Protein AF-A0A2G1YWI3-F1 (afdb_monomer)

pLDDT: mean 84.29, std 16.39, range [19.42, 98.5]

Solvent-accessible surface area (backbone atoms only — not comparable to full-atom values): 54281 Å² total; per-residue (Å²): 131,88,85,77,70,61,73,66,57,63,70,64,66,78,73,75,90,72,88,90,86,86,88,82,91,85,87,87,81,93,85,86,88,86,91,89,84,83,88,79,97,68,88,78,82,77,83,65,93,80,59,80,71,85,78,39,76,51,72,64,58,93,66,94,55,53,47,93,72,48,56,55,60,66,49,79,47,53,40,62,64,35,44,58,66,66,43,76,49,55,38,65,55,53,52,68,35,47,58,36,26,32,72,40,52,37,46,65,49,63,57,97,83,38,76,19,22,65,59,33,25,43,52,16,38,68,45,65,45,37,60,24,40,30,50,24,50,70,83,37,82,57,65,44,36,34,23,79,36,28,38,62,32,47,40,37,78,60,52,59,50,81,50,38,45,32,37,35,35,27,65,48,45,38,15,17,80,76,32,66,26,13,52,47,12,35,41,30,41,31,61,64,86,79,60,58,38,40,36,42,37,40,36,42,36,40,34,78,47,59,56,46,36,34,42,39,42,27,40,38,38,21,49,72,53,103,47,37,33,42,41,39,37,40,33,43,37,40,35,44,45,22,32,25,57,40,32,89,73,36,50,48,40,34,37,53,34,26,34,32,85,86,68,52,77,40,38,48,32,56,63,91,53,68,32,54,77,69,43,45,54,45,82,42,64,72,25,24,30,32,38,38,76,98,69,45,69,32,36,48,61,66,75,62,54,42,81,36,76,46,78,18,26,23,57,36,56,60,97,88,40,47,35,41,88,86,67,83,68,41,28,78,46,53,70,69,78,23,24,48,49,52,68,60,33,76,14,42,44,33,39,29,36,40,37,42,31,39,38,41,36,36,37,42,48,41,91,57,92,32,44,44,23,45,34,40,38,38,40,38,21,36,37,43,34,46,32,43,39,49,58,86,46,75,46,66,57,71,38,35,22,77,24,63,64,31,55,30,6,56,87,18,83,82,20,35,36,45,25,45,30,50,38,50,47,61,61,32,70,65,56,26,39,53,53,9,59,76,72,75,45,49,44,65,51,60,75,61,47,89,89,56,88,79,65,66,44,79,65,51,54,41,53,34,30,39,25,28,15,48,77,62,42,66,13,35,40,43,34,38,40,39,36,42,38,40,34,46,35,37,36,32,42,37,62,91,63,51,52,92,50,25,34,80,31,32,36,40,40,37,41,36,43,34,42,23,42,12,38,36,40,29,38,27,43,28,35,64,37,45,38,37,17,34,10,54,84,31,88,35,47,62,38,80,30,92,88,63,88,72,57,66,89,50,62,60,79,58,43,66,54,58,87,73,37,64,48,31,32,73,38,40,62,15,41,69,80,41,70,63,42,43,63,58,29,47,48,65,36,39,32,42,14,36,33,40,36,39,36,42,41,38,38,38,35,26,34,58,39,78,50,97,34,38,64,24,35,42,35,40,34,40,39,40,38,40,44,34,37,46,17,49,46,36,75,41,26,37,68,18,38,37,60,99,47,41,30,30,55,21,15,63,44,72,50,47,38,40,36,41,33,35,38,35,40,38,41,72,38,46,78,42,93,70,31,37,36,31,37,40,36,42,31,32,22,44,39,39,42,72,90,51,75,74,46,77,27,32,32,42,32,35,33,41,18,49,43,97,44,36,35,37,31,30,38,42,28,25,19,47,31,70,77,49,62,33,50,45,22,21,36,59,29,46,47,74,44,76,37,71,50,86,46,35,45,56,69,84,13,37,39,93,88,78,68,43,60,48,97,56,62,89,70,55,70,51,29,50,52,25,25,44,70,76,73,40,57,39,70,72,36,53,85,86,56,61,61,47,79,23,37,33,35,34,33,32,35,85,82,62,64,56,30,37,31,45,27,40,37,46,31,40,42,36,40,61,87,88,49,92,63,41,48,41,39,43,32,41,34,39,40,40,40,40,30,38,32,38,75,43,67,54,54,69,58,55,42,48,40,42,18,35,61,77,28,63,81,52,67,29,81,49,42,80,36,54,39,61,46,99,87,66,49,68,48,39,33,61,32,32,53,42,61,42,46,33,38,38,37,28,32,38,39,38,40,38,39,37,37,34,64,44,74,58,94,94,36,66,30,43,41,37,37,39,37,41,31,25,35,51,71,43,34,37,39,38,42,70,47,95,97,57,81,59,49,73,49,76,44,64,25,17,82,30,27,39,36,35,26,34,40,38,40,40,36,45,33,47,81,51,34,35,40,39,41,38,39,39,40,39,42,45,27,31,44,52,67,76,55,55,74,71,51,44,75,25,8,48,83,80,67,49,23,53,53,25,62,11,60,92,70,74,47,52,30,16,18,68,35,46,56,42,73,64,44,75,45,38,30,41,23,42,34,39,47,56,95,51,37,36,43,29,40,35,30,34,28,70,80,49,58,68,60,64,66,38,18,52,91,61,42,75,46,54,34,26,29,66,60,49,52,77,64,57,88,61,46,28,27,42,30,40,38,40,35,42,52,46,120

Structure (mmCIF, N/CA/C/O backbone):
data_AF-A0A2G1YWI3-F1
#
_entry.id   AF-A0A2G1YWI3-F1
#
loop_
_atom_site.group_PDB
_at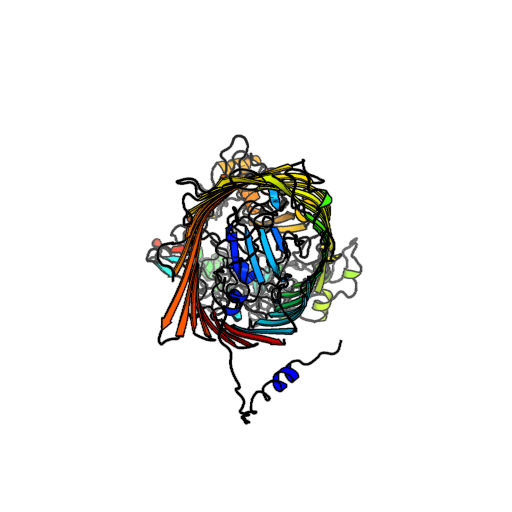om_site.id
_atom_site.type_symbol
_atom_site.label_atom_id
_atom_site.label_alt_id
_atom_site.label_comp_id
_atom_site.label_asym_id
_atom_site.label_entity_id
_atom_site.label_seq_id
_atom_site.pdbx_PDB_ins_code
_atom_site.Cartn_x
_atom_site.Cartn_y
_atom_site.Cartn_z
_atom_site.occupancy
_atom_site.B_iso_or_equiv
_atom_site.auth_seq_id
_atom_site.auth_comp_id
_atom_site.auth_asym_id
_atom_site.auth_atom_id
_atom_site.pdbx_PDB_model_num
ATOM 1 N N . MET A 1 1 ? -0.220 -34.708 -3.687 1.00 34.91 1 MET A N 1
ATOM 2 C CA . MET A 1 1 ? -1.524 -35.230 -3.208 1.00 34.91 1 MET A CA 1
ATOM 3 C C . MET A 1 1 ? -2.462 -35.218 -4.416 1.00 34.91 1 MET A C 1
ATOM 5 O O . MET A 1 1 ? -2.369 -34.275 -5.185 1.00 34.91 1 MET A O 1
ATOM 9 N N . LYS A 1 2 ? -3.211 -36.296 -4.706 1.00 28.95 2 LYS A N 1
ATOM 10 C CA . LYS A 1 2 ? -3.970 -36.445 -5.973 1.00 28.95 2 LYS A CA 1
ATOM 11 C C . LYS A 1 2 ? -4.996 -35.312 -6.155 1.00 28.95 2 LYS A C 1
ATOM 13 O O . LYS A 1 2 ? -5.763 -35.061 -5.233 1.00 28.95 2 LYS A O 1
ATOM 18 N N . SER A 1 3 ? -5.006 -34.692 -7.337 1.00 28.52 3 SER A N 1
ATOM 19 C CA . SER A 1 3 ? -5.917 -33.619 -7.755 1.00 28.52 3 SER A CA 1
ATOM 20 C C . SER A 1 3 ? -7.382 -34.045 -7.627 1.00 28.52 3 SER A C 1
ATOM 22 O O . SER A 1 3 ? -7.802 -35.023 -8.252 1.00 28.52 3 SER A O 1
ATOM 24 N N . ILE A 1 4 ? -8.154 -33.317 -6.826 1.00 34.25 4 ILE A N 1
ATOM 25 C CA . ILE A 1 4 ? -9.612 -33.435 -6.788 1.00 34.25 4 ILE A CA 1
ATOM 26 C C . ILE A 1 4 ? -10.156 -32.504 -7.874 1.00 34.25 4 ILE A C 1
ATOM 28 O O . ILE A 1 4 ? -9.951 -31.296 -7.821 1.00 34.25 4 ILE A O 1
ATOM 32 N N . ASP A 1 5 ? -10.811 -33.076 -8.883 1.00 34.53 5 ASP A N 1
ATOM 33 C CA . ASP A 1 5 ? -11.429 -32.334 -9.983 1.00 34.53 5 ASP A CA 1
ATOM 34 C C . ASP A 1 5 ? -12.758 -31.704 -9.522 1.00 34.53 5 ASP A C 1
ATOM 36 O O . ASP A 1 5 ? -13.829 -32.320 -9.592 1.00 34.53 5 ASP A O 1
ATOM 40 N N . LEU A 1 6 ? -12.668 -30.468 -9.013 1.00 38.62 6 LEU A N 1
ATOM 41 C CA . LEU A 1 6 ? -13.785 -29.657 -8.506 1.00 38.62 6 LEU A CA 1
ATOM 42 C C . LEU A 1 6 ? -14.907 -29.442 -9.540 1.00 38.62 6 LEU A C 1
ATOM 44 O O . LEU A 1 6 ? -16.060 -29.235 -9.153 1.00 38.62 6 LEU A O 1
ATOM 48 N N . LYS A 1 7 ? -14.621 -29.552 -10.849 1.00 36.78 7 LYS A N 1
ATOM 49 C CA . LYS A 1 7 ? -15.632 -29.356 -11.905 1.00 36.78 7 LYS A CA 1
ATOM 50 C C . LYS A 1 7 ? -16.737 -30.410 -11.848 1.00 36.78 7 LYS A C 1
ATOM 52 O O . LYS A 1 7 ? -17.883 -30.121 -12.184 1.00 36.78 7 LYS A O 1
ATOM 57 N N . THR A 1 8 ? -16.423 -31.608 -11.354 1.00 36.12 8 THR A N 1
ATOM 58 C CA . THR A 1 8 ? -17.403 -32.698 -11.236 1.00 36.12 8 THR A CA 1
ATOM 59 C C . THR A 1 8 ? -18.306 -32.535 -10.004 1.00 36.12 8 THR A C 1
ATOM 61 O O . THR A 1 8 ? -19.432 -33.029 -9.997 1.00 36.12 8 THR A O 1
ATOM 64 N N . LEU A 1 9 ? -17.860 -31.796 -8.979 1.00 37.19 9 LEU A N 1
ATOM 65 C CA . LEU A 1 9 ? -18.631 -31.551 -7.753 1.00 37.19 9 LEU A CA 1
ATOM 66 C C . LEU A 1 9 ? -19.646 -30.405 -7.930 1.00 37.19 9 LEU A C 1
ATOM 68 O O . LEU A 1 9 ? -20.765 -30.489 -7.426 1.00 37.19 9 LEU A O 1
ATOM 72 N N . LEU A 1 10 ? -19.305 -29.392 -8.734 1.00 37.12 10 LEU A N 1
ATOM 73 C CA . LEU A 1 10 ? -20.179 -28.249 -9.041 1.00 37.12 10 LEU A CA 1
ATOM 74 C C . LEU A 1 10 ? -21.386 -28.619 -9.926 1.00 37.12 10 LEU A C 1
ATOM 76 O O . LEU A 1 10 ? -22.468 -28.054 -9.767 1.00 37.12 10 LEU A O 1
ATOM 80 N N . LEU A 1 11 ? -21.246 -29.622 -10.798 1.00 36.81 11 LEU A N 1
ATOM 81 C CA . LEU A 1 11 ? -22.349 -30.133 -11.629 1.00 36.81 11 LEU A CA 1
ATOM 82 C C . LEU A 1 11 ? -23.297 -31.088 -10.876 1.00 36.81 11 LEU A C 1
ATOM 84 O O . LEU A 1 11 ? -24.408 -31.339 -11.339 1.00 36.81 11 LEU A O 1
ATOM 88 N N . GLY A 1 12 ? -22.893 -31.604 -9.710 1.00 32.94 12 GLY A N 1
ATOM 89 C CA . GLY A 1 12 ? -23.730 -32.469 -8.868 1.00 32.94 12 GLY A CA 1
ATOM 90 C C . GLY A 1 12 ? -24.669 -31.716 -7.914 1.00 32.94 12 GLY A C 1
ATOM 91 O O . GLY A 1 12 ? -25.682 -32.274 -7.496 1.00 32.94 12 GLY A O 1
ATOM 92 N N . GLY A 1 13 ? -24.365 -30.454 -7.585 1.00 32.09 13 GLY A N 1
ATOM 93 C CA . GLY A 1 13 ? -25.125 -29.649 -6.616 1.00 32.09 13 GLY A CA 1
ATOM 94 C C . GLY A 1 13 ? -26.370 -28.946 -7.175 1.00 32.09 13 GLY A C 1
ATOM 95 O O . GLY A 1 13 ? -27.243 -28.540 -6.415 1.00 32.09 13 GLY A O 1
ATOM 96 N N . SER A 1 14 ? -26.502 -28.832 -8.497 1.00 31.33 14 SER A N 1
ATOM 97 C CA . SER A 1 14 ? -27.527 -28.002 -9.155 1.00 31.33 14 SER A CA 1
ATOM 98 C C . SER A 1 14 ? -28.869 -28.717 -9.417 1.00 31.33 14 SER A C 1
ATOM 100 O O . SER A 1 14 ? -29.794 -28.106 -9.945 1.00 31.33 14 SER A O 1
ATOM 102 N N . LEU A 1 15 ? -29.017 -29.993 -9.033 1.00 28.84 15 LEU A N 1
ATOM 103 C CA . LEU A 1 15 ? -30.184 -30.833 -9.369 1.00 28.84 15 LEU A CA 1
ATOM 104 C C . LEU A 1 15 ? -31.073 -31.251 -8.178 1.00 28.84 15 LEU A C 1
ATOM 106 O O . LEU A 1 15 ? -32.055 -31.958 -8.387 1.00 28.84 15 LEU A O 1
ATOM 110 N N . LEU A 1 16 ? -30.789 -30.798 -6.948 1.00 29.70 16 LEU A N 1
ATOM 111 C CA . LEU A 1 16 ? -31.526 -31.206 -5.732 1.00 29.70 16 LEU A CA 1
ATOM 112 C C . LEU A 1 16 ? -32.431 -30.126 -5.104 1.00 29.70 16 LEU A C 1
ATOM 114 O O . LEU A 1 16 ? -33.098 -30.404 -4.113 1.00 29.70 16 LEU A O 1
ATOM 118 N N . ALA A 1 17 ? -32.540 -28.932 -5.697 1.00 30.09 17 ALA A N 1
ATOM 119 C CA . ALA A 1 17 ? -33.424 -27.861 -5.205 1.00 30.09 17 ALA A CA 1
ATOM 120 C C . ALA A 1 17 ? -34.886 -27.951 -5.705 1.00 30.09 17 ALA A C 1
ATOM 122 O O . ALA A 1 17 ? -35.707 -27.085 -5.409 1.00 30.09 17 ALA A O 1
ATOM 123 N N . GLY A 1 18 ? -35.243 -28.985 -6.471 1.00 30.83 18 GLY A N 1
ATOM 124 C CA . GLY A 1 18 ? -36.593 -29.169 -7.000 1.00 30.83 18 GLY A CA 1
ATOM 125 C C . GLY A 1 18 ? -37.267 -30.402 -6.414 1.00 30.83 18 GLY A C 1
ATOM 126 O O . GLY A 1 18 ? -36.849 -31.511 -6.720 1.00 30.83 18 GLY A O 1
ATOM 127 N N . THR A 1 19 ? -38.367 -30.189 -5.687 1.00 31.20 19 THR A N 1
ATOM 128 C CA . THR A 1 19 ? -39.360 -31.160 -5.173 1.00 31.20 19 THR A CA 1
ATOM 129 C C . THR A 1 19 ? -39.191 -31.617 -3.722 1.00 31.20 19 THR A C 1
ATOM 131 O O . THR A 1 19 ? -38.579 -32.634 -3.461 1.00 31.20 19 THR A O 1
ATOM 134 N N . PHE A 1 20 ? -39.855 -30.921 -2.791 1.00 27.55 20 PHE A N 1
ATOM 135 C CA . PHE A 1 20 ? -40.724 -31.537 -1.774 1.00 27.55 20 PHE A CA 1
ATOM 136 C C . PHE A 1 20 ? -41.693 -30.479 -1.222 1.00 27.55 20 PHE A C 1
ATOM 138 O O . PHE A 1 20 ? -41.385 -29.731 -0.304 1.00 27.55 20 PHE A O 1
ATOM 145 N N . ALA A 1 21 ? -42.894 -30.433 -1.798 1.00 28.97 21 ALA A N 1
ATOM 146 C CA . ALA A 1 21 ? -44.070 -29.842 -1.177 1.00 28.97 21 ALA A CA 1
ATOM 147 C C . ALA A 1 21 ? -45.154 -30.922 -1.160 1.00 28.97 21 ALA A C 1
ATOM 149 O O . ALA A 1 21 ? -45.668 -31.264 -2.218 1.00 28.97 21 ALA A O 1
ATOM 150 N N . TYR A 1 22 ? -45.469 -31.473 0.014 1.00 26.70 22 TYR A N 1
ATOM 151 C CA . TYR A 1 22 ? -46.804 -31.977 0.346 1.00 26.70 22 TYR A CA 1
ATOM 152 C C . TYR A 1 22 ? -46.996 -31.972 1.869 1.00 26.70 22 TYR A C 1
ATOM 154 O O . TYR A 1 22 ? -46.207 -32.515 2.634 1.00 26.70 22 TYR A O 1
ATOM 162 N N . SER A 1 23 ? -48.073 -31.300 2.253 1.00 26.05 23 SER A N 1
ATOM 163 C CA . SER A 1 23 ? -48.618 -31.011 3.577 1.00 26.05 23 SER A CA 1
ATOM 164 C C . SER A 1 23 ? -49.060 -32.227 4.396 1.00 26.05 23 SER A C 1
ATOM 166 O O . SER A 1 23 ? -49.655 -33.141 3.825 1.00 26.05 23 SER A O 1
ATOM 168 N N . THR A 1 24 ? -49.033 -32.101 5.730 1.00 25.25 24 THR A N 1
ATOM 169 C CA . THR A 1 24 ? -50.142 -32.551 6.598 1.00 25.25 24 THR A CA 1
ATOM 170 C C . THR A 1 24 ? -50.354 -31.580 7.765 1.00 25.25 24 THR A C 1
ATOM 172 O O . THR A 1 24 ? -49.437 -31.340 8.544 1.00 25.25 24 THR A O 1
ATOM 175 N N . MET A 1 25 ? -51.576 -31.048 7.880 1.00 26.33 25 MET A N 1
ATOM 176 C CA . MET A 1 25 ? -52.091 -30.324 9.049 1.00 26.33 25 MET A CA 1
ATOM 177 C C . MET A 1 25 ? -52.267 -31.273 10.244 1.00 26.33 25 MET A C 1
ATOM 179 O O . MET A 1 25 ? -52.726 -32.402 10.069 1.00 26.33 25 MET A O 1
ATOM 183 N N . GLY A 1 26 ? -52.017 -30.770 11.454 1.00 24.88 26 GLY A N 1
ATOM 184 C CA . GLY A 1 26 ? -52.463 -31.360 12.716 1.00 24.88 26 GLY A CA 1
ATOM 185 C C . GLY A 1 26 ? -53.017 -30.262 13.626 1.00 24.88 26 GLY A C 1
ATOM 186 O O . GLY A 1 26 ? -52.300 -29.330 13.965 1.00 24.88 26 GLY A O 1
ATOM 187 N N . TYR A 1 27 ? -54.306 -30.348 13.958 1.00 24.83 27 TYR A N 1
ATOM 188 C CA . TYR A 1 27 ? -55.031 -29.438 14.853 1.00 24.83 27 TYR A CA 1
ATOM 189 C C . TYR A 1 27 ? -55.016 -29.925 16.314 1.00 24.83 27 TYR A C 1
ATOM 191 O O . TYR A 1 27 ? -54.960 -31.131 16.555 1.00 24.83 27 TYR A O 1
ATOM 199 N N . ALA A 1 28 ? -55.297 -28.961 17.207 1.00 23.62 28 ALA A N 1
ATOM 200 C CA . ALA A 1 28 ? -55.799 -29.052 18.592 1.00 23.62 28 ALA A CA 1
ATOM 201 C C . ALA A 1 28 ? -54.713 -29.101 19.693 1.00 23.62 28 ALA A C 1
ATOM 203 O O . ALA A 1 28 ? -53.712 -29.783 19.540 1.00 23.62 28 ALA A O 1
ATOM 204 N N . GLN A 1 29 ? -54.843 -28.408 20.834 1.00 23.39 29 GLN A N 1
ATOM 205 C CA . GLN A 1 29 ? -56.062 -28.150 21.611 1.00 23.39 29 GLN A CA 1
ATOM 206 C C . GLN A 1 29 ? -55.848 -27.021 22.653 1.00 23.39 29 GLN A C 1
ATOM 208 O O . GLN A 1 29 ? -54.856 -27.036 23.374 1.00 23.39 29 GLN A O 1
ATOM 213 N N . GLU A 1 30 ? -56.801 -26.089 22.776 1.00 29.66 30 GLU A N 1
ATOM 214 C CA . GLU A 1 30 ? -56.925 -25.144 23.904 1.00 29.66 30 GLU A CA 1
ATOM 215 C C . GLU A 1 30 ? -57.529 -25.823 25.148 1.00 29.66 30 GLU A C 1
ATOM 217 O O . GLU A 1 30 ? -58.429 -26.652 25.017 1.00 29.66 30 GLU A O 1
ATOM 222 N N . THR A 1 31 ? -57.113 -25.419 26.356 1.00 24.73 31 THR A N 1
ATOM 223 C CA . THR A 1 31 ? -57.937 -25.428 27.593 1.00 24.73 31 THR A CA 1
ATOM 224 C C . THR A 1 31 ? -57.361 -24.457 28.655 1.00 24.73 31 TH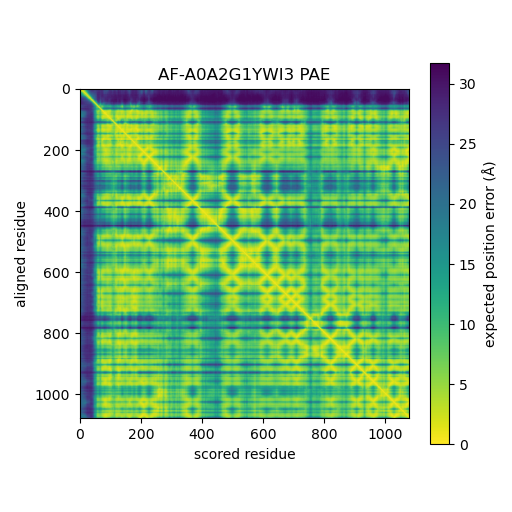R A C 1
ATOM 226 O O . THR A 1 31 ? -56.192 -24.098 28.546 1.00 24.73 31 THR A O 1
ATOM 229 N N . PRO A 1 32 ? -58.160 -23.974 29.638 1.00 28.66 32 PRO A N 1
ATOM 230 C CA . PRO A 1 32 ? -58.163 -22.549 30.003 1.00 28.66 32 PRO A CA 1
ATOM 231 C C . PRO A 1 32 ? -58.013 -22.215 31.518 1.00 28.66 32 PRO A C 1
ATOM 233 O O . PRO A 1 32 ? -58.068 -23.102 32.365 1.00 28.66 32 PRO A O 1
ATOM 236 N N . VAL A 1 33 ? -57.983 -20.897 31.810 1.00 24.44 33 VAL A N 1
ATOM 237 C CA . VAL A 1 33 ? -58.345 -20.165 33.063 1.00 24.44 33 VAL A CA 1
ATOM 238 C C . VAL A 1 33 ? -57.313 -20.122 34.213 1.00 24.44 33 VAL A C 1
ATOM 240 O O . VAL A 1 33 ? -57.048 -21.147 34.830 1.00 24.44 33 VAL A O 1
ATOM 243 N N . ASN A 1 34 ? -56.857 -18.920 34.624 1.00 23.53 34 ASN A N 1
ATOM 244 C CA . ASN A 1 34 ? -57.479 -18.154 35.731 1.00 23.53 34 ASN A CA 1
ATOM 245 C C . ASN A 1 34 ? -56.905 -16.732 35.927 1.00 23.53 34 ASN A C 1
ATOM 247 O O . ASN A 1 34 ? -55.699 -16.553 36.051 1.00 23.53 34 ASN A O 1
ATOM 251 N N . GLU A 1 35 ? -57.805 -15.750 36.024 1.00 26.03 35 GLU A N 1
ATOM 252 C CA . GLU A 1 35 ? -57.555 -14.375 36.474 1.00 26.03 35 GLU A CA 1
ATOM 253 C C . GLU A 1 35 ? -57.655 -14.296 38.008 1.00 26.03 35 GLU A C 1
ATOM 255 O O . GLU A 1 35 ? -58.654 -14.742 38.579 1.00 26.03 35 GLU A O 1
ATOM 260 N N . ASN A 1 36 ? -56.640 -13.709 38.659 1.00 24.52 36 ASN A N 1
ATOM 261 C CA . ASN A 1 36 ? -56.720 -12.729 39.761 1.00 24.52 36 ASN A CA 1
ATOM 262 C C . ASN A 1 36 ? -55.439 -12.751 40.613 1.00 24.52 36 ASN A C 1
ATOM 264 O O . ASN A 1 36 ? -55.307 -13.611 41.477 1.00 24.52 36 ASN A O 1
ATOM 268 N N . GLU A 1 37 ? -54.577 -11.744 40.458 1.00 25.38 37 GLU A N 1
ATOM 269 C CA . GLU A 1 37 ? -53.952 -11.032 41.583 1.00 25.38 37 GLU A CA 1
ATOM 270 C C . GLU A 1 37 ? -53.410 -9.671 41.110 1.00 25.38 37 GLU A C 1
ATOM 272 O O . GLU A 1 37 ? -53.093 -9.476 39.940 1.00 25.38 37 GLU A O 1
ATOM 277 N N . ALA A 1 38 ? -53.455 -8.684 42.004 1.00 21.92 38 ALA A N 1
ATOM 278 C CA . ALA A 1 38 ? -53.361 -7.262 41.705 1.00 21.92 38 ALA A CA 1
ATOM 279 C C . ALA A 1 38 ? -51.917 -6.725 41.655 1.00 21.92 38 ALA A C 1
ATOM 281 O O . ALA A 1 38 ? -51.121 -7.025 42.533 1.00 21.92 38 ALA A O 1
ATOM 282 N N . VAL A 1 39 ? -51.672 -5.860 40.662 1.00 24.56 39 VAL A N 1
ATOM 283 C CA . VAL A 1 39 ? -50.761 -4.694 40.588 1.00 24.56 39 VAL A CA 1
ATOM 284 C C . VAL A 1 39 ? -49.541 -4.668 41.529 1.00 24.56 39 VAL A C 1
ATOM 286 O O . VAL A 1 39 ? -49.649 -4.243 42.679 1.00 24.56 39 VAL A O 1
ATOM 289 N N . GLU A 1 40 ? -48.359 -4.896 40.952 1.00 21.39 40 GLU A N 1
ATOM 290 C CA . GLU A 1 40 ? -47.109 -4.226 41.332 1.00 21.39 40 GLU A CA 1
ATOM 291 C C . GLU A 1 40 ? -46.549 -3.508 40.093 1.00 21.39 40 GLU A C 1
ATOM 293 O O . GLU A 1 40 ? -46.509 -4.065 38.998 1.00 21.39 40 GLU A O 1
ATOM 298 N N . VAL A 1 41 ? -46.201 -2.229 40.250 1.00 25.05 41 VAL A N 1
ATOM 299 C CA . VAL A 1 41 ? -45.603 -1.403 39.194 1.00 25.05 41 VAL A CA 1
ATOM 300 C C . VAL A 1 41 ? -44.111 -1.714 39.154 1.00 25.05 41 VAL A C 1
ATOM 302 O O . VAL A 1 41 ? -43.346 -1.187 39.958 1.00 25.05 41 VAL A O 1
ATOM 305 N N . THR A 1 42 ? -43.708 -2.554 38.211 1.00 20.89 42 THR A N 1
ATOM 306 C CA . THR A 1 42 ? -42.321 -2.703 37.764 1.00 20.89 42 THR A CA 1
ATOM 307 C C . THR A 1 42 ? -42.280 -2.289 36.302 1.00 20.89 42 THR A C 1
ATOM 309 O O . THR A 1 42 ? -43.039 -2.824 35.495 1.00 20.89 42 THR A O 1
ATOM 312 N N . ALA A 1 43 ? -41.459 -1.285 35.986 1.00 22.48 43 ALA A N 1
ATOM 313 C CA . ALA A 1 43 ? -41.134 -0.916 34.616 1.00 22.48 43 ALA A CA 1
ATOM 314 C C . ALA A 1 43 ? -40.686 -2.182 33.873 1.00 22.48 43 ALA A C 1
ATOM 316 O O . ALA A 1 43 ? -39.743 -2.844 34.302 1.00 22.48 43 ALA A O 1
ATOM 317 N N . ALA A 1 44 ? -41.441 -2.560 32.846 1.00 19.42 44 ALA A N 1
ATOM 318 C CA . ALA A 1 44 ? -41.025 -3.575 31.901 1.00 19.42 44 ALA A CA 1
ATOM 319 C C . ALA A 1 44 ? -40.017 -2.906 30.966 1.00 19.42 44 ALA A C 1
ATOM 321 O O . ALA A 1 44 ? -40.404 -2.082 30.139 1.00 19.42 44 ALA A O 1
ATOM 322 N N . ASP A 1 45 ? -38.741 -3.229 31.152 1.00 22.70 45 ASP A N 1
ATOM 323 C CA . ASP A 1 45 ? -37.790 -3.229 30.050 1.00 22.70 45 ASP A CA 1
ATOM 324 C C . ASP A 1 45 ? -38.203 -4.414 29.164 1.00 22.70 45 ASP A C 1
ATOM 326 O O . ASP A 1 45 ? -38.015 -5.575 29.530 1.00 22.70 45 ASP A O 1
ATOM 330 N N . GLU A 1 46 ? -38.894 -4.133 28.059 1.00 22.25 46 GLU A N 1
ATOM 331 C CA . GLU A 1 46 ? -39.037 -5.110 26.982 1.00 22.25 46 GLU A CA 1
ATOM 332 C C . GLU A 1 46 ? -37.682 -5.180 26.267 1.00 22.25 46 GLU A C 1
ATOM 334 O O . GLU A 1 46 ? -37.242 -4.218 25.640 1.00 22.25 46 GLU A O 1
ATOM 339 N N . GLU A 1 47 ? -36.998 -6.314 26.439 1.00 25.00 47 GLU A N 1
ATOM 340 C CA . GLU A 1 47 ? -35.792 -6.689 25.705 1.00 25.00 47 GLU A CA 1
ATOM 341 C C . GLU A 1 47 ? -36.106 -6.749 24.206 1.00 25.00 47 GLU A C 1
ATOM 343 O O . GLU A 1 47 ? -36.728 -7.690 23.710 1.00 25.00 47 GLU A O 1
ATOM 348 N N . ASP A 1 48 ? -35.663 -5.730 23.477 1.00 23.52 48 ASP A N 1
ATOM 349 C CA . ASP A 1 48 ? -35.669 -5.718 22.021 1.00 23.52 48 ASP A CA 1
ATOM 350 C C . ASP A 1 48 ? -34.377 -6.407 21.528 1.00 23.52 48 ASP A C 1
ATOM 352 O O . ASP A 1 48 ? -33.341 -5.775 21.306 1.00 23.52 48 ASP A O 1
ATOM 356 N N . GLU A 1 49 ? -34.420 -7.738 21.382 1.00 23.12 49 GLU A N 1
ATOM 357 C CA . GLU A 1 49 ? -33.301 -8.620 20.973 1.00 23.12 49 GLU A CA 1
ATOM 358 C C . GLU A 1 49 ? -32.697 -8.314 19.576 1.00 23.12 49 GLU A C 1
ATOM 360 O O . GLU A 1 49 ? -31.788 -9.007 19.125 1.00 23.12 49 GLU A O 1
ATOM 365 N N . ASN A 1 50 ? -33.137 -7.261 18.876 1.00 24.83 50 ASN A N 1
ATOM 366 C CA . ASN A 1 50 ? -32.607 -6.859 17.564 1.00 24.83 50 ASN A CA 1
ATOM 367 C C . ASN A 1 50 ? -31.845 -5.521 17.557 1.00 24.83 50 ASN A C 1
ATOM 369 O O . ASN A 1 50 ? -31.456 -5.036 16.485 1.00 24.83 50 ASN A O 1
ATOM 373 N N . ASN A 1 51 ? -31.588 -4.914 18.721 1.00 29.33 51 ASN A N 1
ATOM 374 C CA . ASN A 1 51 ? -30.827 -3.667 18.811 1.00 29.33 51 ASN A CA 1
ATOM 375 C C . ASN A 1 51 ? -29.329 -3.939 19.051 1.00 29.33 51 ASN A C 1
ATOM 377 O O . ASN A 1 51 ? -28.800 -3.763 20.143 1.00 29.33 51 ASN A O 1
ATOM 381 N N . VAL A 1 52 ? -28.610 -4.322 17.988 1.00 31.42 52 VAL A N 1
ATOM 382 C CA . VAL A 1 52 ? -27.143 -4.551 18.005 1.00 31.42 52 VAL A CA 1
ATOM 383 C C . VAL A 1 52 ? -26.348 -3.311 18.461 1.00 31.42 52 VAL A C 1
ATOM 385 O O . VAL A 1 52 ? -25.166 -3.421 18.760 1.00 31.42 52 VAL A O 1
ATOM 388 N N . TYR A 1 53 ? -26.966 -2.129 18.549 1.00 37.62 53 TYR A N 1
ATOM 389 C CA . TYR A 1 53 ? -26.272 -0.879 18.855 1.00 37.62 53 TYR A CA 1
ATOM 390 C C . TYR A 1 53 ? -26.193 -0.520 20.345 1.00 37.62 53 TYR A C 1
ATOM 392 O O . TYR A 1 53 ? -25.234 0.157 20.702 1.00 37.62 53 TYR A O 1
ATOM 400 N N . ASP A 1 54 ? -27.085 -0.994 21.221 1.00 28.20 54 ASP A N 1
ATOM 401 C CA . ASP A 1 54 ? -27.157 -0.452 22.593 1.00 28.20 54 ASP A CA 1
ATOM 402 C C . ASP A 1 54 ? -26.079 -0.981 23.559 1.00 28.20 54 ASP A C 1
ATOM 404 O O . ASP A 1 54 ? -25.803 -0.325 24.556 1.00 28.20 54 ASP A O 1
ATOM 408 N N . ASN A 1 55 ? -25.374 -2.075 23.232 1.00 29.34 55 ASN A N 1
ATOM 409 C CA . ASN A 1 55 ? -24.309 -2.660 24.073 1.00 29.34 55 ASN A CA 1
ATOM 410 C C . ASN A 1 55 ? -23.020 -2.989 23.289 1.00 29.34 55 ASN A C 1
ATOM 412 O O . ASN A 1 55 ? -22.417 -4.052 23.447 1.00 29.34 55 ASN A O 1
ATOM 416 N N . ILE A 1 56 ? -22.575 -2.096 22.399 1.00 45.06 56 ILE A N 1
ATOM 417 C CA . ILE A 1 56 ? -21.310 -2.297 21.680 1.00 45.06 56 ILE A CA 1
ATOM 418 C C . ILE A 1 56 ? -20.133 -1.840 22.561 1.00 45.06 56 ILE A C 1
ATOM 420 O O . ILE A 1 56 ? -19.966 -0.651 22.817 1.00 45.06 56 ILE A O 1
ATOM 424 N N . VAL A 1 57 ? -19.248 -2.757 22.961 1.00 56.31 57 VAL A N 1
ATOM 425 C CA . VAL A 1 57 ? -17.916 -2.394 23.488 1.00 56.31 57 VAL A CA 1
ATOM 426 C C . VAL A 1 57 ? -17.036 -1.970 22.311 1.00 56.31 57 VAL A C 1
ATOM 428 O O . VAL A 1 57 ? -16.868 -2.743 21.364 1.00 56.31 57 VAL A O 1
ATOM 431 N N . VAL A 1 58 ? -16.496 -0.749 22.327 1.00 56.34 58 VAL A N 1
ATOM 432 C CA . VAL A 1 58 ? -15.634 -0.220 21.249 1.00 56.34 58 VAL A CA 1
ATOM 433 C C . VAL A 1 58 ? -14.207 -0.011 21.710 1.00 56.34 58 VAL A C 1
ATOM 435 O O . VAL A 1 58 ? -13.909 0.214 22.880 1.00 56.34 58 VAL A O 1
ATOM 438 N N . THR A 1 59 ? -13.326 -0.004 20.726 1.00 66.25 59 THR A N 1
ATOM 439 C CA . THR A 1 59 ? -11.922 0.355 20.881 1.00 66.25 59 THR A CA 1
ATOM 440 C C . THR A 1 59 ? -11.819 1.873 21.045 1.00 66.25 59 THR A C 1
ATOM 442 O O . THR A 1 59 ? -12.140 2.618 20.126 1.00 66.25 59 THR A O 1
ATOM 445 N N . GLY A 1 60 ? -11.426 2.356 22.224 1.00 56.31 60 GLY A N 1
ATOM 446 C CA . GLY A 1 60 ? -11.315 3.800 22.503 1.00 56.31 60 GLY A CA 1
ATOM 447 C C . GLY A 1 60 ? -10.596 4.121 23.815 1.00 56.31 60 GLY A C 1
ATOM 448 O O . GLY A 1 60 ? -9.853 5.098 23.894 1.00 56.31 60 GLY A O 1
ATOM 449 N N . SER A 1 61 ? -10.736 3.229 24.793 1.00 65.81 61 SER A N 1
ATOM 450 C CA . SER A 1 61 ? -9.997 3.190 26.056 1.00 65.81 61 SER A CA 1
ATOM 451 C C . SER A 1 61 ? -9.679 1.729 26.389 1.00 65.81 61 SER A C 1
ATOM 453 O O . SER A 1 61 ? -10.370 0.827 25.908 1.00 65.81 61 SER A O 1
ATOM 455 N N . ARG A 1 62 ? -8.637 1.475 27.194 1.00 71.56 62 ARG A N 1
ATOM 456 C CA . ARG A 1 62 ? -8.455 0.142 27.799 1.00 71.56 62 ARG A CA 1
ATOM 457 C C . ARG A 1 62 ? -9.344 -0.052 29.027 1.00 71.56 62 ARG A C 1
ATOM 459 O O . ARG A 1 62 ? -9.499 -1.186 29.471 1.00 71.56 62 ARG A O 1
ATOM 466 N N . LEU A 1 63 ? -9.930 1.026 29.551 1.00 69.00 63 LEU A N 1
ATOM 467 C CA . LEU A 1 63 ? -10.955 0.968 30.583 1.00 69.00 63 LEU A CA 1
ATOM 468 C C . LEU A 1 63 ? -12.261 0.460 29.966 1.00 69.00 63 LEU A C 1
ATOM 470 O O . LEU A 1 63 ? -12.751 1.015 28.984 1.00 69.00 63 LEU A O 1
ATOM 474 N N . SER A 1 64 ? -12.829 -0.593 30.550 1.00 57.38 64 SER A N 1
ATOM 475 C CA . SER A 1 64 ? -14.093 -1.177 30.079 1.00 57.38 64 SER A CA 1
ATOM 476 C C . SER A 1 64 ? -15.233 -0.156 30.158 1.00 57.38 64 SER A C 1
ATOM 478 O O . SER A 1 64 ? -15.615 0.246 31.258 1.00 57.38 64 SER A O 1
ATOM 480 N N . ARG A 1 65 ? -15.767 0.274 29.007 1.00 59.97 65 ARG A N 1
ATOM 481 C CA . ARG A 1 65 ? -16.872 1.241 28.891 1.00 59.97 65 ARG A CA 1
ATOM 482 C C . ARG A 1 65 ? -17.680 1.028 27.608 1.00 59.97 65 ARG A C 1
ATOM 484 O O . ARG A 1 65 ? -17.147 0.533 26.616 1.00 59.97 65 ARG A O 1
ATOM 491 N N . ASP A 1 66 ? -18.926 1.492 27.608 1.00 47.81 66 ASP A N 1
ATOM 492 C CA . ASP A 1 66 ? -19.815 1.434 26.440 1.00 47.81 66 ASP A CA 1
ATOM 493 C C . ASP A 1 66 ? -19.431 2.431 25.338 1.00 47.81 66 ASP A C 1
ATOM 495 O O . ASP A 1 66 ? -18.986 3.554 25.622 1.00 47.81 66 ASP A O 1
ATOM 499 N N . ALA A 1 67 ? -19.688 2.056 24.076 1.00 41.91 67 ALA A N 1
ATOM 500 C CA . ALA A 1 67 ? -19.387 2.838 22.870 1.00 41.91 67 ALA A CA 1
ATOM 501 C C . ALA A 1 67 ? -19.808 4.300 22.919 1.00 41.91 67 ALA A C 1
ATOM 503 O O . ALA A 1 67 ? -19.047 5.190 22.529 1.00 41.91 67 ALA A O 1
ATOM 504 N N . PHE A 1 68 ? -21.022 4.550 23.403 1.00 36.16 68 PHE A N 1
ATOM 505 C CA . PHE A 1 68 ? -21.610 5.884 23.430 1.00 36.16 68 PHE A CA 1
ATOM 506 C C . PHE A 1 68 ? -20.948 6.812 24.458 1.00 36.16 68 PHE A C 1
ATOM 508 O O . PHE A 1 68 ? -21.119 8.028 24.385 1.00 36.16 68 PHE A O 1
ATOM 515 N N . THR A 1 69 ? -20.118 6.267 25.355 1.00 49.59 69 THR A N 1
ATOM 516 C CA . THR A 1 69 ? -19.342 7.027 26.350 1.00 49.59 69 THR A CA 1
ATOM 517 C C . THR A 1 69 ? -17.857 7.164 26.007 1.00 49.59 69 THR A C 1
ATOM 519 O O . THR A 1 69 ? -17.118 7.782 26.771 1.00 49.59 69 THR A O 1
ATOM 522 N N . SER A 1 70 ? -17.397 6.618 24.871 1.00 61.03 70 SER A N 1
ATOM 523 C CA . SER A 1 70 ? -16.006 6.792 24.434 1.00 61.03 70 SER A CA 1
ATOM 524 C C . SER A 1 70 ? -15.713 8.268 24.153 1.00 61.03 70 SER A C 1
ATOM 526 O O . SER A 1 70 ? -16.420 8.922 23.376 1.00 61.03 70 SER A O 1
ATOM 528 N N . VAL A 1 71 ? -14.662 8.804 24.778 1.00 70.00 71 VAL A N 1
ATOM 529 C CA . VAL A 1 71 ? -14.231 10.200 24.595 1.00 70.00 71 VAL A CA 1
ATOM 530 C C . VAL A 1 71 ? -13.458 10.380 23.277 1.00 70.00 71 VAL A C 1
ATOM 532 O O . VAL A 1 71 ? -13.476 11.471 22.706 1.00 70.00 71 VAL A O 1
ATOM 535 N N . SER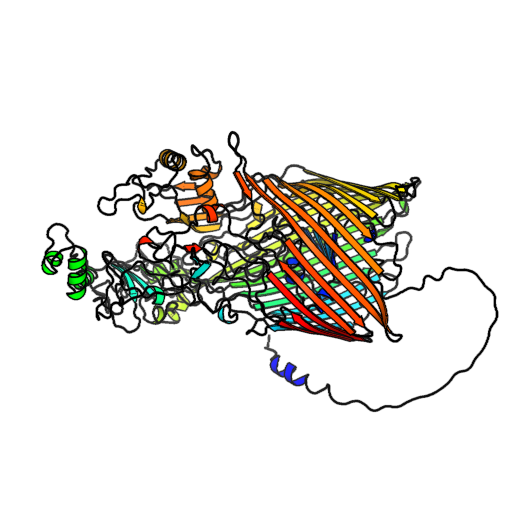 A 1 72 ? -12.837 9.317 22.751 1.00 77.25 72 SER A N 1
ATOM 536 C CA . SER A 1 72 ? -12.099 9.356 21.479 1.00 77.25 72 SER A CA 1
ATOM 537 C C . SER A 1 72 ? -13.025 9.347 20.256 1.00 77.25 72 SER A C 1
ATOM 539 O O . SER A 1 72 ? -14.051 8.656 20.259 1.00 77.25 72 SER A O 1
ATOM 541 N N . PRO A 1 73 ? -12.665 10.066 19.177 1.00 78.00 73 PRO A N 1
ATOM 542 C CA . PRO A 1 73 ? -13.346 9.936 17.896 1.00 78.00 73 PRO A CA 1
ATOM 543 C C . PRO A 1 73 ? -13.094 8.542 17.306 1.00 78.00 73 PRO A C 1
ATOM 545 O O . PRO A 1 73 ? -11.952 8.089 17.215 1.00 78.00 73 PRO A O 1
ATOM 548 N N . LEU A 1 74 ? -14.170 7.867 16.901 1.00 82.38 74 LEU A N 1
ATOM 549 C CA . LEU A 1 74 ? -14.116 6.511 16.364 1.00 82.38 74 LEU A CA 1
ATOM 550 C C . LEU A 1 74 ? -15.095 6.323 15.203 1.00 82.38 74 LEU A C 1
ATOM 552 O O . LEU A 1 74 ? -16.191 6.890 15.201 1.00 82.38 74 LEU A O 1
ATOM 556 N N . GLN A 1 75 ? -14.713 5.484 14.247 1.00 85.19 75 GLN A N 1
ATOM 557 C CA . GLN A 1 75 ? -15.558 5.025 13.151 1.00 85.19 75 GLN A CA 1
ATOM 558 C C . GLN A 1 75 ? -15.738 3.510 13.261 1.00 85.19 75 GLN A C 1
ATOM 560 O O . GLN A 1 75 ? -14.763 2.768 13.253 1.00 85.19 75 GLN A O 1
ATOM 565 N N . VAL A 1 76 ? -16.987 3.050 13.352 1.00 86.06 76 VAL A N 1
ATOM 566 C CA . VAL A 1 76 ? -17.319 1.616 13.359 1.00 86.06 76 VAL A CA 1
ATOM 567 C C . VAL A 1 76 ? -17.783 1.214 11.967 1.00 86.06 76 VAL A C 1
ATOM 569 O O . VAL A 1 76 ? -18.708 1.824 11.425 1.00 86.06 76 VAL A O 1
ATOM 572 N N . ILE A 1 77 ? -17.157 0.184 11.406 1.00 88.38 77 ILE A N 1
ATOM 573 C CA . ILE A 1 77 ? -17.541 -0.425 10.135 1.00 88.38 77 ILE A CA 1
ATOM 574 C C . ILE A 1 77 ? -18.058 -1.834 10.409 1.00 88.38 77 ILE A C 1
ATOM 576 O O . ILE A 1 77 ? -17.328 -2.711 10.866 1.00 88.38 77 ILE A O 1
ATOM 580 N N . ASP A 1 78 ? -19.336 -2.043 10.120 1.00 88.94 78 ASP A N 1
ATOM 581 C CA . ASP A 1 78 ? -20.021 -3.318 10.301 1.00 88.94 78 ASP A CA 1
ATOM 582 C C . ASP A 1 78 ? -19.668 -4.292 9.158 1.00 88.94 78 ASP A C 1
ATOM 584 O O . ASP A 1 78 ? -19.809 -3.972 7.967 1.00 88.94 78 ASP A O 1
ATOM 588 N N . ALA A 1 79 ? -19.178 -5.485 9.513 1.00 88.06 79 ALA A N 1
ATOM 589 C CA . ALA A 1 79 ? -18.755 -6.480 8.532 1.00 88.06 79 ALA A CA 1
ATOM 590 C C . ALA A 1 79 ? -19.943 -7.192 7.863 1.00 88.06 79 ALA A C 1
ATOM 592 O O . ALA A 1 79 ? -19.816 -7.656 6.730 1.00 88.06 79 ALA A O 1
ATOM 593 N N . GLU A 1 80 ? -21.100 -7.289 8.521 1.00 85.69 80 GLU A N 1
ATOM 594 C CA . GLU A 1 80 ? -22.323 -7.821 7.914 1.00 85.69 80 GLU A CA 1
ATOM 595 C C . GLU A 1 80 ? -22.895 -6.849 6.881 1.00 85.69 80 GLU A C 1
ATOM 597 O O . GLU A 1 80 ? -23.189 -7.256 5.757 1.00 85.69 80 GLU A O 1
ATOM 602 N N . LEU A 1 81 ? -22.962 -5.555 7.203 1.00 87.38 81 LEU A N 1
ATOM 603 C CA . LEU A 1 81 ? -23.354 -4.520 6.241 1.00 87.38 81 LEU A CA 1
ATOM 604 C C . LEU A 1 81 ? -22.433 -4.514 5.015 1.00 87.38 81 LEU A C 1
ATOM 606 O O . LEU A 1 81 ? -22.894 -4.376 3.883 1.00 87.38 81 LEU A O 1
ATOM 610 N N . SER A 1 82 ? -21.129 -4.667 5.236 1.00 89.50 82 SER A N 1
ATOM 611 C CA . SER A 1 82 ? -20.149 -4.738 4.153 1.00 89.50 82 SER A CA 1
ATOM 612 C C . SER A 1 82 ? -20.425 -5.934 3.230 1.00 89.50 82 SER A C 1
ATOM 614 O O . SER A 1 82 ? -20.458 -5.774 2.007 1.00 89.50 82 SER A O 1
ATOM 616 N N . ARG A 1 83 ? -20.747 -7.105 3.800 1.00 87.50 83 ARG A N 1
ATOM 617 C CA . ARG A 1 83 ? -21.145 -8.310 3.051 1.00 87.50 83 ARG A CA 1
ATOM 618 C C . ARG A 1 83 ? -22.462 -8.133 2.289 1.00 87.50 83 ARG A C 1
ATOM 620 O O . ARG A 1 83 ? -22.547 -8.575 1.141 1.00 87.50 83 ARG A O 1
ATOM 627 N N . ASP A 1 84 ? -23.448 -7.439 2.863 1.00 89.31 84 ASP A N 1
ATOM 628 C CA . ASP A 1 84 ? -24.704 -7.069 2.181 1.00 89.31 84 ASP A CA 1
ATOM 629 C C . ASP A 1 84 ? -24.453 -6.212 0.926 1.00 89.31 84 ASP A C 1
ATOM 631 O O . ASP A 1 84 ? -25.248 -6.239 -0.013 1.00 89.31 84 ASP A O 1
ATOM 635 N N . LEU A 1 85 ? -23.348 -5.462 0.893 1.00 89.94 85 LEU A N 1
ATOM 636 C CA . LEU A 1 85 ? -22.913 -4.629 -0.234 1.00 89.94 85 LEU A CA 1
ATOM 637 C C . LEU A 1 85 ? -21.897 -5.336 -1.152 1.00 89.94 85 LEU A C 1
ATOM 639 O O . LEU A 1 85 ? -21.374 -4.727 -2.088 1.00 89.94 85 LEU A O 1
ATOM 643 N N . GLY A 1 86 ? -21.625 -6.621 -0.908 1.00 89.62 86 GLY A N 1
ATOM 644 C CA . GLY A 1 86 ? -20.707 -7.432 -1.705 1.00 89.62 86 GLY A CA 1
ATOM 645 C C . GLY A 1 86 ? -19.231 -7.134 -1.440 1.00 89.62 86 GLY A C 1
ATOM 646 O O . GLY A 1 86 ? -18.395 -7.436 -2.287 1.00 89.62 86 GLY A O 1
ATOM 647 N N . LEU A 1 87 ? -18.893 -6.507 -0.309 1.00 88.06 87 LEU A N 1
ATOM 648 C CA . LEU A 1 87 ? -17.519 -6.322 0.165 1.00 88.06 87 LEU A CA 1
ATOM 649 C C . LEU A 1 87 ? -17.184 -7.474 1.117 1.00 88.06 87 LEU A C 1
ATOM 651 O O . LEU A 1 87 ? -17.798 -7.606 2.175 1.00 88.06 87 LEU A O 1
ATOM 655 N N . ILE A 1 88 ? -16.238 -8.326 0.725 1.00 82.06 88 ILE A N 1
ATOM 656 C CA . ILE A 1 88 ? -15.927 -9.563 1.460 1.00 82.06 88 ILE A CA 1
ATOM 657 C C . ILE A 1 88 ? -14.484 -9.627 1.973 1.00 82.06 88 ILE A C 1
ATOM 659 O O . ILE A 1 88 ? -14.201 -10.476 2.815 1.00 82.06 88 ILE A O 1
ATOM 663 N N . GLU A 1 89 ? -13.601 -8.733 1.518 1.00 86.88 89 GLU A N 1
ATOM 664 C CA . GLU A 1 89 ? -12.188 -8.668 1.916 1.00 86.88 89 GLU A CA 1
ATOM 665 C C . GLU A 1 89 ? -11.930 -7.520 2.900 1.00 86.88 89 GLU A C 1
ATOM 667 O O . GLU A 1 89 ? -12.450 -6.415 2.725 1.00 86.88 89 GLU A O 1
ATOM 672 N N . ALA A 1 90 ? -11.084 -7.762 3.909 1.00 88.94 90 ALA A N 1
ATOM 673 C CA . ALA A 1 90 ? -10.725 -6.759 4.917 1.00 88.94 90 ALA A CA 1
ATOM 674 C C . ALA A 1 90 ? -10.106 -5.495 4.297 1.00 88.94 90 ALA A C 1
ATOM 676 O O . ALA A 1 90 ? -10.474 -4.381 4.664 1.00 88.94 90 ALA A O 1
ATOM 677 N N . SER A 1 91 ? -9.203 -5.671 3.331 1.00 88.12 91 SER A N 1
ATOM 678 C CA . SER A 1 91 ? -8.563 -4.586 2.582 1.00 88.12 91 SER A CA 1
ATOM 679 C C . SER A 1 91 ? -9.580 -3.726 1.846 1.00 88.12 91 SER A C 1
ATOM 681 O O . SER A 1 91 ? -9.588 -2.512 2.016 1.00 88.12 91 SER A O 1
ATOM 683 N N . GLN A 1 92 ? -10.513 -4.344 1.120 1.00 87.50 92 GLN A N 1
ATOM 684 C CA . GLN A 1 92 ? -11.554 -3.617 0.398 1.00 87.50 92 GLN A CA 1
ATOM 685 C C . GLN A 1 92 ? -12.461 -2.813 1.345 1.00 87.50 92 GLN A C 1
ATOM 687 O O . GLN A 1 92 ? -12.844 -1.685 1.031 1.00 87.50 92 GLN A O 1
ATOM 692 N N . ILE A 1 93 ? -12.805 -3.373 2.508 1.00 90.19 93 ILE A N 1
ATOM 693 C CA . ILE A 1 93 ? -13.627 -2.694 3.519 1.00 90.19 93 ILE A CA 1
ATOM 694 C C . ILE A 1 93 ? -12.881 -1.486 4.103 1.00 90.19 93 ILE A C 1
ATOM 696 O O . ILE A 1 93 ? -13.442 -0.394 4.176 1.00 90.19 93 ILE A O 1
ATOM 700 N N . LEU A 1 94 ? -11.617 -1.664 4.493 1.00 91.56 94 LEU A N 1
ATOM 701 C CA . LEU A 1 94 ? -10.837 -0.633 5.179 1.00 91.56 94 LEU A CA 1
ATOM 702 C C . LEU A 1 94 ? -10.332 0.465 4.231 1.00 91.56 94 LEU A C 1
ATOM 704 O O . LEU A 1 94 ? -10.449 1.641 4.559 1.00 91.56 94 LEU A O 1
ATOM 708 N N . GLN A 1 95 ? -9.845 0.115 3.038 1.00 89.94 95 GLN A N 1
ATOM 709 C CA . GLN A 1 95 ? -9.325 1.076 2.051 1.00 89.94 95 GLN A CA 1
ATOM 710 C C . GLN A 1 95 ? -10.424 1.919 1.385 1.00 89.94 95 GLN A C 1
ATOM 712 O O . GLN A 1 95 ? -10.132 2.939 0.767 1.00 89.94 95 GLN A O 1
ATOM 717 N N . THR A 1 96 ? -11.697 1.517 1.494 1.00 87.44 96 THR A N 1
ATOM 718 C CA . THR A 1 96 ? -12.838 2.324 1.018 1.00 87.44 96 THR A CA 1
ATOM 719 C C . THR A 1 96 ? -13.472 3.188 2.110 1.00 87.44 96 THR A C 1
ATOM 721 O O . THR A 1 96 ? -14.421 3.929 1.826 1.00 87.44 96 THR A O 1
ATOM 724 N N . ALA A 1 97 ? -12.965 3.120 3.345 1.00 90.38 97 ALA A N 1
ATOM 725 C CA . ALA A 1 97 ? -13.347 4.040 4.405 1.00 90.38 97 ALA A CA 1
ATOM 726 C C . ALA A 1 97 ? -12.894 5.464 4.051 1.00 90.38 97 ALA A C 1
ATOM 728 O O . ALA A 1 97 ? -11.815 5.666 3.510 1.00 90.38 97 ALA A O 1
ATOM 729 N N . THR A 1 98 ? -13.689 6.479 4.394 1.00 91.38 98 THR A N 1
ATOM 730 C CA . THR A 1 98 ? -13.397 7.879 4.022 1.00 91.38 98 THR A CA 1
ATOM 731 C C . THR A 1 98 ? -12.133 8.445 4.666 1.00 91.38 98 THR A C 1
ATOM 733 O O . THR A 1 98 ? -11.599 9.443 4.195 1.00 91.38 98 THR A O 1
ATOM 736 N N . VAL A 1 99 ? -11.674 7.813 5.746 1.00 90.12 99 VAL A N 1
ATOM 737 C CA . VAL A 1 99 ? -10.450 8.158 6.478 1.00 90.12 99 VAL A CA 1
ATOM 738 C C . VAL A 1 99 ? -9.195 7.505 5.888 1.00 90.12 99 VAL A C 1
ATOM 740 O O . VAL A 1 99 ? -8.090 7.908 6.254 1.00 90.12 99 VAL A O 1
ATOM 743 N N . ALA A 1 100 ? -9.352 6.525 4.988 1.00 88.56 100 ALA A N 1
ATOM 744 C CA . ALA A 1 100 ? -8.252 5.987 4.200 1.00 88.56 100 ALA A CA 1
ATOM 745 C C . ALA A 1 100 ? -7.894 7.004 3.105 1.00 88.56 100 ALA A C 1
ATOM 747 O O . ALA A 1 100 ? -8.739 7.423 2.309 1.00 88.56 100 ALA A O 1
ATOM 748 N N . ALA A 1 101 ? -6.651 7.466 3.114 1.00 81.50 101 ALA A N 1
ATOM 749 C CA . ALA A 1 101 ? -6.149 8.493 2.208 1.00 81.50 101 ALA A CA 1
ATOM 750 C C . ALA A 1 101 ? -4.679 8.219 1.892 1.00 81.50 101 ALA A C 1
ATOM 752 O O . ALA A 1 101 ? -4.040 7.422 2.574 1.00 81.50 101 ALA A O 1
ATOM 753 N N . GLY A 1 102 ? -4.145 8.870 0.862 1.00 80.50 102 GLY A N 1
ATOM 754 C CA . GLY A 1 102 ? -2.848 8.506 0.309 1.00 80.50 102 GLY A CA 1
ATOM 755 C C . GLY A 1 102 ? -2.925 7.217 -0.509 1.00 80.50 102 GLY A C 1
ATOM 756 O O . GLY A 1 102 ? -3.975 6.571 -0.618 1.00 80.50 102 GLY A O 1
ATOM 757 N N . THR A 1 103 ? -1.804 6.873 -1.134 1.00 76.50 103 THR A N 1
ATOM 758 C CA . THR A 1 103 ? -1.709 5.702 -2.005 1.00 76.50 103 THR A CA 1
ATOM 759 C C . THR A 1 103 ? -1.853 4.434 -1.173 1.00 76.50 103 THR A C 1
ATOM 761 O O . THR A 1 103 ? -0.982 4.107 -0.370 1.00 76.50 103 THR A O 1
ATOM 764 N N . GLN A 1 104 ? -2.957 3.713 -1.362 1.00 80.25 104 GLN A N 1
ATOM 765 C CA . GLN A 1 104 ? -3.182 2.448 -0.666 1.00 80.25 104 GLN A CA 1
ATOM 766 C C . GLN A 1 104 ? -2.392 1.342 -1.362 1.00 80.25 104 GLN A C 1
ATOM 768 O O . GLN A 1 104 ? -2.511 1.174 -2.575 1.00 80.25 104 GLN A O 1
ATOM 773 N N . ILE A 1 105 ? -1.617 0.565 -0.602 1.00 68.94 105 ILE A N 1
ATOM 774 C CA . ILE A 1 105 ? -0.977 -0.638 -1.139 1.00 68.94 105 ILE A CA 1
ATOM 775 C C . ILE A 1 105 ? -2.035 -1.739 -1.198 1.00 68.94 105 ILE A C 1
ATOM 777 O O . ILE A 1 105 ? -2.509 -2.237 -0.172 1.00 68.94 105 ILE A O 1
ATOM 781 N N . ASP A 1 106 ? -2.419 -2.089 -2.419 1.00 68.69 106 ASP A N 1
ATOM 782 C CA . ASP A 1 106 ? -3.310 -3.193 -2.745 1.00 68.69 106 ASP A CA 1
ATOM 783 C C . ASP A 1 106 ? -2.649 -4.147 -3.755 1.00 68.69 106 ASP A C 1
ATOM 785 O O . ASP A 1 106 ? -1.488 -4.003 -4.145 1.00 68.69 106 ASP A O 1
ATOM 789 N N . THR A 1 107 ? -3.407 -5.139 -4.208 1.00 61.28 107 THR A N 1
ATOM 790 C CA . THR A 1 107 ? -2.909 -6.165 -5.125 1.00 61.28 107 THR A CA 1
ATOM 791 C C . THR A 1 107 ? -2.620 -5.662 -6.546 1.00 61.28 107 THR A C 1
ATOM 793 O O . THR A 1 107 ? -2.009 -6.400 -7.314 1.00 61.28 107 THR A O 1
ATOM 796 N N . THR A 1 108 ? -2.979 -4.419 -6.898 1.00 55.88 108 THR A N 1
ATOM 797 C CA . THR A 1 108 ? -2.600 -3.798 -8.184 1.00 55.88 108 THR A CA 1
ATOM 798 C C . THR A 1 108 ? -1.143 -3.358 -8.232 1.00 55.88 108 THR A C 1
ATOM 800 O O . THR A 1 108 ? -0.578 -3.131 -9.309 1.00 55.88 108 THR A O 1
ATOM 803 N N . PHE A 1 109 ? -0.498 -3.286 -7.070 1.00 53.00 109 PHE A N 1
ATOM 804 C CA . PHE A 1 109 ? 0.923 -3.034 -6.966 1.00 53.00 109 PHE A CA 1
ATOM 805 C C . PHE A 1 109 ? 1.689 -4.347 -7.136 1.00 53.00 109 PHE A C 1
ATOM 807 O O . PHE A 1 109 ? 1.681 -5.236 -6.286 1.00 53.00 109 PHE A O 1
ATOM 814 N N . GLY A 1 110 ? 2.388 -4.453 -8.265 1.00 47.19 110 GLY A N 1
ATOM 815 C CA . GLY A 1 110 ? 3.243 -5.590 -8.608 1.00 47.19 110 GLY A CA 1
ATOM 816 C C . GLY A 1 110 ? 4.721 -5.228 -8.808 1.00 47.19 110 GLY A C 1
ATOM 817 O O . GLY A 1 110 ? 5.461 -5.979 -9.431 1.00 47.19 110 GLY A O 1
ATOM 818 N N . GLY A 1 111 ? 5.152 -4.050 -8.350 1.00 48.72 111 GLY A N 1
ATOM 819 C CA . GLY A 1 111 ? 6.537 -3.592 -8.479 1.00 48.72 111 GLY A CA 1
ATOM 820 C C . GLY A 1 111 ? 7.564 -4.478 -7.759 1.00 48.72 111 GLY A C 1
ATOM 821 O O . GLY A 1 111 ? 7.231 -5.273 -6.885 1.00 48.72 111 GLY A O 1
ATOM 822 N N . PHE A 1 112 ? 8.832 -4.308 -8.138 1.00 39.69 112 PHE A N 1
ATOM 823 C CA . PHE A 1 112 ? 9.969 -5.069 -7.609 1.00 39.69 112 PHE A CA 1
ATOM 824 C C . PHE A 1 112 ? 10.311 -4.776 -6.149 1.00 39.69 112 PHE A C 1
ATOM 826 O O . PHE A 1 112 ? 10.858 -5.644 -5.482 1.00 39.69 112 PHE A O 1
ATOM 833 N N . VAL A 1 113 ? 10.011 -3.565 -5.677 1.00 48.56 113 VAL A N 1
ATOM 834 C CA . VAL A 1 113 ? 10.254 -3.113 -4.305 1.00 48.56 113 VAL A CA 1
ATOM 835 C C . VAL A 1 113 ? 8.936 -2.541 -3.806 1.00 48.56 113 VAL A C 1
ATOM 837 O O . VAL A 1 113 ? 8.574 -1.410 -4.120 1.00 48.56 113 VAL A O 1
ATOM 840 N N . LEU A 1 114 ? 8.173 -3.381 -3.118 1.00 55.94 114 LEU A N 1
ATOM 841 C CA . LEU A 1 114 ? 6.935 -3.002 -2.449 1.00 55.94 114 LEU A CA 1
ATOM 842 C C . LEU A 1 114 ? 7.112 -3.271 -0.966 1.00 55.94 114 LEU A C 1
ATOM 844 O O . LEU A 1 114 ? 7.635 -4.325 -0.599 1.00 55.94 114 LEU A O 1
ATOM 848 N N . ASP A 1 115 ? 6.638 -2.358 -0.124 1.00 56.94 115 ASP A N 1
ATOM 849 C CA . ASP A 1 115 ? 6.502 -2.646 1.300 1.00 56.94 115 ASP A CA 1
ATOM 850 C C . ASP A 1 115 ? 5.660 -3.914 1.483 1.00 56.94 115 ASP A C 1
ATOM 852 O O . ASP A 1 115 ? 4.643 -4.104 0.815 1.00 56.94 115 ASP A O 1
ATOM 856 N N . ASN A 1 116 ? 6.128 -4.812 2.350 1.00 69.06 116 ASN A N 1
ATOM 857 C CA . ASN A 1 116 ? 5.615 -6.170 2.567 1.00 69.06 116 ASN A CA 1
ATOM 858 C C . ASN A 1 116 ? 5.700 -7.137 1.358 1.00 69.06 116 ASN A C 1
ATOM 860 O O . ASN A 1 116 ? 5.461 -8.335 1.532 1.00 69.06 116 ASN A O 1
ATOM 864 N N . GLY A 1 117 ? 6.106 -6.670 0.175 1.00 71.31 117 GLY A N 1
ATOM 865 C CA . GLY A 1 117 ? 6.275 -7.452 -1.050 1.00 71.31 117 GLY A CA 1
ATOM 866 C C . GLY A 1 117 ? 5.002 -7.643 -1.897 1.00 71.31 117 GLY A C 1
ATOM 867 O O . GLY A 1 117 ? 3.905 -7.258 -1.486 1.00 71.31 117 GLY A O 1
ATOM 868 N N . PRO A 1 118 ? 5.121 -8.232 -3.104 1.00 70.50 118 PRO A N 1
ATOM 869 C CA . PRO A 1 118 ? 4.004 -8.387 -4.040 1.00 70.50 118 PRO A CA 1
ATOM 870 C C . PRO A 1 118 ? 2.741 -9.041 -3.459 1.00 70.50 118 PRO A C 1
ATOM 872 O O . PRO A 1 118 ? 2.785 -10.084 -2.803 1.00 70.50 118 PRO A O 1
ATOM 875 N N . GLY A 1 119 ? 1.591 -8.426 -3.749 1.00 73.69 119 GLY A N 1
ATOM 876 C CA . GLY A 1 119 ? 0.269 -8.883 -3.316 1.00 73.69 119 GLY A CA 1
ATOM 877 C C . GLY A 1 119 ? -0.093 -8.572 -1.863 1.00 73.69 119 GLY A C 1
ATOM 878 O O . GLY A 1 119 ? -1.167 -8.999 -1.432 1.00 73.69 119 GLY A O 1
ATOM 879 N N . ALA A 1 120 ? 0.769 -7.880 -1.108 1.00 82.44 120 ALA A N 1
ATOM 880 C CA . ALA A 1 120 ? 0.449 -7.370 0.222 1.00 82.44 120 ALA A CA 1
ATOM 881 C C . ALA A 1 120 ? -0.705 -6.359 0.188 1.00 82.44 120 ALA A C 1
ATOM 883 O O . ALA A 1 120 ? -0.851 -5.598 -0.765 1.00 82.44 120 ALA A O 1
ATOM 884 N N . GLU A 1 121 ? -1.521 -6.352 1.241 1.00 87.00 121 GLU A N 1
ATOM 885 C CA . GLU A 1 121 ? -2.623 -5.403 1.394 1.00 87.00 121 GLU A CA 1
ATOM 886 C C . GLU A 1 121 ? -2.479 -4.681 2.736 1.00 87.00 121 GLU A C 1
ATOM 888 O O . GLU A 1 121 ? -2.469 -5.320 3.790 1.00 87.00 121 GLU A O 1
ATOM 893 N N . THR A 1 122 ? -2.370 -3.354 2.716 1.00 89.81 122 THR A N 1
ATOM 894 C CA . THR A 1 122 ? -2.242 -2.527 3.930 1.00 89.81 122 THR A CA 1
ATOM 895 C C . THR A 1 122 ? -3.307 -1.429 3.957 1.00 89.81 122 THR A C 1
ATOM 897 O O . THR A 1 122 ? -4.133 -1.330 3.052 1.00 89.81 122 THR A O 1
ATOM 900 N N . VAL A 1 123 ? -3.349 -0.618 5.014 1.00 90.31 123 VAL A N 1
ATOM 901 C CA . VAL A 1 123 ? -4.216 0.567 5.081 1.00 90.31 123 VAL A CA 1
ATOM 902 C C . VAL A 1 123 ? -3.392 1.770 5.510 1.00 90.31 123 VAL A C 1
ATOM 904 O O . VAL A 1 123 ? -2.643 1.687 6.484 1.00 90.31 123 VAL A O 1
ATOM 907 N N . ASP A 1 124 ? -3.545 2.876 4.786 1.00 90.25 124 ASP A N 1
ATOM 908 C CA . ASP A 1 124 ? -3.007 4.187 5.137 1.00 90.25 124 ASP A CA 1
ATOM 909 C C . ASP A 1 124 ? -4.148 5.119 5.578 1.00 90.25 124 ASP A C 1
ATOM 911 O O . ASP A 1 124 ? -4.956 5.581 4.766 1.00 90.25 124 ASP A O 1
ATOM 915 N N . LEU A 1 125 ? -4.244 5.357 6.888 1.00 91.69 125 LEU A N 1
ATOM 916 C CA . LEU A 1 125 ? -5.156 6.334 7.470 1.00 91.69 125 LEU A CA 1
ATOM 917 C C . LEU A 1 125 ? -4.545 7.732 7.379 1.00 91.69 125 LEU A C 1
ATOM 919 O O . LEU A 1 125 ? -3.402 7.954 7.772 1.00 91.69 125 LEU A O 1
ATOM 923 N N . ARG A 1 126 ? -5.340 8.703 6.917 1.00 90.75 126 ARG A N 1
ATOM 924 C CA . ARG A 1 126 ? -4.936 10.116 6.763 1.00 90.75 126 ARG A CA 1
ATOM 925 C C . ARG A 1 126 ? -3.773 10.361 5.792 1.00 90.75 126 ARG A C 1
ATOM 927 O O . ARG A 1 126 ? -3.354 11.509 5.658 1.00 90.75 126 ARG A O 1
ATOM 934 N N . GLY A 1 127 ? -3.284 9.334 5.095 1.00 89.06 127 GLY A N 1
ATOM 935 C CA . GLY A 1 127 ? -2.187 9.468 4.144 1.00 89.06 127 GLY A CA 1
ATOM 936 C C . GLY A 1 127 ? -0.844 9.746 4.818 1.00 89.06 127 GLY A C 1
ATOM 937 O O . GLY A 1 127 ? -0.068 10.567 4.326 1.00 89.06 127 GLY A O 1
ATOM 938 N N . LEU A 1 128 ? -0.625 9.132 5.981 1.00 90.62 128 LEU A N 1
ATOM 939 C CA . LEU A 1 128 ? 0.565 9.246 6.824 1.00 90.62 128 LEU A CA 1
ATOM 940 C C . LEU A 1 128 ? 1.402 7.954 6.798 1.00 90.62 128 LEU A C 1
ATOM 942 O O . LEU A 1 128 ? 2.300 7.799 7.618 1.00 90.62 128 LEU A O 1
ATOM 946 N N . GLY A 1 129 ? 1.138 7.020 5.887 1.00 87.88 129 GLY A N 1
ATOM 947 C CA . GLY A 1 129 ? 1.858 5.757 5.744 1.00 87.88 129 GLY A CA 1
ATOM 948 C C . GLY A 1 129 ? 1.289 4.607 6.584 1.00 87.88 129 GLY A C 1
ATOM 949 O O . GLY A 1 129 ? 0.919 4.746 7.752 1.00 87.88 129 GLY A O 1
ATOM 950 N N . ALA A 1 130 ? 1.272 3.406 6.000 1.00 87.69 130 ALA A N 1
ATOM 951 C CA . ALA A 1 130 ? 0.729 2.201 6.634 1.00 87.69 130 ALA A CA 1
ATOM 952 C C . ALA A 1 130 ? 1.544 1.678 7.835 1.00 87.69 130 ALA A C 1
ATOM 954 O O . ALA A 1 130 ? 1.017 0.943 8.671 1.00 87.69 130 ALA A O 1
ATOM 955 N N . ASN A 1 131 ? 2.823 2.048 7.946 1.00 88.06 131 ASN A N 1
ATOM 956 C CA . ASN A 1 131 ? 3.689 1.757 9.097 1.00 88.06 131 ASN A CA 1
ATOM 957 C C . ASN A 1 131 ? 3.365 2.628 10.330 1.00 88.06 131 ASN A C 1
ATOM 959 O O . ASN A 1 131 ? 3.898 2.378 11.412 1.00 88.06 131 ASN A O 1
ATOM 963 N N . ARG A 1 132 ? 2.487 3.631 10.181 1.00 91.75 132 ARG A N 1
ATOM 964 C CA . ARG A 1 132 ? 2.012 4.527 11.250 1.00 91.75 132 ARG A CA 1
ATOM 965 C C . ARG A 1 132 ? 0.576 4.223 11.700 1.00 91.75 132 ARG A C 1
ATOM 967 O O . ARG A 1 132 ? -0.006 5.015 12.447 1.00 91.75 132 ARG A O 1
ATOM 974 N N . ASN A 1 133 ? 0.036 3.080 11.264 1.00 91.19 133 ASN A N 1
ATOM 975 C CA . ASN A 1 133 ? -1.261 2.541 11.666 1.00 91.19 133 ASN A CA 1
ATOM 976 C C . ASN A 1 133 ? -1.076 1.277 12.504 1.00 91.19 133 ASN A C 1
ATOM 978 O O . ASN A 1 133 ? -0.408 0.327 12.091 1.00 91.19 133 ASN A O 1
ATOM 982 N N . LEU A 1 134 ? -1.723 1.227 13.667 1.00 93.19 134 LEU A N 1
ATOM 983 C CA . LEU A 1 134 ? -1.704 0.039 14.512 1.00 93.19 134 LEU A CA 1
ATOM 984 C C . LEU A 1 134 ? -2.902 -0.864 14.210 1.00 93.19 134 LEU A C 1
ATOM 986 O O . LEU A 1 134 ? -4.047 -0.452 14.384 1.00 93.19 134 LEU A O 1
ATOM 990 N N . ILE A 1 135 ? -2.640 -2.119 13.843 1.00 94.31 135 ILE A N 1
ATOM 991 C CA . ILE A 1 135 ? -3.682 -3.134 13.642 1.00 94.31 135 ILE A CA 1
ATOM 992 C C . ILE A 1 135 ? -3.791 -4.047 14.870 1.00 94.31 135 ILE A C 1
ATOM 994 O O . ILE A 1 135 ? -2.798 -4.611 15.348 1.00 94.31 135 ILE A O 1
ATOM 998 N N . LEU A 1 136 ? -5.016 -4.205 15.369 1.00 94.44 136 LEU A N 1
ATOM 999 C CA . LEU A 1 136 ? -5.385 -5.067 16.486 1.00 94.44 136 LEU A CA 1
ATOM 1000 C C . LEU A 1 136 ? -6.382 -6.143 16.030 1.00 94.44 136 LEU A C 1
ATOM 1002 O O . LEU A 1 136 ? -7.225 -5.906 15.167 1.00 94.44 136 LEU A O 1
ATOM 1006 N N . LEU A 1 137 ? -6.300 -7.314 16.657 1.00 93.88 137 LEU A N 1
ATOM 1007 C CA . LEU A 1 137 ? -7.305 -8.371 16.611 1.00 93.88 137 LEU A CA 1
ATOM 1008 C C . LEU A 1 137 ? -7.788 -8.609 18.044 1.00 93.88 137 LEU A C 1
ATOM 1010 O O . LEU A 1 137 ? -6.972 -8.907 18.924 1.00 93.88 137 LEU A O 1
ATOM 1014 N N . ASN A 1 138 ? -9.083 -8.399 18.297 1.00 91.19 138 ASN A N 1
ATOM 1015 C CA . ASN A 1 138 ? -9.676 -8.420 19.640 1.00 91.19 138 ASN A CA 1
ATOM 1016 C C . ASN A 1 138 ? -8.889 -7.569 20.659 1.00 91.19 138 ASN A C 1
ATOM 1018 O O . ASN A 1 138 ? -8.594 -8.009 21.772 1.00 91.19 138 ASN A O 1
ATOM 1022 N N . GLY A 1 139 ? -8.483 -6.361 20.257 1.00 90.50 139 GLY A N 1
ATOM 1023 C CA . GLY A 1 139 ? -7.745 -5.421 21.107 1.00 90.50 139 GLY A CA 1
ATOM 1024 C C . GLY A 1 139 ? -6.261 -5.754 21.312 1.00 90.50 139 GLY A C 1
ATOM 1025 O O . GLY A 1 139 ? -5.586 -5.081 22.092 1.00 90.50 139 GLY A O 1
ATOM 1026 N N . ARG A 1 140 ? -5.721 -6.770 20.623 1.00 92.69 140 ARG A N 1
ATOM 1027 C CA . ARG A 1 140 ? -4.326 -7.223 20.765 1.00 92.69 140 ARG A CA 1
ATOM 1028 C C . ARG A 1 140 ? -3.562 -7.095 19.454 1.00 92.69 140 ARG A C 1
ATOM 1030 O O . ARG A 1 140 ? -4.075 -7.455 18.401 1.00 92.69 140 ARG A O 1
ATOM 1037 N N . ARG A 1 141 ? -2.311 -6.632 19.523 1.00 92.62 141 ARG A N 1
ATOM 1038 C CA . ARG A 1 141 ? -1.465 -6.332 18.354 1.00 92.62 141 ARG A CA 1
ATOM 1039 C C . ARG A 1 141 ? -1.340 -7.517 17.388 1.00 92.62 141 ARG A C 1
ATOM 1041 O O . ARG A 1 141 ? -1.206 -8.673 17.810 1.00 92.62 141 ARG A O 1
ATOM 1048 N N . VAL A 1 142 ? -1.367 -7.197 16.096 1.00 93.56 142 VAL A N 1
ATOM 1049 C CA . VAL A 1 142 ? -1.022 -8.102 14.994 1.00 93.56 142 VAL A CA 1
ATOM 1050 C C . VAL A 1 142 ? 0.406 -7.798 14.537 1.00 93.56 142 VAL A C 1
ATOM 1052 O O . VAL A 1 142 ? 0.807 -6.637 14.461 1.00 93.56 142 VAL A O 1
ATOM 1055 N N . ALA A 1 143 ? 1.193 -8.842 14.279 1.00 93.00 143 ALA A N 1
ATOM 1056 C CA . ALA A 1 143 ? 2.576 -8.697 13.835 1.00 93.00 143 ALA A CA 1
ATOM 1057 C C . ALA A 1 143 ? 2.646 -8.392 12.325 1.00 93.00 143 ALA A C 1
ATOM 1059 O O . ALA A 1 143 ? 1.787 -8.875 11.579 1.00 93.00 143 ALA A O 1
ATOM 1060 N N . PRO A 1 144 ? 3.672 -7.656 11.857 1.00 92.06 144 PRO A N 1
ATOM 1061 C CA . PRO A 1 144 ? 3.938 -7.494 10.431 1.00 92.06 144 PRO A CA 1
ATOM 1062 C C . PRO A 1 144 ? 4.126 -8.832 9.703 1.00 92.06 144 PRO A C 1
ATOM 1064 O O . PRO A 1 144 ? 4.571 -9.822 10.293 1.00 92.06 144 PRO A O 1
ATOM 1067 N N . ALA A 1 145 ? 3.817 -8.847 8.408 1.00 90.56 145 ALA A N 1
ATOM 1068 C CA . ALA A 1 145 ? 4.011 -9.991 7.520 1.00 90.56 145 ALA A CA 1
ATOM 1069 C C . ALA A 1 145 ? 4.452 -9.506 6.131 1.00 90.56 145 ALA A C 1
ATOM 1071 O O . ALA A 1 145 ? 4.048 -8.432 5.698 1.00 90.56 145 ALA A O 1
ATOM 1072 N N . GLY A 1 146 ? 5.296 -10.278 5.445 1.00 87.38 146 GLY A N 1
ATOM 1073 C CA . GLY A 1 146 ? 5.815 -9.922 4.123 1.00 87.38 146 GLY A CA 1
ATOM 1074 C C . GLY A 1 146 ? 6.991 -10.796 3.678 1.00 87.38 146 GLY A C 1
ATOM 1075 O O . GLY A 1 146 ? 7.303 -11.799 4.327 1.00 87.38 146 GLY A O 1
ATOM 1076 N N . ILE A 1 147 ? 7.648 -10.391 2.589 1.00 85.69 147 ILE A N 1
ATOM 1077 C CA . ILE A 1 147 ? 8.776 -11.084 1.931 1.00 85.69 147 ILE A CA 1
ATOM 1078 C C . ILE A 1 147 ? 9.942 -10.126 1.613 1.00 85.69 147 ILE A C 1
ATOM 1080 O O . ILE A 1 147 ? 9.800 -8.917 1.766 1.00 85.69 147 ILE A O 1
ATOM 1084 N N . GLU A 1 148 ? 11.096 -10.665 1.198 1.00 81.81 148 GLU A N 1
ATOM 1085 C CA . GLU A 1 148 ? 12.267 -9.930 0.659 1.00 81.81 148 GLU A CA 1
ATOM 1086 C C . GLU A 1 148 ? 12.819 -8.817 1.586 1.00 81.81 148 GLU A C 1
ATOM 1088 O O . GLU A 1 148 ? 13.289 -7.779 1.135 1.00 81.81 148 GLU A O 1
ATOM 1093 N N . GLY A 1 149 ? 12.738 -8.990 2.914 1.00 72.25 149 GLY A N 1
ATOM 1094 C CA . GLY A 1 149 ? 13.184 -7.966 3.878 1.00 72.25 149 GLY A CA 1
ATOM 1095 C C . GLY A 1 149 ? 12.276 -6.728 3.954 1.00 72.25 149 GLY A C 1
ATOM 1096 O O . GLY A 1 149 ? 12.567 -5.797 4.700 1.00 72.25 149 GLY A O 1
ATOM 1097 N N . ALA A 1 150 ? 11.146 -6.733 3.244 1.00 77.31 150 ALA A N 1
ATOM 1098 C CA . ALA A 1 150 ? 10.188 -5.638 3.172 1.00 77.31 150 ALA A CA 1
ATOM 1099 C C . ALA A 1 150 ? 9.067 -5.553 4.245 1.00 77.31 150 ALA A C 1
ATOM 1101 O O . ALA A 1 150 ? 8.317 -4.579 4.177 1.00 77.31 150 ALA A O 1
ATOM 1102 N N . PRO A 1 151 ? 8.875 -6.470 5.227 1.00 79.94 151 PRO A N 1
ATOM 1103 C CA . PRO A 1 151 ? 7.784 -6.331 6.202 1.00 79.94 151 PRO A CA 1
ATOM 1104 C C . PRO A 1 151 ? 7.883 -5.051 7.051 1.00 79.94 151 PRO A C 1
ATOM 1106 O O . PRO A 1 151 ? 8.778 -4.919 7.887 1.00 79.94 151 PRO A O 1
ATOM 1109 N N . SER A 1 152 ? 6.929 -4.138 6.886 1.00 81.19 152 SER A N 1
ATOM 1110 C CA . SER A 1 152 ? 6.828 -2.868 7.614 1.00 81.19 152 SER A CA 1
ATOM 1111 C C . SER A 1 152 ? 5.498 -2.698 8.365 1.00 81.19 152 SER A C 1
ATOM 1113 O O . SER A 1 152 ? 5.453 -1.962 9.352 1.00 81.19 152 SER A O 1
ATOM 1115 N N . SER A 1 153 ? 4.435 -3.407 7.960 1.00 87.56 153 SER A N 1
ATOM 1116 C CA . SER A 1 153 ? 3.084 -3.319 8.548 1.00 87.56 153 SER A CA 1
ATOM 1117 C C . SER A 1 153 ? 2.358 -4.683 8.533 1.00 87.56 153 SER A C 1
ATOM 1119 O O . SER A 1 153 ? 2.773 -5.580 7.793 1.00 87.56 153 SER A O 1
ATOM 1121 N N . PRO A 1 154 ? 1.311 -4.920 9.347 1.00 91.62 154 PRO A N 1
ATOM 1122 C CA . PRO A 1 154 ? 0.452 -6.101 9.216 1.00 91.62 154 PRO A CA 1
ATOM 1123 C C . PRO A 1 154 ? -0.248 -6.188 7.852 1.00 91.62 154 PRO A C 1
ATOM 1125 O O . PRO A 1 154 ? -0.696 -5.182 7.308 1.00 91.62 154 PRO A O 1
ATOM 1128 N N . ASP A 1 155 ? -0.375 -7.404 7.322 1.00 91.19 155 ASP A N 1
ATOM 1129 C CA . ASP A 1 155 ? -1.066 -7.673 6.059 1.00 91.19 155 ASP A CA 1
ATOM 1130 C C . ASP A 1 155 ? -2.555 -7.963 6.311 1.00 91.19 155 ASP A C 1
ATOM 1132 O O . ASP A 1 155 ? -2.907 -8.935 6.987 1.00 91.19 155 ASP A O 1
ATOM 1136 N N . LEU A 1 156 ? -3.438 -7.117 5.777 1.00 91.38 156 LEU A N 1
ATOM 1137 C CA . LEU A 1 156 ? -4.887 -7.197 5.989 1.00 91.38 156 LEU A CA 1
ATOM 1138 C C . LEU A 1 156 ? -5.502 -8.470 5.405 1.00 91.38 156 LEU A C 1
ATOM 1140 O O . LEU A 1 156 ? -6.523 -8.938 5.911 1.00 91.38 156 LEU A O 1
ATOM 1144 N N . SER A 1 157 ? -4.880 -9.050 4.376 1.00 88.50 157 SER A N 1
ATOM 1145 C CA . SER A 1 157 ? -5.353 -10.283 3.738 1.00 88.50 157 SER A CA 1
ATOM 1146 C C . SER A 1 157 ? -5.257 -11.517 4.644 1.00 88.50 157 SER A C 1
ATOM 1148 O O . SER A 1 157 ? -5.915 -12.525 4.385 1.00 88.50 157 SER A O 1
ATOM 1150 N N . LEU A 1 158 ? -4.458 -11.439 5.715 1.00 90.81 158 LEU A N 1
ATOM 1151 C CA . LEU A 1 158 ? -4.270 -12.515 6.691 1.00 90.81 158 LEU A CA 1
ATOM 1152 C C . LEU A 1 158 ? -5.281 -12.451 7.845 1.00 90.81 158 LEU A C 1
ATOM 1154 O O . LEU A 1 158 ? -5.295 -13.339 8.700 1.00 90.81 158 LEU A O 1
ATOM 1158 N N . LEU A 1 159 ? -6.126 -11.416 7.901 1.00 92.12 159 LEU A N 1
ATOM 1159 C CA . LEU A 1 159 ? -7.183 -11.325 8.903 1.00 92.12 159 LEU A CA 1
ATOM 1160 C C . LEU A 1 159 ? -8.313 -12.326 8.591 1.00 92.12 159 LEU A C 1
ATOM 1162 O O . LEU A 1 159 ? -8.697 -12.493 7.431 1.00 92.12 159 LEU A O 1
ATOM 1166 N N . PRO A 1 160 ? -8.915 -12.971 9.607 1.00 90.38 160 PRO A N 1
ATOM 1167 C CA . PRO A 1 160 ? -9.978 -13.952 9.398 1.00 90.38 160 PRO A CA 1
ATOM 1168 C C . PRO A 1 160 ? -11.334 -13.274 9.112 1.00 90.38 160 PRO A C 1
ATOM 1170 O O . PRO A 1 160 ? -12.246 -13.333 9.935 1.00 90.38 160 PRO A O 1
ATOM 1173 N N . SER A 1 161 ? -11.491 -12.637 7.943 1.00 83.88 161 SER A N 1
ATOM 1174 C CA . SER A 1 161 ? -12.664 -11.819 7.566 1.00 83.88 161 SER A CA 1
ATOM 1175 C C . SER A 1 161 ? -14.030 -12.469 7.813 1.00 83.88 161 SER A C 1
ATOM 1177 O O . SER A 1 161 ? -14.952 -11.776 8.236 1.00 83.88 161 SER A O 1
ATOM 1179 N N . GLY A 1 162 ? -14.175 -13.785 7.620 1.00 82.62 162 GLY A N 1
ATOM 1180 C CA . GLY A 1 162 ? -15.436 -14.504 7.874 1.00 82.62 162 GLY A CA 1
ATOM 1181 C C . GLY A 1 162 ? -15.873 -14.545 9.345 1.00 82.62 162 GLY A C 1
ATOM 1182 O O . GLY A 1 162 ? -17.060 -14.701 9.646 1.00 82.62 162 GLY A O 1
ATOM 1183 N N . LEU A 1 163 ? -14.920 -14.373 10.264 1.00 89.56 163 LEU A N 1
ATOM 1184 C CA . LEU A 1 163 ? -15.134 -14.373 11.712 1.00 89.56 163 LEU A CA 1
ATOM 1185 C C . LEU A 1 163 ? -15.173 -12.967 12.301 1.00 89.56 163 LEU A C 1
ATOM 1187 O O . LEU A 1 163 ? -15.454 -12.825 13.487 1.00 89.56 163 LEU A O 1
ATOM 1191 N N . ILE A 1 164 ? -14.904 -11.939 11.498 1.00 92.06 164 ILE A N 1
ATOM 1192 C CA . ILE A 1 164 ? -14.948 -10.552 11.947 1.00 92.06 164 ILE A CA 1
ATOM 1193 C C . ILE A 1 164 ? -16.407 -10.091 12.007 1.00 92.06 164 ILE A C 1
ATOM 1195 O O . ILE A 1 164 ? -17.182 -10.250 11.062 1.00 92.06 164 ILE A O 1
ATOM 1199 N N . GLN A 1 165 ? -16.776 -9.512 13.145 1.00 91.56 165 GLN A N 1
ATOM 1200 C CA . GLN A 1 165 ? -18.065 -8.870 13.375 1.00 91.56 165 GLN A CA 1
ATOM 1201 C C . GLN A 1 165 ? -18.033 -7.414 12.899 1.00 91.56 165 GLN A C 1
ATOM 1203 O O . GLN A 1 165 ? -18.945 -6.953 12.214 1.00 91.56 165 GLN A O 1
ATOM 1208 N N . LYS A 1 166 ? -16.961 -6.693 13.237 1.00 91.19 166 LYS A N 1
ATOM 1209 C CA . LYS A 1 166 ? -16.794 -5.269 12.928 1.00 91.19 166 LYS A CA 1
ATOM 1210 C C . LYS A 1 166 ? -15.323 -4.855 12.918 1.00 91.19 166 LYS A C 1
ATOM 1212 O O . LYS A 1 166 ? -14.471 -5.537 13.494 1.00 91.19 166 LYS A O 1
ATOM 1217 N N . TYR A 1 167 ? -15.065 -3.694 12.329 1.00 93.38 167 TYR A N 1
ATOM 1218 C CA . TYR A 1 167 ? -13.812 -2.959 12.455 1.00 93.38 167 TYR A CA 1
ATOM 1219 C C . TYR A 1 167 ? -14.062 -1.647 13.200 1.00 93.38 167 TYR A C 1
ATOM 1221 O O . TYR A 1 167 ? -14.886 -0.842 12.767 1.00 93.38 167 TYR A O 1
ATOM 1229 N N . ASP A 1 168 ? -13.330 -1.418 14.287 1.00 90.62 168 ASP A N 1
ATOM 1230 C CA . ASP A 1 168 ? -13.295 -0.124 14.969 1.00 90.62 168 ASP A CA 1
ATOM 1231 C C . ASP A 1 168 ? -12.049 0.643 14.513 1.00 90.62 168 ASP A C 1
ATOM 1233 O O . ASP A 1 168 ? -10.933 0.143 14.657 1.00 90.62 168 ASP A O 1
ATOM 1237 N N . ILE A 1 169 ? -12.223 1.857 13.994 1.00 91.31 169 ILE A N 1
ATOM 1238 C CA . ILE A 1 169 ? -11.127 2.757 13.628 1.00 91.31 169 ILE A CA 1
ATOM 1239 C C . ILE A 1 169 ? -11.082 3.899 14.642 1.00 91.31 169 ILE A C 1
ATOM 1241 O O . ILE A 1 169 ? -11.985 4.734 14.678 1.00 91.31 169 ILE A O 1
ATOM 1245 N N . VAL A 1 170 ? -10.035 3.937 15.462 1.00 89.75 170 VAL A N 1
ATOM 1246 C CA . VAL A 1 170 ? -9.730 5.048 16.369 1.00 89.75 170 VAL A CA 1
ATOM 1247 C C . VAL A 1 170 ? -8.959 6.103 15.592 1.00 89.75 170 VAL A C 1
ATOM 1249 O O . VAL A 1 170 ? -7.937 5.800 14.976 1.00 89.75 170 VAL A O 1
ATOM 1252 N N . LEU A 1 171 ? -9.475 7.330 15.613 1.00 84.56 171 LEU A N 1
ATOM 1253 C CA . LEU A 1 171 ? -9.061 8.407 14.712 1.00 84.56 171 LEU A CA 1
ATOM 1254 C C . LEU A 1 171 ? -8.179 9.476 15.374 1.00 84.56 171 LEU A C 1
ATOM 1256 O O . LEU A 1 171 ? -7.905 10.498 14.744 1.00 84.56 171 LEU A O 1
ATOM 1260 N N . ASP A 1 172 ? -7.767 9.265 16.626 1.00 82.69 172 ASP A N 1
ATOM 1261 C CA . ASP A 1 172 ? -6.783 10.091 17.328 1.00 82.69 172 ASP A CA 1
ATOM 1262 C C . ASP A 1 172 ? -5.422 9.379 17.459 1.00 82.69 172 ASP A C 1
ATOM 1264 O O . ASP A 1 172 ? -5.300 8.168 17.259 1.00 82.69 172 ASP A O 1
ATOM 1268 N N . GLY A 1 173 ? -4.376 10.148 17.781 1.00 80.38 173 GLY A N 1
ATOM 1269 C CA . GLY A 1 173 ? -3.066 9.594 18.111 1.00 80.38 173 GLY A CA 1
ATOM 1270 C C . GLY A 1 173 ? -3.152 8.809 19.419 1.00 80.38 173 GLY A C 1
ATOM 1271 O O . GLY A 1 173 ? -3.314 9.386 20.497 1.00 80.38 173 GLY A O 1
ATOM 1272 N N . ALA A 1 174 ? -3.049 7.484 19.335 1.00 83.12 174 ALA A N 1
ATOM 1273 C CA . ALA A 1 174 ? -3.415 6.590 20.430 1.00 83.12 174 ALA A CA 1
ATOM 1274 C C . ALA A 1 174 ? -2.211 5.866 21.059 1.00 83.12 174 ALA A C 1
ATOM 1276 O O . ALA A 1 174 ? -2.375 4.913 21.831 1.00 83.12 174 ALA A O 1
ATOM 1277 N N . SER A 1 175 ? -0.987 6.330 20.786 1.00 87.62 175 SER A N 1
ATOM 1278 C CA . SER A 1 175 ? 0.239 5.727 21.324 1.00 87.62 175 SER A CA 1
ATOM 1279 C C . SER A 1 175 ? 0.344 5.766 22.844 1.00 87.62 175 SER A C 1
ATOM 1281 O O . SER A 1 175 ? 0.957 4.870 23.423 1.00 87.62 175 SER A O 1
ATOM 1283 N N . ALA A 1 176 ? -0.296 6.725 23.519 1.00 86.94 176 ALA A N 1
ATOM 1284 C CA . ALA A 1 176 ? -0.360 6.749 24.982 1.00 86.94 176 ALA A CA 1
ATOM 1285 C C . ALA A 1 176 ? -1.115 5.536 25.569 1.00 86.94 176 ALA A C 1
ATOM 1287 O O . ALA A 1 176 ? -0.821 5.124 26.688 1.00 86.94 176 ALA A O 1
ATOM 1288 N N . ILE A 1 177 ? -2.015 4.902 24.801 1.00 85.12 177 ILE A N 1
ATOM 1289 C CA . ILE A 1 177 ? -2.835 3.754 25.235 1.00 85.12 177 ILE A CA 1
ATOM 1290 C C . ILE A 1 177 ? -2.376 2.448 24.570 1.00 85.12 177 ILE A C 1
ATOM 1292 O O . ILE A 1 177 ? -2.096 1.470 25.268 1.00 85.12 177 ILE A O 1
ATOM 1296 N N . TYR A 1 178 ? -2.177 2.436 23.252 1.00 86.75 178 TYR A N 1
ATOM 1297 C CA . TYR A 1 178 ? -1.899 1.212 22.488 1.00 86.75 178 TYR A CA 1
ATOM 1298 C C . TYR A 1 178 ? -0.424 0.993 22.095 1.00 86.75 178 TYR A C 1
ATOM 1300 O O . TYR A 1 178 ? -0.076 -0.095 21.633 1.00 86.75 178 TYR A O 1
ATOM 1308 N N . GLY A 1 179 ? 0.453 1.970 22.343 1.00 86.00 179 GLY A N 1
ATOM 1309 C CA . GLY A 1 179 ? 1.906 1.845 22.172 1.00 86.00 179 GLY A CA 1
ATOM 1310 C C . GLY A 1 179 ? 2.427 2.373 20.838 1.00 86.00 179 GLY A C 1
ATOM 1311 O O . GLY A 1 179 ? 1.781 3.192 20.181 1.00 86.00 179 GLY A O 1
ATOM 1312 N N . SER A 1 180 ? 3.629 1.935 20.456 1.00 82.81 180 SER A N 1
ATOM 1313 C CA . SER A 1 180 ? 4.275 2.361 19.204 1.00 82.81 180 SER A CA 1
ATOM 1314 C C . SER A 1 180 ? 3.367 2.184 17.978 1.00 82.81 180 SER A C 1
ATOM 1316 O O . SER A 1 180 ? 2.494 1.317 17.978 1.00 82.81 180 SER A O 1
ATOM 1318 N N . ASP A 1 181 ? 3.599 2.958 16.917 1.00 84.56 181 ASP A N 1
ATOM 1319 C CA . ASP A 1 181 ? 2.933 2.827 15.603 1.00 84.56 181 ASP A CA 1
ATOM 1320 C C . ASP A 1 181 ? 1.467 3.305 15.545 1.00 84.56 181 ASP A C 1
ATOM 1322 O O . ASP A 1 181 ? 0.881 3.310 14.475 1.00 84.56 181 ASP A O 1
ATOM 1326 N N . ALA A 1 182 ? 0.867 3.750 16.655 1.00 90.81 182 ALA A N 1
ATOM 1327 C CA . ALA A 1 182 ? -0.490 4.318 16.692 1.00 90.81 182 ALA A CA 1
ATOM 1328 C C . ALA A 1 182 ? -0.494 5.851 16.482 1.00 90.81 182 ALA A C 1
ATOM 1330 O O . ALA A 1 182 ? -1.108 6.587 17.262 1.00 90.81 182 ALA A O 1
ATOM 1331 N N . ILE A 1 183 ? 0.243 6.336 15.473 1.00 92.94 183 ILE A N 1
ATOM 1332 C CA . ILE A 1 183 ? 0.363 7.775 15.174 1.00 92.94 183 ILE A CA 1
ATOM 1333 C C . ILE A 1 183 ? -0.840 8.256 14.357 1.00 92.94 183 ILE A C 1
ATOM 1335 O O . ILE A 1 183 ? -1.492 9.217 14.755 1.00 92.94 183 ILE A O 1
ATOM 1339 N N . ALA A 1 184 ? -1.137 7.584 13.242 1.00 90.31 184 ALA A N 1
ATOM 1340 C CA . ALA A 1 184 ? -2.207 7.971 12.324 1.00 90.31 184 ALA A CA 1
ATOM 1341 C C . ALA A 1 184 ? -3.578 7.379 12.709 1.00 90.31 184 ALA A C 1
ATOM 1343 O O . ALA A 1 184 ? -4.618 7.924 12.333 1.00 90.31 184 ALA A O 1
ATOM 1344 N N . GLY A 1 185 ? -3.582 6.306 13.506 1.00 91.44 185 GLY A N 1
ATOM 1345 C CA . GLY A 1 185 ? -4.780 5.729 14.108 1.00 91.44 185 GLY A CA 1
ATOM 1346 C C . GLY A 1 185 ? -4.605 4.265 14.513 1.00 91.44 185 GLY A C 1
ATOM 1347 O O . GLY A 1 185 ? -3.519 3.683 14.405 1.00 91.44 185 GLY A O 1
ATOM 1348 N N . VAL A 1 186 ? -5.696 3.662 14.987 1.00 93.44 186 VAL A N 1
ATOM 1349 C CA . VAL A 1 186 ? -5.762 2.237 15.355 1.00 93.44 186 VAL A CA 1
ATOM 1350 C C . VAL A 1 186 ? -6.942 1.586 14.652 1.00 93.44 186 VAL A C 1
ATOM 1352 O O . VAL A 1 186 ? -8.054 2.092 14.746 1.00 93.44 186 VAL A O 1
ATOM 1355 N N . VAL A 1 187 ? -6.727 0.441 14.009 1.00 94.19 187 VAL A N 1
ATOM 1356 C CA . VAL A 1 187 ? -7.796 -0.404 13.462 1.00 94.19 187 VAL A CA 1
ATOM 1357 C C . VAL A 1 187 ? -7.889 -1.671 14.301 1.00 94.19 187 VAL A C 1
ATOM 1359 O O . VAL A 1 187 ? -6.942 -2.452 14.343 1.00 94.19 187 VAL A O 1
ATOM 1362 N N . ASN A 1 188 ? -9.023 -1.908 14.956 1.00 93.56 188 ASN A N 1
ATOM 1363 C CA . ASN A 1 188 ? -9.286 -3.146 15.683 1.00 93.56 188 ASN A CA 1
ATOM 1364 C C . ASN A 1 188 ? -10.333 -3.991 14.962 1.00 93.56 188 ASN A C 1
ATOM 1366 O O . ASN A 1 188 ? -11.503 -3.617 14.885 1.00 93.56 188 ASN A O 1
ATOM 1370 N N . ALA A 1 189 ? -9.909 -5.148 14.462 1.00 94.75 189 ALA A N 1
ATOM 1371 C CA . ALA A 1 189 ? -10.801 -6.190 13.986 1.00 94.75 189 ALA A CA 1
ATOM 1372 C C . ALA A 1 189 ? -11.353 -6.965 15.190 1.00 94.75 189 ALA A C 1
ATOM 1374 O O . ALA A 1 189 ? -10.599 -7.595 15.935 1.00 94.75 189 ALA A O 1
ATOM 1375 N N . VAL A 1 190 ? -12.670 -6.927 15.382 1.00 93.00 190 VAL A N 1
ATOM 1376 C CA . VAL A 1 190 ? -13.342 -7.619 16.490 1.00 93.00 190 VAL A CA 1
ATOM 1377 C C . VAL A 1 190 ? -14.024 -8.871 15.955 1.00 93.00 190 VAL A C 1
ATOM 1379 O O . VAL A 1 190 ? -14.787 -8.800 14.989 1.00 93.00 190 VAL A O 1
ATOM 1382 N N . LEU A 1 191 ? -13.722 -10.021 16.559 1.00 92.50 191 LEU A N 1
ATOM 1383 C CA . LEU A 1 191 ? -14.286 -11.313 16.172 1.00 92.50 191 LEU A CA 1
ATOM 1384 C C . LEU A 1 191 ? -15.693 -11.509 16.750 1.00 92.50 191 LEU A C 1
ATOM 1386 O O . LEU A 1 191 ? -15.999 -11.008 17.827 1.00 92.50 191 LEU A O 1
ATOM 1390 N N . LYS A 1 192 ? -16.527 -12.277 16.045 1.00 90.06 192 LYS A N 1
ATOM 1391 C CA . LYS A 1 192 ? -17.843 -12.727 16.520 1.00 90.06 192 LYS A CA 1
ATOM 1392 C C . LYS A 1 192 ? -17.694 -13.584 17.781 1.00 90.06 192 LYS A C 1
ATOM 1394 O O . LYS A 1 192 ? -16.823 -14.452 17.829 1.00 90.06 192 LYS A O 1
ATOM 1399 N N . THR A 1 193 ? -18.574 -13.400 18.760 1.00 88.88 193 THR A N 1
ATOM 1400 C CA . THR A 1 193 ? -18.572 -14.162 20.027 1.00 88.88 193 THR A CA 1
ATOM 1401 C C . THR A 1 193 ? -19.913 -14.826 20.338 1.00 88.88 193 THR A C 1
ATOM 1403 O O . THR A 1 193 ? -20.056 -15.443 21.382 1.00 88.88 193 THR A O 1
ATOM 1406 N N . ASP A 1 194 ? -20.885 -14.710 19.442 1.00 86.62 194 ASP A N 1
ATOM 1407 C CA . ASP A 1 194 ? -22.308 -14.990 19.661 1.00 86.62 194 ASP A CA 1
ATOM 1408 C C . ASP A 1 194 ? -22.888 -16.037 18.690 1.00 86.62 194 ASP A C 1
ATOM 1410 O O . ASP A 1 194 ? -24.087 -16.306 18.685 1.00 86.62 194 ASP A O 1
ATOM 1414 N N . VAL A 1 195 ? -22.046 -16.664 17.866 1.00 87.62 195 VAL A N 1
ATOM 1415 C CA . VAL A 1 195 ? -22.462 -17.768 16.988 1.00 87.62 195 VAL A CA 1
ATOM 1416 C C . VAL A 1 195 ? -22.775 -19.008 17.829 1.00 87.62 195 VAL A C 1
ATOM 1418 O O . VAL A 1 195 ? -21.900 -19.527 18.513 1.00 87.62 195 VAL A O 1
ATOM 1421 N N . GLU A 1 196 ? -24.002 -19.522 17.761 1.00 90.44 196 GLU A N 1
ATOM 1422 C CA . GLU A 1 196 ? -24.407 -20.778 18.409 1.00 90.44 196 GLU A CA 1
ATOM 1423 C C . GLU A 1 196 ? -24.620 -21.875 17.361 1.00 90.44 196 GLU A C 1
ATOM 1425 O O . GLU A 1 196 ? -25.322 -21.673 16.365 1.00 90.44 196 GLU A O 1
ATOM 1430 N N . GLY A 1 197 ? -24.028 -23.048 17.590 1.00 94.00 197 GLY A N 1
ATOM 1431 C CA . GLY A 1 197 ? -24.115 -24.171 16.664 1.00 94.00 197 GLY A CA 1
ATOM 1432 C C . GLY A 1 197 ? -23.220 -23.978 15.442 1.00 94.00 197 GLY A C 1
ATOM 1433 O O . GLY A 1 197 ? -22.121 -23.437 15.542 1.00 94.00 197 GLY A O 1
ATOM 1434 N N . PHE A 1 198 ? -23.651 -24.479 14.284 1.00 95.00 198 PHE A N 1
ATOM 1435 C CA . PHE A 1 198 ? -22.870 -24.431 13.044 1.00 95.00 198 PHE A CA 1
ATOM 1436 C C . PHE A 1 198 ? -23.424 -23.370 12.088 1.00 95.00 198 PHE A C 1
ATOM 1438 O O . PHE A 1 198 ? -24.621 -23.324 11.846 1.00 95.00 198 PHE A O 1
ATOM 1445 N N . GLU A 1 199 ? -22.568 -22.554 11.486 1.00 94.88 199 GLU A N 1
ATOM 1446 C CA . GLU A 1 199 ? -22.915 -21.581 10.450 1.00 94.88 199 GLU A CA 1
ATOM 1447 C C . GLU A 1 199 ? -22.036 -21.810 9.223 1.00 94.88 199 GLU A C 1
ATOM 1449 O O . GLU A 1 199 ? -20.819 -21.962 9.334 1.00 94.88 199 GLU A O 1
ATOM 1454 N N . ILE A 1 200 ? -22.645 -21.804 8.039 1.00 95.31 200 ILE A N 1
ATOM 1455 C CA . ILE A 1 200 ? -21.923 -21.791 6.768 1.00 95.31 200 ILE A CA 1
ATOM 1456 C C . ILE A 1 200 ? -22.353 -20.578 5.953 1.00 95.31 200 ILE A C 1
ATOM 1458 O O . ILE A 1 200 ? -23.546 -20.334 5.778 1.00 95.31 200 ILE A O 1
ATOM 1462 N N . SER A 1 201 ? -21.382 -19.827 5.449 1.00 93.94 201 SER A N 1
ATOM 1463 C CA . SER A 1 201 ? -21.588 -18.670 4.583 1.00 93.94 201 SER A CA 1
ATOM 1464 C C . SER A 1 201 ? -20.819 -18.856 3.285 1.00 93.94 201 SER A C 1
ATOM 1466 O O . SER A 1 201 ? -19.659 -19.250 3.297 1.00 93.94 201 SER A O 1
ATOM 1468 N N . GLY A 1 202 ? -21.458 -18.578 2.156 1.00 94.81 202 GLY A N 1
ATOM 1469 C CA . GLY A 1 202 ? -20.835 -18.573 0.841 1.00 94.81 202 GLY A CA 1
ATOM 1470 C C . GLY A 1 202 ? -21.120 -17.264 0.124 1.00 94.81 202 GLY A C 1
ATOM 1471 O O . GLY A 1 202 ? -22.239 -16.754 0.176 1.00 94.81 202 GLY A O 1
ATOM 1472 N N . SER A 1 203 ? -20.129 -16.733 -0.580 1.00 94.88 203 SER A N 1
ATOM 1473 C CA . SER A 1 203 ? -20.309 -15.583 -1.460 1.00 94.88 203 SER A CA 1
ATOM 1474 C C . SER A 1 203 ? -19.609 -15.785 -2.789 1.00 94.88 203 SER A C 1
ATOM 1476 O O . SER A 1 203 ? -18.527 -16.371 -2.853 1.00 94.88 203 SER A O 1
ATOM 1478 N N . TYR A 1 204 ? -20.226 -15.268 -3.843 1.00 96.25 204 TYR A N 1
ATOM 1479 C CA . TYR A 1 204 ? -19.685 -15.288 -5.188 1.00 96.25 204 TYR A CA 1
ATOM 1480 C C . TYR A 1 204 ? -19.920 -13.940 -5.861 1.00 96.25 204 TYR A C 1
ATOM 1482 O O . TYR A 1 204 ? -21.055 -13.458 -5.893 1.00 96.25 204 TYR A O 1
ATOM 1490 N N . SER A 1 205 ? -18.859 -13.357 -6.410 1.00 96.12 205 SER A N 1
ATOM 1491 C CA . SER A 1 205 ? -18.895 -12.090 -7.140 1.00 96.12 205 SER A CA 1
ATOM 1492 C C . SER A 1 205 ? -18.333 -12.283 -8.542 1.00 96.12 205 SER A C 1
ATOM 1494 O O . SER A 1 205 ? -17.318 -12.954 -8.722 1.00 96.12 205 SER A O 1
ATOM 1496 N N . VAL A 1 206 ? -18.982 -11.681 -9.534 1.00 96.50 206 VAL A N 1
ATOM 1497 C CA . VAL A 1 206 ? -18.620 -11.772 -10.948 1.00 96.50 206 VAL A CA 1
ATOM 1498 C C . VAL A 1 206 ? -18.657 -10.378 -11.585 1.00 96.50 206 VAL A C 1
ATOM 1500 O O . VAL A 1 206 ? -19.719 -9.745 -11.624 1.00 96.50 206 VAL A O 1
ATOM 1503 N N . PRO A 1 207 ? -17.508 -9.862 -12.050 1.00 95.94 207 PRO A N 1
ATOM 1504 C CA . PRO A 1 207 ? -17.469 -8.673 -12.894 1.00 95.94 207 PRO A CA 1
ATOM 1505 C C . PRO A 1 207 ? -18.217 -8.894 -14.216 1.00 95.94 207 PRO A C 1
ATOM 1507 O O . PRO A 1 207 ? -18.311 -10.017 -14.708 1.00 95.94 207 PRO A O 1
ATOM 1510 N N . GLU A 1 208 ? -18.778 -7.828 -14.788 1.00 96.19 208 GLU A N 1
ATOM 1511 C CA . GLU A 1 208 ? -19.361 -7.858 -16.138 1.00 96.19 208 GLU A CA 1
ATOM 1512 C C . GLU A 1 208 ? -18.279 -8.045 -17.210 1.00 96.19 208 GLU A C 1
ATOM 1514 O O . GLU A 1 208 ? -18.497 -8.743 -18.200 1.00 96.19 208 GLU A O 1
ATOM 1519 N N . GLN A 1 209 ? -17.104 -7.455 -16.980 1.00 94.62 209 GLN A N 1
ATOM 1520 C CA . GLN A 1 209 ? -15.909 -7.644 -17.803 1.00 94.62 209 GLN A CA 1
ATOM 1521 C C . GLN A 1 209 ? -15.228 -8.984 -17.463 1.00 94.62 209 GLN A C 1
ATOM 1523 O O . GLN A 1 209 ? -15.536 -9.607 -16.446 1.00 94.62 209 GLN A O 1
ATOM 1528 N N . SER A 1 210 ? -14.334 -9.480 -18.324 1.00 92.81 210 SER A N 1
ATOM 1529 C CA . SER A 1 210 ? -13.759 -10.824 -18.166 1.00 92.81 210 SER A CA 1
ATOM 1530 C C . SER A 1 210 ? -12.939 -10.986 -16.877 1.00 92.81 210 SER A C 1
ATOM 1532 O O . SER A 1 210 ? -12.337 -10.043 -16.366 1.00 92.81 210 SER A O 1
ATOM 1534 N N . ASN A 1 211 ? -12.898 -12.222 -16.369 1.00 94.00 211 ASN A N 1
ATOM 1535 C CA . ASN A 1 211 ? -12.132 -12.638 -15.186 1.00 94.00 211 ASN A CA 1
ATOM 1536 C C . ASN A 1 211 ? -12.420 -11.836 -13.894 1.00 94.00 211 ASN A C 1
ATOM 1538 O O . ASN A 1 211 ? -13.408 -11.109 -13.797 1.00 94.00 211 ASN A O 1
ATOM 1542 N N . GLY A 1 212 ? -11.605 -12.022 -12.850 1.00 91.88 212 GLY A N 1
ATOM 1543 C CA . GLY A 1 212 ? -11.774 -11.345 -11.557 1.00 91.88 212 GLY A CA 1
ATOM 1544 C C . GLY A 1 212 ? -12.938 -11.856 -10.714 1.00 91.88 212 GLY A C 1
ATOM 1545 O O . GLY A 1 212 ? -13.428 -11.139 -9.839 1.00 91.88 212 GLY A O 1
ATOM 1546 N N . GLN A 1 213 ? -13.418 -13.072 -10.983 1.00 94.88 213 GLN A N 1
ATOM 1547 C CA . GLN A 1 213 ? -14.418 -13.704 -10.136 1.00 94.88 213 GLN A CA 1
ATOM 1548 C C . GLN A 1 213 ? -13.840 -13.944 -8.741 1.00 94.88 213 GLN A C 1
ATOM 1550 O O . GLN A 1 213 ? -12.683 -14.335 -8.587 1.00 94.88 213 GLN A O 1
ATOM 1555 N N . GLN A 1 214 ? -14.667 -13.727 -7.724 1.00 94.62 214 GLN A N 1
ATOM 1556 C CA . GLN A 1 214 ? -14.298 -13.935 -6.328 1.00 94.62 214 GLN A CA 1
ATOM 1557 C C . GLN A 1 214 ? -15.230 -14.968 -5.717 1.00 94.62 214 GLN A C 1
ATOM 1559 O O . GLN A 1 214 ? -16.452 -14.860 -5.836 1.00 94.62 214 GLN A O 1
ATOM 1564 N N . PHE A 1 215 ? -14.655 -15.957 -5.047 1.00 94.69 215 PHE A N 1
ATOM 1565 C CA . PHE A 1 215 ? -15.375 -16.965 -4.286 1.00 94.69 215 PHE A CA 1
ATOM 1566 C C . PHE A 1 215 ? -14.888 -16.944 -2.842 1.00 94.69 215 PHE A C 1
ATOM 1568 O O . PHE A 1 215 ? -13.682 -16.963 -2.601 1.00 94.69 215 PHE A O 1
ATOM 1575 N N . ALA A 1 216 ? -15.816 -16.959 -1.888 1.00 94.31 216 ALA A N 1
ATOM 1576 C CA . ALA A 1 216 ? -15.491 -17.162 -0.483 1.00 94.31 216 ALA A CA 1
ATOM 1577 C C . ALA A 1 216 ? -16.462 -18.144 0.171 1.00 94.31 216 ALA A C 1
ATOM 1579 O O . ALA A 1 216 ? -17.663 -18.139 -0.113 1.00 94.31 216 ALA A O 1
ATOM 1580 N N . LEU A 1 217 ? -15.914 -18.982 1.046 1.00 95.25 217 LEU A N 1
ATOM 1581 C CA . LEU A 1 217 ? -16.636 -19.948 1.856 1.00 95.25 217 LEU A CA 1
ATOM 1582 C C . LEU A 1 217 ? -16.124 -19.856 3.290 1.00 95.25 217 LEU A C 1
ATOM 1584 O O . LEU A 1 217 ? -14.949 -20.114 3.545 1.00 95.25 217 LEU A O 1
ATOM 1588 N N . ASP A 1 218 ? -17.016 -19.536 4.215 1.00 94.50 218 ASP A N 1
ATOM 1589 C CA . ASP A 1 218 ? -16.739 -19.447 5.641 1.00 94.50 218 ASP A CA 1
ATOM 1590 C C . ASP A 1 218 ? -17.584 -20.498 6.377 1.00 94.50 218 ASP A C 1
ATOM 1592 O O . ASP A 1 218 ? -18.776 -20.660 6.113 1.00 94.50 218 ASP A O 1
ATOM 1596 N N . ALA A 1 219 ? -16.968 -21.231 7.297 1.00 95.56 219 ALA A N 1
ATOM 1597 C CA . ALA A 1 219 ? -17.630 -22.194 8.164 1.00 95.56 219 ALA A CA 1
ATOM 1598 C C . ALA A 1 219 ? -17.241 -21.900 9.610 1.00 95.56 219 ALA A C 1
ATOM 1600 O O . ALA A 1 219 ? -16.056 -21.898 9.940 1.00 95.56 219 ALA A O 1
ATOM 1601 N N . THR A 1 220 ? -18.233 -21.684 10.463 1.00 95.62 220 THR A N 1
ATOM 1602 C CA . THR A 1 220 ? -18.045 -21.319 11.867 1.00 95.62 220 THR A CA 1
ATOM 1603 C C . THR A 1 220 ? -18.830 -22.280 12.740 1.00 95.62 220 THR A C 1
ATOM 1605 O O . THR A 1 220 ? -19.942 -22.675 12.403 1.00 95.62 220 THR A O 1
ATOM 1608 N N . TYR A 1 221 ? -18.252 -22.678 13.862 1.00 95.88 221 TYR A N 1
ATOM 1609 C CA . TYR A 1 221 ? -18.928 -23.447 14.887 1.00 95.88 221 TYR A CA 1
ATOM 1610 C C . TYR A 1 221 ? -18.681 -22.798 16.238 1.00 95.88 221 TYR A C 1
ATOM 1612 O O . TYR A 1 221 ? -17.526 -22.572 16.606 1.00 95.88 221 TYR A O 1
ATOM 1620 N N . GLY A 1 222 ? -19.755 -22.522 16.964 1.00 95.38 222 GLY A N 1
ATOM 1621 C CA . GLY A 1 222 ? -19.692 -21.931 18.286 1.00 95.38 222 GLY A CA 1
ATOM 1622 C C . GLY A 1 222 ? -20.434 -22.768 19.313 1.00 95.38 222 GLY A C 1
ATOM 1623 O O . GLY A 1 222 ? -21.484 -23.348 19.036 1.00 95.38 222 GLY A O 1
ATOM 1624 N N . ILE A 1 223 ? -19.845 -22.857 20.499 1.00 94.62 223 ILE A N 1
ATOM 1625 C CA . ILE A 1 223 ? -20.497 -23.374 21.698 1.00 94.62 223 ILE A CA 1
ATOM 1626 C C . ILE A 1 223 ? -20.525 -22.223 22.685 1.00 94.62 223 ILE A C 1
ATOM 1628 O O . ILE A 1 223 ? -19.457 -21.817 23.151 1.00 94.62 223 ILE A O 1
ATOM 1632 N N . ASN A 1 224 ? -21.715 -21.747 23.033 1.00 92.75 224 ASN A N 1
ATOM 1633 C CA . ASN A 1 224 ? -21.884 -20.766 24.092 1.00 92.75 224 ASN A CA 1
ATOM 1634 C C . ASN A 1 224 ? -22.460 -21.423 25.350 1.00 92.75 224 ASN A C 1
ATOM 1636 O O . ASN A 1 224 ? -23.124 -22.460 25.329 1.00 92.75 224 ASN A O 1
ATOM 1640 N N . SER A 1 225 ? -22.148 -20.826 26.489 1.00 90.56 225 SER A N 1
ATOM 1641 C CA . SER A 1 225 ? -22.691 -21.170 27.796 1.00 90.56 225 SER A CA 1
ATOM 1642 C C . SER A 1 225 ? -22.796 -19.897 28.623 1.00 90.56 225 SER A C 1
ATOM 1644 O O . SER A 1 225 ? -22.122 -18.913 28.324 1.00 90.56 225 SER A O 1
ATOM 1646 N N . ASP A 1 226 ? -23.525 -19.948 29.735 1.00 88.88 226 ASP A N 1
ATOM 1647 C CA . ASP A 1 226 ? -23.637 -18.821 30.674 1.00 88.88 226 ASP A CA 1
ATOM 1648 C C . ASP A 1 226 ? -22.282 -18.340 31.237 1.00 88.88 226 ASP A C 1
ATOM 1650 O O . ASP A 1 226 ? -22.212 -17.315 31.909 1.00 88.88 226 ASP A O 1
ATOM 1654 N N . ARG A 1 227 ? -21.202 -19.109 31.036 1.00 90.38 227 ARG A N 1
ATOM 1655 C CA . ARG A 1 227 ? -19.879 -18.881 31.638 1.00 90.38 227 ARG A CA 1
ATOM 1656 C C . ARG A 1 227 ? -18.763 -18.724 30.623 1.00 90.38 227 ARG A C 1
ATOM 1658 O O . ARG A 1 227 ? -17.601 -18.701 31.012 1.00 90.38 227 ARG A O 1
ATOM 1665 N N . GLY A 1 228 ? -19.076 -18.678 29.338 1.00 92.00 228 GLY A N 1
ATOM 1666 C CA . GLY A 1 228 ? -18.060 -18.539 28.310 1.00 92.00 228 GLY A CA 1
ATOM 1667 C C . GLY A 1 228 ? -18.425 -19.243 27.023 1.00 92.00 228 GLY A C 1
ATOM 1668 O O . GLY A 1 228 ? -19.471 -19.888 26.912 1.00 92.00 228 GLY A O 1
ATOM 1669 N N . PHE A 1 229 ? -17.520 -19.129 26.065 1.00 94.94 229 PHE A N 1
ATOM 1670 C CA . PHE A 1 229 ? -17.736 -19.585 24.707 1.00 94.94 229 PHE A CA 1
ATOM 1671 C C . PHE A 1 229 ? -16.463 -20.168 24.104 1.00 94.94 229 PHE A C 1
ATOM 1673 O O . PHE A 1 229 ? -15.343 -19.838 24.503 1.00 94.94 229 PHE A O 1
ATOM 1680 N N . VAL A 1 230 ? -16.638 -21.024 23.103 1.00 96.44 230 VAL A N 1
ATOM 1681 C CA . VAL A 1 230 ? -15.564 -21.464 22.212 1.00 96.44 230 VAL A CA 1
ATOM 1682 C C . VAL A 1 230 ? -16.057 -21.367 20.780 1.00 96.44 230 VAL A C 1
ATOM 1684 O O . VAL A 1 230 ? -17.059 -21.983 20.426 1.00 96.44 230 VAL A O 1
ATOM 1687 N N . MET A 1 231 ? -15.311 -20.635 19.961 1.00 95.75 231 MET A N 1
ATOM 1688 C CA . MET A 1 231 ? -15.515 -20.485 18.528 1.00 95.75 231 MET A CA 1
ATOM 1689 C C . MET A 1 231 ? -14.400 -21.191 17.773 1.00 95.75 231 MET A C 1
ATOM 1691 O O . MET A 1 231 ? -13.221 -21.087 18.120 1.00 95.75 231 MET A O 1
ATOM 1695 N N . VAL A 1 232 ? -14.770 -21.874 16.698 1.00 96.50 232 VAL A N 1
ATOM 1696 C CA . VAL A 1 232 ? -13.846 -22.400 15.697 1.00 96.50 232 VAL A CA 1
ATOM 1697 C C . VAL A 1 232 ? -14.354 -21.979 14.332 1.00 96.50 232 VAL A C 1
ATOM 1699 O O . VAL A 1 232 ? -15.529 -22.152 14.026 1.00 96.50 232 VAL A O 1
ATOM 1702 N N . GLY A 1 233 ? -13.472 -21.450 13.498 1.00 95.62 233 GLY A N 1
ATOM 1703 C CA . GLY A 1 233 ? -13.819 -21.020 12.158 1.00 95.62 233 GLY A CA 1
ATOM 1704 C C . GLY A 1 233 ? -12.768 -21.390 11.132 1.00 95.62 233 GLY A C 1
ATOM 1705 O O . GLY A 1 233 ? -11.573 -21.432 11.425 1.00 95.62 233 GLY A O 1
ATOM 1706 N N . ALA A 1 234 ? -13.231 -21.642 9.917 1.00 95.81 234 ALA A N 1
ATOM 1707 C CA . ALA A 1 234 ? -12.409 -21.853 8.743 1.00 95.81 234 ALA A CA 1
ATOM 1708 C C . ALA A 1 234 ? -12.943 -20.997 7.594 1.00 95.81 234 ALA A C 1
ATOM 1710 O O . ALA A 1 234 ? -14.148 -20.975 7.355 1.00 95.81 234 ALA A O 1
ATOM 1711 N N . SER A 1 235 ? -12.057 -20.328 6.864 1.00 93.75 235 SER A N 1
ATOM 1712 C CA . SER A 1 235 ? -12.412 -19.588 5.653 1.00 93.75 235 SER A CA 1
ATOM 1713 C C . SER A 1 235 ? -11.510 -19.978 4.495 1.00 93.75 235 SER A C 1
ATOM 1715 O O . SER A 1 235 ? -10.293 -20.064 4.670 1.00 93.75 235 SER A O 1
ATOM 1717 N N . TYR A 1 236 ? -12.093 -20.136 3.313 1.00 94.62 236 TYR A N 1
ATOM 1718 C CA . TYR A 1 236 ? -11.384 -20.274 2.047 1.00 94.62 236 TYR A CA 1
ATOM 1719 C C . TYR A 1 236 ? -11.835 -19.184 1.085 1.00 94.62 236 TYR A C 1
ATOM 1721 O O . TYR A 1 236 ? -13.036 -18.935 0.958 1.00 94.62 236 TYR A O 1
ATOM 1729 N N . ARG A 1 237 ? -10.881 -18.544 0.409 1.00 92.56 237 ARG A N 1
ATOM 1730 C CA . ARG A 1 237 ? -11.146 -17.479 -0.561 1.00 92.56 237 ARG A CA 1
ATOM 1731 C C . ARG A 1 237 ? -10.270 -17.668 -1.785 1.00 92.56 237 ARG A C 1
ATOM 1733 O O . ARG A 1 237 ? -9.097 -18.005 -1.649 1.00 92.56 237 ARG A O 1
ATOM 1740 N N . LYS A 1 238 ? -10.842 -17.432 -2.960 1.00 93.56 238 LYS A N 1
ATOM 1741 C CA . LYS A 1 238 ? -10.130 -17.424 -4.235 1.00 93.56 238 LYS A CA 1
ATOM 1742 C C . LYS A 1 238 ? -10.580 -16.226 -5.054 1.00 93.56 238 LYS A C 1
ATOM 1744 O O . LYS A 1 238 ? -11.780 -16.040 -5.265 1.00 93.56 238 LYS A O 1
ATOM 1749 N N . THR A 1 239 ? -9.610 -15.465 -5.534 1.00 91.94 239 THR A N 1
ATOM 1750 C CA . THR A 1 239 ? -9.798 -14.400 -6.515 1.00 91.94 239 THR A CA 1
ATOM 1751 C C . THR A 1 239 ? -9.060 -14.798 -7.782 1.00 91.94 239 THR A C 1
ATOM 1753 O O . THR A 1 239 ? -7.856 -15.047 -7.740 1.00 91.94 239 THR A O 1
ATOM 1756 N N . GLU A 1 240 ? -9.793 -14.889 -8.889 1.00 93.44 240 GLU A N 1
ATOM 1757 C CA . GLU A 1 240 ? -9.222 -15.159 -10.210 1.00 93.44 240 GLU A CA 1
ATOM 1758 C C . GLU A 1 240 ? -8.390 -13.962 -10.690 1.00 93.44 240 GLU A C 1
ATOM 1760 O O . GLU A 1 240 ? -8.753 -12.806 -10.447 1.00 93.44 240 GLU A O 1
ATOM 1765 N N . GLU A 1 241 ? -7.297 -14.244 -11.400 1.00 91.44 241 GLU A N 1
ATOM 1766 C CA . GLU A 1 241 ? -6.435 -13.220 -11.995 1.00 91.44 241 GLU A CA 1
ATOM 1767 C C . GLU A 1 241 ? -7.230 -12.309 -12.939 1.00 91.44 241 GLU A C 1
ATOM 1769 O O . GLU A 1 241 ? -8.054 -12.769 -13.726 1.00 91.44 241 GLU A O 1
ATOM 1774 N N . VAL A 1 242 ? -6.949 -11.010 -12.909 1.00 91.75 242 VAL A N 1
ATOM 1775 C CA . VAL A 1 242 ? -7.426 -10.040 -13.900 1.00 91.75 242 VAL A CA 1
ATOM 1776 C C . VAL A 1 242 ? -6.225 -9.493 -14.630 1.00 91.75 242 VAL A C 1
ATOM 1778 O O . VAL A 1 242 ? -5.307 -8.997 -13.982 1.00 91.75 242 VAL A O 1
ATOM 1781 N N . LYS A 1 243 ? -6.250 -9.509 -15.959 1.00 90.50 243 LYS A N 1
ATOM 1782 C CA . LYS A 1 243 ? -5.201 -8.924 -16.795 1.00 90.50 243 LYS A CA 1
ATOM 1783 C C . LYS A 1 243 ? -5.604 -7.567 -17.352 1.00 90.50 243 LYS A C 1
ATOM 1785 O O . LYS A 1 243 ? -6.777 -7.207 -17.347 1.00 90.50 243 LYS A O 1
ATOM 1790 N N . TYR A 1 244 ? -4.650 -6.818 -17.895 1.00 89.06 244 TYR A N 1
ATOM 1791 C CA . TYR A 1 244 ? -4.939 -5.521 -18.520 1.00 89.06 244 TYR A CA 1
ATOM 1792 C C . TYR A 1 244 ? -5.923 -5.662 -19.688 1.00 89.06 244 TYR A C 1
ATOM 1794 O O . TYR A 1 244 ? -6.873 -4.888 -19.782 1.00 89.06 244 TYR A O 1
ATOM 1802 N N . ARG A 1 245 ? -5.784 -6.711 -20.512 1.00 89.38 245 ARG A N 1
ATOM 1803 C CA . ARG A 1 245 ? -6.746 -7.019 -21.589 1.00 89.38 245 ARG A CA 1
ATOM 1804 C C . ARG A 1 245 ? -8.174 -7.283 -21.114 1.00 89.38 245 ARG A C 1
ATOM 1806 O O . ARG A 1 245 ? -9.092 -7.200 -21.921 1.00 89.38 245 ARG A O 1
ATOM 1813 N N . ASP A 1 246 ? -8.352 -7.644 -19.844 1.00 93.50 246 ASP A N 1
ATOM 1814 C CA . ASP A 1 246 ? -9.661 -7.960 -19.273 1.00 93.50 246 ASP A CA 1
ATOM 1815 C C . ASP A 1 246 ? -10.429 -6.711 -18.830 1.00 93.50 246 ASP A C 1
ATOM 1817 O O . ASP A 1 246 ? -11.554 -6.822 -18.337 1.00 93.50 246 ASP A O 1
ATOM 1821 N N . ARG A 1 247 ? -9.820 -5.524 -18.952 1.00 93.00 247 ARG A N 1
ATOM 1822 C CA . ARG A 1 247 ? -10.452 -4.246 -18.637 1.00 93.00 247 ARG A CA 1
ATOM 1823 C C . ARG A 1 247 ? -10.418 -3.319 -19.840 1.00 93.00 247 ARG A C 1
ATOM 1825 O O . ARG A 1 247 ? -9.344 -2.959 -20.307 1.00 93.00 247 ARG A O 1
ATOM 1832 N N . ASP A 1 248 ? -11.579 -2.858 -20.296 1.00 92.62 248 ASP A N 1
ATOM 1833 C CA . ASP A 1 248 ? -11.683 -2.024 -21.507 1.00 92.62 248 ASP A CA 1
ATOM 1834 C C . ASP A 1 248 ? -10.891 -0.708 -21.419 1.00 92.62 248 ASP A C 1
ATOM 1836 O O . ASP A 1 248 ? -10.426 -0.172 -22.418 1.00 92.62 248 ASP A O 1
ATOM 1840 N N . PHE A 1 249 ? -10.708 -0.182 -20.209 1.00 90.75 249 PHE A N 1
ATOM 1841 C CA . PHE A 1 249 ? -9.933 1.034 -19.954 1.00 90.75 249 PHE A CA 1
ATOM 1842 C C . PHE A 1 249 ? -8.418 0.784 -19.798 1.00 90.75 249 PHE A C 1
ATOM 1844 O O . PHE A 1 249 ? -7.659 1.744 -19.734 1.00 90.75 249 PHE A O 1
ATOM 1851 N N . LEU A 1 250 ? -7.966 -0.477 -19.762 1.00 90.31 250 LEU A N 1
ATOM 1852 C CA . LEU A 1 250 ? -6.547 -0.870 -19.711 1.00 90.31 250 LEU A CA 1
ATOM 1853 C C . LEU A 1 250 ? -6.096 -1.684 -20.931 1.00 90.31 250 LEU A C 1
ATOM 1855 O O . LEU A 1 250 ? -4.896 -1.891 -21.097 1.00 90.31 250 LEU A O 1
ATOM 1859 N N . ASN A 1 251 ? -7.015 -2.132 -21.789 1.00 89.19 251 ASN A N 1
ATOM 1860 C CA . ASN A 1 251 ? -6.720 -2.989 -22.941 1.00 89.19 251 ASN A CA 1
ATOM 1861 C C . ASN A 1 251 ? -6.092 -2.256 -24.146 1.00 89.19 251 ASN A C 1
ATOM 1863 O O . ASN A 1 251 ? -5.947 -2.854 -25.210 1.00 89.19 251 ASN A O 1
ATOM 1867 N N . ASN A 1 252 ? -5.712 -0.988 -23.974 1.00 86.19 252 ASN A N 1
ATOM 1868 C CA . ASN A 1 252 ? -5.031 -0.159 -24.968 1.00 86.19 252 ASN A CA 1
ATOM 1869 C C . ASN A 1 252 ? -3.637 0.235 -24.468 1.00 86.19 252 ASN A C 1
ATOM 1871 O O . ASN A 1 252 ? -3.264 -0.051 -23.336 1.00 86.19 252 ASN A O 1
ATOM 1875 N N . CYS A 1 253 ? -2.855 0.899 -25.309 1.00 87.00 253 CYS A N 1
ATOM 1876 C CA . CYS A 1 253 ? -1.581 1.483 -24.908 1.00 87.00 253 CYS A CA 1
ATOM 1877 C C . CYS A 1 253 ? -1.763 2.745 -24.056 1.00 87.00 253 CYS A C 1
ATOM 1879 O O . CYS A 1 253 ? -2.831 3.354 -23.999 1.00 87.00 253 CYS A O 1
ATOM 1881 N N . ASN A 1 254 ? -0.676 3.168 -23.429 1.00 88.00 254 ASN A N 1
ATOM 1882 C CA . ASN A 1 254 ? -0.570 4.482 -22.829 1.00 88.00 254 ASN A CA 1
ATOM 1883 C C . ASN A 1 254 ? -0.421 5.568 -23.906 1.00 88.00 254 ASN A C 1
ATOM 1885 O O . ASN A 1 254 ? 0.482 5.469 -24.736 1.00 88.00 254 ASN A O 1
ATOM 1889 N N . THR A 1 255 ? -1.252 6.607 -23.880 1.00 90.62 255 THR A N 1
ATOM 1890 C CA . THR A 1 255 ? -1.226 7.702 -24.867 1.00 90.62 255 THR A CA 1
ATOM 1891 C C . THR A 1 255 ? -0.724 9.002 -24.243 1.00 90.62 255 THR A C 1
ATOM 1893 O O . THR A 1 255 ? -0.758 9.155 -23.013 1.00 90.62 255 THR A O 1
ATOM 1896 N N . ASN A 1 256 ? -0.270 9.950 -25.071 1.00 88.88 256 ASN A N 1
ATOM 1897 C CA . ASN A 1 256 ? -0.300 11.359 -24.672 1.00 88.88 256 ASN A CA 1
ATOM 1898 C C . ASN A 1 256 ? -1.773 11.758 -24.542 1.00 88.88 256 ASN A C 1
ATOM 1900 O O . ASN A 1 256 ? -2.618 11.303 -25.316 1.00 88.88 256 ASN A O 1
ATOM 1904 N N . LEU A 1 257 ? -2.117 12.488 -23.492 1.00 91.50 257 LEU A N 1
ATOM 1905 C CA . LEU A 1 257 ? -3.469 12.969 -23.256 1.00 91.50 257 LEU A CA 1
ATOM 1906 C C . LEU A 1 257 ? -3.369 14.463 -22.997 1.00 91.50 257 LEU A C 1
ATOM 1908 O O . LEU A 1 257 ? -3.135 14.879 -21.867 1.00 91.50 257 LEU A O 1
ATOM 1912 N N . GLU A 1 258 ? -3.536 15.256 -24.050 1.00 92.25 258 GLU A N 1
ATOM 1913 C CA . GLU A 1 258 ? -3.315 16.699 -24.009 1.00 92.25 258 GLU A CA 1
ATOM 1914 C C . GLU A 1 258 ? -4.611 17.450 -24.304 1.00 92.25 258 GLU A C 1
ATOM 1916 O O . GLU A 1 258 ? -5.426 17.032 -25.128 1.00 92.25 258 GLU A O 1
ATOM 1921 N N . VAL A 1 259 ? -4.823 18.568 -23.618 1.00 92.81 259 VAL A N 1
ATOM 1922 C CA . VAL A 1 259 ? -5.943 19.473 -23.857 1.00 92.81 259 VAL A CA 1
ATOM 1923 C C . VAL A 1 259 ? -5.452 20.701 -24.607 1.00 92.81 259 VAL A C 1
ATOM 1925 O O . VAL A 1 259 ? -4.470 21.338 -24.236 1.00 92.81 259 VAL A O 1
ATOM 1928 N N . THR A 1 260 ? -6.136 21.029 -25.695 1.00 94.38 260 THR A N 1
ATOM 1929 C CA . THR A 1 260 ? -5.862 22.215 -26.512 1.00 94.38 260 THR A CA 1
ATOM 1930 C C . THR A 1 260 ? -6.327 23.496 -25.830 1.00 94.38 260 THR A C 1
ATOM 1932 O O . THR A 1 260 ? -7.201 23.481 -24.963 1.00 94.38 260 THR A O 1
ATOM 1935 N N . THR A 1 261 ? -5.811 24.639 -26.282 1.00 92.56 261 THR A N 1
ATOM 1936 C CA . THR A 1 261 ? -6.293 25.976 -25.870 1.00 92.56 261 THR A CA 1
ATOM 1937 C C . THR A 1 261 ? -7.799 26.193 -26.094 1.00 92.56 261 THR A C 1
ATOM 1939 O O . THR A 1 261 ? -8.393 27.098 -25.507 1.00 92.56 261 THR A O 1
ATOM 1942 N N . GLU A 1 262 ? -8.437 25.352 -26.912 1.00 89.69 262 GLU A N 1
ATOM 1943 C CA . GLU A 1 262 ? -9.871 25.368 -27.218 1.00 89.69 262 GLU A CA 1
ATOM 1944 C C . GLU A 1 262 ? -10.680 24.342 -26.395 1.00 89.69 262 GLU A C 1
ATOM 1946 O O . GLU A 1 262 ? -11.911 24.324 -26.467 1.00 89.69 262 GLU A O 1
ATOM 1951 N N . GLY A 1 263 ? -10.012 23.515 -25.582 1.00 90.19 263 GLY A N 1
ATOM 1952 C CA . GLY A 1 263 ? -10.620 22.504 -24.712 1.00 90.19 263 GLY A CA 1
ATOM 1953 C C . GLY A 1 263 ? -10.854 21.134 -25.363 1.00 90.19 263 GLY A C 1
ATOM 1954 O O . GLY A 1 263 ? -11.443 20.257 -24.733 1.00 90.19 263 GLY A O 1
ATOM 1955 N N . GLU A 1 264 ? -10.419 20.929 -26.609 1.00 93.81 264 GLU A N 1
ATOM 1956 C CA . GLU A 1 264 ? -10.401 19.611 -27.259 1.00 93.81 264 GLU A CA 1
ATOM 1957 C C . GLU A 1 264 ? -9.286 18.744 -26.659 1.00 93.81 264 GLU A C 1
ATOM 1959 O O . GLU A 1 264 ? -8.159 19.218 -26.528 1.00 93.81 264 GLU A O 1
ATOM 1964 N N . ILE A 1 265 ? -9.592 17.484 -26.332 1.00 92.31 265 ILE A N 1
ATOM 1965 C CA . ILE A 1 265 ? -8.592 16.486 -25.936 1.00 92.31 265 ILE A CA 1
ATOM 1966 C C . ILE A 1 265 ? -8.020 15.816 -27.183 1.00 92.31 265 ILE A C 1
ATOM 1968 O O . ILE A 1 265 ? -8.781 15.273 -27.988 1.00 92.31 265 ILE A O 1
ATOM 1972 N N . ARG A 1 266 ? -6.694 15.804 -27.309 1.00 91.88 266 ARG A N 1
ATOM 1973 C CA . ARG A 1 266 ? -5.956 15.135 -28.380 1.00 91.88 266 ARG A CA 1
ATOM 1974 C C . ARG A 1 266 ? -5.043 14.056 -27.806 1.00 91.88 266 ARG A C 1
ATOM 1976 O O . ARG A 1 266 ? -4.487 14.196 -26.720 1.00 91.88 266 ARG A O 1
ATOM 1983 N N . THR A 1 267 ? -4.948 12.951 -28.540 1.00 91.56 267 THR A N 1
ATOM 1984 C CA . THR A 1 267 ? -4.151 11.773 -28.160 1.00 91.56 267 THR A CA 1
ATOM 1985 C C . THR A 1 267 ? -3.222 11.285 -29.258 1.00 91.56 267 THR A C 1
ATOM 1987 O O . THR A 1 267 ? -2.400 10.419 -28.998 1.00 91.56 267 THR A O 1
ATOM 1990 N N . VAL A 1 268 ? -3.386 11.787 -30.484 1.00 90.00 268 VAL A N 1
ATOM 1991 C CA . VAL A 1 268 ? -2.577 11.389 -31.637 1.00 90.00 268 VAL A CA 1
ATOM 1992 C C . VAL A 1 268 ? -1.333 12.261 -31.664 1.00 90.00 268 VAL A C 1
ATOM 1994 O O . VAL A 1 268 ? -1.442 13.477 -31.836 1.00 90.00 268 VAL A O 1
ATOM 1997 N N . ASP A 1 269 ? -0.171 11.636 -31.538 1.00 84.56 269 ASP A N 1
ATOM 1998 C CA . ASP A 1 269 ? 1.104 12.332 -31.601 1.00 84.56 269 ASP A CA 1
ATOM 1999 C C . ASP A 1 269 ? 1.368 12.822 -33.023 1.00 84.56 269 ASP A C 1
ATOM 2001 O O . ASP A 1 269 ? 1.239 12.087 -34.010 1.00 84.56 269 ASP A O 1
ATOM 2005 N N . ILE A 1 270 ? 1.791 14.075 -33.130 1.00 76.88 270 ILE A N 1
ATOM 2006 C CA . ILE A 1 270 ? 2.252 14.648 -34.384 1.00 76.88 270 ILE A CA 1
ATOM 2007 C C . ILE A 1 270 ? 3.770 14.487 -34.397 1.00 76.88 270 ILE A C 1
ATOM 2009 O O . ILE A 1 270 ? 4.499 15.240 -33.757 1.00 76.88 270 ILE A O 1
ATOM 2013 N N . SER A 1 271 ? 4.256 13.459 -35.099 1.00 64.12 271 SER A N 1
ATOM 2014 C CA . SER A 1 271 ? 5.693 13.182 -35.146 1.00 64.12 271 SER A CA 1
ATOM 2015 C C . SER A 1 271 ? 6.472 14.373 -35.709 1.00 64.12 271 SER A C 1
ATOM 2017 O O . SER A 1 271 ? 6.170 14.886 -36.789 1.00 64.12 271 SER A O 1
ATOM 2019 N N . SER A 1 272 ? 7.525 14.776 -34.997 1.00 53.09 272 SER A N 1
ATOM 2020 C CA . SER A 1 272 ? 8.496 15.772 -35.458 1.00 53.09 272 SER A CA 1
ATOM 2021 C C . SER A 1 272 ? 9.464 15.215 -36.512 1.00 53.09 272 SER A C 1
ATOM 2023 O O . SER A 1 272 ? 10.186 15.980 -37.155 1.00 53.09 272 SER A O 1
ATOM 2025 N N . THR A 1 273 ? 9.481 13.891 -36.721 1.00 54.22 273 THR A N 1
ATOM 2026 C CA . THR A 1 273 ? 10.362 13.218 -37.684 1.00 54.22 273 THR A CA 1
ATOM 2027 C C . THR A 1 273 ? 9.636 13.002 -39.010 1.00 54.22 273 THR A C 1
ATOM 2029 O O . THR A 1 273 ? 8.598 12.343 -39.071 1.00 54.22 273 THR A O 1
ATOM 2032 N N . ILE A 1 274 ? 10.201 13.542 -40.095 1.00 52.12 274 ILE A N 1
ATOM 2033 C CA . ILE A 1 274 ? 9.639 13.442 -41.449 1.00 52.12 274 ILE A CA 1
ATOM 2034 C C . ILE A 1 274 ? 9.444 11.966 -41.826 1.00 52.12 274 ILE A C 1
ATOM 2036 O O . ILE A 1 274 ? 10.408 11.204 -41.866 1.00 52.12 274 ILE A O 1
ATOM 2040 N N . GLY A 1 275 ? 8.201 11.590 -42.138 1.00 57.78 275 GLY A N 1
ATOM 2041 C CA . GLY A 1 275 ? 7.841 10.260 -42.634 1.00 57.78 275 GLY A CA 1
ATOM 2042 C C . GLY A 1 275 ? 7.408 9.251 -41.566 1.00 57.78 275 GLY A C 1
ATOM 2043 O O . GLY A 1 275 ? 7.008 8.153 -41.929 1.00 57.78 275 GLY A O 1
ATOM 2044 N N . GLN A 1 276 ? 7.416 9.571 -40.268 1.00 68.56 276 GLN A N 1
ATOM 2045 C CA . GLN A 1 276 ? 6.799 8.664 -39.289 1.00 68.56 276 GLN A CA 1
ATOM 2046 C C . GLN A 1 276 ? 5.273 8.791 -39.280 1.00 68.56 276 GLN A C 1
ATOM 2048 O O . GLN A 1 276 ? 4.714 9.874 -39.473 1.00 68.56 276 GLN A O 1
ATOM 2053 N N . ARG A 1 277 ? 4.586 7.666 -39.056 1.00 74.81 277 ARG A N 1
ATOM 2054 C CA . ARG A 1 277 ? 3.122 7.642 -38.957 1.00 74.81 277 ARG A CA 1
ATOM 2055 C C . ARG A 1 277 ? 2.683 8.248 -37.619 1.00 74.81 277 ARG A C 1
ATOM 2057 O O . ARG A 1 277 ? 3.267 7.882 -36.601 1.00 74.81 277 ARG A O 1
ATOM 2064 N N . PRO A 1 278 ? 1.661 9.123 -37.605 1.00 75.88 278 PRO A N 1
ATOM 2065 C CA . PRO A 1 278 ? 0.992 9.496 -36.367 1.00 75.88 278 PRO A CA 1
ATOM 2066 C C . PRO A 1 278 ? 0.458 8.242 -35.675 1.00 75.88 278 PRO A C 1
ATOM 2068 O O . PRO A 1 278 ? -0.133 7.383 -36.337 1.00 75.88 278 PRO A O 1
ATOM 2071 N N . ASP A 1 279 ? 0.654 8.154 -34.367 1.00 80.19 279 ASP A N 1
ATOM 2072 C CA . ASP A 1 279 ? 0.134 7.076 -33.531 1.00 80.19 279 ASP A CA 1
ATOM 2073 C C . ASP A 1 279 ? -0.406 7.669 -32.227 1.00 80.19 279 ASP A C 1
ATOM 2075 O O . ASP A 1 279 ? -0.010 8.758 -31.814 1.00 80.19 279 ASP A O 1
ATOM 2079 N N . GLU A 1 280 ? -1.358 6.984 -31.605 1.00 85.62 280 GLU A N 1
ATOM 2080 C CA . GLU A 1 280 ? -1.909 7.410 -30.316 1.00 85.62 280 GLU A CA 1
ATOM 2081 C C . GLU A 1 280 ? -1.040 6.928 -29.150 1.00 85.62 280 GLU A C 1
ATOM 2083 O O . GLU A 1 280 ? -1.038 7.504 -28.065 1.00 85.62 280 GLU A O 1
ATOM 2088 N N . CYS A 1 281 ? -0.297 5.847 -29.346 1.00 85.94 281 CYS A N 1
ATOM 2089 C CA . CYS A 1 281 ? 0.507 5.228 -28.318 1.00 85.94 281 CYS A CA 1
ATOM 2090 C C . CYS A 1 281 ? 1.856 5.927 -28.164 1.00 85.94 281 CYS A C 1
ATOM 2092 O O . CYS A 1 281 ? 2.641 6.018 -29.105 1.00 85.94 281 CYS A O 1
ATOM 2094 N N . LYS A 1 282 ? 2.202 6.274 -26.923 1.00 84.31 282 LYS A N 1
ATOM 2095 C CA . LYS A 1 282 ? 3.553 6.724 -26.573 1.00 84.31 282 LYS A CA 1
ATOM 2096 C C . LYS A 1 282 ? 4.585 5.662 -26.958 1.00 84.31 282 LYS A C 1
ATOM 2098 O O . LYS A 1 282 ? 4.439 4.489 -26.601 1.00 84.31 282 LYS A O 1
ATOM 2103 N N . VAL A 1 283 ? 5.690 6.070 -27.570 1.00 79.62 283 VAL A N 1
ATOM 2104 C CA . VAL A 1 283 ? 6.840 5.180 -27.766 1.00 79.62 283 VAL A CA 1
ATOM 2105 C C . VAL A 1 283 ? 7.558 5.007 -26.421 1.00 79.62 283 VAL A C 1
ATOM 2107 O O . VAL A 1 283 ? 8.334 5.863 -26.004 1.00 79.62 283 VAL A O 1
ATOM 2110 N N . GLN A 1 284 ? 7.290 3.904 -25.712 1.00 74.19 284 GLN A N 1
ATOM 2111 C CA . GLN A 1 284 ? 7.942 3.574 -24.434 1.00 74.19 284 GLN A CA 1
ATOM 2112 C C . GLN A 1 284 ? 8.596 2.198 -24.504 1.00 74.19 284 GLN A C 1
ATOM 2114 O O . GLN A 1 284 ? 7.899 1.199 -24.682 1.00 74.19 284 GLN A O 1
ATOM 2119 N N . GLY A 1 285 ? 9.922 2.159 -24.326 1.00 77.00 285 GLY A N 1
ATOM 2120 C CA . GLY A 1 285 ? 10.724 0.935 -24.416 1.00 77.00 285 GLY A CA 1
ATOM 2121 C C . GLY A 1 285 ? 10.737 0.347 -25.834 1.00 77.00 285 GLY A C 1
ATOM 2122 O O . GLY A 1 285 ? 9.695 0.133 -26.439 1.00 77.00 285 GLY A O 1
ATOM 2123 N N . LEU A 1 286 ? 11.921 0.074 -26.383 1.00 83.81 286 LEU A N 1
ATOM 2124 C CA . LEU A 1 286 ? 12.078 -0.455 -27.746 1.00 83.81 286 LEU A CA 1
ATOM 2125 C C . LEU A 1 286 ? 12.830 -1.785 -27.731 1.00 83.81 286 LEU A C 1
ATOM 2127 O O . LEU A 1 286 ? 14.004 -1.812 -27.353 1.00 83.81 286 LEU A O 1
ATOM 2131 N N . ALA A 1 287 ? 12.193 -2.870 -28.155 1.00 87.94 287 ALA A N 1
ATOM 2132 C CA . ALA A 1 287 ? 12.835 -4.178 -28.311 1.00 87.94 287 ALA A CA 1
ATOM 2133 C C . ALA A 1 287 ? 12.919 -4.577 -29.795 1.00 87.94 287 ALA A C 1
ATOM 2135 O O . ALA A 1 287 ? 12.629 -3.772 -30.676 1.00 87.94 287 ALA A O 1
ATOM 2136 N N . GLY A 1 288 ? 13.394 -5.788 -30.092 1.00 89.31 288 GLY A N 1
ATOM 2137 C CA . GLY A 1 288 ? 13.518 -6.279 -31.467 1.00 89.31 288 GLY A CA 1
ATOM 2138 C C . GLY A 1 288 ? 14.547 -5.518 -32.317 1.00 89.31 288 GLY A C 1
ATOM 2139 O O . GLY A 1 288 ? 14.422 -5.458 -33.541 1.00 89.31 288 GLY A O 1
ATOM 2140 N N . ARG A 1 289 ? 15.569 -4.925 -31.689 1.00 91.00 289 ARG A N 1
ATOM 2141 C CA . ARG A 1 289 ? 16.597 -4.113 -32.364 1.00 91.00 289 ARG A CA 1
ATOM 2142 C C . ARG A 1 289 ? 18.003 -4.501 -31.936 1.00 91.00 289 ARG A C 1
ATOM 2144 O O . ARG A 1 289 ? 18.181 -5.195 -30.939 1.00 91.00 289 ARG A O 1
ATOM 2151 N N . ILE A 1 290 ? 19.012 -4.021 -32.652 1.00 92.19 290 ILE A N 1
ATOM 2152 C CA . ILE A 1 290 ? 20.413 -4.132 -32.242 1.00 92.19 290 ILE A CA 1
ATOM 2153 C C . ILE A 1 290 ? 21.079 -2.757 -32.290 1.00 92.19 290 ILE A C 1
ATOM 2155 O O . ILE A 1 290 ? 20.822 -1.960 -33.192 1.00 92.19 290 ILE A O 1
ATOM 2159 N N . LEU A 1 291 ? 21.934 -2.484 -31.308 1.00 90.75 291 LEU A N 1
ATOM 2160 C CA . LEU A 1 291 ? 22.835 -1.344 -31.321 1.00 90.75 291 LEU A CA 1
ATOM 2161 C C . LEU A 1 291 ? 24.141 -1.763 -31.997 1.00 90.75 291 LEU A C 1
ATOM 2163 O O . LEU A 1 291 ? 24.860 -2.632 -31.488 1.00 90.75 291 LEU A O 1
ATOM 2167 N N . ALA A 1 292 ? 24.428 -1.172 -33.153 1.00 88.88 292 ALA A N 1
ATOM 2168 C CA . ALA A 1 292 ? 25.595 -1.486 -33.970 1.00 88.88 292 ALA A CA 1
ATOM 2169 C C . ALA A 1 292 ? 26.473 -0.239 -34.178 1.00 88.88 292 ALA A C 1
ATOM 2171 O O . ALA A 1 292 ? 25.946 0.871 -34.313 1.00 88.88 292 ALA A O 1
ATOM 2172 N N . PRO A 1 293 ? 27.812 -0.387 -34.235 1.00 83.00 293 PRO A N 1
ATOM 2173 C CA . PRO A 1 293 ? 28.702 0.734 -34.532 1.00 83.00 293 PRO A CA 1
ATOM 2174 C C . PRO A 1 293 ? 28.338 1.421 -35.853 1.00 83.00 293 PRO A C 1
ATOM 2176 O O . PRO A 1 293 ? 27.951 0.748 -36.804 1.00 83.00 293 PRO A O 1
ATOM 2179 N N . LEU A 1 294 ? 28.505 2.748 -35.911 1.00 82.75 294 LEU A N 1
ATOM 2180 C CA . LEU A 1 294 ? 28.175 3.643 -37.039 1.00 82.75 294 LEU A CA 1
ATOM 2181 C C . LEU A 1 294 ? 26.676 3.887 -37.297 1.00 82.75 294 LEU A C 1
ATOM 2183 O O . LEU A 1 294 ? 26.330 4.977 -37.743 1.00 82.75 294 LEU A O 1
ATOM 2187 N N . PHE A 1 295 ? 25.797 2.932 -36.985 1.00 81.75 295 PHE A N 1
ATOM 2188 C CA . PHE A 1 295 ? 24.347 3.072 -37.190 1.00 81.75 295 PHE A CA 1
ATOM 2189 C C . PHE A 1 295 ? 23.602 3.613 -35.963 1.00 81.75 295 PHE A C 1
ATOM 2191 O O . PHE A 1 295 ? 22.686 4.412 -36.095 1.00 81.75 295 PHE A O 1
ATOM 2198 N N . GLY A 1 296 ? 23.991 3.204 -34.751 1.00 83.19 296 GLY A N 1
ATOM 2199 C CA . GLY A 1 296 ? 23.128 3.388 -33.583 1.00 83.19 296 GLY A CA 1
ATOM 2200 C C . GLY A 1 296 ? 22.121 2.242 -33.508 1.00 83.19 296 GLY A C 1
ATOM 2201 O O . GLY A 1 296 ? 22.555 1.105 -33.352 1.00 83.19 296 GLY A O 1
ATOM 2202 N N . SER A 1 297 ? 20.813 2.513 -33.596 1.00 87.06 297 SER A N 1
ATOM 2203 C CA . SER A 1 297 ? 19.748 1.492 -33.506 1.00 87.06 297 SER A CA 1
ATOM 2204 C C . SER A 1 297 ? 19.262 1.026 -34.877 1.00 87.06 297 SER A C 1
ATOM 2206 O O . SER A 1 297 ? 18.662 1.811 -35.597 1.00 87.06 297 SER A O 1
ATOM 2208 N N . ILE A 1 298 ? 19.394 -0.270 -35.172 1.00 89.94 298 ILE A N 1
ATOM 2209 C CA . ILE A 1 298 ? 18.781 -0.897 -36.356 1.00 89.94 298 ILE A CA 1
ATOM 2210 C C . ILE A 1 298 ? 17.777 -1.973 -35.937 1.00 89.94 298 ILE A C 1
ATOM 2212 O O . ILE A 1 298 ? 17.990 -2.702 -34.967 1.00 89.94 298 ILE A O 1
ATOM 2216 N N . TYR A 1 299 ? 16.670 -2.072 -36.664 1.00 90.56 299 TYR A N 1
ATOM 2217 C CA . TYR A 1 299 ? 15.453 -2.761 -36.234 1.00 90.56 299 TYR A CA 1
ATOM 2218 C C . TYR A 1 299 ? 15.166 -3.981 -37.106 1.00 90.56 299 TYR A C 1
ATOM 2220 O O . TYR A 1 299 ? 15.334 -3.917 -38.324 1.00 90.56 299 TYR A O 1
ATOM 2228 N N . ASN A 1 300 ? 14.754 -5.098 -36.502 1.00 89.62 300 ASN A N 1
ATOM 2229 C CA . ASN A 1 300 ? 14.502 -6.336 -37.238 1.00 89.62 300 ASN A CA 1
ATOM 2230 C C . ASN A 1 300 ? 13.082 -6.353 -37.822 1.00 89.62 300 ASN A C 1
ATOM 2232 O O . ASN A 1 300 ? 12.115 -6.377 -37.072 1.00 89.62 300 ASN A O 1
ATOM 2236 N N . ARG A 1 301 ? 12.925 -6.398 -39.148 1.00 82.31 301 ARG A N 1
ATOM 2237 C CA . ARG A 1 301 ? 11.590 -6.409 -39.780 1.00 82.31 301 ARG A CA 1
ATOM 2238 C C . ARG A 1 301 ? 10.874 -7.764 -39.698 1.00 82.31 301 ARG A C 1
ATOM 2240 O O . ARG A 1 301 ? 9.702 -7.846 -40.047 1.00 82.31 301 ARG A O 1
ATOM 2247 N N . GLY A 1 302 ? 11.551 -8.833 -39.274 1.00 72.75 302 GLY A N 1
ATOM 2248 C CA . GLY A 1 302 ? 10.978 -10.171 -39.066 1.00 72.75 302 GLY A CA 1
ATOM 2249 C C . GLY A 1 302 ? 10.549 -10.916 -40.340 1.00 72.75 302 GLY A C 1
ATOM 2250 O O . GLY A 1 302 ? 10.380 -12.132 -40.318 1.00 72.75 302 GLY A O 1
ATOM 2251 N N . ASP A 1 303 ? 10.419 -10.224 -41.471 1.00 71.75 303 ASP A N 1
ATOM 2252 C CA . ASP A 1 303 ? 10.061 -10.775 -42.782 1.00 71.75 303 ASP A CA 1
ATOM 2253 C C . ASP A 1 303 ? 11.286 -11.112 -43.656 1.00 71.75 303 ASP A C 1
ATOM 2255 O O . ASP A 1 303 ? 11.151 -11.563 -44.797 1.00 71.75 303 ASP A O 1
ATOM 2259 N N . GLY A 1 304 ? 12.491 -10.905 -43.116 1.00 69.81 304 GLY A N 1
ATOM 2260 C CA . GLY A 1 304 ? 13.760 -11.109 -43.813 1.00 69.81 304 GLY A CA 1
ATOM 2261 C C . GLY A 1 304 ? 14.065 -10.050 -44.875 1.00 69.81 304 GLY A C 1
ATOM 2262 O O . GLY A 1 304 ? 15.078 -10.165 -45.568 1.00 69.81 304 GLY A O 1
ATOM 2263 N N . THR A 1 305 ? 13.224 -9.023 -45.008 1.00 70.69 305 THR A N 1
ATOM 2264 C CA . THR A 1 305 ? 13.484 -7.848 -45.834 1.00 70.69 305 THR A CA 1
ATOM 2265 C C . THR A 1 305 ? 14.127 -6.769 -44.967 1.00 70.69 305 THR A C 1
ATOM 2267 O O . THR A 1 305 ? 13.780 -6.580 -43.806 1.00 70.69 305 THR A O 1
ATOM 2270 N N . GLY A 1 306 ? 15.145 -6.097 -45.489 1.00 74.81 306 GLY A N 1
ATOM 2271 C CA . GLY A 1 306 ? 15.821 -5.026 -44.772 1.00 74.81 306 GLY A CA 1
ATOM 2272 C C . GLY A 1 306 ? 16.369 -4.005 -45.751 1.00 74.81 306 GLY A C 1
ATOM 2273 O O . GLY A 1 306 ? 16.738 -4.371 -46.869 1.00 74.81 306 GLY A O 1
ATOM 2274 N N . ASN A 1 307 ? 16.413 -2.738 -45.344 1.00 80.62 307 ASN A N 1
ATOM 2275 C CA . ASN A 1 307 ? 17.032 -1.677 -46.146 1.00 80.62 307 ASN A CA 1
ATOM 2276 C C . ASN A 1 307 ? 18.567 -1.624 -45.972 1.00 80.62 307 ASN A C 1
ATOM 2278 O O . ASN A 1 307 ? 19.242 -0.826 -46.621 1.00 80.62 307 ASN A O 1
ATOM 2282 N N . LEU A 1 308 ? 19.134 -2.515 -45.146 1.00 83.19 308 LEU A N 1
ATOM 2283 C CA . LEU A 1 308 ? 20.571 -2.694 -44.955 1.00 83.19 308 LEU A CA 1
ATOM 2284 C C . LEU A 1 308 ? 21.064 -4.016 -45.553 1.00 83.19 308 LEU A C 1
ATOM 2286 O O . LEU A 1 308 ? 20.322 -4.976 -45.745 1.00 83.19 308 LEU A O 1
ATOM 2290 N N . ILE A 1 309 ? 22.378 -4.097 -45.781 1.00 83.81 309 ILE A N 1
ATOM 2291 C CA . ILE A 1 309 ? 23.049 -5.359 -46.145 1.00 83.81 309 ILE A CA 1
ATOM 2292 C C . ILE A 1 309 ? 23.035 -6.361 -44.975 1.00 83.81 309 ILE A C 1
ATOM 2294 O O . ILE A 1 309 ? 23.197 -7.561 -45.192 1.00 83.81 309 ILE A O 1
ATOM 2298 N N . ILE A 1 310 ? 22.828 -5.882 -43.745 1.00 87.75 310 ILE A N 1
ATOM 2299 C CA . ILE A 1 310 ? 22.648 -6.720 -42.559 1.00 87.75 310 ILE A CA 1
ATOM 2300 C C . ILE A 1 310 ? 21.283 -7.429 -42.684 1.00 87.75 310 ILE A C 1
ATOM 2302 O O . ILE A 1 310 ? 20.256 -6.753 -42.622 1.00 87.75 310 ILE A O 1
ATOM 2306 N N . PRO A 1 311 ? 21.234 -8.764 -42.874 1.00 83.44 311 PRO A N 1
ATOM 2307 C CA . PRO A 1 311 ? 19.989 -9.454 -43.211 1.00 83.44 311 PRO A CA 1
ATOM 2308 C C . PRO A 1 311 ? 18.892 -9.261 -42.158 1.00 83.44 311 PRO A C 1
ATOM 2310 O O . PRO A 1 311 ? 19.132 -9.477 -40.973 1.00 83.44 311 PRO A O 1
ATOM 2313 N N . GLY A 1 312 ? 17.690 -8.879 -42.599 1.00 84.19 312 GLY A N 1
ATOM 2314 C CA . GLY A 1 312 ? 16.515 -8.682 -41.739 1.00 84.19 312 GLY A CA 1
ATOM 2315 C C . GLY A 1 312 ? 16.507 -7.387 -40.919 1.00 84.19 312 GLY A C 1
ATOM 2316 O O . GLY A 1 312 ? 15.480 -7.072 -40.326 1.00 84.19 312 GLY A O 1
ATOM 2317 N N . PHE A 1 313 ? 17.598 -6.613 -40.907 1.00 88.94 313 PHE A N 1
ATOM 2318 C CA . PHE A 1 313 ? 17.687 -5.358 -40.162 1.00 88.94 313 PHE A CA 1
ATOM 2319 C C . PHE A 1 313 ? 17.532 -4.136 -41.064 1.00 88.94 313 PHE A C 1
ATOM 2321 O O . PHE A 1 313 ? 17.963 -4.127 -42.218 1.00 88.94 313 PHE A O 1
ATOM 2328 N N . SER A 1 314 ? 16.913 -3.096 -40.516 1.00 88.94 314 SER A N 1
ATOM 2329 C CA . SER A 1 314 ? 16.679 -1.831 -41.202 1.00 88.94 314 SER A CA 1
ATOM 2330 C C . SER A 1 314 ? 17.038 -0.633 -40.336 1.00 88.94 314 SER A C 1
ATOM 2332 O O . SER A 1 314 ? 16.801 -0.636 -39.127 1.00 88.94 314 SER A O 1
ATOM 2334 N N . GLU A 1 315 ? 17.590 0.394 -40.972 1.00 86.75 315 GLU A N 1
ATOM 2335 C CA . GLU A 1 315 ? 17.747 1.717 -40.380 1.00 86.75 315 GLU A CA 1
ATOM 2336 C C . GLU A 1 315 ? 16.434 2.495 -40.512 1.00 86.75 315 GLU A C 1
ATOM 2338 O O . GLU A 1 315 ? 15.740 2.419 -41.527 1.00 86.75 315 GLU A O 1
ATOM 2343 N N . SER A 1 316 ? 16.103 3.231 -39.460 1.00 82.50 316 SER A N 1
ATOM 2344 C CA . SER A 1 316 ? 14.952 4.122 -39.377 1.00 82.50 316 SER A CA 1
ATOM 2345 C C . SER A 1 316 ? 15.260 5.511 -39.935 1.00 82.50 316 SER A C 1
ATOM 2347 O O . SER A 1 316 ? 14.476 6.054 -40.712 1.00 82.50 316 SER A O 1
ATOM 2349 N N . SER A 1 317 ? 16.406 6.091 -39.565 1.00 80.88 317 SER A N 1
ATOM 2350 C CA . SER A 1 317 ? 16.818 7.421 -40.001 1.00 80.88 317 SER A CA 1
ATOM 2351 C C . SER A 1 317 ? 18.308 7.652 -39.769 1.00 80.88 317 SER A C 1
ATOM 2353 O O . SER A 1 317 ? 18.895 7.105 -38.842 1.00 80.88 317 SER A O 1
ATOM 2355 N N . GLN A 1 318 ? 18.921 8.513 -40.579 1.00 77.44 318 GLN A N 1
ATOM 2356 C CA . GLN A 1 318 ? 20.272 9.005 -40.319 1.00 77.44 318 GLN A CA 1
ATOM 2357 C C . GLN A 1 318 ? 20.382 10.474 -40.743 1.00 77.44 318 GLN A C 1
ATOM 2359 O O . GLN A 1 318 ? 19.743 10.900 -41.704 1.00 77.44 318 GLN A O 1
ATOM 2364 N N . PHE A 1 319 ? 21.157 11.274 -40.004 1.00 73.06 319 PHE A N 1
ATOM 2365 C CA . PHE A 1 319 ? 21.244 12.737 -40.189 1.00 73.06 319 PHE A CA 1
ATOM 2366 C C . PHE A 1 319 ? 19.884 13.469 -40.116 1.00 73.06 319 PHE A C 1
ATOM 2368 O O . PHE A 1 319 ? 19.691 14.489 -40.779 1.00 73.06 319 PHE A O 1
ATOM 2375 N N . GLY A 1 320 ? 18.933 12.937 -39.336 1.00 69.81 320 GLY A N 1
ATOM 2376 C CA . GLY A 1 320 ? 17.573 13.480 -39.217 1.00 69.81 320 GLY A CA 1
ATOM 2377 C C . GLY A 1 320 ? 16.668 13.197 -40.421 1.00 69.81 320 GLY A C 1
ATOM 2378 O O . GLY A 1 320 ? 15.631 13.840 -40.567 1.00 69.81 320 GLY A O 1
ATOM 2379 N N . ILE A 1 321 ? 17.056 12.265 -41.299 1.00 75.56 321 ILE A N 1
ATOM 2380 C CA . ILE A 1 321 ? 16.308 11.900 -42.505 1.00 75.56 321 ILE A CA 1
ATOM 2381 C C . ILE A 1 321 ? 15.896 10.441 -42.418 1.00 75.56 321 ILE A C 1
ATOM 2383 O O . ILE A 1 321 ? 16.745 9.561 -42.278 1.00 75.56 321 ILE A O 1
ATOM 2387 N N . GLY A 1 322 ? 14.591 10.205 -42.512 1.00 78.38 322 GLY A N 1
ATOM 2388 C CA . GLY A 1 322 ? 14.005 8.876 -42.523 1.00 78.38 322 GLY A CA 1
ATOM 2389 C C . GLY A 1 322 ? 14.363 8.071 -43.775 1.00 78.38 322 GLY A C 1
ATOM 2390 O O . GLY A 1 322 ? 14.451 8.625 -44.873 1.00 78.38 322 GLY A O 1
ATOM 2391 N N . PHE A 1 323 ? 14.559 6.763 -43.612 1.00 80.69 323 PHE A N 1
ATOM 2392 C CA . PHE A 1 323 ? 14.703 5.841 -44.740 1.00 80.69 323 PHE A CA 1
ATOM 2393 C C . PHE A 1 323 ? 13.327 5.441 -45.272 1.00 80.69 323 PHE A C 1
ATOM 2395 O O . PHE A 1 323 ? 12.563 4.805 -44.557 1.00 80.69 323 PHE A O 1
ATOM 2402 N N . ASP A 1 324 ? 13.042 5.812 -46.519 1.00 77.81 324 ASP A N 1
ATOM 2403 C CA . ASP A 1 324 ? 11.829 5.476 -47.276 1.00 77.81 324 ASP A CA 1
ATOM 2404 C C . ASP A 1 324 ? 12.263 4.963 -48.662 1.00 77.81 324 ASP A C 1
ATOM 2406 O O . ASP A 1 324 ? 12.485 5.735 -49.604 1.00 77.81 324 ASP A O 1
ATOM 2410 N N . GLN A 1 325 ? 12.527 3.658 -48.762 1.00 75.12 325 GLN A N 1
ATOM 2411 C CA . GLN A 1 325 ? 13.075 3.049 -49.972 1.00 75.12 325 GLN A CA 1
ATOM 2412 C C . GLN A 1 325 ? 12.027 2.901 -51.087 1.00 75.12 325 GLN A C 1
ATOM 2414 O O . GLN A 1 325 ? 12.389 2.941 -52.272 1.00 75.12 325 GLN A O 1
ATOM 2419 N N . ASP A 1 326 ? 10.750 2.729 -50.739 1.00 76.94 326 ASP A N 1
ATOM 2420 C CA . ASP A 1 326 ? 9.655 2.565 -51.700 1.00 76.94 326 ASP A CA 1
ATOM 2421 C C . ASP A 1 326 ? 8.986 3.890 -52.118 1.00 76.94 326 ASP A C 1
ATOM 2423 O O . ASP A 1 326 ? 8.252 3.915 -53.113 1.00 76.94 326 ASP A O 1
ATOM 2427 N N . GLN A 1 327 ? 9.377 4.996 -51.478 1.00 75.38 327 GLN A N 1
ATOM 2428 C CA . GLN A 1 327 ? 8.959 6.372 -51.747 1.00 75.38 327 GLN A CA 1
ATOM 2429 C C . GLN A 1 327 ? 7.455 6.582 -51.557 1.00 75.38 327 GLN A C 1
ATOM 2431 O O . GLN A 1 327 ? 6.832 7.352 -52.302 1.00 75.38 327 GLN A O 1
ATOM 2436 N N . ASP A 1 328 ? 6.859 5.893 -50.585 1.00 78.31 328 ASP A N 1
ATOM 2437 C CA . ASP A 1 328 ? 5.450 6.070 -50.236 1.00 78.31 328 ASP A CA 1
ATOM 2438 C C . ASP A 1 328 ? 5.201 7.299 -49.333 1.00 78.31 328 ASP A C 1
ATOM 2440 O O . ASP A 1 328 ? 4.050 7.708 -49.140 1.00 78.31 328 ASP A O 1
ATOM 2444 N N . GLY A 1 329 ? 6.275 7.955 -48.878 1.00 74.56 329 GLY A N 1
ATOM 2445 C CA . GLY A 1 329 ? 6.254 9.118 -47.998 1.00 74.56 329 GLY A CA 1
ATOM 2446 C C . GLY A 1 329 ? 6.299 8.763 -46.512 1.00 74.56 329 GLY A C 1
ATOM 2447 O O . GLY A 1 329 ? 6.176 9.670 -45.683 1.00 74.56 329 GLY A O 1
ATOM 2448 N N . VAL A 1 330 ? 6.458 7.482 -46.173 1.00 75.75 330 VAL A N 1
ATOM 2449 C CA . VAL A 1 330 ? 6.579 6.954 -44.817 1.00 75.75 330 VAL A CA 1
ATOM 2450 C C . VAL A 1 330 ? 7.922 6.244 -44.659 1.00 75.75 330 VAL A C 1
ATOM 2452 O O . VAL A 1 330 ? 8.411 5.590 -45.570 1.00 75.75 330 VAL A O 1
ATOM 2455 N N . THR A 1 331 ? 8.538 6.335 -43.482 1.00 80.25 331 THR A N 1
ATOM 2456 C CA . THR A 1 331 ? 9.740 5.552 -43.207 1.00 80.25 331 THR A CA 1
ATOM 2457 C C . THR A 1 331 ? 9.448 4.054 -43.178 1.00 80.25 331 THR A C 1
ATOM 2459 O O . THR A 1 331 ? 8.494 3.590 -42.554 1.00 80.25 331 THR A O 1
ATOM 2462 N N . ASP A 1 332 ? 10.347 3.285 -43.784 1.00 77.94 332 ASP A N 1
ATOM 2463 C CA . ASP A 1 332 ? 10.336 1.824 -43.853 1.00 77.94 332 ASP A CA 1
ATOM 2464 C C . ASP A 1 332 ? 10.200 1.145 -42.484 1.00 77.94 332 ASP A C 1
ATOM 2466 O O . ASP A 1 332 ? 9.619 0.064 -42.362 1.00 77.94 332 ASP A O 1
ATOM 2470 N N . VAL A 1 333 ? 10.768 1.781 -41.459 1.00 82.25 333 VAL A N 1
ATOM 2471 C CA . VAL A 1 333 ? 10.703 1.378 -40.056 1.00 82.25 333 VAL A CA 1
ATOM 2472 C C . VAL A 1 333 ? 10.037 2.493 -39.270 1.00 82.25 333 VAL A C 1
ATOM 2474 O O . VAL A 1 333 ? 10.476 3.643 -39.317 1.00 82.25 333 VAL A O 1
ATOM 2477 N N . THR A 1 334 ? 9.013 2.144 -38.495 1.00 79.19 334 THR A N 1
ATOM 2478 C CA . THR A 1 334 ? 8.410 3.041 -37.507 1.00 79.19 334 THR A CA 1
ATOM 2479 C C . THR A 1 334 ? 8.700 2.498 -36.112 1.00 79.19 334 THR A C 1
ATOM 2481 O O . THR A 1 334 ? 8.570 1.301 -35.867 1.00 79.19 334 THR A O 1
ATOM 2484 N N . PHE A 1 335 ? 9.094 3.360 -35.168 1.00 80.44 335 PHE A N 1
ATOM 2485 C CA . PHE A 1 335 ? 9.445 2.926 -33.805 1.00 80.44 335 PHE A CA 1
ATOM 2486 C C . PHE A 1 335 ? 8.301 2.216 -33.082 1.00 80.44 335 PHE A C 1
ATOM 2488 O O . PHE A 1 335 ? 8.539 1.366 -32.229 1.00 80.44 335 PHE A O 1
ATOM 2495 N N . GLN A 1 336 ? 7.070 2.522 -33.474 1.00 78.75 336 GLN A N 1
ATOM 2496 C CA . GLN A 1 336 ? 5.863 1.948 -32.912 1.00 78.75 336 GLN A CA 1
ATOM 2497 C C . GLN A 1 336 ? 5.723 0.435 -33.121 1.00 78.75 336 GLN A C 1
ATOM 2499 O O . GLN A 1 336 ? 5.146 -0.258 -32.281 1.00 78.75 336 GLN A O 1
ATOM 2504 N N . ASP A 1 337 ? 6.305 -0.103 -34.193 1.00 80.88 337 ASP A N 1
ATOM 2505 C CA . ASP A 1 337 ? 6.319 -1.548 -34.445 1.00 80.88 337 ASP A CA 1
ATOM 2506 C C . ASP A 1 337 ? 7.196 -2.299 -33.427 1.00 80.88 337 ASP A C 1
ATOM 2508 O O . ASP A 1 337 ? 7.026 -3.497 -33.207 1.00 80.88 337 ASP A O 1
ATOM 2512 N N . PHE A 1 338 ? 8.100 -1.570 -32.770 1.00 84.06 338 PHE A N 1
ATOM 2513 C CA . PHE A 1 338 ? 9.102 -2.071 -31.831 1.00 84.06 338 PHE A CA 1
ATOM 2514 C C . PHE A 1 338 ? 8.858 -1.603 -30.392 1.00 84.06 338 PHE A C 1
ATOM 2516 O O . PHE A 1 338 ? 9.616 -1.967 -29.488 1.00 84.06 338 PHE A O 1
ATOM 2523 N N . ALA A 1 339 ? 7.815 -0.794 -30.179 1.00 83.81 339 ALA A N 1
ATOM 2524 C CA . ALA A 1 339 ? 7.426 -0.277 -28.879 1.00 83.81 339 ALA A CA 1
ATOM 2525 C C . ALA A 1 339 ? 6.761 -1.364 -28.026 1.00 83.81 339 ALA A C 1
ATOM 2527 O O . ALA A 1 339 ? 5.902 -2.113 -28.492 1.00 83.81 339 ALA A O 1
ATOM 2528 N N . ILE A 1 340 ? 7.145 -1.418 -26.752 1.00 79.44 340 ILE A N 1
ATOM 2529 C CA . ILE A 1 340 ? 6.576 -2.342 -25.759 1.00 79.44 340 ILE A CA 1
ATOM 2530 C C . ILE A 1 340 ? 5.198 -1.857 -25.274 1.00 79.44 340 ILE A C 1
ATOM 2532 O O . ILE A 1 340 ? 4.328 -2.648 -24.905 1.00 79.44 340 ILE A O 1
ATOM 2536 N N . ASN A 1 341 ? 4.969 -0.543 -25.299 1.00 83.06 341 ASN A N 1
ATOM 2537 C CA . ASN A 1 341 ? 3.720 0.066 -24.854 1.00 83.06 341 ASN A CA 1
ATOM 2538 C C . ASN A 1 341 ? 2.481 -0.523 -25.560 1.00 83.06 341 ASN A C 1
ATOM 2540 O O . ASN A 1 341 ? 2.404 -0.569 -26.786 1.00 83.06 341 ASN A O 1
ATOM 2544 N N . GLY A 1 342 ? 1.493 -0.960 -24.773 1.00 75.75 342 GLY A N 1
ATOM 2545 C CA . GLY A 1 342 ? 0.249 -1.563 -25.265 1.00 75.75 342 GLY A CA 1
ATOM 2546 C C . GLY A 1 342 ? 0.390 -2.959 -25.874 1.00 75.75 342 GLY A C 1
ATOM 2547 O O . GLY A 1 342 ? -0.595 -3.497 -26.376 1.00 75.75 342 GLY A O 1
ATOM 2548 N N . ARG A 1 343 ? 1.585 -3.561 -25.844 1.00 76.19 343 ARG A N 1
ATOM 2549 C CA . ARG A 1 343 ? 1.804 -4.958 -26.253 1.00 76.19 343 ARG A CA 1
ATOM 2550 C C . ARG A 1 343 ? 1.668 -5.925 -25.084 1.00 76.19 343 ARG A C 1
ATOM 2552 O O . ARG A 1 343 ? 1.240 -7.060 -25.273 1.00 76.19 343 ARG A O 1
ATOM 2559 N N . ASP A 1 344 ? 1.911 -5.427 -23.881 1.00 73.06 344 ASP A N 1
ATOM 2560 C CA . ASP A 1 344 ? 1.886 -6.199 -22.650 1.00 73.06 344 ASP A CA 1
ATOM 2561 C C . ASP A 1 344 ? 0.509 -6.198 -21.957 1.00 73.06 344 ASP A C 1
ATOM 2563 O O . ASP A 1 344 ? 0.325 -5.752 -20.822 1.00 73.06 344 ASP A O 1
ATOM 2567 N N . LEU A 1 345 ? -0.517 -6.656 -22.680 1.00 79.94 345 LEU A N 1
ATOM 2568 C CA . LEU A 1 345 ? -1.880 -6.727 -22.139 1.00 79.94 345 LEU A CA 1
ATOM 2569 C C . LEU A 1 345 ? -2.128 -7.992 -21.299 1.00 79.94 345 LEU A C 1
ATOM 2571 O O . LEU A 1 345 ? -3.207 -8.154 -20.721 1.00 79.94 345 LEU A O 1
ATOM 2575 N N . ASP A 1 346 ? -1.145 -8.894 -21.251 1.00 79.62 346 ASP A N 1
ATOM 2576 C CA . ASP A 1 346 ? -1.179 -10.131 -20.471 1.00 79.62 346 ASP A CA 1
ATOM 2577 C C . ASP A 1 346 ? -0.734 -9.947 -19.011 1.00 79.62 346 ASP A C 1
ATOM 2579 O O . ASP A 1 346 ? -0.847 -10.888 -18.220 1.00 79.62 346 ASP A O 1
ATOM 2583 N N . ARG A 1 347 ? -0.320 -8.729 -18.651 1.00 80.69 347 ARG A N 1
ATOM 2584 C CA . ARG A 1 347 ? 0.039 -8.319 -17.295 1.00 80.69 347 ARG A CA 1
ATOM 2585 C C . ARG A 1 347 ? -1.133 -8.421 -16.332 1.00 80.69 347 ARG A C 1
ATOM 2587 O O . ARG A 1 347 ? -2.217 -7.915 -16.633 1.00 80.69 347 ARG A O 1
ATOM 2594 N N . SER A 1 348 ? -0.897 -8.975 -15.142 1.00 85.12 348 SER A N 1
ATOM 2595 C CA . SER A 1 348 ? -1.869 -8.968 -14.048 1.00 85.12 348 SER A CA 1
ATOM 2596 C C . SER A 1 348 ? -2.144 -7.528 -13.581 1.00 85.12 348 SER A C 1
ATOM 2598 O O . SER A 1 348 ? -1.242 -6.807 -13.153 1.00 85.12 348 SER A O 1
ATOM 2600 N N . LEU A 1 349 ? -3.407 -7.108 -13.645 1.00 86.19 349 LEU A N 1
ATOM 2601 C CA . LEU A 1 349 ? -3.954 -5.998 -12.865 1.00 86.19 349 LEU A CA 1
ATOM 2602 C C . LEU A 1 349 ? -4.231 -6.444 -11.432 1.00 86.19 349 LEU A C 1
ATOM 2604 O O . LEU A 1 349 ? -3.816 -5.773 -10.501 1.00 86.19 349 LEU A O 1
ATOM 2608 N N . PHE A 1 350 ? -4.925 -7.570 -11.271 1.00 87.06 350 PHE A N 1
ATOM 2609 C CA . PHE A 1 350 ? -5.104 -8.235 -9.987 1.00 87.06 350 PHE A CA 1
ATOM 2610 C C . PHE A 1 350 ? -4.501 -9.639 -10.116 1.00 87.06 350 PHE A C 1
ATOM 2612 O O . PHE A 1 350 ? -4.946 -10.387 -10.987 1.00 87.06 350 PHE A O 1
ATOM 2619 N N . PRO A 1 351 ? -3.486 -10.009 -9.320 1.00 86.94 351 PRO A N 1
ATOM 2620 C CA . PRO A 1 351 ? -2.930 -11.356 -9.323 1.00 86.94 351 PRO A CA 1
ATOM 2621 C C . PRO A 1 351 ? -3.959 -12.389 -8.859 1.00 86.94 351 PRO A C 1
ATOM 2623 O O . PRO A 1 351 ? -4.877 -12.072 -8.094 1.00 86.94 351 PRO A O 1
ATOM 2626 N N . GLU A 1 352 ? -3.765 -13.643 -9.272 1.00 88.31 352 GLU A N 1
ATOM 2627 C CA . GLU A 1 352 ? -4.494 -14.758 -8.665 1.00 88.31 352 GLU A CA 1
ATOM 2628 C C . GLU A 1 352 ? -4.106 -14.846 -7.186 1.00 88.31 352 GLU A C 1
ATOM 2630 O O . GLU A 1 352 ? -2.926 -14.753 -6.825 1.00 88.31 352 GLU A O 1
ATOM 2635 N N . ASN A 1 353 ? -5.111 -14.999 -6.326 1.00 87.31 353 ASN A N 1
ATOM 2636 C CA . ASN A 1 353 ? -4.914 -15.009 -4.886 1.00 87.31 353 ASN A CA 1
ATOM 2637 C C . ASN A 1 353 ? -5.795 -16.070 -4.226 1.00 87.31 353 ASN A C 1
ATOM 2639 O O . ASN A 1 353 ? -7.025 -16.012 -4.325 1.00 87.31 353 ASN A O 1
ATOM 2643 N N . GLU A 1 354 ? -5.166 -17.014 -3.529 1.00 92.44 354 GLU A N 1
ATOM 2644 C CA . GLU A 1 354 ? -5.843 -18.021 -2.713 1.00 92.44 354 GLU A CA 1
ATOM 2645 C C . GLU A 1 354 ? -5.514 -17.832 -1.232 1.00 92.44 354 GLU A C 1
ATOM 2647 O O . GLU A 1 354 ? -4.349 -17.730 -0.845 1.00 92.44 354 GLU A O 1
ATOM 2652 N N . ARG A 1 355 ? -6.551 -17.806 -0.385 1.00 92.00 355 ARG A N 1
ATOM 2653 C CA . ARG A 1 355 ? -6.427 -17.554 1.058 1.00 92.00 355 ARG A CA 1
ATOM 2654 C C . ARG A 1 355 ? -7.120 -18.633 1.871 1.00 92.00 355 ARG A C 1
ATOM 2656 O O . ARG A 1 355 ? -8.254 -19.023 1.585 1.00 92.00 355 ARG A O 1
ATOM 2663 N N . TYR A 1 356 ? -6.456 -19.048 2.940 1.00 93.19 356 TYR A N 1
ATOM 2664 C CA . TYR A 1 356 ? -6.954 -20.003 3.919 1.00 93.19 356 TYR A CA 1
ATOM 2665 C C . TYR A 1 356 ? -6.784 -19.398 5.304 1.00 93.19 356 TYR A C 1
ATOM 2667 O O . TYR A 1 356 ? -5.666 -19.054 5.674 1.00 93.19 356 TYR A O 1
ATOM 2675 N N . ASN A 1 357 ? -7.857 -19.321 6.088 1.00 94.62 357 ASN A N 1
ATOM 2676 C CA . ASN A 1 357 ? -7.753 -18.971 7.503 1.00 94.62 357 ASN A CA 1
ATOM 2677 C C . ASN A 1 357 ? -8.401 -20.055 8.354 1.00 94.62 357 ASN A C 1
ATOM 2679 O O . ASN A 1 357 ? -9.463 -20.576 8.017 1.00 94.62 357 ASN A O 1
ATOM 2683 N N . LEU A 1 358 ? -7.765 -20.372 9.471 1.00 96.19 358 LEU A N 1
ATOM 2684 C CA . LEU A 1 358 ? -8.290 -21.202 10.541 1.00 96.19 358 LEU A CA 1
ATOM 2685 C C . LEU A 1 358 ? -8.142 -20.411 11.830 1.00 96.19 358 LEU A C 1
ATOM 2687 O O . LEU A 1 358 ? -7.043 -19.962 12.149 1.00 96.19 358 LEU A O 1
ATOM 2691 N N . ALA A 1 359 ? -9.218 -20.264 12.587 1.00 96.44 359 ALA A N 1
ATOM 2692 C CA . ALA A 1 359 ? -9.148 -19.648 13.898 1.00 96.44 359 ALA A CA 1
ATOM 2693 C C . ALA A 1 359 ? -9.896 -20.479 14.932 1.00 96.44 359 ALA A C 1
ATOM 2695 O O . ALA A 1 359 ? -10.929 -21.079 14.644 1.00 96.44 359 ALA A O 1
ATOM 2696 N N . ALA A 1 360 ? -9.372 -20.496 16.148 1.00 96.88 360 ALA A N 1
ATOM 2697 C CA . ALA A 1 360 ? -10.047 -21.029 17.314 1.00 96.88 360 ALA A CA 1
ATOM 2698 C C . ALA A 1 360 ? -9.796 -20.090 18.486 1.00 96.88 360 ALA A C 1
ATOM 2700 O O . ALA A 1 360 ? -8.648 -19.759 18.781 1.00 96.88 360 ALA A O 1
ATOM 2701 N N . PHE A 1 361 ? -10.854 -19.657 19.150 1.00 96.81 361 PHE A N 1
ATOM 2702 C CA . PHE A 1 361 ? -10.748 -18.741 20.273 1.00 96.81 361 PHE A CA 1
ATOM 2703 C C . PHE A 1 361 ? -11.901 -18.953 21.233 1.00 96.81 361 PHE A C 1
ATOM 2705 O O . PHE A 1 361 ? -12.953 -19.473 20.869 1.00 96.81 361 PHE A O 1
ATOM 2712 N N . GLY A 1 362 ? -11.689 -18.584 22.480 1.00 96.00 362 GLY A N 1
ATOM 2713 C CA . GLY A 1 362 ? -12.700 -18.767 23.496 1.00 96.00 362 GLY A CA 1
ATOM 2714 C C . GLY A 1 362 ? -12.199 -18.373 24.860 1.00 96.00 362 GLY A C 1
ATOM 2715 O O . GLY A 1 362 ? -10.998 -18.200 25.089 1.00 96.00 362 GLY A O 1
ATOM 2716 N N . GLU A 1 363 ? -13.145 -18.267 25.771 1.00 96.19 363 GLU A N 1
ATOM 2717 C CA . GLU A 1 363 ? -12.900 -17.968 27.167 1.00 96.19 363 GLU A CA 1
ATOM 2718 C C . GLU A 1 363 ? -13.891 -18.721 28.046 1.00 96.19 363 GLU A C 1
ATOM 2720 O O . GLU A 1 363 ? -14.969 -19.114 27.600 1.00 96.19 363 GLU A O 1
ATOM 2725 N N . TYR A 1 364 ? -13.499 -18.976 29.289 1.00 95.12 364 TYR A N 1
ATOM 2726 C CA . TYR A 1 364 ? -14.350 -19.669 30.246 1.00 95.12 364 TYR A CA 1
ATOM 2727 C C . TYR A 1 364 ? -14.119 -19.125 31.648 1.00 95.12 364 TYR A C 1
ATOM 2729 O O . TYR A 1 364 ? -13.017 -19.237 32.175 1.00 95.12 364 TYR A O 1
ATOM 2737 N N . THR A 1 365 ? -15.155 -18.576 32.265 1.00 95.81 365 THR A N 1
ATOM 2738 C CA . THR A 1 365 ? -15.137 -18.033 33.620 1.00 95.81 365 THR A CA 1
ATOM 2739 C C . THR A 1 365 ? -15.380 -19.142 34.643 1.00 95.81 365 THR A C 1
ATOM 2741 O O . THR A 1 365 ? -16.430 -19.788 34.679 1.00 95.81 365 THR A O 1
ATOM 2744 N N . PHE A 1 366 ? -14.398 -19.373 35.513 1.00 92.94 366 PHE A N 1
ATOM 2745 C CA . PHE A 1 366 ? -14.546 -20.262 36.660 1.00 92.94 366 PHE A CA 1
ATOM 2746 C C . PHE A 1 366 ? -15.238 -19.550 37.820 1.00 92.94 366 PHE A C 1
ATOM 2748 O O . PHE A 1 366 ? -14.816 -18.469 38.229 1.00 92.94 366 PHE A O 1
ATOM 2755 N N . ASP A 1 367 ? -16.229 -20.219 38.414 1.00 85.06 367 ASP A N 1
ATOM 2756 C CA . ASP A 1 367 ? -16.866 -19.754 39.646 1.00 85.06 367 ASP A CA 1
ATOM 2757 C C . ASP A 1 367 ? -15.848 -19.598 40.776 1.00 85.06 367 ASP A C 1
ATOM 2759 O O . ASP A 1 367 ? -15.099 -20.520 41.117 1.00 85.06 367 ASP A O 1
ATOM 2763 N N . GLY A 1 368 ? -15.903 -18.442 41.418 1.00 86.38 368 GLY A N 1
ATOM 2764 C CA . GLY A 1 368 ? -15.160 -18.117 42.621 1.00 86.38 368 GLY A CA 1
ATOM 2765 C C . GLY A 1 368 ? -15.136 -16.610 42.813 1.00 86.38 368 GLY A C 1
ATOM 2766 O O . GLY A 1 368 ? -15.484 -15.865 41.905 1.00 86.38 368 GLY A O 1
ATOM 2767 N N . ASP A 1 369 ? -14.670 -16.156 43.973 1.00 82.12 369 ASP A N 1
ATOM 2768 C CA . ASP A 1 369 ? -14.655 -14.724 44.304 1.00 82.12 369 ASP A CA 1
ATOM 2769 C C . ASP A 1 369 ? -13.893 -13.872 43.266 1.00 82.12 369 ASP A C 1
ATOM 2771 O O . ASP A 1 369 ? -14.167 -12.688 43.120 1.00 82.12 369 ASP A O 1
ATOM 2775 N N . SER A 1 370 ? -12.944 -14.472 42.539 1.00 86.88 370 SER A N 1
ATOM 2776 C CA . SER A 1 370 ? -12.097 -13.804 41.543 1.00 86.88 370 SER A CA 1
ATOM 2777 C C . SER A 1 370 ? -12.519 -13.995 40.079 1.00 86.88 370 SER A C 1
ATOM 2779 O O . SER A 1 370 ? -11.781 -13.537 39.212 1.00 86.88 370 SER A O 1
ATOM 2781 N N . ASN A 1 371 ? -13.619 -14.701 39.777 1.00 90.06 371 ASN A N 1
ATOM 2782 C CA . ASN A 1 371 ? -14.115 -14.938 38.403 1.00 90.06 371 ASN A CA 1
ATOM 2783 C C . ASN A 1 371 ? -12.999 -15.191 37.363 1.00 90.06 371 ASN A C 1
ATOM 2785 O O . ASN A 1 371 ? -12.909 -14.536 36.321 1.00 90.06 371 ASN A O 1
ATOM 2789 N N . LEU A 1 372 ? -12.082 -16.114 37.675 1.00 94.75 372 LEU A N 1
ATOM 2790 C CA . LEU A 1 372 ? -10.907 -16.357 36.838 1.00 94.75 372 LEU A CA 1
ATOM 2791 C C . LEU A 1 372 ? -11.351 -16.853 35.458 1.00 94.75 372 LEU A C 1
ATOM 2793 O O . LEU A 1 372 ? -11.954 -17.917 35.350 1.00 94.75 372 LEU A O 1
ATOM 2797 N N . THR A 1 373 ? -10.991 -16.115 34.416 1.00 96.56 373 THR A N 1
ATOM 2798 C CA . THR A 1 373 ? -11.411 -16.356 33.036 1.00 96.56 373 THR A CA 1
ATOM 2799 C C . THR A 1 373 ? -10.182 -16.550 32.149 1.00 96.56 373 THR A C 1
ATOM 2801 O O . THR A 1 373 ? -9.672 -15.578 31.583 1.00 96.56 373 THR A O 1
ATOM 2804 N N . PRO A 1 374 ? -9.613 -17.768 32.046 1.00 97.12 374 PRO A N 1
ATOM 2805 C CA . PRO A 1 374 ? -8.663 -18.063 30.983 1.00 97.12 374 PRO A CA 1
ATOM 2806 C C . PRO A 1 374 ? -9.295 -17.839 29.612 1.00 97.12 374 PRO A C 1
ATOM 2808 O O . PRO A 1 374 ? -10.459 -18.171 29.386 1.00 97.12 374 PRO A O 1
ATOM 2811 N N . PHE A 1 375 ? -8.481 -17.356 28.685 1.00 97.00 375 PHE A N 1
ATOM 2812 C CA . PHE A 1 375 ? -8.846 -17.230 27.286 1.00 97.00 375 PHE A CA 1
ATOM 2813 C C . PHE A 1 375 ? -7.690 -17.663 26.392 1.00 97.00 375 PHE A C 1
ATOM 2815 O O . PHE A 1 375 ? -6.514 -17.639 26.781 1.00 97.00 375 PHE A O 1
ATOM 2822 N N . PHE A 1 376 ? -8.035 -18.051 25.173 1.00 97.75 376 PHE A N 1
ATOM 2823 C CA . PHE A 1 376 ? -7.069 -18.336 24.128 1.00 97.75 376 PHE A CA 1
ATOM 2824 C C . PHE A 1 376 ? -7.567 -17.808 22.785 1.00 97.75 376 PHE A C 1
ATOM 2826 O O . PHE A 1 376 ? -8.768 -17.725 22.544 1.00 97.75 376 PHE A O 1
ATOM 2833 N N . GLU A 1 377 ? -6.630 -17.488 21.902 1.00 97.56 377 GLU A N 1
ATOM 2834 C CA . GLU A 1 377 ? -6.897 -17.148 20.508 1.00 97.56 377 GLU A CA 1
ATOM 2835 C C . GLU A 1 377 ? -5.774 -17.729 19.653 1.00 97.56 377 GLU A C 1
ATOM 2837 O O . GLU A 1 377 ? -4.606 -17.409 19.851 1.00 97.56 377 GLU A O 1
ATOM 2842 N N . VAL A 1 378 ? -6.107 -18.612 18.721 1.00 97.75 378 VAL A N 1
ATOM 2843 C CA . VAL A 1 378 ? -5.161 -19.201 17.774 1.00 97.75 378 VAL A CA 1
ATOM 2844 C C . VAL A 1 378 ? -5.669 -18.915 16.377 1.00 97.75 378 VAL A C 1
ATOM 2846 O O . VAL A 1 378 ? -6.784 -19.304 16.046 1.00 97.75 378 VAL A O 1
ATOM 2849 N N . VAL A 1 379 ? -4.851 -18.258 15.564 1.00 97.00 379 VAL A N 1
ATOM 2850 C CA . VAL A 1 379 ? -5.149 -17.932 14.169 1.00 97.00 379 VAL A CA 1
ATOM 2851 C C . VAL A 1 379 ? -4.012 -18.453 13.303 1.00 97.00 379 VAL A C 1
ATOM 2853 O O . VAL A 1 379 ? -2.842 -18.206 13.589 1.00 97.00 379 VAL A O 1
ATOM 2856 N N . TYR A 1 380 ? -4.360 -19.194 12.262 1.00 96.94 380 TYR A N 1
ATOM 2857 C CA . TYR A 1 380 ? -3.474 -19.589 11.181 1.00 96.94 380 TYR A CA 1
ATOM 2858 C C . TYR A 1 380 ? -4.035 -19.035 9.880 1.00 96.94 380 TYR A C 1
ATOM 2860 O O . TYR A 1 380 ? -5.191 -19.297 9.554 1.00 96.94 380 TYR A O 1
ATOM 2868 N N . SER A 1 381 ? -3.201 -18.322 9.141 1.00 95.75 381 SER A N 1
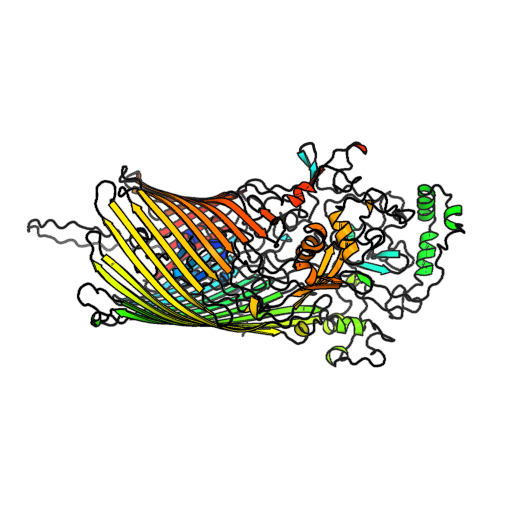ATOM 2869 C CA . SER A 1 381 ? -3.557 -17.683 7.884 1.00 95.75 381 SER A CA 1
ATOM 2870 C C . SER A 1 381 ? -2.506 -18.029 6.843 1.00 95.75 381 SER A C 1
ATOM 2872 O O . SER A 1 381 ? -1.308 -17.990 7.127 1.00 95.75 381 SER A O 1
ATOM 2874 N N . LYS A 1 382 ? -2.940 -18.373 5.637 1.00 94.75 382 LYS A N 1
ATOM 2875 C CA . LYS A 1 382 ? -2.069 -18.626 4.494 1.00 94.75 382 LYS A CA 1
ATOM 2876 C C . LYS A 1 382 ? -2.603 -17.902 3.273 1.00 94.75 382 LYS A C 1
ATOM 2878 O O . LYS A 1 382 ? -3.795 -17.993 2.987 1.00 94.75 382 LYS A O 1
ATOM 2883 N N . ARG A 1 383 ? -1.705 -17.250 2.545 1.00 92.50 383 ARG A N 1
ATOM 2884 C CA . ARG A 1 383 ? -1.962 -16.624 1.256 1.00 92.50 383 ARG A CA 1
ATOM 2885 C C . ARG A 1 383 ? -0.960 -17.126 0.231 1.00 92.50 383 ARG A C 1
ATOM 2887 O O . ARG A 1 383 ? 0.240 -17.051 0.478 1.00 92.50 383 ARG A O 1
ATOM 2894 N N . GLU A 1 384 ? -1.461 -17.573 -0.907 1.00 92.44 384 GLU A N 1
ATOM 2895 C CA . GLU A 1 384 ? -0.670 -17.865 -2.100 1.00 92.44 384 GLU A CA 1
ATOM 2896 C C . GLU A 1 384 ? -1.033 -16.822 -3.158 1.00 92.44 384 GLU A C 1
ATOM 2898 O O . GLU A 1 384 ? -2.208 -16.646 -3.496 1.00 92.44 384 GLU A O 1
ATOM 2903 N N . THR A 1 385 ? -0.030 -16.094 -3.638 1.00 88.44 385 THR A N 1
ATOM 2904 C CA . THR A 1 385 ? -0.188 -15.068 -4.667 1.00 88.44 385 THR A CA 1
ATOM 2905 C C . THR A 1 385 ? 0.675 -15.431 -5.861 1.00 88.44 385 THR A C 1
ATOM 2907 O O . THR A 1 385 ? 1.895 -15.572 -5.741 1.00 88.44 385 THR A O 1
ATOM 2910 N N . PHE A 1 386 ? 0.052 -15.493 -7.034 1.00 85.25 386 PHE A N 1
ATOM 2911 C CA . PHE A 1 386 ? 0.758 -15.593 -8.302 1.00 85.25 386 PHE A CA 1
ATOM 2912 C C . PHE A 1 386 ? 0.502 -14.337 -9.129 1.00 85.25 386 PHE A C 1
ATOM 2914 O O . PHE A 1 386 ? -0.640 -14.023 -9.463 1.00 85.25 386 PHE A O 1
ATOM 2921 N N . SER A 1 387 ? 1.576 -13.625 -9.462 1.00 78.69 387 SER A N 1
ATOM 2922 C CA . SER A 1 387 ? 1.520 -12.428 -10.296 1.00 78.69 387 SER A CA 1
ATOM 2923 C C . SER A 1 387 ? 2.349 -12.616 -11.558 1.00 78.69 387 SER A C 1
ATOM 2925 O O . SER A 1 387 ? 3.572 -12.791 -11.497 1.00 78.69 387 SER A O 1
ATOM 2927 N N . ALA A 1 388 ? 1.695 -12.521 -12.712 1.00 73.75 388 ALA A N 1
ATOM 2928 C CA . ALA A 1 388 ? 2.346 -12.279 -13.986 1.00 73.75 388 ALA A CA 1
ATOM 2929 C C . ALA A 1 388 ? 2.520 -10.762 -14.151 1.00 73.75 388 ALA A C 1
ATOM 2931 O O . ALA A 1 388 ? 1.780 -10.084 -14.863 1.00 73.75 388 ALA A O 1
ATOM 2932 N N . ASN A 1 389 ? 3.527 -10.214 -13.476 1.00 65.00 389 ASN A N 1
ATOM 2933 C CA . ASN A 1 389 ? 4.029 -8.877 -13.768 1.00 65.00 389 ASN A CA 1
ATOM 2934 C C . ASN A 1 389 ? 4.835 -8.898 -15.064 1.00 65.00 389 ASN A C 1
ATOM 2936 O O . ASN A 1 389 ? 6.048 -8.699 -15.048 1.00 65.00 389 ASN A O 1
ATOM 2940 N N . SER A 1 390 ? 4.185 -9.141 -16.195 1.00 53.69 390 SER A N 1
ATOM 2941 C CA . SER A 1 390 ? 4.778 -8.774 -17.467 1.00 53.69 390 SER A CA 1
ATOM 2942 C C . SER A 1 390 ? 4.887 -7.249 -17.482 1.00 53.69 390 SER A C 1
ATOM 2944 O O . SER A 1 390 ? 3.921 -6.497 -17.527 1.00 53.69 390 SER A O 1
ATOM 2946 N N . GLY A 1 391 ? 6.076 -6.762 -17.157 1.00 60.47 391 GLY A N 1
ATOM 2947 C CA . GLY A 1 391 ? 6.623 -5.644 -17.890 1.00 60.47 391 GLY A CA 1
ATOM 2948 C C . GLY A 1 391 ? 7.677 -6.266 -18.776 1.00 60.47 391 GLY A C 1
ATOM 2949 O O . GLY A 1 391 ? 8.561 -6.939 -18.256 1.00 60.47 391 GLY A O 1
ATOM 2950 N N . ASP A 1 392 ? 7.578 -6.107 -20.085 1.00 68.06 392 ASP A N 1
ATOM 2951 C CA . ASP A 1 392 ? 8.564 -6.675 -21.000 1.00 68.06 392 ASP A CA 1
ATOM 2952 C C . ASP A 1 392 ? 9.946 -6.051 -20.755 1.00 68.06 392 ASP A C 1
ATOM 2954 O O . ASP A 1 392 ? 10.301 -4.990 -21.274 1.00 68.06 392 ASP A O 1
ATOM 2958 N N . PHE A 1 393 ? 10.745 -6.690 -19.899 1.00 76.44 393 PHE A N 1
ATOM 2959 C CA . PHE A 1 393 ? 12.076 -6.201 -19.589 1.00 76.44 393 PHE A CA 1
ATOM 2960 C C . PHE A 1 393 ? 12.975 -6.404 -20.796 1.00 76.44 393 PHE A C 1
ATOM 2962 O O . PHE A 1 393 ? 12.992 -7.463 -21.429 1.00 76.44 393 PHE A O 1
ATOM 2969 N N . GLN A 1 394 ? 13.747 -5.369 -21.106 1.00 83.00 394 GLN A N 1
ATOM 2970 C CA . GLN A 1 394 ? 14.756 -5.448 -22.143 1.00 83.00 394 GLN A CA 1
ATOM 2971 C C . GLN A 1 394 ? 15.976 -6.201 -21.602 1.00 83.00 394 GLN A C 1
ATOM 2973 O O . GLN A 1 394 ? 16.485 -5.929 -20.510 1.00 83.00 394 GLN A O 1
ATOM 2978 N N . LEU A 1 395 ? 16.465 -7.136 -22.401 1.00 88.00 395 LEU A N 1
ATOM 2979 C CA . LEU A 1 395 ? 17.801 -7.697 -22.332 1.00 88.00 395 LEU A CA 1
ATOM 2980 C C . LEU A 1 395 ? 18.651 -6.951 -23.346 1.00 88.00 395 LEU A C 1
ATOM 2982 O O . LEU A 1 395 ? 18.325 -6.925 -24.532 1.00 88.00 395 LEU A O 1
ATOM 2986 N N . PHE A 1 396 ? 19.745 -6.365 -22.874 1.00 90.12 396 PHE A N 1
ATOM 2987 C CA . PHE A 1 396 ? 20.668 -5.596 -23.705 1.00 90.12 396 PHE A CA 1
ATOM 2988 C C . PHE A 1 396 ? 22.136 -5.991 -23.484 1.00 90.12 396 PHE A C 1
ATOM 2990 O O . PHE A 1 396 ? 22.968 -5.143 -23.157 1.00 90.12 396 PHE A O 1
ATOM 2997 N N . PRO A 1 397 ? 22.495 -7.283 -23.591 1.00 91.69 397 PRO A N 1
ATOM 2998 C CA . PRO A 1 397 ? 23.870 -7.723 -23.384 1.00 91.69 397 PRO A CA 1
ATOM 2999 C C . PRO A 1 397 ? 24.775 -7.273 -24.536 1.00 91.69 397 PRO A C 1
ATOM 3001 O O . PRO A 1 397 ? 24.333 -7.119 -25.671 1.00 91.69 397 PRO A O 1
ATOM 3004 N N . ILE A 1 398 ? 26.073 -7.132 -24.275 1.00 90.12 398 ILE A N 1
ATOM 3005 C CA . ILE A 1 398 ? 27.057 -6.896 -25.337 1.00 90.12 398 ILE A CA 1
ATOM 3006 C C . ILE A 1 398 ? 27.466 -8.244 -25.933 1.00 90.12 398 ILE A C 1
ATOM 3008 O O . ILE A 1 398 ? 28.026 -9.094 -25.240 1.00 90.12 398 ILE A O 1
ATOM 3012 N N . VAL A 1 399 ? 27.242 -8.428 -27.233 1.00 94.88 399 VAL A N 1
ATOM 3013 C CA . VAL A 1 399 ? 27.729 -9.589 -27.979 1.00 94.88 399 VAL A CA 1
ATOM 3014 C C . VAL A 1 399 ? 29.114 -9.286 -28.568 1.00 94.88 399 VAL A C 1
ATOM 3016 O O . VAL A 1 399 ? 29.263 -8.337 -29.345 1.00 94.88 399 VAL A O 1
ATOM 3019 N N . PRO A 1 400 ? 30.151 -10.084 -28.245 1.00 94.88 400 PRO A N 1
ATOM 3020 C CA . PRO A 1 400 ? 31.508 -9.862 -28.738 1.00 94.88 400 PRO A CA 1
ATOM 3021 C C . PRO A 1 400 ? 31.635 -9.910 -30.264 1.00 94.88 400 PRO A C 1
ATOM 3023 O O . PRO A 1 400 ? 30.947 -10.673 -30.944 1.00 94.88 400 PRO A O 1
ATOM 3026 N N . ALA A 1 401 ? 32.613 -9.170 -30.794 1.00 94.25 401 ALA A N 1
ATOM 3027 C CA . ALA A 1 401 ? 32.923 -9.110 -32.224 1.00 94.25 401 ALA A CA 1
ATOM 3028 C C . ALA A 1 401 ? 33.087 -10.489 -32.880 1.00 94.25 401 ALA A C 1
ATOM 3030 O O . ALA A 1 401 ? 32.533 -10.745 -33.939 1.00 94.25 401 ALA A O 1
ATOM 3031 N N . ASN A 1 402 ? 33.801 -11.408 -32.226 1.00 91.88 402 ASN A N 1
ATOM 3032 C CA . ASN A 1 402 ? 34.104 -12.725 -32.792 1.00 91.88 402 ASN A CA 1
ATOM 3033 C C . ASN A 1 402 ? 33.038 -13.793 -32.494 1.00 91.88 402 ASN A C 1
ATOM 3035 O O . ASN A 1 402 ? 33.262 -14.968 -32.791 1.00 91.88 402 ASN A O 1
ATOM 3039 N N . ASN A 1 403 ? 31.902 -13.431 -31.889 1.00 94.50 403 ASN A N 1
ATOM 3040 C CA . ASN A 1 403 ? 30.830 -14.389 -31.630 1.00 94.50 403 ASN A CA 1
ATOM 3041 C C . ASN A 1 403 ? 30.308 -14.965 -32.973 1.00 94.50 403 ASN A C 1
ATOM 3043 O O . ASN A 1 403 ? 30.128 -14.208 -33.933 1.00 94.50 403 ASN A O 1
ATOM 3047 N N . PRO A 1 404 ? 30.094 -16.292 -33.079 1.00 93.38 404 PRO A N 1
ATOM 3048 C CA . PRO A 1 404 ? 29.722 -16.955 -34.334 1.00 93.38 404 PRO A CA 1
ATOM 3049 C C . PRO A 1 404 ? 28.317 -16.611 -34.842 1.00 93.38 404 PRO A C 1
ATOM 3051 O O . PRO A 1 404 ? 28.002 -16.950 -35.981 1.00 93.38 404 PRO A O 1
ATOM 3054 N N . PHE A 1 405 ? 27.490 -15.967 -34.017 1.00 93.81 405 PHE A N 1
ATOM 3055 C CA . PHE A 1 405 ? 26.143 -15.518 -34.363 1.00 93.81 405 PHE A CA 1
ATOM 3056 C C . PHE A 1 405 ? 26.061 -14.010 -34.624 1.00 93.81 405 PHE A C 1
ATOM 3058 O O . PHE A 1 405 ? 25.012 -13.521 -35.026 1.00 93.81 405 PHE A O 1
ATOM 3065 N N . ASN A 1 406 ? 27.141 -13.260 -34.387 1.00 93.75 406 ASN A N 1
ATOM 3066 C CA . ASN A 1 406 ? 27.127 -11.805 -34.491 1.00 93.75 406 ASN A CA 1
ATOM 3067 C C . ASN A 1 406 ? 26.940 -11.348 -35.957 1.00 93.75 406 ASN A C 1
ATOM 3069 O O . ASN A 1 406 ? 27.776 -11.681 -36.802 1.00 93.75 406 ASN A O 1
ATOM 3073 N N . PRO A 1 407 ? 25.900 -10.552 -36.272 1.00 92.94 407 PRO A N 1
ATOM 3074 C CA . PRO A 1 407 ? 25.630 -10.101 -37.636 1.00 92.94 407 PRO A CA 1
ATOM 3075 C C . PRO A 1 407 ? 26.689 -9.130 -38.182 1.00 92.94 407 PRO A C 1
ATOM 3077 O O . PRO A 1 407 ? 26.856 -9.050 -39.394 1.00 92.94 407 PRO A O 1
ATOM 3080 N N . CYS A 1 408 ? 27.455 -8.450 -37.323 1.00 93.81 408 CYS A N 1
ATOM 3081 C CA . CYS A 1 408 ? 28.591 -7.601 -37.707 1.00 93.81 408 CYS A CA 1
ATOM 3082 C C . CYS A 1 408 ? 29.937 -8.343 -37.697 1.00 93.81 408 CYS A C 1
ATOM 3084 O O . CYS A 1 408 ? 30.996 -7.717 -37.609 1.00 93.81 408 CYS A O 1
ATOM 3086 N N . ASN A 1 409 ? 29.920 -9.677 -37.739 1.00 94.62 409 ASN A N 1
ATOM 3087 C CA . ASN A 1 409 ? 31.113 -10.502 -37.873 1.00 94.62 409 ASN A CA 1
ATOM 3088 C C . ASN A 1 409 ? 31.185 -11.093 -39.291 1.00 94.62 409 ASN A C 1
ATOM 3090 O O . ASN A 1 409 ? 30.509 -12.083 -39.562 1.00 94.62 409 ASN A O 1
ATOM 3094 N N . PRO A 1 410 ? 32.058 -10.596 -40.184 1.00 93.50 410 PRO A N 1
ATOM 3095 C CA . PRO A 1 410 ? 32.188 -11.131 -41.545 1.00 93.50 410 PRO A CA 1
ATOM 3096 C C . PRO A 1 410 ? 32.574 -12.619 -41.619 1.00 93.50 410 PRO A C 1
ATOM 3098 O O . PRO A 1 410 ? 32.474 -13.231 -42.680 1.00 93.50 410 PRO A O 1
ATOM 3101 N N . ALA A 1 411 ? 33.076 -13.199 -40.521 1.00 92.94 411 ALA A N 1
ATOM 3102 C CA . ALA A 1 411 ? 33.416 -14.616 -40.423 1.00 92.94 411 ALA A CA 1
ATOM 3103 C C . ALA A 1 411 ? 32.277 -15.489 -39.854 1.00 92.94 411 ALA A C 1
ATOM 3105 O O . ALA A 1 411 ? 32.405 -16.715 -39.853 1.00 92.94 411 ALA A O 1
ATOM 3106 N N . ALA A 1 412 ? 31.192 -14.887 -39.356 1.00 90.69 412 ALA A N 1
ATOM 3107 C CA . ALA A 1 412 ? 30.018 -15.594 -38.853 1.00 90.69 412 ALA A CA 1
ATOM 3108 C C . ALA A 1 412 ? 29.140 -16.133 -39.993 1.00 90.69 412 ALA A C 1
ATOM 3110 O O . ALA A 1 412 ? 29.166 -15.645 -41.126 1.00 90.69 412 ALA A O 1
ATOM 3111 N N . ALA A 1 413 ? 28.320 -17.141 -39.688 1.00 83.12 413 ALA A N 1
ATOM 3112 C CA . ALA A 1 413 ? 27.326 -17.636 -40.632 1.00 83.12 413 ALA A CA 1
ATOM 3113 C C . ALA A 1 413 ? 26.236 -16.564 -40.817 1.00 83.12 413 ALA A C 1
ATOM 3115 O O . ALA A 1 413 ? 25.457 -16.328 -39.902 1.00 83.12 413 ALA A O 1
ATOM 3116 N N . ASN A 1 414 ? 26.200 -15.933 -41.996 1.00 82.38 414 ASN A N 1
ATOM 3117 C CA . ASN A 1 414 ? 25.346 -14.785 -42.360 1.00 82.38 414 ASN A CA 1
ATOM 3118 C C . ASN A 1 414 ? 25.771 -13.420 -41.788 1.00 82.38 414 ASN A C 1
ATOM 3120 O O . ASN A 1 414 ? 25.014 -12.459 -41.910 1.00 82.38 414 ASN A O 1
ATOM 3124 N N . GLY A 1 415 ? 26.968 -13.310 -41.207 1.00 90.62 415 GLY A N 1
ATOM 3125 C CA . GLY A 1 415 ? 27.496 -12.017 -40.777 1.00 90.62 415 GLY A CA 1
ATOM 3126 C C . GLY A 1 415 ? 28.116 -11.217 -41.927 1.00 90.62 415 GLY A C 1
ATOM 3127 O O . GLY A 1 415 ? 28.579 -11.772 -42.928 1.00 90.62 415 GLY A O 1
ATOM 3128 N N . VAL A 1 416 ? 28.115 -9.895 -41.787 1.00 93.31 416 VAL A N 1
ATOM 3129 C CA . VAL A 1 416 ? 28.613 -8.929 -42.775 1.00 93.31 416 VAL A CA 1
ATOM 3130 C C . VAL A 1 416 ? 29.618 -7.974 -42.129 1.00 93.31 416 VAL A C 1
ATOM 3132 O O . VAL A 1 416 ? 29.759 -7.924 -40.908 1.00 93.31 416 VAL A O 1
ATOM 3135 N N . ASP A 1 417 ? 30.348 -7.215 -42.948 1.00 93.50 417 ASP A N 1
ATOM 3136 C CA . ASP A 1 417 ? 31.153 -6.097 -42.448 1.00 93.50 417 ASP A CA 1
ATOM 3137 C C . ASP A 1 417 ? 30.243 -4.877 -42.297 1.00 93.50 417 ASP A C 1
ATOM 3139 O O . ASP A 1 417 ? 29.755 -4.334 -43.290 1.00 93.50 417 ASP A O 1
ATOM 3143 N N . CYS A 1 418 ? 29.977 -4.470 -41.056 1.00 92.81 418 CYS A N 1
ATOM 3144 C CA . CYS A 1 418 ? 29.037 -3.384 -40.780 1.00 92.81 418 CYS A CA 1
ATOM 3145 C C . CYS A 1 418 ? 29.533 -2.010 -41.257 1.00 92.81 418 CYS A C 1
ATOM 3147 O O . CYS A 1 418 ? 28.707 -1.144 -41.520 1.00 92.81 418 CYS A O 1
ATOM 3149 N N . GLY A 1 419 ? 30.839 -1.826 -41.484 1.00 91.88 419 GLY A N 1
ATOM 3150 C CA . GLY A 1 419 ? 31.358 -0.629 -42.150 1.00 91.88 419 GLY A CA 1
ATOM 3151 C C . GLY A 1 419 ? 30.993 -0.608 -43.634 1.00 91.88 419 GLY A C 1
ATOM 3152 O O . GLY A 1 419 ? 30.497 0.395 -44.137 1.00 91.88 419 GLY A O 1
ATOM 3153 N N . LEU A 1 420 ? 31.092 -1.755 -44.318 1.00 91.81 420 LEU A N 1
ATOM 3154 C CA . LEU A 1 420 ? 30.615 -1.879 -45.702 1.00 91.81 420 LEU A CA 1
ATOM 3155 C C . LEU A 1 420 ? 29.089 -1.772 -45.815 1.00 91.81 420 LEU A C 1
ATOM 3157 O O . LEU A 1 420 ? 28.589 -1.239 -46.805 1.00 91.81 420 LEU A O 1
ATOM 3161 N N . ALA A 1 421 ? 28.343 -2.273 -44.828 1.00 90.38 421 ALA A N 1
ATOM 3162 C CA . ALA A 1 421 ? 26.894 -2.093 -44.779 1.00 90.38 421 ALA A CA 1
ATOM 3163 C C . ALA A 1 421 ? 26.522 -0.610 -44.610 1.00 90.38 421 ALA A C 1
ATOM 3165 O O . ALA A 1 421 ? 25.598 -0.139 -45.271 1.00 90.38 421 ALA A O 1
ATOM 3166 N N . TYR A 1 422 ? 27.264 0.125 -43.775 1.00 89.50 422 TYR A N 1
ATOM 3167 C CA . TYR A 1 422 ? 27.066 1.557 -43.554 1.00 89.50 422 TYR A CA 1
ATOM 3168 C C . TYR A 1 422 ? 27.380 2.356 -44.822 1.00 89.50 422 TYR A C 1
ATOM 3170 O O . TYR A 1 422 ? 26.579 3.171 -45.275 1.00 89.50 422 TYR A O 1
ATOM 3178 N N . ASP A 1 423 ? 28.490 2.033 -45.482 1.00 88.69 423 ASP A N 1
ATOM 3179 C CA . ASP A 1 423 ? 28.865 2.630 -46.761 1.00 88.69 423 ASP A CA 1
ATOM 3180 C C . ASP A 1 423 ? 27.831 2.353 -47.860 1.00 88.69 423 ASP A C 1
ATOM 3182 O O . ASP A 1 423 ? 27.570 3.209 -48.707 1.00 88.69 423 ASP A O 1
ATOM 3186 N N . ALA A 1 424 ? 27.241 1.156 -47.877 1.00 87.94 424 ALA A N 1
ATOM 3187 C CA . ALA A 1 424 ? 26.190 0.810 -48.826 1.00 87.94 424 ALA A CA 1
ATOM 3188 C C . ALA A 1 424 ? 24.914 1.622 -48.585 1.00 87.94 424 ALA A C 1
ATOM 3190 O O . ALA A 1 424 ? 24.325 2.108 -49.548 1.00 87.94 424 ALA A O 1
ATOM 3191 N N . MET A 1 425 ? 24.545 1.822 -47.318 1.00 86.94 425 MET A N 1
ATOM 3192 C CA . MET A 1 425 ? 23.434 2.680 -46.916 1.00 86.94 425 MET A CA 1
ATOM 3193 C C . MET A 1 425 ? 23.661 4.134 -47.368 1.00 86.94 425 MET A C 1
ATOM 3195 O O . MET A 1 425 ? 22.800 4.720 -48.019 1.00 86.94 425 MET A O 1
ATOM 3199 N N . LEU A 1 426 ? 24.844 4.708 -47.112 1.00 84.69 426 LEU A N 1
ATOM 3200 C CA . LEU A 1 426 ? 25.183 6.069 -47.559 1.00 84.69 426 LEU A CA 1
ATOM 3201 C C . LEU A 1 426 ? 25.219 6.215 -49.092 1.00 84.69 426 LEU A C 1
ATOM 3203 O O . LEU A 1 426 ? 24.988 7.303 -49.625 1.00 84.69 426 LEU A O 1
ATOM 3207 N N . ASN A 1 427 ? 25.517 5.128 -49.808 1.00 85.00 427 ASN A N 1
ATOM 3208 C CA . ASN A 1 427 ? 25.519 5.090 -51.269 1.00 85.00 427 ASN A CA 1
ATOM 3209 C C . ASN A 1 427 ? 24.138 4.850 -51.889 1.00 85.00 427 ASN A C 1
ATOM 3211 O O . ASN A 1 427 ? 24.026 4.955 -53.118 1.00 85.00 427 ASN A O 1
ATOM 3215 N N . ASP A 1 428 ? 23.105 4.551 -51.094 1.00 84.88 428 ASP A N 1
ATOM 3216 C CA . ASP A 1 428 ? 21.758 4.363 -51.617 1.00 84.88 428 ASP A CA 1
ATOM 3217 C C . ASP A 1 428 ? 21.302 5.633 -52.371 1.00 84.88 428 ASP A C 1
ATOM 3219 O O . ASP A 1 428 ? 21.360 6.742 -51.829 1.00 84.88 428 ASP A O 1
ATOM 3223 N N . PRO A 1 429 ? 20.891 5.529 -53.651 1.00 84.31 429 PRO A N 1
ATOM 3224 C CA . PRO A 1 429 ? 20.556 6.702 -54.449 1.00 84.31 429 PRO A CA 1
ATOM 3225 C C . PRO A 1 429 ? 19.369 7.508 -53.917 1.00 84.31 429 PRO A C 1
ATOM 3227 O O . PRO A 1 429 ? 19.337 8.719 -54.157 1.00 84.31 429 PRO A O 1
ATOM 3230 N N . VAL A 1 430 ? 18.407 6.866 -53.246 1.00 82.44 430 VAL A N 1
ATOM 3231 C CA . VAL A 1 430 ? 17.218 7.517 -52.680 1.00 82.44 430 VAL A CA 1
ATOM 3232 C C . VAL A 1 430 ? 17.635 8.296 -51.439 1.00 82.44 430 VAL A C 1
ATOM 3234 O O . VAL A 1 430 ? 17.456 9.516 -51.400 1.00 82.44 430 VAL A O 1
ATOM 3237 N N . PHE A 1 431 ? 18.322 7.639 -50.503 1.00 81.12 431 PHE A N 1
ATOM 3238 C CA . PHE A 1 431 ? 18.816 8.271 -49.282 1.00 81.12 431 PHE A CA 1
ATOM 3239 C C . PHE A 1 431 ? 19.804 9.409 -49.572 1.00 81.12 431 PHE A C 1
ATOM 3241 O O . PHE A 1 431 ? 19.614 10.540 -49.123 1.00 81.12 431 PHE A O 1
ATOM 3248 N N . ALA A 1 432 ? 20.811 9.171 -50.417 1.00 81.00 432 ALA A N 1
ATOM 3249 C CA . ALA A 1 432 ? 21.783 10.193 -50.803 1.00 81.00 432 ALA A CA 1
ATOM 3250 C C . ALA A 1 432 ? 21.126 11.408 -51.477 1.00 81.00 432 ALA A C 1
ATOM 3252 O O . ALA A 1 432 ? 21.633 12.525 -51.366 1.00 81.00 432 ALA A O 1
ATOM 3253 N N . SER A 1 433 ? 20.011 11.210 -52.189 1.00 82.62 433 SER A N 1
ATOM 3254 C CA . SER A 1 433 ? 19.256 12.314 -52.786 1.00 82.62 433 SER A CA 1
ATOM 3255 C C . SER A 1 433 ? 18.463 13.104 -51.749 1.00 82.62 433 SER A C 1
ATOM 3257 O O . SER A 1 433 ? 18.445 14.332 -51.833 1.00 82.62 433 SER A O 1
ATOM 3259 N N . ALA A 1 434 ? 17.869 12.433 -50.761 1.00 78.94 434 ALA A N 1
ATOM 3260 C CA . ALA A 1 434 ? 17.160 13.075 -49.657 1.00 78.94 434 ALA A CA 1
ATOM 3261 C C . ALA A 1 434 ? 18.112 13.899 -48.771 1.00 78.94 434 ALA A C 1
ATOM 3263 O O . ALA A 1 434 ? 17.859 15.079 -48.525 1.00 78.94 434 ALA A O 1
ATOM 3264 N N . VAL A 1 435 ? 19.264 13.333 -48.389 1.00 78.00 435 VAL A N 1
ATOM 3265 C CA . VAL A 1 435 ? 20.312 14.050 -47.639 1.00 78.00 435 VAL A CA 1
ATOM 3266 C C . VAL A 1 435 ? 20.845 15.235 -48.427 1.00 78.00 435 VAL A C 1
ATOM 3268 O O . VAL A 1 435 ? 20.925 16.349 -47.909 1.00 78.00 435 VAL A O 1
ATOM 3271 N N . ALA A 1 436 ? 21.147 15.035 -49.709 1.00 79.00 436 ALA A N 1
ATOM 3272 C CA . ALA A 1 436 ? 21.604 16.119 -50.561 1.00 79.00 436 ALA A CA 1
ATOM 3273 C C . ALA A 1 436 ? 20.576 17.261 -50.645 1.00 79.00 436 ALA A C 1
ATOM 3275 O O . ALA A 1 436 ? 20.954 18.423 -50.519 1.00 79.00 436 ALA A O 1
ATOM 3276 N N . ALA A 1 437 ? 19.283 16.952 -50.774 1.00 80.12 437 ALA A N 1
ATOM 3277 C CA . ALA A 1 437 ? 18.228 17.961 -50.770 1.00 80.12 437 ALA A CA 1
ATOM 3278 C C . ALA A 1 437 ? 18.150 18.727 -49.437 1.00 80.12 437 ALA A C 1
ATOM 3280 O O . ALA A 1 437 ? 18.062 19.955 -49.460 1.00 80.12 437 ALA A O 1
ATOM 3281 N N . ASN A 1 438 ? 18.243 18.029 -48.298 1.00 78.62 438 ASN A N 1
ATOM 3282 C CA . ASN A 1 438 ? 18.152 18.636 -46.966 1.00 78.62 438 ASN A CA 1
ATOM 3283 C C . ASN A 1 438 ? 19.319 19.596 -46.667 1.00 78.62 438 ASN A C 1
ATOM 3285 O O . ASN A 1 438 ? 19.125 20.668 -46.102 1.00 78.62 438 ASN A O 1
ATOM 3289 N N . PHE A 1 439 ? 20.531 19.248 -47.109 1.00 77.00 439 PHE A N 1
ATOM 3290 C CA . PHE A 1 439 ? 21.739 20.053 -46.884 1.00 77.00 439 PHE A CA 1
ATOM 3291 C C . PHE A 1 439 ? 22.114 20.970 -48.066 1.00 77.00 439 PHE A C 1
ATOM 3293 O O . PHE A 1 439 ? 23.178 21.591 -48.056 1.00 77.00 439 PHE A O 1
ATOM 3300 N N . GLY A 1 440 ? 21.268 21.079 -49.099 1.00 80.56 440 GLY A N 1
ATOM 3301 C CA . GLY A 1 440 ? 21.515 21.944 -50.263 1.00 80.56 440 GLY A CA 1
ATOM 3302 C C . GLY A 1 440 ? 22.684 21.499 -51.156 1.00 80.56 440 GLY A C 1
ATOM 3303 O O . GLY A 1 440 ? 23.322 22.326 -51.813 1.00 80.56 440 GLY A O 1
ATOM 3304 N N . LEU A 1 441 ? 22.979 20.201 -51.179 1.00 80.44 441 LEU A N 1
ATOM 3305 C CA . LEU A 1 441 ? 24.015 19.556 -51.985 1.00 80.44 441 LEU A CA 1
ATOM 3306 C C . LEU A 1 441 ? 23.402 18.842 -53.202 1.00 80.44 441 LEU A C 1
ATOM 3308 O O . LEU A 1 441 ? 22.199 18.613 -53.289 1.00 80.44 441 LEU A O 1
ATOM 3312 N N . THR A 1 442 ? 24.232 18.443 -54.165 1.00 82.19 442 THR A N 1
ATOM 3313 C CA . THR A 1 442 ? 23.854 17.405 -55.141 1.00 82.19 442 THR A CA 1
ATOM 3314 C C . THR A 1 442 ? 24.147 16.010 -54.571 1.00 82.19 442 THR A C 1
ATOM 3316 O O . THR A 1 442 ? 25.076 15.870 -53.774 1.00 82.19 442 THR A O 1
ATOM 3319 N N . PRO A 1 443 ? 23.449 14.947 -55.016 1.00 77.69 443 PRO A N 1
ATOM 3320 C CA . PRO A 1 443 ? 23.722 13.582 -54.548 1.00 77.69 443 PRO A CA 1
ATOM 3321 C C . PRO A 1 443 ? 25.173 13.144 -54.796 1.00 77.69 443 PRO A C 1
ATOM 3323 O O . PRO A 1 443 ? 25.741 12.380 -54.025 1.00 77.69 443 PRO A O 1
ATOM 3326 N N . ALA A 1 444 ? 25.790 13.642 -55.875 1.00 76.12 444 ALA A N 1
ATOM 3327 C CA . ALA A 1 444 ? 27.206 13.420 -56.156 1.00 76.12 444 ALA A CA 1
ATOM 3328 C C . ALA A 1 444 ? 28.108 14.159 -55.156 1.00 76.12 444 ALA A C 1
ATOM 3330 O O . ALA A 1 444 ? 29.056 13.571 -54.662 1.00 76.12 444 ALA A O 1
ATOM 3331 N N . GLN A 1 445 ? 27.783 15.409 -54.805 1.00 75.31 445 GLN A N 1
ATOM 3332 C CA . GLN A 1 445 ? 28.530 16.155 -53.786 1.00 75.31 445 GLN A CA 1
ATOM 3333 C C . GLN A 1 445 ? 28.459 15.483 -52.416 1.00 75.31 445 GLN A C 1
ATOM 3335 O O . GLN A 1 445 ? 29.496 15.374 -51.780 1.00 75.31 445 GLN A O 1
ATOM 3340 N N . PHE A 1 446 ? 27.288 15.002 -51.985 1.00 75.44 446 PHE A N 1
ATOM 3341 C CA . PHE A 1 446 ? 27.151 14.264 -50.724 1.00 75.44 446 PHE A CA 1
ATOM 3342 C C . PHE A 1 446 ? 28.044 13.012 -50.694 1.00 75.44 446 PHE A C 1
ATOM 3344 O O . PHE A 1 446 ? 28.747 12.778 -49.717 1.00 75.44 446 PHE A O 1
ATOM 3351 N N . ARG A 1 447 ? 28.092 12.266 -51.804 1.00 72.62 447 ARG A N 1
ATOM 3352 C CA . ARG A 1 447 ? 28.954 11.081 -51.944 1.00 72.62 447 ARG A CA 1
ATOM 3353 C C . ARG A 1 447 ? 30.451 11.400 -52.106 1.00 72.62 447 ARG A C 1
ATOM 3355 O O . ARG A 1 447 ? 31.270 10.543 -51.807 1.00 72.62 447 ARG A O 1
ATOM 3362 N N . ASP A 1 448 ? 30.816 12.613 -52.524 1.00 71.50 448 ASP A N 1
ATOM 3363 C CA . ASP A 1 448 ? 32.205 13.041 -52.788 1.00 71.50 448 ASP A CA 1
ATOM 3364 C C . ASP A 1 448 ? 32.770 14.008 -51.709 1.00 71.50 448 ASP A C 1
ATOM 3366 O O . ASP A 1 448 ? 33.732 14.740 -51.964 1.00 71.50 448 ASP A O 1
ATOM 3370 N N . PHE A 1 449 ? 32.186 14.072 -50.502 1.00 58.66 449 PHE A N 1
ATOM 3371 C CA . PHE A 1 449 ? 32.484 15.104 -49.490 1.00 58.66 449 PHE A CA 1
ATOM 3372 C C . PHE A 1 449 ? 33.880 14.960 -48.828 1.00 58.66 449 PHE A C 1
ATOM 3374 O O . PHE A 1 449 ? 34.027 14.500 -47.704 1.00 58.66 449 PHE A O 1
ATOM 3381 N N . GLY A 1 450 ? 34.942 15.409 -49.504 1.00 53.56 450 GLY A N 1
ATOM 3382 C CA . GLY A 1 450 ? 36.351 15.301 -49.072 1.00 53.56 450 GLY A CA 1
ATOM 3383 C C . GLY A 1 450 ? 36.819 16.199 -47.908 1.00 53.56 450 GLY A C 1
ATOM 3384 O O . GLY A 1 450 ? 37.974 16.624 -47.912 1.00 53.56 450 GLY A O 1
ATOM 3385 N N . ILE A 1 451 ? 35.951 16.532 -46.945 1.00 47.62 451 ILE A N 1
ATOM 3386 C CA . ILE A 1 451 ? 36.301 17.290 -45.719 1.00 47.62 451 ILE A CA 1
ATOM 3387 C C . ILE A 1 451 ? 35.995 16.479 -44.438 1.00 47.62 451 ILE A C 1
ATOM 3389 O O . ILE A 1 451 ? 36.574 16.768 -43.393 1.00 47.62 451 ILE A O 1
ATOM 3393 N N . VAL A 1 452 ? 35.169 15.425 -44.520 1.00 52.72 452 VAL A N 1
ATOM 3394 C CA . VAL A 1 452 ? 34.851 14.501 -43.415 1.00 52.72 452 VAL A CA 1
ATOM 3395 C C . VAL A 1 452 ? 34.865 13.077 -43.983 1.00 52.72 452 VAL A C 1
ATOM 3397 O O . VAL A 1 452 ? 34.209 12.828 -44.990 1.00 52.72 452 VAL A O 1
ATOM 3400 N N . ASP A 1 453 ? 35.633 12.160 -43.395 1.00 60.09 453 ASP A N 1
ATOM 3401 C CA . ASP A 1 453 ? 35.739 10.763 -43.857 1.00 60.09 453 ASP A CA 1
ATOM 3402 C C . ASP A 1 453 ? 34.448 10.005 -43.468 1.00 60.09 453 ASP A C 1
ATOM 3404 O O . ASP A 1 453 ? 34.374 9.375 -42.417 1.00 60.09 453 ASP A O 1
ATOM 3408 N N . LEU A 1 454 ? 33.370 10.185 -44.249 1.00 69.12 454 LEU A N 1
ATOM 3409 C CA . LEU A 1 454 ? 32.033 9.642 -43.946 1.00 69.12 454 LEU A CA 1
ATOM 3410 C C . LEU A 1 454 ? 31.908 8.144 -44.243 1.00 69.12 454 LEU A C 1
ATOM 3412 O O . LEU A 1 454 ? 31.119 7.462 -43.594 1.00 69.12 454 LEU A O 1
ATOM 3416 N N . PHE A 1 455 ? 32.661 7.646 -45.225 1.00 80.38 455 PHE A N 1
ATOM 3417 C CA . PHE A 1 455 ? 32.711 6.223 -45.544 1.00 80.38 455 PHE A CA 1
ATOM 3418 C C . PHE A 1 455 ? 33.701 5.532 -44.614 1.00 80.38 455 PHE A C 1
ATOM 3420 O O . PHE A 1 455 ? 34.866 5.918 -44.531 1.00 80.38 455 PHE A O 1
ATOM 3427 N N . ALA A 1 456 ? 33.237 4.502 -43.921 1.00 84.69 456 ALA A N 1
ATOM 3428 C CA . ALA A 1 456 ? 34.034 3.777 -42.946 1.00 84.69 456 ALA A CA 1
ATOM 3429 C C . ALA A 1 456 ? 34.963 2.745 -43.603 1.00 84.69 456 ALA A C 1
ATOM 3431 O O . ALA A 1 456 ? 36.015 2.415 -43.049 1.00 84.69 456 ALA A O 1
ATOM 3432 N N . GLY A 1 457 ? 34.595 2.229 -44.780 1.00 87.50 457 GLY A N 1
ATOM 3433 C CA . GLY A 1 457 ? 35.256 1.081 -45.387 1.00 87.50 457 GLY A CA 1
ATOM 3434 C C . GLY A 1 457 ? 35.069 -0.199 -44.560 1.00 87.50 457 GLY A C 1
ATOM 3435 O O . GLY A 1 457 ? 34.225 -0.259 -43.666 1.00 87.50 457 GLY A O 1
ATOM 3436 N N . PRO A 1 458 ? 35.842 -1.263 -44.843 1.00 91.69 458 PRO A N 1
ATOM 3437 C CA . PRO A 1 458 ? 35.786 -2.481 -44.047 1.00 91.69 458 PRO A CA 1
ATOM 3438 C C . PRO A 1 458 ? 36.396 -2.244 -42.662 1.00 91.69 458 PRO A C 1
ATOM 3440 O O . PRO A 1 458 ? 37.590 -1.954 -42.541 1.00 91.69 458 PRO A O 1
ATOM 3443 N N . ILE A 1 459 ? 35.589 -2.417 -41.619 1.00 91.88 459 ILE A N 1
ATOM 3444 C CA . ILE A 1 459 ? 36.009 -2.243 -40.218 1.00 91.88 459 ILE A CA 1
ATOM 3445 C C . ILE A 1 459 ? 36.225 -3.581 -39.501 1.00 91.88 459 ILE A C 1
ATOM 3447 O O . ILE A 1 459 ? 36.631 -3.606 -38.337 1.00 91.88 459 ILE A O 1
ATOM 3451 N N . GLY A 1 460 ? 35.996 -4.704 -40.186 1.00 93.19 460 GLY A N 1
ATOM 3452 C CA . GLY A 1 460 ? 36.132 -6.042 -39.623 1.00 93.19 460 GLY A CA 1
ATOM 3453 C C . GLY A 1 460 ? 35.026 -6.382 -38.623 1.00 93.19 460 GLY A C 1
ATOM 3454 O O . GLY A 1 460 ? 33.977 -5.745 -38.584 1.00 93.19 460 GLY A O 1
ATOM 3455 N N . ALA A 1 461 ? 35.258 -7.424 -37.823 1.00 93.62 461 ALA A N 1
ATOM 3456 C CA . ALA A 1 461 ? 34.290 -7.880 -36.834 1.00 93.62 461 ALA A CA 1
ATOM 3457 C C . ALA A 1 461 ? 34.112 -6.844 -35.715 1.00 93.62 461 ALA A C 1
ATOM 3459 O O . ALA A 1 461 ? 35.093 -6.419 -35.102 1.00 93.62 461 ALA A O 1
ATOM 3460 N N . GLN A 1 462 ? 32.863 -6.486 -35.421 1.00 93.88 462 GLN A N 1
ATOM 3461 C CA . GLN A 1 462 ? 32.518 -5.500 -34.398 1.00 93.88 462 GLN A CA 1
ATOM 3462 C C . GLN A 1 462 ? 31.547 -6.070 -33.371 1.00 93.88 462 GLN A C 1
ATOM 3464 O O . GLN A 1 462 ? 30.674 -6.864 -33.710 1.00 93.88 462 GLN A O 1
ATOM 3469 N N . SER A 1 463 ? 31.686 -5.674 -32.107 1.00 93.12 463 SER A N 1
ATOM 3470 C CA . SER A 1 463 ? 30.702 -5.999 -31.070 1.00 93.12 463 SER A CA 1
ATOM 3471 C C . SER A 1 463 ? 29.400 -5.236 -31.298 1.00 93.12 463 SER A C 1
ATOM 3473 O O . SER A 1 463 ? 29.425 -4.077 -31.705 1.00 93.12 463 SER A O 1
ATOM 3475 N N . VAL A 1 464 ? 28.279 -5.885 -30.998 1.00 93.06 464 VAL A N 1
ATOM 3476 C CA . VAL A 1 464 ? 26.928 -5.317 -31.117 1.00 93.06 464 VAL A CA 1
ATOM 3477 C C . VAL A 1 464 ? 26.147 -5.592 -29.839 1.00 93.06 464 VAL A C 1
ATOM 3479 O O . VAL A 1 464 ? 26.452 -6.544 -29.121 1.00 93.06 464 VAL A O 1
ATOM 3482 N N . GLN A 1 465 ? 25.131 -4.789 -29.554 1.00 94.44 465 GLN A N 1
ATOM 3483 C CA . GLN A 1 465 ? 24.286 -4.956 -28.375 1.00 94.44 465 GLN A CA 1
ATOM 3484 C C . GLN A 1 465 ? 22.831 -5.178 -28.813 1.00 94.44 465 GLN A C 1
ATOM 3486 O O . GLN A 1 465 ? 22.140 -4.210 -29.130 1.00 94.44 465 GLN A O 1
ATOM 3491 N N . PRO A 1 466 ? 22.351 -6.433 -28.902 1.00 93.56 466 PRO A N 1
ATOM 3492 C CA . PRO A 1 466 ? 20.939 -6.706 -29.141 1.00 93.56 466 PRO A CA 1
ATOM 3493 C C . PRO A 1 466 ? 20.084 -6.187 -27.995 1.00 93.56 466 PRO A C 1
ATOM 3495 O O . PRO A 1 466 ? 20.483 -6.317 -26.849 1.00 93.56 466 PRO A O 1
ATOM 3498 N N . VAL A 1 467 ? 18.916 -5.634 -28.305 1.00 92.00 467 VAL A N 1
ATOM 3499 C CA . VAL A 1 467 ? 17.895 -5.204 -27.349 1.00 92.00 467 VAL A CA 1
ATOM 3500 C C . VAL A 1 467 ? 16.634 -6.010 -27.641 1.00 92.00 467 VAL A C 1
ATOM 3502 O O . VAL A 1 467 ? 15.894 -5.710 -28.579 1.00 92.00 467 VAL A O 1
ATOM 3505 N N . VAL A 1 468 ? 16.415 -7.060 -26.857 1.00 90.88 468 VAL A N 1
ATOM 3506 C CA . VAL A 1 468 ? 15.307 -8.018 -27.018 1.00 90.88 468 VAL A CA 1
ATOM 3507 C C . VAL A 1 468 ? 14.518 -8.125 -25.720 1.00 90.88 468 VAL A C 1
ATOM 3509 O O . VAL A 1 468 ? 15.050 -7.808 -24.661 1.00 90.88 468 VAL A O 1
ATOM 3512 N N . SER A 1 469 ? 13.274 -8.588 -25.773 1.00 87.94 469 SER A N 1
ATOM 3513 C CA . SER A 1 469 ? 12.543 -9.005 -24.575 1.00 87.94 469 SER A CA 1
ATOM 3514 C C . SER A 1 469 ? 12.211 -10.489 -24.666 1.00 87.94 469 SER A C 1
ATOM 3516 O O . SER A 1 469 ? 11.908 -10.988 -25.751 1.00 87.94 469 SER A O 1
ATOM 3518 N N . VAL A 1 470 ? 12.328 -11.199 -23.544 1.00 88.19 470 VAL A N 1
ATOM 3519 C CA . VAL A 1 470 ? 12.136 -12.652 -23.475 1.00 88.19 470 VAL A CA 1
ATOM 3520 C C . VAL A 1 470 ? 10.984 -12.975 -22.543 1.00 88.19 470 VAL A C 1
ATOM 3522 O O . VAL A 1 470 ? 10.961 -12.542 -21.390 1.00 88.19 470 VAL A O 1
ATOM 3525 N N . GLU A 1 471 ? 10.055 -13.798 -23.023 1.00 84.62 471 GLU A N 1
ATOM 3526 C CA . GLU A 1 471 ? 8.888 -14.198 -22.245 1.00 84.62 471 GLU A CA 1
ATOM 3527 C C . GLU A 1 471 ? 9.291 -14.823 -20.892 1.00 84.62 471 GLU A C 1
ATOM 3529 O O . GLU A 1 471 ? 10.081 -15.772 -20.815 1.00 84.62 471 GLU A O 1
ATOM 3534 N N . GLY A 1 472 ? 8.717 -14.317 -19.799 1.00 81.69 472 GLY A N 1
ATOM 3535 C CA . GLY A 1 472 ? 8.927 -14.855 -18.453 1.00 81.69 472 GLY A CA 1
ATOM 3536 C C . GLY A 1 472 ? 10.224 -14.422 -17.757 1.00 81.69 472 GLY A C 1
ATOM 3537 O O . GLY A 1 472 ? 10.418 -14.812 -16.607 1.00 81.69 472 GLY A O 1
ATOM 3538 N N . ASP A 1 473 ? 11.102 -13.638 -18.394 1.00 86.69 473 ASP A N 1
ATOM 3539 C CA . ASP A 1 473 ? 12.310 -13.107 -17.746 1.00 86.69 473 ASP A CA 1
ATOM 3540 C C . ASP A 1 473 ? 11.956 -12.014 -16.727 1.00 86.69 473 ASP A C 1
ATOM 3542 O O . ASP A 1 473 ? 11.547 -10.926 -17.117 1.00 86.69 473 ASP A O 1
ATOM 3546 N N . ARG A 1 474 ? 12.107 -12.289 -15.421 1.00 81.62 474 ARG A N 1
ATOM 3547 C CA . ARG A 1 474 ? 11.860 -11.349 -14.300 1.00 81.62 474 ARG A CA 1
ATOM 3548 C C . ARG A 1 474 ? 10.416 -10.846 -14.176 1.00 81.62 474 ARG A C 1
ATOM 3550 O O . ARG A 1 474 ? 10.131 -10.006 -13.325 1.00 81.62 474 ARG A O 1
ATOM 3557 N N . THR A 1 475 ? 9.502 -11.395 -14.970 1.00 78.00 475 THR A N 1
ATOM 3558 C CA . THR A 1 475 ? 8.103 -10.958 -15.084 1.00 78.00 475 THR A CA 1
ATOM 3559 C C . THR A 1 475 ? 7.106 -11.806 -14.302 1.00 78.00 475 THR A C 1
ATOM 3561 O O . THR A 1 475 ? 5.918 -11.505 -14.256 1.00 78.00 475 THR A O 1
ATOM 3564 N N . ARG A 1 476 ? 7.545 -12.892 -13.667 1.00 81.88 476 ARG A N 1
ATOM 3565 C CA . ARG A 1 476 ? 6.668 -13.752 -12.861 1.00 81.88 476 ARG A CA 1
ATOM 3566 C C . ARG A 1 476 ? 7.116 -13.699 -11.415 1.00 81.88 476 ARG A C 1
ATOM 3568 O O . ARG A 1 476 ? 8.307 -13.793 -11.141 1.00 81.88 476 ARG A O 1
ATOM 3575 N N . VAL A 1 477 ? 6.175 -13.542 -10.494 1.00 81.94 477 VAL A N 1
ATOM 3576 C CA . VAL A 1 477 ? 6.455 -13.585 -9.059 1.00 81.94 477 VAL A CA 1
ATOM 3577 C C . VAL A 1 477 ? 5.458 -14.513 -8.391 1.00 81.94 477 VAL A C 1
ATOM 3579 O O . VAL A 1 477 ? 4.248 -14.337 -8.525 1.00 81.94 477 VAL A O 1
ATOM 3582 N N . SER A 1 478 ? 5.989 -15.490 -7.665 1.00 87.44 478 SER A N 1
ATOM 3583 C CA . SER A 1 478 ? 5.236 -16.317 -6.730 1.00 87.44 478 SER A CA 1
ATOM 3584 C C . SER A 1 478 ? 5.563 -15.852 -5.321 1.00 87.44 478 SER A C 1
ATOM 3586 O O . SER A 1 478 ? 6.741 -15.733 -4.978 1.00 87.44 478 SER A O 1
ATOM 3588 N N . ALA A 1 479 ? 4.541 -15.591 -4.514 1.00 88.31 479 ALA A N 1
ATOM 3589 C CA . ALA A 1 479 ? 4.700 -15.190 -3.124 1.00 88.31 479 ALA A CA 1
ATOM 3590 C C . ALA A 1 479 ? 3.724 -15.962 -2.234 1.00 88.31 479 ALA A C 1
ATOM 3592 O O . ALA A 1 479 ? 2.510 -15.819 -2.366 1.00 88.31 479 ALA A O 1
ATOM 3593 N N . ASP A 1 480 ? 4.272 -16.723 -1.290 1.00 91.50 480 ASP A N 1
ATOM 3594 C CA . ASP A 1 480 ? 3.505 -17.486 -0.310 1.00 91.50 480 ASP A CA 1
ATOM 3595 C C . ASP A 1 480 ? 3.769 -16.923 1.080 1.00 91.50 480 ASP A C 1
ATOM 3597 O O . ASP A 1 480 ? 4.916 -16.904 1.527 1.00 91.50 480 ASP A O 1
ATOM 3601 N N . ILE A 1 481 ? 2.725 -16.493 1.785 1.00 92.88 481 ILE A N 1
ATOM 3602 C CA . ILE A 1 481 ? 2.828 -16.005 3.163 1.00 92.88 481 ILE A CA 1
ATOM 3603 C C . ILE A 1 481 ? 1.989 -16.888 4.072 1.00 92.88 481 ILE A C 1
ATOM 3605 O O . ILE A 1 481 ? 0.794 -17.073 3.860 1.00 92.88 481 ILE A O 1
ATOM 3609 N N . GLU A 1 482 ? 2.616 -17.400 5.123 1.00 95.19 482 GLU A N 1
ATOM 3610 C CA . GLU A 1 482 ? 1.969 -18.147 6.194 1.00 95.19 482 GLU A CA 1
ATOM 3611 C C . GLU A 1 482 ? 2.188 -17.418 7.518 1.00 95.19 482 GLU A C 1
ATOM 3613 O O . GLU A 1 482 ? 3.322 -17.100 7.878 1.00 95.19 482 GLU A O 1
ATOM 3618 N N . GLN A 1 483 ? 1.120 -17.180 8.274 1.00 95.88 483 GLN A N 1
ATOM 3619 C CA . GLN A 1 483 ? 1.185 -16.572 9.595 1.00 95.88 483 GLN A CA 1
ATOM 3620 C C . GLN A 1 483 ? 0.445 -17.437 10.609 1.00 95.88 483 GLN A C 1
ATOM 3622 O O . GLN A 1 483 ? -0.693 -17.846 10.395 1.00 95.88 483 GLN A O 1
ATOM 3627 N N . ILE A 1 484 ? 1.093 -17.701 11.741 1.00 97.25 484 ILE A N 1
ATOM 3628 C CA . ILE A 1 484 ? 0.455 -18.280 12.920 1.00 97.25 484 ILE A CA 1
ATOM 3629 C C . ILE A 1 484 ? 0.570 -17.302 14.081 1.00 97.25 484 ILE A C 1
ATOM 3631 O O . ILE A 1 484 ? 1.645 -16.762 14.348 1.00 97.25 484 ILE A O 1
ATOM 3635 N N . ARG A 1 485 ? -0.538 -17.096 14.785 1.00 97.31 485 ARG A N 1
ATOM 3636 C CA . ARG A 1 485 ? -0.614 -16.279 15.990 1.00 97.31 485 ARG A CA 1
ATOM 3637 C C . ARG A 1 485 ? -1.332 -17.050 17.083 1.00 97.31 485 ARG A C 1
ATOM 3639 O O . ARG A 1 485 ? -2.421 -17.564 16.862 1.00 97.31 485 ARG A O 1
ATOM 3646 N N . GLY A 1 486 ? -0.716 -17.126 18.255 1.00 97.88 486 GLY A N 1
ATOM 3647 C CA . GLY A 1 486 ? -1.293 -17.717 19.456 1.00 97.88 486 GLY A CA 1
ATOM 3648 C C . GLY A 1 486 ? -1.274 -16.719 20.605 1.00 97.88 486 GLY A C 1
ATOM 3649 O O . GLY A 1 486 ? -0.217 -16.192 20.943 1.00 97.88 486 GLY A O 1
ATOM 3650 N N . VAL A 1 487 ? -2.426 -16.493 21.221 1.00 98.25 487 VAL A N 1
ATOM 3651 C CA . VAL A 1 487 ? -2.600 -15.693 22.430 1.00 98.25 487 VAL A CA 1
ATOM 3652 C C . VAL A 1 487 ? -3.136 -16.594 23.522 1.00 98.25 487 VAL A C 1
ATOM 3654 O O . VAL A 1 487 ? -4.109 -17.316 23.316 1.00 98.25 487 VAL A O 1
ATOM 3657 N N . PHE A 1 488 ? -2.516 -16.526 24.692 1.00 98.19 488 PHE A N 1
ATOM 3658 C CA . PHE A 1 488 ? -2.966 -17.240 25.877 1.00 98.19 488 PHE A CA 1
ATOM 3659 C C . PHE A 1 488 ? -2.902 -16.298 27.063 1.00 98.19 488 PHE A C 1
ATOM 3661 O O . PHE A 1 488 ? -1.874 -15.658 27.298 1.00 98.19 488 PHE A O 1
ATOM 3668 N N . GLY A 1 489 ? -3.989 -16.224 27.816 1.00 97.50 489 GLY A N 1
ATOM 3669 C CA . GLY A 1 489 ? -4.063 -15.320 28.944 1.00 97.50 489 GLY A CA 1
ATOM 3670 C C . GLY A 1 489 ? -5.160 -15.679 29.921 1.00 97.50 489 GLY A C 1
ATOM 3671 O O . GLY A 1 489 ? -5.838 -16.700 29.799 1.00 97.50 489 GLY A O 1
ATOM 3672 N N . PHE A 1 490 ? -5.298 -14.828 30.923 1.00 96.38 490 PHE A N 1
ATOM 3673 C CA . PHE A 1 490 ? -6.362 -14.897 31.905 1.00 96.38 490 PHE A CA 1
ATOM 3674 C C . PHE A 1 490 ? -6.826 -13.492 32.258 1.00 96.38 490 PHE A C 1
ATOM 3676 O O . PHE A 1 490 ? -6.014 -12.572 32.376 1.00 96.38 490 PHE A O 1
ATOM 3683 N N . LYS A 1 491 ? -8.133 -13.358 32.454 1.00 95.00 491 LYS A N 1
ATOM 3684 C CA . LYS A 1 491 ? -8.767 -12.224 33.119 1.00 95.00 491 LYS A CA 1
ATOM 3685 C C . LYS A 1 491 ? -9.156 -12.653 34.532 1.00 95.00 491 LYS A C 1
ATOM 3687 O O . LYS A 1 491 ? -9.455 -13.827 34.752 1.00 95.00 491 LYS A O 1
ATOM 3692 N N . ALA A 1 492 ? -9.125 -11.748 35.496 1.00 94.31 492 ALA A N 1
ATOM 3693 C CA . ALA A 1 492 ? -9.572 -12.039 36.853 1.00 94.31 492 ALA A CA 1
ATOM 3694 C C . ALA A 1 492 ? -10.083 -10.783 37.549 1.00 94.31 492 ALA A C 1
ATOM 3696 O O . ALA A 1 492 ? -9.474 -9.719 37.432 1.00 94.31 492 ALA A O 1
ATOM 3697 N N . ASP A 1 493 ? -11.126 -10.955 38.351 1.00 93.44 493 ASP A N 1
ATOM 3698 C CA . ASP A 1 493 ? -11.526 -9.993 39.364 1.00 93.44 493 ASP A CA 1
ATOM 3699 C C . ASP A 1 493 ? -10.611 -10.136 40.588 1.00 93.44 493 ASP A C 1
ATOM 3701 O O . ASP A 1 493 ? -10.223 -11.231 41.018 1.00 93.44 493 ASP A O 1
ATOM 3705 N N . LEU A 1 494 ? -10.249 -9.004 41.175 1.00 92.38 494 LEU A N 1
ATOM 3706 C CA . LEU A 1 494 ? -9.304 -8.879 42.278 1.00 92.38 494 LEU A CA 1
ATOM 3707 C C . LEU A 1 494 ? -10.007 -8.290 43.510 1.00 92.38 494 LEU A C 1
ATOM 3709 O O . LEU A 1 494 ? -9.596 -7.240 44.018 1.00 92.38 494 LEU A O 1
ATOM 3713 N N . PRO A 1 495 ? -11.044 -8.959 44.056 1.00 90.06 495 PRO A N 1
ATOM 3714 C CA . PRO A 1 495 ? -11.793 -8.447 45.203 1.00 90.06 495 PRO A CA 1
ATOM 3715 C C . PRO A 1 495 ? -10.924 -8.295 46.458 1.00 90.06 495 PRO A C 1
ATOM 3717 O O . PRO A 1 495 ? -11.301 -7.599 47.396 1.00 90.06 495 PRO A O 1
ATOM 3720 N N . GLN A 1 496 ? -9.739 -8.916 46.502 1.00 88.25 496 GLN A N 1
ATOM 3721 C CA . GLN A 1 496 ? -8.790 -8.780 47.609 1.00 88.25 496 GLN A CA 1
ATOM 3722 C C . GLN A 1 496 ? -8.205 -7.359 47.712 1.00 88.25 496 GLN A C 1
ATOM 3724 O O . GLN A 1 496 ? -7.656 -7.001 48.754 1.00 88.25 496 GLN A O 1
ATOM 3729 N N . ILE A 1 497 ? -8.315 -6.561 46.645 1.00 86.62 497 ILE A N 1
ATOM 3730 C CA . ILE A 1 497 ? -7.868 -5.162 46.570 1.00 86.62 497 ILE A CA 1
ATOM 3731 C C . ILE A 1 497 ? -9.021 -4.199 46.922 1.00 86.62 497 ILE A C 1
ATOM 3733 O O . ILE A 1 497 ? -8.819 -2.991 47.008 1.00 86.62 497 ILE A O 1
ATOM 3737 N N . ASN A 1 498 ? -10.216 -4.712 47.228 1.00 88.81 498 ASN A N 1
ATOM 3738 C CA . ASN A 1 498 ? -11.353 -3.877 47.594 1.00 88.81 498 ASN A CA 1
ATOM 3739 C C . ASN A 1 498 ? -11.207 -3.339 49.032 1.00 88.81 498 ASN A C 1
ATOM 3741 O O . ASN A 1 498 ? -11.546 -4.014 50.008 1.00 88.81 498 ASN A O 1
ATOM 3745 N N . PHE A 1 499 ? -10.705 -2.109 49.184 1.00 88.12 499 PHE A N 1
ATOM 3746 C CA . PHE A 1 499 ? -10.599 -1.417 50.472 1.00 88.12 499 PHE A CA 1
ATOM 3747 C C . PHE A 1 499 ? -10.852 0.091 50.340 1.00 88.12 499 PHE A C 1
ATOM 3749 O O . PHE A 1 499 ? -10.259 0.791 49.522 1.00 88.12 499 PHE A O 1
ATOM 3756 N N . GLY A 1 500 ? -11.710 0.638 51.208 1.00 87.81 500 GLY A N 1
ATOM 3757 C CA . GLY A 1 500 ? -12.056 2.061 51.161 1.00 87.81 500 GLY A CA 1
ATOM 3758 C C . GLY A 1 500 ? -12.666 2.437 49.808 1.00 87.81 500 GLY A C 1
ATOM 3759 O O . GLY A 1 500 ? -13.670 1.853 49.413 1.00 87.81 500 GLY A O 1
ATOM 3760 N N . SER A 1 501 ? -12.054 3.395 49.113 1.00 87.44 501 SER A N 1
ATOM 3761 C CA . SER A 1 501 ? -12.462 3.830 47.772 1.00 87.44 501 SER A CA 1
ATOM 3762 C C . SER A 1 501 ? -11.872 3.005 46.625 1.00 87.44 501 SER A C 1
ATOM 3764 O O . SER A 1 501 ? -12.234 3.245 45.480 1.00 87.44 501 SER A O 1
ATOM 3766 N N . PHE A 1 502 ? -10.978 2.056 46.916 1.00 91.56 502 PHE A N 1
ATOM 3767 C CA . PHE A 1 502 ? -10.459 1.123 45.922 1.00 91.56 502 PHE A CA 1
ATOM 3768 C C . PHE A 1 502 ? -11.448 -0.027 45.785 1.00 91.56 502 PHE A C 1
ATOM 3770 O O . PHE A 1 502 ? -11.625 -0.771 46.747 1.00 91.56 502 PHE A O 1
ATOM 3777 N N . GLN A 1 503 ? -12.136 -0.132 44.652 1.00 91.75 503 GLN A N 1
ATOM 3778 C CA . GLN A 1 503 ? -13.193 -1.124 44.409 1.00 91.75 503 GLN A CA 1
ATOM 3779 C C . GLN A 1 503 ? -13.115 -1.640 42.966 1.00 91.75 503 GLN A C 1
ATOM 3781 O O . GLN A 1 503 ? -12.437 -1.040 42.136 1.00 91.75 503 GLN A O 1
ATOM 3786 N N . ASN A 1 504 ? -13.800 -2.749 42.673 1.00 90.75 504 ASN A N 1
ATOM 3787 C CA . ASN A 1 504 ? -13.979 -3.286 41.315 1.00 90.75 504 ASN A CA 1
ATOM 3788 C C . ASN A 1 504 ? -12.669 -3.514 40.540 1.00 90.75 504 ASN A C 1
ATOM 3790 O O . ASN A 1 504 ? -12.605 -3.331 39.324 1.00 90.75 504 ASN A O 1
ATOM 3794 N N . TRP A 1 505 ? -11.603 -3.901 41.246 1.00 92.88 505 TRP A N 1
ATOM 3795 C CA . TRP A 1 505 ? -10.329 -4.179 40.596 1.00 92.88 505 TRP A CA 1
ATOM 3796 C C . TRP A 1 505 ? -10.415 -5.462 39.777 1.00 92.88 505 TRP A C 1
ATOM 3798 O O . TRP A 1 505 ? -10.849 -6.491 40.283 1.00 92.88 505 TRP A O 1
ATOM 3808 N N . SER A 1 506 ? -9.961 -5.404 38.534 1.00 93.56 506 SER A N 1
ATOM 3809 C CA . SER A 1 506 ? -9.826 -6.534 37.618 1.00 93.56 506 SER A CA 1
ATOM 3810 C C . SER A 1 506 ? -8.500 -6.432 36.869 1.00 93.56 506 SER A C 1
ATOM 3812 O O . SER A 1 506 ? -7.837 -5.391 36.858 1.00 93.56 506 SER A O 1
ATOM 3814 N N . GLY A 1 507 ? -8.063 -7.534 36.276 1.00 92.38 507 GLY A N 1
ATOM 3815 C CA . GLY A 1 507 ? -6.812 -7.578 35.542 1.00 92.38 507 GLY A CA 1
ATOM 3816 C C . GLY A 1 507 ? -6.816 -8.587 34.415 1.00 92.38 507 GLY A C 1
ATOM 3817 O O . GLY A 1 507 ? -7.478 -9.616 34.501 1.00 92.38 507 GLY A O 1
ATOM 3818 N N . GLU A 1 508 ? -6.022 -8.305 33.391 1.00 94.75 508 GLU A N 1
ATOM 3819 C CA . GLU A 1 508 ? -5.692 -9.216 32.307 1.00 94.75 508 GLU A CA 1
ATOM 3820 C C . GLU A 1 508 ? -4.174 -9.403 32.240 1.00 94.75 508 GLU A C 1
ATOM 3822 O O . GLU A 1 508 ? -3.404 -8.447 32.347 1.00 94.75 508 GLU A O 1
ATOM 3827 N N . ALA A 1 509 ? -3.732 -10.638 32.024 1.00 96.88 509 ALA A N 1
ATOM 3828 C CA . ALA A 1 509 ? -2.366 -10.925 31.619 1.00 96.88 509 ALA A CA 1
ATOM 3829 C C . ALA A 1 509 ? -2.366 -11.911 30.456 1.00 96.88 509 ALA A C 1
ATOM 3831 O O . ALA A 1 509 ? -3.094 -12.907 30.486 1.00 96.88 509 ALA A O 1
ATOM 3832 N N . TYR A 1 510 ? -1.531 -11.662 29.450 1.00 97.69 510 TYR A N 1
ATOM 3833 C CA . TYR A 1 510 ? -1.409 -12.550 28.300 1.00 97.69 510 TYR A CA 1
ATOM 3834 C C . TYR A 1 510 ? 0.005 -12.610 27.735 1.00 97.69 510 TYR A C 1
ATOM 3836 O O . TYR A 1 510 ? 0.826 -11.706 27.908 1.00 97.69 510 TYR A O 1
ATOM 3844 N N . VAL A 1 511 ? 0.256 -13.699 27.013 1.00 98.38 511 VAL A N 1
ATOM 3845 C CA . VAL A 1 511 ? 1.368 -13.832 26.079 1.00 98.38 511 VAL A CA 1
ATOM 3846 C C . VAL A 1 511 ? 0.808 -13.986 24.669 1.00 98.38 511 VAL A C 1
ATOM 3848 O O . VAL A 1 511 ? -0.105 -14.781 24.451 1.00 98.38 511 VAL A O 1
ATOM 3851 N N . SER A 1 512 ? 1.335 -13.214 23.722 1.00 98.12 512 SER A N 1
ATOM 3852 C CA . SER A 1 512 ? 1.052 -13.345 22.292 1.00 98.12 512 SER A CA 1
ATOM 3853 C C . SER A 1 512 ? 2.329 -13.757 21.580 1.00 98.12 512 SER A C 1
ATOM 3855 O O . SER A 1 512 ? 3.362 -13.117 21.756 1.00 98.12 512 SER A O 1
ATOM 3857 N N . ILE A 1 513 ? 2.257 -14.810 20.776 1.00 98.00 513 ILE A N 1
ATOM 3858 C CA . ILE A 1 513 ? 3.363 -15.320 19.970 1.00 98.00 513 ILE A CA 1
ATOM 3859 C C . ILE A 1 513 ? 2.886 -15.347 18.526 1.00 98.00 513 ILE A C 1
ATOM 3861 O O . ILE A 1 513 ? 1.911 -16.028 18.212 1.00 98.00 513 ILE A O 1
ATOM 3865 N N . SER A 1 514 ? 3.586 -14.629 17.660 1.00 97.31 514 SER A N 1
ATOM 3866 C CA . SER A 1 514 ? 3.299 -14.553 16.233 1.00 97.31 514 SER A CA 1
ATOM 3867 C C . SER A 1 514 ? 4.539 -14.936 15.441 1.00 97.31 514 SER A C 1
ATOM 3869 O O . SER A 1 514 ? 5.637 -14.475 15.754 1.00 97.31 514 SER A O 1
ATOM 3871 N N . ARG A 1 515 ? 4.352 -15.743 14.398 1.00 96.81 515 ARG A N 1
ATOM 3872 C CA . ARG A 1 515 ? 5.376 -16.068 13.405 1.00 96.81 515 ARG A CA 1
ATOM 3873 C C . ARG A 1 515 ? 4.780 -15.937 12.016 1.00 96.81 515 ARG A C 1
ATOM 3875 O O . ARG A 1 515 ? 3.824 -16.640 11.699 1.00 96.81 515 ARG A O 1
ATOM 3882 N N . SER A 1 516 ? 5.379 -15.084 11.198 1.00 96.06 516 SER A N 1
ATOM 3883 C CA . SER A 1 516 ? 5.133 -15.010 9.760 1.00 96.06 516 SER A CA 1
ATOM 3884 C C . SER A 1 516 ? 6.299 -15.653 9.019 1.00 96.06 516 SER A C 1
ATOM 3886 O O . SER A 1 516 ? 7.452 -15.412 9.365 1.00 96.06 516 SER A O 1
ATOM 3888 N N . THR A 1 517 ? 6.020 -16.471 8.010 1.00 95.75 517 THR A N 1
ATOM 3889 C CA . THR A 1 517 ? 7.001 -16.992 7.053 1.00 95.75 517 THR A CA 1
ATOM 3890 C C . THR A 1 517 ? 6.521 -16.665 5.649 1.00 95.75 517 THR A C 1
ATOM 3892 O O . THR A 1 517 ? 5.472 -17.143 5.233 1.00 95.75 517 THR A O 1
ATOM 3895 N N . GLY A 1 518 ? 7.291 -15.854 4.939 1.00 93.44 518 GLY A N 1
ATOM 3896 C CA . GLY A 1 518 ? 7.083 -15.541 3.538 1.00 93.44 518 GLY A CA 1
ATOM 3897 C C . GLY A 1 518 ? 8.137 -16.232 2.675 1.00 93.44 518 GLY A C 1
ATOM 3898 O O . GLY A 1 518 ? 9.323 -16.178 3.006 1.00 93.44 518 GLY A O 1
ATOM 3899 N N . ASN A 1 519 ? 7.725 -16.870 1.584 1.00 92.81 519 ASN A N 1
ATOM 3900 C CA . ASN A 1 519 ? 8.627 -17.323 0.529 1.00 92.81 519 ASN A CA 1
ATOM 3901 C C . ASN A 1 519 ? 8.318 -16.533 -0.741 1.00 92.81 519 ASN A C 1
ATOM 3903 O O . ASN A 1 519 ? 7.151 -16.383 -1.100 1.00 92.81 519 ASN A O 1
ATOM 3907 N N . ALA A 1 520 ? 9.355 -16.046 -1.410 1.00 89.44 520 ALA A N 1
ATOM 3908 C CA . ALA A 1 520 ? 9.234 -15.379 -2.698 1.00 89.44 520 ALA A CA 1
ATOM 3909 C C . ALA A 1 520 ? 10.112 -16.095 -3.713 1.00 89.44 520 ALA A C 1
ATOM 3911 O O . ALA A 1 520 ? 11.206 -16.538 -3.368 1.00 89.44 520 ALA A O 1
ATOM 3912 N N . SER A 1 521 ? 9.622 -16.208 -4.942 1.00 89.62 521 SER A N 1
ATOM 3913 C CA . SER A 1 521 ? 10.337 -16.837 -6.044 1.00 89.62 521 SER A CA 1
ATOM 3914 C C . SER A 1 521 ? 10.100 -16.051 -7.323 1.00 89.62 521 SER A C 1
ATOM 3916 O O . SER A 1 521 ? 8.957 -15.720 -7.668 1.00 89.62 521 SER A O 1
ATOM 3918 N N . ARG A 1 522 ? 11.189 -15.735 -8.022 1.00 87.25 522 ARG A N 1
ATOM 3919 C CA . ARG A 1 522 ? 11.168 -14.980 -9.275 1.00 87.25 522 ARG A CA 1
ATOM 3920 C C . ARG A 1 522 ? 12.097 -15.646 -10.287 1.00 87.25 522 ARG A C 1
ATOM 3922 O O . ARG A 1 522 ? 13.308 -15.601 -10.091 1.00 87.25 522 ARG A O 1
ATOM 3929 N N . PRO A 1 523 ? 11.580 -16.225 -11.382 1.00 89.81 523 PRO A N 1
ATOM 3930 C CA . PRO A 1 523 ? 12.422 -16.701 -12.466 1.00 89.81 523 PRO A CA 1
ATOM 3931 C C . PRO A 1 523 ? 13.015 -15.539 -13.267 1.00 89.81 523 PRO A C 1
ATOM 3933 O O . PRO A 1 523 ? 12.383 -14.495 -13.451 1.00 89.81 523 PRO A O 1
ATOM 3936 N N . GLY A 1 524 ? 14.217 -15.738 -13.793 1.00 90.62 524 GLY A N 1
ATOM 3937 C CA . GLY A 1 524 ? 14.892 -14.756 -14.632 1.00 90.62 524 GLY A CA 1
ATOM 3938 C C . GLY A 1 524 ? 16.174 -15.291 -15.248 1.00 90.62 524 GLY A C 1
ATOM 3939 O O . GLY A 1 524 ? 16.643 -16.384 -14.925 1.00 90.62 524 GLY A O 1
ATOM 3940 N N . ILE A 1 525 ? 16.727 -14.518 -16.175 1.00 92.94 525 ILE A N 1
ATOM 3941 C CA . ILE A 1 525 ? 17.943 -14.868 -16.900 1.00 92.94 525 ILE A CA 1
ATOM 3942 C C . ILE A 1 525 ? 19.167 -14.508 -16.065 1.00 92.94 525 ILE A C 1
ATOM 3944 O O . ILE A 1 525 ? 19.388 -13.352 -15.700 1.00 92.94 525 ILE A O 1
ATOM 3948 N N . ARG A 1 526 ? 20.016 -15.506 -15.831 1.00 93.81 526 ARG A N 1
ATOM 3949 C CA . ARG A 1 526 ? 21.336 -15.367 -15.214 1.00 93.81 526 ARG A CA 1
ATOM 3950 C C . ARG A 1 526 ? 22.275 -14.586 -16.134 1.00 93.81 526 ARG A C 1
ATOM 3952 O O . ARG A 1 526 ? 22.691 -15.082 -17.182 1.00 93.81 526 ARG A O 1
ATOM 3959 N N . GLY A 1 527 ? 22.619 -13.359 -15.745 1.00 91.44 527 GLY A N 1
ATOM 3960 C CA . GLY A 1 527 ? 23.485 -12.463 -16.512 1.00 91.44 527 GLY A CA 1
ATOM 3961 C C . GLY A 1 527 ? 24.919 -12.981 -16.631 1.00 91.44 527 GLY A C 1
ATOM 3962 O O . GLY A 1 527 ? 25.547 -12.846 -17.680 1.00 91.44 527 GLY A O 1
ATOM 3963 N N . ASP A 1 528 ? 25.427 -13.647 -15.596 1.00 91.75 528 ASP A N 1
ATOM 3964 C CA . ASP A 1 528 ? 26.735 -14.305 -15.601 1.00 91.75 528 ASP A CA 1
ATOM 3965 C C . ASP A 1 528 ? 26.787 -15.502 -16.569 1.00 91.75 528 ASP A C 1
ATOM 3967 O O . ASP A 1 528 ? 27.736 -15.623 -17.351 1.00 91.75 528 ASP A O 1
ATOM 3971 N N . ARG A 1 529 ? 25.737 -16.337 -16.594 1.00 95.50 529 ARG A N 1
ATOM 3972 C CA . ARG A 1 529 ? 25.580 -17.413 -17.590 1.00 95.50 529 ARG A CA 1
ATOM 3973 C C . ARG A 1 529 ? 25.417 -16.862 -19.001 1.00 95.50 529 ARG A C 1
ATOM 3975 O O . ARG A 1 529 ? 26.045 -17.377 -19.922 1.00 95.50 529 A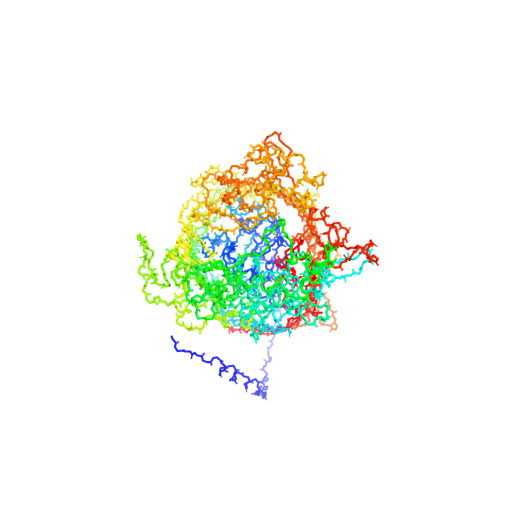RG A O 1
ATOM 3982 N N . LEU A 1 530 ? 24.639 -15.793 -19.174 1.00 95.44 530 LEU A N 1
ATOM 3983 C CA . LEU A 1 530 ? 24.472 -15.130 -20.466 1.00 95.44 530 LEU A CA 1
ATOM 3984 C C . LEU A 1 530 ? 25.811 -14.600 -20.988 1.00 95.44 530 LEU A C 1
ATOM 3986 O O . LEU A 1 530 ? 26.200 -14.913 -22.109 1.00 95.44 530 LEU A O 1
ATOM 3990 N N . ASN A 1 531 ? 26.577 -13.886 -20.163 1.00 93.06 531 ASN A N 1
ATOM 3991 C CA . ASN A 1 531 ? 27.900 -13.388 -20.541 1.00 93.06 531 ASN A CA 1
ATOM 3992 C C . ASN A 1 531 ? 28.849 -14.524 -20.953 1.00 93.06 531 ASN A C 1
ATOM 3994 O O . ASN A 1 531 ? 29.562 -14.410 -21.955 1.00 93.06 531 ASN A O 1
ATOM 3998 N N . PHE A 1 532 ? 28.830 -15.645 -20.228 1.00 95.50 532 PHE A N 1
ATOM 3999 C CA . PHE A 1 532 ? 29.626 -16.822 -20.571 1.00 95.50 532 PHE A CA 1
ATOM 4000 C C . PHE A 1 532 ? 29.164 -17.494 -21.876 1.00 95.50 532 PHE A C 1
ATOM 4002 O O . PHE A 1 532 ? 29.994 -17.794 -22.740 1.00 95.50 532 PHE A O 1
ATOM 4009 N N . ALA A 1 533 ? 27.852 -17.657 -22.075 1.00 96.50 533 ALA A N 1
ATOM 4010 C CA . ALA A 1 533 ? 27.256 -18.181 -23.307 1.00 96.50 533 ALA A CA 1
ATOM 4011 C C . ALA A 1 533 ? 27.527 -17.298 -24.532 1.00 96.50 533 ALA A C 1
ATOM 4013 O O . ALA A 1 533 ? 27.610 -17.810 -25.646 1.00 96.50 533 ALA A O 1
ATOM 4014 N N . LEU A 1 534 ? 27.699 -15.988 -24.351 1.00 95.50 534 LEU A N 1
ATOM 4015 C CA . LEU A 1 534 ? 28.046 -15.060 -25.430 1.00 95.50 534 LEU A CA 1
ATOM 4016 C C . LEU A 1 534 ? 29.555 -14.972 -25.693 1.00 95.50 534 LEU A C 1
ATOM 4018 O O . LEU A 1 534 ? 29.958 -14.498 -26.758 1.00 95.50 534 LEU A O 1
ATOM 4022 N N . GLY A 1 535 ? 30.386 -15.444 -24.759 1.00 93.12 535 GLY A N 1
ATOM 4023 C CA . GLY A 1 535 ? 31.846 -15.362 -24.835 1.00 93.12 535 GLY A CA 1
ATOM 4024 C C . GLY A 1 535 ? 32.404 -13.988 -24.452 1.00 93.12 535 GLY A C 1
ATOM 4025 O O . GLY A 1 535 ? 33.441 -13.575 -24.975 1.00 93.12 535 GLY A O 1
ATOM 4026 N N . VAL A 1 536 ? 31.718 -13.244 -23.578 1.00 89.31 536 VAL A N 1
ATOM 4027 C CA . VAL A 1 536 ? 32.164 -11.919 -23.120 1.00 89.31 536 VAL A CA 1
ATOM 4028 C C . VAL A 1 536 ? 33.526 -12.038 -22.431 1.00 89.31 536 VAL A C 1
ATOM 4030 O O . VAL A 1 536 ? 33.704 -12.802 -21.485 1.00 89.31 536 VAL A O 1
ATOM 4033 N N . GLY A 1 537 ? 34.518 -11.300 -22.939 1.00 83.75 537 GLY A N 1
ATOM 4034 C CA . GLY A 1 537 ? 35.896 -11.327 -22.434 1.00 83.75 537 GLY A CA 1
ATOM 4035 C C . GLY A 1 537 ? 36.704 -12.580 -22.799 1.00 83.75 537 GLY A C 1
ATOM 4036 O O . GLY A 1 537 ? 37.855 -12.696 -22.376 1.00 83.75 537 GLY A O 1
ATOM 4037 N N . SER A 1 538 ? 36.152 -13.511 -23.584 1.00 87.19 538 SER A N 1
ATOM 4038 C CA . SER A 1 538 ? 36.825 -14.749 -23.984 1.00 87.19 538 SER A CA 1
ATOM 4039 C C . SER A 1 538 ? 37.028 -14.846 -25.501 1.00 87.19 538 SER A C 1
ATOM 4041 O O . SER A 1 538 ? 36.784 -13.906 -26.255 1.00 87.19 538 SER A O 1
ATOM 4043 N N . SER A 1 539 ? 37.565 -15.983 -25.957 1.00 84.50 539 SER A N 1
ATOM 4044 C CA . SER A 1 539 ? 37.808 -16.228 -27.386 1.00 84.50 539 SER A CA 1
ATOM 4045 C C . SER A 1 539 ? 36.600 -16.808 -28.128 1.00 84.50 539 SER A C 1
ATOM 4047 O O . SER A 1 539 ? 36.573 -16.747 -29.355 1.00 84.50 539 SER A O 1
ATOM 4049 N N . ALA A 1 540 ? 35.625 -17.375 -27.407 1.00 90.44 540 ALA A N 1
ATOM 4050 C CA . ALA A 1 540 ? 34.433 -18.008 -27.967 1.00 90.44 540 ALA A CA 1
ATOM 4051 C C . ALA A 1 540 ? 33.343 -18.212 -26.888 1.00 90.44 540 ALA A C 1
ATOM 4053 O O . ALA A 1 540 ? 33.672 -18.317 -25.703 1.00 90.44 540 ALA A O 1
ATOM 4054 N N . PRO A 1 541 ? 32.062 -18.338 -27.284 1.00 93.94 541 PRO A N 1
ATOM 4055 C CA . PRO A 1 541 ? 30.982 -18.826 -26.423 1.00 93.94 541 PRO A CA 1
ATOM 4056 C C . PRO A 1 541 ? 31.364 -20.037 -25.572 1.00 93.94 541 PRO A C 1
ATOM 4058 O O . PRO A 1 541 ? 32.004 -20.964 -26.071 1.00 93.94 541 PRO A O 1
ATOM 4061 N N . CYS A 1 542 ? 30.944 -20.052 -24.306 1.00 95.19 542 CYS A N 1
ATOM 4062 C CA . CYS A 1 542 ? 31.191 -21.148 -23.363 1.00 95.19 542 CYS A CA 1
ATOM 4063 C C . CYS A 1 542 ? 32.680 -21.484 -23.134 1.00 95.19 542 CYS A C 1
ATOM 4065 O O . CYS A 1 542 ? 33.023 -22.592 -22.715 1.00 95.19 542 CYS A O 1
ATOM 4067 N N . VAL A 1 543 ? 33.586 -20.539 -23.400 1.00 93.31 543 VAL A N 1
ATOM 4068 C CA . VAL A 1 543 ? 35.018 -20.668 -23.109 1.00 93.31 543 VAL A CA 1
ATOM 4069 C C . VAL A 1 543 ? 35.402 -19.632 -22.067 1.00 93.31 543 VAL A C 1
ATOM 4071 O O . VAL A 1 543 ? 35.106 -18.449 -22.218 1.00 93.31 543 VAL A O 1
ATOM 4074 N N . ALA A 1 544 ? 36.088 -20.063 -21.008 1.00 88.38 544 ALA A N 1
ATOM 4075 C CA . ALA A 1 544 ? 36.545 -19.159 -19.960 1.00 88.38 544 ALA A CA 1
ATOM 4076 C C . ALA A 1 544 ? 37.618 -18.198 -20.489 1.00 88.38 544 ALA A C 1
ATOM 4078 O O . ALA A 1 544 ? 38.528 -18.597 -21.223 1.00 88.38 544 ALA A O 1
ATOM 4079 N N . ALA A 1 545 ? 37.531 -16.931 -20.088 1.00 86.44 545 ALA A N 1
ATOM 4080 C CA . ALA A 1 545 ? 38.592 -15.968 -20.341 1.00 86.44 545 ALA A CA 1
ATOM 4081 C C . ALA A 1 545 ? 39.890 -16.393 -19.618 1.00 86.44 545 ALA A C 1
ATOM 4083 O O . ALA A 1 545 ? 39.829 -17.011 -18.548 1.00 86.44 545 ALA A O 1
ATOM 4084 N N . PRO A 1 546 ? 41.081 -16.075 -20.156 1.00 84.62 546 PRO A N 1
ATOM 4085 C CA . PRO A 1 546 ? 42.342 -16.402 -19.496 1.00 84.62 546 PRO A CA 1
ATOM 4086 C C . PRO A 1 546 ? 42.401 -15.846 -18.066 1.00 84.62 546 PRO A C 1
ATOM 4088 O O . PRO A 1 546 ? 42.312 -14.641 -17.856 1.00 84.62 546 PRO A O 1
ATOM 4091 N N . GLY A 1 547 ? 42.569 -16.730 -17.079 1.00 82.38 547 GLY A N 1
ATOM 4092 C CA . GLY A 1 547 ? 42.641 -16.355 -15.662 1.00 82.38 547 GLY A CA 1
ATOM 4093 C C . GLY A 1 547 ? 41.291 -16.139 -14.968 1.00 82.38 547 GLY A C 1
ATOM 4094 O O . GLY A 1 547 ? 41.288 -15.944 -13.754 1.00 82.38 547 GLY A O 1
ATOM 4095 N N . ALA A 1 548 ? 40.162 -16.231 -15.680 1.00 83.88 548 ALA A N 1
ATOM 4096 C CA . ALA A 1 548 ? 38.840 -16.141 -15.065 1.00 83.88 548 ALA A CA 1
ATOM 4097 C C . ALA A 1 548 ? 38.596 -17.312 -14.103 1.00 83.88 548 ALA A C 1
ATOM 4099 O O . ALA A 1 548 ? 38.867 -18.471 -14.426 1.00 83.88 548 ALA A O 1
ATOM 4100 N N . GLN A 1 549 ? 38.076 -16.999 -12.919 1.00 85.50 549 GLN A N 1
ATOM 4101 C CA . GLN A 1 549 ? 37.564 -17.980 -11.967 1.00 85.50 549 GLN A CA 1
ATOM 4102 C C . GLN A 1 549 ? 36.041 -17.967 -12.081 1.00 85.50 549 GLN A C 1
ATOM 4104 O O . GLN A 1 549 ? 35.403 -17.012 -11.652 1.00 85.50 549 GLN A O 1
ATOM 4109 N N . LEU A 1 550 ? 35.473 -18.996 -12.710 1.00 87.44 550 LEU A N 1
ATOM 4110 C CA . LEU A 1 550 ? 34.029 -19.144 -12.888 1.00 87.44 550 LEU A CA 1
ATOM 4111 C C . LEU A 1 550 ? 33.527 -20.302 -12.029 1.00 87.44 550 LEU A C 1
ATOM 4113 O O . LEU A 1 550 ? 34.220 -21.311 -11.876 1.00 87.44 550 LEU A O 1
ATOM 4117 N N . SER A 1 551 ? 32.323 -20.166 -11.478 1.00 88.69 551 SER A N 1
ATOM 4118 C CA . SER A 1 551 ? 31.700 -21.246 -10.717 1.00 88.69 551 SER A CA 1
ATOM 4119 C C . SER A 1 551 ? 31.286 -22.401 -11.641 1.00 88.69 551 SER A C 1
ATOM 4121 O O . SER A 1 551 ? 31.056 -22.226 -12.844 1.00 88.69 551 SER A O 1
ATOM 4123 N N . ALA A 1 552 ? 31.153 -23.601 -11.073 1.00 88.94 552 ALA A N 1
ATOM 4124 C CA . ALA A 1 552 ? 30.606 -24.750 -11.797 1.00 88.94 552 ALA A CA 1
ATOM 4125 C C . ALA A 1 552 ? 29.197 -24.446 -12.340 1.00 88.94 552 ALA A C 1
ATOM 4127 O O . ALA A 1 552 ? 28.896 -24.784 -13.477 1.00 88.94 552 ALA A O 1
ATOM 4128 N N . SER A 1 553 ? 28.391 -23.681 -11.589 1.00 88.50 553 SER A N 1
ATOM 4129 C CA . SER A 1 553 ? 27.041 -23.266 -12.006 1.00 88.50 553 SER A CA 1
ATOM 4130 C C . SER A 1 553 ? 27.001 -22.417 -13.284 1.00 88.50 553 SER A C 1
ATOM 4132 O O . SER A 1 553 ? 25.944 -22.311 -13.898 1.00 88.50 553 SER A O 1
ATOM 4134 N N . VAL A 1 554 ? 28.125 -21.807 -13.679 1.00 93.19 554 VAL A N 1
ATOM 4135 C CA . VAL A 1 554 ? 28.259 -21.073 -14.945 1.00 93.19 554 VAL A CA 1
ATOM 4136 C C . VAL A 1 554 ? 28.779 -21.986 -16.050 1.00 93.19 554 VAL A C 1
ATOM 4138 O O . VAL A 1 554 ? 28.319 -21.917 -17.183 1.00 93.19 554 VAL A O 1
ATOM 4141 N N . THR A 1 555 ? 29.754 -22.840 -15.753 1.00 93.44 555 THR A N 1
ATOM 4142 C CA . THR A 1 555 ? 30.475 -23.597 -16.791 1.00 93.44 555 THR A CA 1
ATOM 4143 C C . THR A 1 555 ? 29.814 -24.924 -17.168 1.00 93.44 555 THR A C 1
ATOM 4145 O O . THR A 1 555 ? 29.920 -25.348 -18.322 1.00 93.44 555 THR A O 1
ATOM 4148 N N . ASP A 1 556 ? 29.107 -25.563 -16.237 1.00 92.38 556 ASP A N 1
ATOM 4149 C CA . ASP A 1 556 ? 28.453 -26.851 -16.455 1.00 92.38 556 ASP A CA 1
ATOM 4150 C C . ASP A 1 556 ? 27.239 -26.706 -17.379 1.00 92.38 556 ASP A C 1
ATOM 4152 O O . ASP A 1 556 ? 26.362 -25.873 -17.169 1.00 92.38 556 ASP A O 1
ATOM 4156 N N . GLY A 1 557 ? 27.178 -27.541 -18.420 1.00 91.19 557 GLY A N 1
ATOM 4157 C CA . GLY A 1 557 ? 26.031 -27.579 -19.329 1.00 91.19 557 GLY A CA 1
ATOM 4158 C C . GLY A 1 557 ? 25.850 -26.333 -20.204 1.00 91.19 557 GLY A C 1
ATOM 4159 O O . GLY A 1 557 ? 24.777 -26.182 -20.778 1.00 91.19 557 GLY A O 1
ATOM 4160 N N . CYS A 1 558 ? 26.870 -25.471 -20.331 1.00 96.50 558 CYS A N 1
ATOM 4161 C CA . CYS A 1 558 ? 26.780 -24.254 -21.141 1.00 96.50 558 CYS A CA 1
ATOM 4162 C C . CYS A 1 558 ? 26.362 -24.526 -22.587 1.00 96.50 558 CYS A C 1
ATOM 4164 O O . CYS A 1 558 ? 26.935 -25.375 -23.277 1.00 96.50 558 CYS A O 1
ATOM 4166 N N . VAL A 1 559 ? 25.387 -23.741 -23.042 1.00 96.38 559 VAL A N 1
ATOM 4167 C CA . VAL A 1 559 ? 24.887 -23.725 -24.415 1.00 96.38 559 VAL A CA 1
ATOM 4168 C C . VAL A 1 559 ? 25.242 -22.366 -25.025 1.00 96.38 559 VAL A C 1
ATOM 4170 O O . VAL A 1 559 ? 24.878 -21.345 -24.444 1.00 96.38 559 VAL A O 1
ATOM 4173 N N . PRO A 1 560 ? 25.957 -22.304 -26.166 1.00 95.88 560 PRO A N 1
ATOM 4174 C CA . PRO A 1 560 ? 26.131 -21.056 -26.905 1.00 95.88 560 PRO A CA 1
ATOM 4175 C C . PRO A 1 560 ? 24.771 -20.476 -27.294 1.00 95.88 560 PRO A C 1
ATOM 4177 O O . PRO A 1 560 ? 23.985 -21.169 -27.934 1.00 95.88 560 PRO A O 1
ATOM 4180 N N . VAL A 1 561 ? 24.514 -19.221 -26.929 1.00 96.12 561 VAL A N 1
ATOM 4181 C CA . VAL A 1 561 ? 23.209 -18.573 -27.132 1.00 96.12 561 VAL A CA 1
ATOM 4182 C C . VAL A 1 561 ? 23.243 -17.698 -28.377 1.00 96.12 561 VAL A C 1
ATOM 4184 O O . VAL A 1 561 ? 24.118 -16.835 -28.512 1.00 96.12 561 VAL A O 1
ATOM 4187 N N . ASN A 1 562 ? 22.271 -17.887 -29.269 1.00 94.38 562 ASN A N 1
ATOM 4188 C CA . ASN A 1 562 ? 22.074 -17.018 -30.423 1.00 94.38 562 ASN A CA 1
ATOM 4189 C C . ASN A 1 562 ? 21.051 -15.908 -30.123 1.00 94.38 562 ASN A C 1
ATOM 4191 O O . ASN A 1 562 ? 19.850 -16.084 -30.316 1.00 94.38 562 ASN A O 1
ATOM 4195 N N . LEU A 1 563 ? 21.535 -14.725 -29.731 1.00 94.38 563 LEU A N 1
ATOM 4196 C CA . LEU A 1 563 ? 20.689 -13.542 -29.507 1.00 94.38 563 LEU A CA 1
ATOM 4197 C C . LEU A 1 563 ? 20.170 -12.863 -30.784 1.00 94.38 563 LEU A C 1
ATOM 4199 O O . LEU A 1 563 ? 19.514 -11.828 -30.696 1.00 94.38 563 LEU A O 1
ATOM 4203 N N . PHE A 1 564 ? 20.457 -13.420 -31.960 1.00 92.06 564 PHE A N 1
ATOM 4204 C CA . PHE A 1 564 ? 19.988 -12.936 -33.264 1.00 92.06 564 PHE A CA 1
ATOM 4205 C C . PHE A 1 564 ? 19.086 -13.960 -33.959 1.00 92.06 564 PHE A C 1
ATOM 4207 O O . PHE A 1 564 ? 18.861 -13.871 -35.161 1.00 92.06 564 PHE A O 1
ATOM 4214 N N . ALA A 1 565 ? 18.606 -14.970 -33.231 1.00 91.69 565 ALA A N 1
ATOM 4215 C CA . ALA A 1 565 ? 17.662 -15.936 -33.769 1.00 91.69 565 ALA A CA 1
ATOM 4216 C C . ALA A 1 565 ? 16.292 -15.292 -34.016 1.00 91.69 565 ALA A C 1
ATOM 4218 O O . ALA A 1 565 ? 15.791 -14.589 -33.144 1.00 91.69 565 ALA A O 1
ATOM 4219 N N . ASP A 1 566 ? 15.648 -15.613 -35.141 1.00 88.56 566 ASP A N 1
ATOM 4220 C CA . ASP A 1 566 ? 14.340 -15.059 -35.527 1.00 88.56 566 ASP A CA 1
ATOM 4221 C C . ASP A 1 566 ? 13.265 -15.201 -34.432 1.00 88.56 566 ASP A C 1
ATOM 4223 O O . ASP A 1 566 ? 12.397 -14.343 -34.304 1.00 88.56 566 ASP A O 1
ATOM 4227 N N . SER A 1 567 ? 13.332 -16.240 -33.590 1.00 90.38 567 SER A N 1
ATOM 4228 C CA . SER A 1 567 ? 12.392 -16.450 -32.477 1.00 90.38 567 SER A CA 1
ATOM 4229 C C . SER A 1 567 ? 12.401 -15.321 -31.437 1.00 90.38 567 SER A C 1
ATOM 4231 O O . SER A 1 567 ? 11.366 -15.053 -30.830 1.00 90.38 567 SER A O 1
ATOM 4233 N N . LEU A 1 568 ? 13.529 -14.620 -31.273 1.00 90.44 568 LEU A N 1
ATOM 4234 C CA . LEU A 1 568 ? 13.660 -13.458 -30.387 1.00 90.44 568 LEU A CA 1
ATOM 4235 C C . LEU A 1 568 ? 13.117 -12.160 -31.010 1.00 90.44 568 LEU A C 1
ATOM 4237 O O . LEU A 1 568 ? 12.944 -11.182 -30.290 1.00 90.44 568 LEU A O 1
ATOM 4241 N N . TYR A 1 569 ? 12.859 -12.149 -32.325 1.00 88.19 569 TYR A N 1
ATOM 4242 C CA . TYR A 1 569 ? 12.444 -10.964 -33.095 1.00 88.19 569 TYR A CA 1
ATOM 4243 C C . TYR A 1 569 ? 11.120 -11.161 -33.853 1.00 88.19 569 TYR A C 1
ATOM 4245 O O . TYR A 1 569 ? 10.667 -10.252 -34.540 1.00 88.19 569 TYR A O 1
ATOM 4253 N N . SER A 1 570 ? 10.475 -12.329 -33.738 1.00 79.31 570 SER A N 1
ATOM 4254 C CA . SER A 1 570 ? 9.171 -12.623 -34.365 1.00 79.31 570 SER A CA 1
ATOM 4255 C C . SER A 1 570 ? 8.009 -11.756 -33.838 1.00 79.31 570 SER A C 1
ATOM 4257 O O . SER A 1 570 ? 6.912 -11.777 -34.396 1.00 79.31 570 SER A O 1
ATOM 4259 N N . GLY A 1 571 ? 8.279 -10.967 -32.796 1.00 78.19 571 GLY A N 1
ATOM 4260 C CA . GLY A 1 571 ? 7.485 -9.876 -32.245 1.00 78.19 571 GLY A CA 1
ATOM 4261 C C . GLY A 1 571 ? 8.374 -9.008 -31.341 1.00 78.19 571 GLY A C 1
ATOM 4262 O O . GLY A 1 571 ? 9.590 -9.196 -31.297 1.00 78.19 571 GLY A O 1
ATOM 4263 N N . VAL A 1 572 ? 7.776 -8.075 -30.594 1.00 78.62 572 VAL A N 1
ATOM 4264 C CA . VAL A 1 572 ? 8.506 -7.232 -29.619 1.00 78.62 572 VAL A CA 1
ATOM 4265 C C . VAL A 1 572 ? 9.021 -8.063 -28.431 1.00 78.62 572 VAL A C 1
ATOM 4267 O O . VAL A 1 572 ? 10.110 -7.813 -27.912 1.00 78.62 572 VAL A O 1
ATOM 4270 N N . VAL A 1 573 ? 8.258 -9.092 -28.052 1.00 83.56 573 VAL A N 1
ATOM 4271 C CA . VAL A 1 573 ? 8.608 -10.092 -27.037 1.00 83.56 573 VAL A CA 1
ATOM 4272 C C . VAL A 1 573 ? 8.748 -11.435 -27.733 1.00 83.56 573 VAL A C 1
ATOM 4274 O O . VAL A 1 573 ? 7.825 -11.884 -28.414 1.00 83.56 573 VAL A O 1
ATOM 4277 N N . GLY A 1 574 ? 9.908 -12.062 -27.580 1.00 87.69 574 GLY A N 1
ATOM 4278 C CA . GLY A 1 574 ? 10.221 -13.341 -28.199 1.00 87.69 574 GLY A CA 1
ATOM 4279 C C . GLY A 1 574 ? 10.669 -14.388 -27.190 1.00 87.69 574 GLY A C 1
ATOM 4280 O O . GLY A 1 574 ? 10.542 -14.231 -25.974 1.00 87.69 574 GLY A O 1
ATOM 4281 N N . ASP A 1 575 ? 11.229 -15.471 -27.715 1.00 91.31 575 ASP A N 1
ATOM 4282 C CA . ASP A 1 575 ? 11.863 -16.511 -26.912 1.00 91.31 575 ASP A CA 1
ATOM 4283 C C . ASP A 1 575 ? 13.153 -17.015 -27.573 1.00 91.31 575 ASP A C 1
ATOM 4285 O O . ASP A 1 575 ? 13.368 -16.851 -28.779 1.00 91.31 575 ASP A O 1
ATOM 4289 N N . PHE A 1 576 ? 14.028 -17.631 -26.780 1.00 94.12 576 PHE A N 1
ATOM 4290 C CA . PHE A 1 576 ? 15.236 -18.290 -27.256 1.00 94.12 576 PHE A CA 1
ATOM 4291 C C . PHE A 1 576 ? 14.915 -19.357 -28.309 1.00 94.12 576 PHE A C 1
ATOM 4293 O O . PHE A 1 576 ? 13.847 -19.970 -28.312 1.00 94.12 576 PHE A O 1
ATOM 4300 N N . ALA A 1 577 ? 15.864 -19.601 -29.212 1.00 93.69 577 ALA A N 1
ATOM 4301 C CA . ALA A 1 577 ? 15.661 -20.496 -30.348 1.00 93.69 577 ALA A CA 1
ATOM 4302 C C . ALA A 1 577 ? 15.460 -21.952 -29.916 1.00 93.69 577 ALA A C 1
ATOM 4304 O O . ALA A 1 577 ? 14.848 -22.748 -30.634 1.00 93.69 577 ALA A O 1
ATOM 4305 N N . THR A 1 578 ? 16.013 -22.322 -28.759 1.00 95.88 578 THR A N 1
ATOM 4306 C CA . THR A 1 578 ? 15.936 -23.681 -28.232 1.00 95.88 578 THR A CA 1
ATOM 4307 C C . THR A 1 578 ? 15.618 -23.709 -26.742 1.00 95.88 578 THR A C 1
ATOM 4309 O O . THR A 1 578 ? 16.068 -22.868 -25.966 1.00 95.88 578 THR A O 1
ATOM 4312 N N . GLN A 1 579 ? 14.932 -24.773 -26.312 1.00 95.44 579 GLN A N 1
ATOM 4313 C CA . GLN A 1 579 ? 14.707 -25.033 -24.889 1.00 95.44 579 GLN A CA 1
ATOM 4314 C C . GLN A 1 579 ? 16.026 -25.183 -24.111 1.00 95.44 579 GLN A C 1
ATOM 4316 O O . GLN A 1 579 ? 16.083 -24.820 -22.949 1.00 95.44 579 GLN A O 1
ATOM 4321 N N . ALA A 1 580 ? 17.100 -25.667 -24.745 1.00 96.38 580 ALA A N 1
ATOM 4322 C CA . ALA A 1 580 ? 18.398 -25.831 -24.090 1.00 96.38 580 ALA A CA 1
ATOM 4323 C C . ALA A 1 580 ? 19.073 -24.487 -23.753 1.00 96.38 580 ALA A C 1
ATOM 4325 O O . ALA A 1 580 ? 19.686 -24.369 -22.696 1.00 96.38 580 ALA A O 1
ATOM 4326 N N . GLU A 1 581 ? 18.946 -23.475 -24.622 1.00 95.88 581 GLU A N 1
ATOM 4327 C CA . GLU A 1 581 ? 19.373 -22.102 -24.307 1.00 95.88 581 GLU A CA 1
ATOM 4328 C C . GLU A 1 581 ? 18.572 -21.559 -23.120 1.00 95.88 581 GLU A C 1
ATOM 4330 O O . GLU A 1 581 ? 19.159 -21.053 -22.164 1.00 95.88 581 GLU A O 1
ATOM 4335 N N . ARG A 1 582 ? 17.242 -21.730 -23.149 1.00 94.56 582 ARG A N 1
ATOM 4336 C CA . ARG A 1 582 ? 16.349 -21.298 -22.069 1.00 94.56 582 ARG A CA 1
ATOM 4337 C C . ARG A 1 582 ? 16.685 -21.983 -20.742 1.00 94.56 582 ARG A C 1
ATOM 4339 O O . ARG A 1 582 ? 16.882 -21.285 -19.757 1.00 94.56 582 ARG A O 1
ATOM 4346 N N . ASP A 1 583 ? 16.802 -23.308 -20.717 1.00 95.31 583 ASP A N 1
ATOM 4347 C CA . ASP A 1 583 ? 17.091 -24.100 -19.512 1.00 95.31 583 ASP A CA 1
ATOM 4348 C C . ASP A 1 583 ? 18.459 -23.765 -18.902 1.00 95.31 583 ASP A C 1
ATOM 4350 O O . ASP A 1 583 ? 18.626 -23.817 -17.687 1.00 95.31 583 ASP A O 1
ATOM 4354 N N . TYR A 1 584 ? 19.450 -23.429 -19.733 1.00 96.12 584 TYR A N 1
ATOM 4355 C CA . TYR A 1 584 ? 20.760 -23.007 -19.245 1.00 96.12 584 TYR A CA 1
ATOM 4356 C C . TYR A 1 584 ? 20.712 -21.595 -18.642 1.00 96.12 584 TYR A C 1
ATOM 4358 O O . TYR A 1 584 ? 21.306 -21.354 -17.590 1.00 96.12 584 TYR A O 1
ATOM 4366 N N . LEU A 1 585 ? 20.013 -20.660 -19.292 1.00 95.88 585 LEU A N 1
ATOM 4367 C CA . LEU A 1 585 ? 19.990 -19.252 -18.893 1.00 95.88 585 LEU A CA 1
ATOM 4368 C C . LEU A 1 585 ? 19.041 -18.944 -17.736 1.00 95.88 585 LEU A C 1
ATOM 4370 O O . LEU A 1 585 ? 19.376 -18.104 -16.902 1.00 95.88 585 LEU A O 1
ATOM 4374 N N . PHE A 1 586 ? 17.868 -19.573 -17.700 1.00 94.44 586 PHE A N 1
ATOM 4375 C CA . PHE A 1 586 ? 16.881 -19.321 -16.660 1.00 94.44 586 PHE A CA 1
ATOM 4376 C C . PHE A 1 586 ? 17.279 -19.989 -15.346 1.00 94.44 586 PHE A C 1
ATOM 4378 O O . PHE A 1 586 ? 17.711 -21.140 -15.300 1.00 94.44 586 PHE A O 1
ATOM 4385 N N . ASP A 1 587 ? 17.096 -19.248 -14.266 1.00 93.88 587 ASP A N 1
ATOM 4386 C CA . ASP A 1 587 ? 17.215 -19.726 -12.894 1.00 93.88 587 ASP A CA 1
ATOM 4387 C C . ASP A 1 587 ? 16.131 -19.040 -12.050 1.00 93.88 587 ASP A C 1
ATOM 4389 O O . ASP A 1 587 ? 15.340 -18.251 -12.583 1.00 93.88 587 ASP A O 1
ATOM 4393 N N . SER A 1 588 ? 16.073 -19.338 -10.756 1.00 91.81 588 SER A N 1
ATOM 4394 C CA . SER A 1 588 ? 15.182 -18.651 -9.815 1.00 91.81 588 SER A CA 1
ATOM 4395 C C . SER A 1 588 ? 15.973 -17.790 -8.839 1.00 91.81 588 SER A C 1
ATOM 4397 O O . SER A 1 588 ? 17.083 -18.146 -8.460 1.00 91.81 588 SER A O 1
ATOM 4399 N N . ARG A 1 589 ? 15.396 -16.647 -8.462 1.00 89.69 589 ARG A N 1
ATOM 4400 C CA . ARG A 1 589 ? 15.809 -15.828 -7.325 1.00 89.69 589 ARG A CA 1
ATOM 4401 C C . ARG A 1 589 ? 14.807 -16.084 -6.207 1.00 89.69 589 ARG A C 1
ATOM 4403 O O . ARG A 1 589 ? 13.642 -15.699 -6.346 1.00 89.69 589 ARG A O 1
ATOM 4410 N N . ASP A 1 590 ? 15.254 -16.722 -5.132 1.00 91.94 590 ASP A N 1
ATOM 4411 C CA . ASP A 1 590 ? 14.389 -17.170 -4.043 1.00 91.94 590 ASP A CA 1
ATOM 4412 C C . ASP A 1 590 ? 14.727 -16.495 -2.700 1.00 91.94 590 ASP A C 1
ATOM 4414 O O . ASP A 1 590 ? 15.889 -16.315 -2.335 1.00 91.94 590 ASP A O 1
ATOM 4418 N N . PHE A 1 591 ? 13.690 -16.168 -1.922 1.00 90.81 591 PHE A N 1
ATOM 4419 C CA . PHE A 1 591 ? 13.818 -15.647 -0.558 1.00 90.81 591 PHE A CA 1
ATOM 4420 C C . PHE A 1 591 ? 12.998 -16.444 0.431 1.00 90.81 591 PHE A C 1
ATOM 4422 O O . PHE A 1 591 ? 11.880 -16.877 0.143 1.00 90.81 591 PHE A O 1
ATOM 4429 N N . LYS A 1 592 ? 13.514 -16.507 1.658 1.00 94.44 592 LYS A N 1
ATOM 4430 C CA . LYS A 1 592 ? 12.741 -16.910 2.825 1.00 94.44 592 LYS A CA 1
ATOM 4431 C C . LYS A 1 592 ? 12.827 -15.856 3.916 1.00 94.44 592 LYS A C 1
ATOM 4433 O O . LYS A 1 592 ? 13.871 -15.693 4.541 1.00 94.44 592 LYS A O 1
ATOM 4438 N N . THR A 1 593 ? 11.705 -15.205 4.194 1.00 94.12 593 THR A N 1
ATOM 4439 C CA . THR A 1 593 ? 11.576 -14.167 5.219 1.00 94.12 593 THR A CA 1
ATOM 4440 C C . THR A 1 593 ? 10.783 -14.686 6.404 1.00 94.12 593 THR A C 1
ATOM 4442 O O . THR A 1 593 ? 9.679 -15.200 6.248 1.00 94.12 593 THR A O 1
ATOM 4445 N N . LYS A 1 594 ? 11.329 -14.546 7.609 1.00 95.75 594 LYS A N 1
ATOM 4446 C CA . LYS A 1 594 ? 10.637 -14.830 8.865 1.00 95.75 594 LYS A CA 1
ATOM 4447 C C . LYS A 1 594 ? 10.543 -13.566 9.698 1.00 95.75 594 LYS A C 1
ATOM 4449 O O . LYS A 1 594 ? 11.538 -12.867 9.867 1.00 95.75 594 LYS A O 1
ATOM 4454 N N . VAL A 1 595 ? 9.361 -13.323 10.249 1.00 95.69 595 VAL A N 1
ATOM 4455 C CA . VAL A 1 595 ? 9.122 -12.267 11.235 1.00 95.69 595 VAL A CA 1
ATOM 4456 C C . VAL A 1 595 ? 8.526 -12.916 12.470 1.00 95.69 595 VAL A C 1
ATOM 4458 O O . VAL A 1 595 ? 7.453 -13.517 12.397 1.00 95.69 595 VAL A O 1
ATOM 4461 N N . ASP A 1 596 ? 9.227 -12.798 13.593 1.00 96.94 596 ASP A N 1
ATOM 4462 C CA . ASP A 1 596 ? 8.772 -13.305 14.885 1.00 96.94 596 ASP A CA 1
ATOM 4463 C C . ASP A 1 596 ? 8.492 -12.141 15.831 1.00 96.94 596 ASP A C 1
ATOM 4465 O O . ASP A 1 596 ? 9.325 -11.246 15.992 1.00 96.94 596 ASP A O 1
ATOM 4469 N N . GLN A 1 597 ? 7.338 -12.189 16.494 1.00 97.12 597 GLN A N 1
ATOM 4470 C CA . GLN A 1 597 ? 6.955 -11.236 17.529 1.00 97.12 597 GLN A CA 1
ATOM 4471 C C . GLN A 1 597 ? 6.452 -11.984 18.760 1.00 97.12 597 GLN A C 1
ATOM 4473 O O . GLN A 1 597 ? 5.567 -12.836 18.671 1.00 97.12 597 GLN A O 1
ATOM 4478 N N . THR A 1 598 ? 7.001 -11.649 19.925 1.00 98.31 598 THR A N 1
ATOM 4479 C CA . THR A 1 598 ? 6.486 -12.123 21.214 1.00 98.31 598 THR A CA 1
ATOM 4480 C C . THR A 1 598 ? 6.164 -10.944 22.115 1.00 98.31 598 THR A C 1
ATOM 4482 O O . THR A 1 598 ? 7.008 -10.073 22.316 1.00 98.31 598 THR A O 1
ATOM 4485 N N . ILE A 1 599 ? 4.952 -10.928 22.666 1.00 97.75 599 ILE A N 1
ATOM 4486 C CA . ILE A 1 599 ? 4.462 -9.887 23.570 1.00 97.75 599 ILE A CA 1
ATOM 4487 C C . ILE A 1 599 ? 4.054 -10.532 24.886 1.00 97.75 599 ILE A C 1
ATOM 4489 O O . ILE A 1 599 ? 3.275 -11.482 24.891 1.00 97.75 599 ILE A O 1
ATOM 4493 N N . TRP A 1 600 ? 4.527 -9.976 25.994 1.00 98.50 600 TRP A N 1
ATOM 4494 C CA . TRP A 1 600 ? 3.983 -10.209 27.327 1.00 98.50 600 TRP A CA 1
ATOM 4495 C C . TRP A 1 600 ? 3.319 -8.926 27.793 1.00 98.50 600 TRP A C 1
ATOM 4497 O O . TRP A 1 600 ? 3.974 -7.885 27.834 1.00 98.50 600 TRP A O 1
ATOM 4507 N N . ASN A 1 601 ? 2.046 -8.998 28.162 1.00 97.19 601 ASN A N 1
ATOM 4508 C CA . ASN A 1 601 ? 1.294 -7.842 28.629 1.00 97.19 601 ASN A CA 1
ATOM 4509 C C . ASN A 1 601 ? 0.590 -8.175 29.945 1.00 97.19 601 ASN A C 1
ATOM 4511 O O . ASN A 1 601 ? 0.077 -9.282 30.127 1.00 97.19 601 ASN A O 1
ATOM 4515 N N . VAL A 1 602 ? 0.584 -7.208 30.855 1.00 96.75 602 VAL A N 1
ATOM 4516 C CA . VAL A 1 602 ? -0.235 -7.218 32.066 1.00 96.75 602 VAL A CA 1
ATOM 4517 C C . VAL A 1 602 ? -0.926 -5.871 32.161 1.00 96.75 602 VAL A C 1
ATOM 4519 O O . VAL A 1 602 ? -0.271 -4.838 32.035 1.00 96.75 602 VAL A O 1
ATOM 4522 N N . PHE A 1 603 ? -2.222 -5.879 32.431 1.00 94.69 603 PHE A N 1
ATOM 4523 C CA . PHE A 1 603 ? -3.028 -4.691 32.647 1.00 94.69 603 PHE A CA 1
ATOM 4524 C C . PHE A 1 603 ? -3.953 -4.912 33.839 1.00 94.69 603 PHE A C 1
ATOM 4526 O O . PHE A 1 603 ? -4.582 -5.958 33.954 1.00 94.69 603 PHE A O 1
ATOM 4533 N N . LEU A 1 604 ? -4.017 -3.935 34.733 1.00 94.44 604 LEU A N 1
ATOM 4534 C CA . LEU A 1 604 ? -4.904 -3.905 35.888 1.00 94.44 604 LEU A CA 1
ATOM 4535 C C . LEU A 1 604 ? -5.750 -2.644 35.800 1.00 94.44 604 LEU A C 1
ATOM 4537 O O . LEU A 1 604 ? -5.229 -1.592 35.439 1.00 94.44 604 LEU A O 1
ATOM 4541 N N . GLN A 1 605 ? -7.015 -2.730 36.181 1.00 93.81 605 GLN A N 1
ATOM 4542 C CA . GLN A 1 605 ? -7.907 -1.581 36.270 1.00 93.81 605 GLN A CA 1
ATOM 4543 C C . GLN A 1 605 ? -8.819 -1.693 37.484 1.00 93.81 605 GLN A C 1
ATOM 4545 O O . GLN A 1 605 ? -9.095 -2.794 37.949 1.00 93.81 605 GLN A O 1
ATOM 4550 N N . GLY A 1 606 ? -9.313 -0.565 37.975 1.00 92.62 606 GLY A N 1
ATOM 4551 C CA . GLY A 1 606 ? -10.326 -0.524 39.020 1.00 92.62 606 GLY A CA 1
ATOM 4552 C C . GLY A 1 606 ? -10.649 0.898 39.439 1.00 92.62 606 GLY A C 1
ATOM 4553 O O . GLY A 1 606 ? -10.068 1.869 38.945 1.00 92.62 606 GLY A O 1
ATOM 4554 N N . ASP A 1 607 ? -11.559 1.020 40.389 1.00 94.19 607 ASP A N 1
ATOM 4555 C CA . ASP A 1 607 ? -11.958 2.300 40.948 1.00 94.19 607 ASP A CA 1
ATOM 4556 C C . ASP A 1 607 ? -10.990 2.709 42.054 1.00 94.19 607 ASP A C 1
ATOM 4558 O O . ASP A 1 607 ? -10.456 1.863 42.778 1.00 94.19 607 ASP A O 1
ATOM 4562 N N . VAL A 1 608 ? -10.730 4.010 42.170 1.00 95.50 608 VAL A N 1
ATOM 4563 C CA . VAL A 1 608 ? -9.780 4.574 43.147 1.00 95.50 608 VAL A CA 1
ATOM 4564 C C . VAL A 1 608 ? -10.395 5.656 44.026 1.00 95.50 608 VAL A C 1
ATOM 4566 O O . VAL A 1 608 ? -9.920 5.894 45.143 1.00 95.50 608 VAL A O 1
ATOM 4569 N N . ALA A 1 609 ? -11.445 6.321 43.547 1.00 94.44 609 ALA A N 1
ATOM 4570 C CA . ALA A 1 609 ? -12.164 7.352 44.280 1.00 94.44 609 ALA A CA 1
ATOM 4571 C C . ALA A 1 609 ? -13.622 7.442 43.821 1.00 94.44 609 ALA A C 1
ATOM 4573 O O . ALA A 1 609 ? -13.928 7.204 42.660 1.00 94.44 609 ALA A O 1
ATOM 4574 N N . GLU A 1 610 ? -14.498 7.871 44.726 1.00 91.44 610 GLU A N 1
ATOM 4575 C CA . GLU A 1 610 ? -15.879 8.235 44.410 1.00 91.44 610 GLU A CA 1
ATOM 4576 C C . GLU A 1 610 ? -16.032 9.749 44.580 1.00 91.44 610 GLU A C 1
ATOM 4578 O O . GLU A 1 610 ? -15.593 10.317 45.588 1.00 91.44 610 GLU A O 1
ATOM 4583 N N . THR A 1 611 ? -16.634 10.418 43.601 1.00 90.19 611 THR A N 1
ATOM 4584 C CA . THR A 1 611 ? -16.864 11.868 43.633 1.00 90.19 611 THR A CA 1
ATOM 4585 C C . THR A 1 611 ? -18.352 12.177 43.539 1.00 90.19 611 THR A C 1
ATOM 4587 O O . THR A 1 611 ? -19.167 11.320 43.223 1.00 90.19 611 THR A O 1
ATOM 4590 N N . SER A 1 612 ? -18.739 13.437 43.751 1.00 87.94 612 SER A N 1
ATOM 4591 C CA . SER A 1 612 ? -20.131 13.855 43.531 1.00 87.94 612 SER A CA 1
ATOM 4592 C C . SER A 1 612 ? -20.587 13.774 42.068 1.00 87.94 612 SER A C 1
ATOM 4594 O O . SER A 1 612 ? -21.765 13.996 41.810 1.00 87.94 612 SER A O 1
ATOM 4596 N N . ALA A 1 613 ? -19.663 13.562 41.126 1.00 88.81 613 ALA A N 1
ATOM 4597 C CA . ALA A 1 613 ? -19.941 13.444 39.698 1.00 88.81 613 ALA A CA 1
ATOM 4598 C C . ALA A 1 613 ? -19.868 11.992 39.187 1.00 88.81 613 ALA A C 1
ATOM 4600 O O . ALA A 1 613 ? -20.207 11.751 38.034 1.00 88.81 613 ALA A O 1
ATOM 4601 N N . GLY A 1 614 ? -19.442 11.045 40.029 1.00 89.06 614 GLY A N 1
ATOM 4602 C CA . GLY A 1 614 ? -19.278 9.633 39.694 1.00 89.06 614 GLY A CA 1
ATOM 4603 C C . GLY A 1 614 ? -17.912 9.080 40.097 1.00 89.06 614 GLY A C 1
ATOM 4604 O O . GLY A 1 614 ? -17.101 9.752 40.754 1.00 89.06 614 GLY A O 1
ATOM 4605 N N . THR A 1 615 ? -17.657 7.854 39.661 1.00 91.25 615 THR A N 1
ATOM 4606 C CA . THR A 1 615 ? -16.479 7.071 40.027 1.00 91.25 615 THR A CA 1
ATOM 4607 C C . THR A 1 615 ? -15.246 7.441 39.202 1.00 91.25 615 THR A C 1
ATOM 4609 O O . THR A 1 615 ? -15.307 7.596 37.983 1.00 91.25 615 THR A O 1
ATOM 4612 N N . VAL A 1 616 ? -14.109 7.590 39.882 1.00 94.00 616 VAL A N 1
ATOM 4613 C CA . VAL A 1 616 ? -12.786 7.767 39.274 1.00 94.00 616 VAL A CA 1
ATOM 4614 C C . VAL A 1 616 ? -12.141 6.397 39.139 1.00 94.00 616 VAL A C 1
ATOM 4616 O O . VAL A 1 616 ? -11.907 5.726 40.150 1.00 94.00 616 VAL A O 1
ATOM 4619 N N . SER A 1 617 ? -11.788 6.029 37.912 1.00 92.69 617 SER A N 1
ATOM 4620 C CA . SER A 1 617 ? -11.178 4.736 37.595 1.00 92.69 617 SER A CA 1
ATOM 4621 C C . SER A 1 617 ? -9.736 4.922 37.128 1.00 92.69 617 SER A C 1
ATOM 4623 O O . SER A 1 617 ? -9.400 5.906 36.467 1.00 92.69 617 SER A O 1
ATOM 4625 N N . LEU A 1 618 ? -8.872 3.981 37.493 1.00 94.50 618 LEU A N 1
ATOM 4626 C CA . LEU A 1 618 ? -7.458 3.944 37.140 1.00 94.50 618 LEU A CA 1
ATOM 4627 C C . LEU A 1 618 ? -7.135 2.585 36.526 1.00 94.50 618 LEU A C 1
ATOM 4629 O O . LEU A 1 618 ? -7.422 1.549 37.119 1.00 94.50 618 LEU A O 1
ATOM 4633 N N . GLY A 1 619 ? -6.475 2.608 35.377 1.00 93.94 619 GLY A N 1
ATOM 4634 C CA . GLY A 1 619 ? -5.845 1.469 34.736 1.00 93.94 619 GLY A CA 1
ATOM 4635 C C . GLY A 1 619 ? -4.336 1.663 34.667 1.00 93.94 619 GLY A C 1
ATOM 4636 O O . GLY A 1 619 ? -3.852 2.775 34.464 1.00 93.94 619 GLY A O 1
ATOM 4637 N N . PHE A 1 620 ? -3.567 0.596 34.829 1.00 95.81 620 PHE A N 1
ATOM 4638 C CA . PHE A 1 620 ? -2.134 0.605 34.566 1.00 95.81 620 PHE A CA 1
ATOM 4639 C C . PHE A 1 620 ? -1.643 -0.763 34.123 1.00 95.81 620 PHE A C 1
ATOM 4641 O O . PHE A 1 620 ? -2.191 -1.801 34.488 1.00 95.81 620 PHE A O 1
ATOM 4648 N N . GLY A 1 621 ? -0.579 -0.773 33.334 1.00 96.38 621 GLY A N 1
ATOM 4649 C CA . GLY A 1 621 ? -0.036 -1.996 32.785 1.00 96.38 621 GLY A CA 1
ATOM 4650 C C . GLY A 1 621 ? 1.418 -1.885 32.378 1.00 96.38 621 GLY A C 1
ATOM 4651 O O . GLY A 1 621 ? 2.038 -0.820 32.424 1.00 96.38 621 GLY A O 1
ATOM 4652 N N . GLY A 1 622 ? 1.961 -3.030 31.994 1.00 96.81 622 GLY A N 1
ATOM 4653 C CA . GLY A 1 622 ? 3.299 -3.163 31.451 1.00 96.81 622 GLY A CA 1
ATOM 4654 C C . GLY A 1 622 ? 3.292 -4.083 30.242 1.00 96.81 622 GLY A C 1
ATOM 4655 O O . GLY A 1 622 ? 2.525 -5.047 30.189 1.00 96.81 622 GLY A O 1
ATOM 4656 N N . GLU A 1 623 ? 4.158 -3.782 29.284 1.00 96.81 623 GLU A N 1
ATOM 4657 C CA . GLU A 1 623 ? 4.355 -4.585 28.084 1.00 96.81 623 GLU A CA 1
ATOM 4658 C C . GLU A 1 623 ? 5.844 -4.837 27.851 1.00 96.81 623 GLU A C 1
ATOM 4660 O O . GLU A 1 623 ? 6.686 -3.956 28.032 1.00 96.81 623 GLU A O 1
ATOM 4665 N N . VAL A 1 624 ? 6.178 -6.057 27.447 1.00 98.12 624 VAL A N 1
ATOM 4666 C CA . VAL A 1 624 ? 7.486 -6.397 26.890 1.00 98.12 624 VAL A CA 1
ATOM 4667 C C . VAL A 1 624 ? 7.244 -7.006 25.525 1.00 98.12 624 VAL A C 1
ATOM 4669 O O . VAL A 1 624 ? 6.505 -7.982 25.417 1.00 98.12 624 VAL A O 1
ATOM 4672 N N . ARG A 1 625 ? 7.885 -6.452 24.501 1.00 96.81 625 ARG A N 1
ATOM 4673 C CA . ARG A 1 625 ? 7.801 -6.921 23.123 1.00 96.81 625 ARG A CA 1
ATOM 4674 C C . ARG A 1 625 ? 9.188 -7.247 22.595 1.00 96.81 625 ARG A C 1
ATOM 4676 O O . ARG A 1 625 ? 10.119 -6.471 22.791 1.00 96.81 625 ARG A O 1
ATOM 4683 N N . VAL A 1 626 ? 9.319 -8.396 21.946 1.00 97.69 626 VAL A N 1
ATOM 4684 C CA . VAL A 1 626 ? 10.521 -8.803 21.214 1.00 97.69 626 VAL A CA 1
ATOM 4685 C C . VAL A 1 626 ? 10.127 -8.991 19.761 1.00 97.69 626 VAL A C 1
ATOM 4687 O O . VAL A 1 626 ? 9.268 -9.826 19.476 1.00 97.69 626 VAL A O 1
ATOM 4690 N N . ASP A 1 627 ? 10.756 -8.223 18.879 1.00 95.88 627 ASP A N 1
ATOM 4691 C CA . ASP A 1 627 ? 10.556 -8.259 17.432 1.00 95.88 627 ASP A CA 1
ATOM 4692 C C . ASP A 1 627 ? 11.846 -8.753 16.766 1.00 95.88 627 ASP A C 1
ATOM 4694 O O . ASP A 1 627 ? 12.940 -8.321 17.138 1.00 95.88 627 ASP A O 1
ATOM 4698 N N . SER A 1 628 ? 11.749 -9.644 15.780 1.00 96.25 628 SER A N 1
ATOM 4699 C CA . SER A 1 628 ? 12.906 -10.076 14.987 1.00 96.25 628 SER A CA 1
ATOM 4700 C C . SER A 1 628 ? 12.550 -10.354 13.535 1.00 96.25 628 SER A C 1
ATOM 4702 O O . SER A 1 628 ? 11.428 -10.767 13.233 1.00 96.25 628 SER A O 1
ATOM 4704 N N . ILE A 1 629 ? 13.526 -10.133 12.657 1.00 94.94 629 ILE A N 1
ATOM 4705 C CA . ILE A 1 629 ? 13.457 -10.409 11.225 1.00 94.94 629 ILE A CA 1
ATOM 4706 C C . ILE A 1 629 ? 14.648 -11.277 10.815 1.00 94.94 629 ILE A C 1
ATOM 4708 O O . ILE A 1 629 ? 15.783 -11.030 11.222 1.00 94.94 629 ILE A O 1
ATOM 4712 N N . ASP A 1 630 ? 14.370 -12.305 10.021 1.00 95.62 630 ASP A N 1
ATOM 4713 C CA . ASP A 1 630 ? 15.353 -13.198 9.410 1.00 95.62 630 ASP A CA 1
ATOM 4714 C C . ASP A 1 630 ? 14.936 -13.438 7.956 1.00 95.62 630 ASP A C 1
ATOM 4716 O O . ASP A 1 630 ? 14.077 -14.276 7.674 1.00 95.62 630 ASP A O 1
ATOM 4720 N N . SER A 1 631 ? 15.479 -12.639 7.042 1.00 93.62 631 SER A N 1
ATOM 4721 C CA . SER A 1 631 ? 15.248 -12.720 5.603 1.00 93.62 631 SER A CA 1
ATOM 4722 C C . SER A 1 631 ? 16.513 -13.190 4.913 1.00 93.62 631 SER A C 1
ATOM 4724 O O . SER A 1 631 ? 17.487 -12.445 4.842 1.00 93.62 631 SER A O 1
ATOM 4726 N N . ILE A 1 632 ? 16.485 -14.430 4.430 1.00 92.69 632 ILE A N 1
ATOM 4727 C CA . ILE A 1 632 ? 17.641 -15.113 3.854 1.00 92.69 632 ILE A CA 1
ATOM 4728 C C . ILE A 1 632 ? 17.440 -15.223 2.333 1.00 92.69 632 ILE A C 1
ATOM 4730 O O . ILE A 1 632 ? 16.505 -15.924 1.918 1.00 92.69 632 ILE A O 1
ATOM 4734 N N . PRO A 1 633 ? 18.271 -14.543 1.524 1.00 92.94 633 PRO A N 1
ATOM 4735 C CA . PRO A 1 633 ? 18.347 -14.748 0.078 1.00 92.94 633 PRO A CA 1
ATOM 4736 C C . PRO A 1 633 ? 19.044 -16.072 -0.270 1.00 92.94 633 PRO A C 1
ATOM 4738 O O . PRO A 1 633 ? 19.833 -16.600 0.518 1.00 92.94 633 PRO A O 1
ATOM 4741 N N . ASP A 1 634 ? 18.783 -16.600 -1.463 1.00 93.50 634 ASP A N 1
ATOM 4742 C CA . ASP A 1 634 ? 19.675 -17.568 -2.104 1.00 93.50 634 ASP A CA 1
ATOM 4743 C C . ASP A 1 634 ? 20.936 -16.892 -2.682 1.00 93.50 634 ASP A C 1
ATOM 4745 O O . ASP A 1 634 ? 21.055 -15.667 -2.715 1.00 93.50 634 ASP A O 1
ATOM 4749 N N . ASP A 1 635 ? 21.893 -17.691 -3.164 1.00 91.62 635 ASP A N 1
ATOM 4750 C CA . ASP A 1 635 ? 23.135 -17.166 -3.752 1.00 91.62 635 ASP A CA 1
ATOM 4751 C C . ASP A 1 635 ? 22.857 -16.305 -5.007 1.00 91.62 635 ASP A C 1
ATOM 4753 O O . ASP A 1 635 ? 23.633 -15.412 -5.338 1.00 91.62 635 ASP A O 1
ATOM 4757 N N . ILE A 1 636 ? 21.736 -16.539 -5.704 1.00 90.94 636 ILE A N 1
ATOM 4758 C CA . ILE A 1 636 ? 21.351 -15.796 -6.914 1.00 90.94 636 ILE A CA 1
ATOM 4759 C C . ILE A 1 636 ? 20.933 -14.364 -6.569 1.00 90.94 636 ILE A C 1
ATOM 4761 O O . ILE A 1 636 ? 21.381 -13.420 -7.226 1.00 90.94 636 ILE A O 1
ATOM 4765 N N . ALA A 1 637 ? 20.082 -14.207 -5.552 1.00 89.50 637 ALA A N 1
ATOM 4766 C CA . ALA A 1 637 ? 19.681 -12.931 -4.975 1.00 89.50 637 ALA A CA 1
ATOM 4767 C C . ALA A 1 637 ? 20.865 -12.215 -4.328 1.00 89.50 637 ALA A C 1
ATOM 4769 O O . ALA A 1 637 ? 21.102 -11.045 -4.627 1.00 89.50 637 ALA A O 1
ATOM 4770 N N . ASN A 1 638 ? 21.603 -12.922 -3.469 1.00 90.44 638 ASN A N 1
ATOM 4771 C CA . ASN A 1 638 ? 22.692 -12.359 -2.680 1.00 90.44 638 ASN A CA 1
ATOM 4772 C C . ASN A 1 638 ? 23.783 -11.757 -3.572 1.00 90.44 638 ASN A C 1
ATOM 4774 O O . ASN A 1 638 ? 24.221 -10.635 -3.341 1.00 90.44 638 ASN A O 1
ATOM 4778 N N . ASP A 1 639 ? 24.172 -12.472 -4.630 1.00 88.19 639 ASP A N 1
ATOM 4779 C CA . ASP A 1 639 ? 25.258 -12.049 -5.517 1.00 88.19 639 ASP A CA 1
ATOM 4780 C C . ASP A 1 639 ? 24.763 -11.217 -6.719 1.00 88.19 639 ASP A C 1
ATOM 4782 O O . ASP A 1 639 ? 25.567 -10.790 -7.548 1.00 88.19 639 ASP A O 1
ATOM 4786 N N . GLY A 1 640 ? 23.448 -10.989 -6.850 1.00 87.25 640 GLY A N 1
ATOM 4787 C CA . GLY A 1 640 ? 22.874 -10.186 -7.934 1.00 87.25 640 GLY A CA 1
ATOM 4788 C C . GLY A 1 640 ? 23.058 -10.790 -9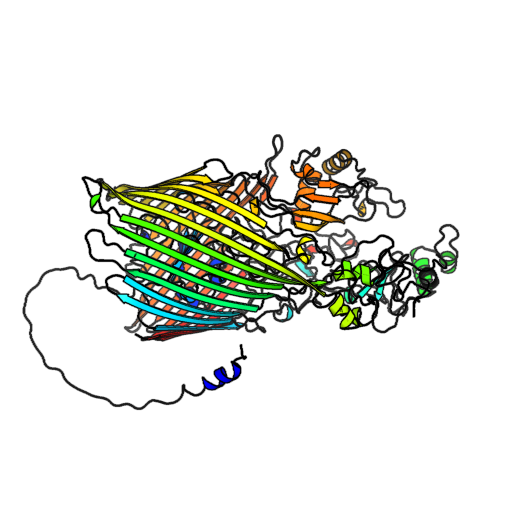.327 1.00 87.25 640 GLY A C 1
ATOM 4789 O O . GLY A 1 640 ? 23.386 -10.086 -10.277 1.00 87.25 640 GLY A O 1
ATOM 4790 N N . LEU A 1 641 ? 22.881 -12.106 -9.471 1.00 89.44 641 LEU A N 1
ATOM 4791 C CA . LEU A 1 641 ? 23.307 -12.822 -10.683 1.00 89.44 641 LEU A CA 1
ATOM 4792 C C . LEU A 1 641 ? 22.329 -12.728 -11.864 1.00 89.44 641 LEU A C 1
ATOM 4794 O O . LEU A 1 641 ? 22.658 -13.157 -12.971 1.00 89.44 641 LEU A O 1
ATOM 4798 N N . PHE A 1 642 ? 21.122 -12.200 -11.666 1.00 88.88 642 PHE A N 1
ATOM 4799 C CA . PHE A 1 642 ? 20.163 -11.957 -12.748 1.00 88.88 642 PHE A CA 1
ATOM 4800 C C . PHE A 1 642 ? 20.556 -10.738 -13.590 1.00 88.88 642 PHE A C 1
ATOM 4802 O O . PHE A 1 642 ? 21.087 -9.753 -13.085 1.00 88.88 642 PHE A O 1
ATOM 4809 N N . PHE A 1 643 ? 20.269 -10.774 -14.892 1.00 84.50 643 PHE A N 1
ATOM 4810 C CA . PHE A 1 643 ? 20.537 -9.640 -15.773 1.00 84.50 643 PHE A CA 1
ATOM 4811 C C . PHE A 1 643 ? 19.742 -8.404 -15.319 1.00 84.50 643 PHE A C 1
ATOM 4813 O O . PHE A 1 643 ? 18.520 -8.455 -15.175 1.00 84.50 643 PHE A O 1
ATOM 4820 N N . GLY A 1 644 ? 20.433 -7.285 -15.086 1.00 74.25 644 GLY A N 1
ATOM 4821 C CA . GLY A 1 644 ? 19.817 -6.040 -14.610 1.00 74.25 644 GLY A CA 1
ATOM 4822 C C . GLY A 1 644 ? 19.239 -6.115 -13.191 1.00 74.25 644 GLY A C 1
ATOM 4823 O O . GLY A 1 644 ? 18.396 -5.294 -12.840 1.00 74.25 644 GLY A O 1
ATOM 4824 N N . PHE A 1 645 ? 19.639 -7.115 -12.407 1.00 73.62 645 PHE A N 1
ATOM 4825 C CA . PHE A 1 645 ? 19.335 -7.271 -10.986 1.00 73.62 645 PHE A CA 1
ATOM 4826 C C . PHE A 1 645 ? 20.636 -7.175 -10.187 1.00 73.62 645 PHE A C 1
ATOM 4828 O O . PHE A 1 645 ? 21.725 -7.273 -10.746 1.00 73.62 645 PHE A O 1
ATOM 4835 N N . PHE A 1 646 ? 20.511 -6.990 -8.879 1.00 76.69 646 PHE A N 1
ATOM 4836 C CA . PHE A 1 646 ? 21.641 -6.701 -8.003 1.00 76.69 646 PHE A CA 1
ATOM 4837 C C . PHE A 1 646 ? 21.566 -7.509 -6.726 1.00 76.69 646 PHE A C 1
ATOM 4839 O O . PHE A 1 646 ? 20.559 -8.182 -6.472 1.00 76.69 646 PHE A O 1
ATOM 4846 N N . SER A 1 647 ? 22.643 -7.393 -5.949 1.00 85.31 647 SER A N 1
ATOM 4847 C CA . SER A 1 647 ? 22.762 -7.971 -4.625 1.00 85.31 647 SER A CA 1
ATOM 4848 C C . SER A 1 647 ? 21.629 -7.490 -3.734 1.00 85.31 647 SER A C 1
ATOM 4850 O O . SER A 1 647 ? 21.390 -6.288 -3.582 1.00 85.31 647 SER A O 1
ATOM 4852 N N . ASP A 1 648 ? 20.956 -8.457 -3.135 1.00 87.44 648 ASP A N 1
ATOM 4853 C CA . ASP A 1 648 ? 20.018 -8.265 -2.048 1.00 87.44 648 ASP A CA 1
ATOM 4854 C C . ASP A 1 648 ? 20.400 -9.234 -0.940 1.00 87.44 648 ASP A C 1
ATOM 4856 O O . ASP A 1 648 ? 20.193 -10.443 -1.047 1.00 87.44 648 ASP A O 1
ATOM 4860 N N . GLU A 1 649 ? 20.987 -8.679 0.113 1.00 89.75 649 GLU A N 1
ATOM 4861 C CA . GLU A 1 649 ? 21.509 -9.422 1.256 1.00 89.75 649 GLU A CA 1
ATOM 4862 C C . GLU A 1 649 ? 20.425 -9.718 2.316 1.00 89.75 649 GLU A C 1
ATOM 4864 O O . GLU A 1 649 ? 20.718 -10.202 3.416 1.00 89.75 649 GLU A O 1
ATOM 4869 N N . GLY A 1 650 ? 19.156 -9.415 2.019 1.00 90.00 650 GLY A N 1
ATOM 4870 C CA . GLY A 1 650 ? 18.026 -9.624 2.913 1.00 90.00 650 GLY A CA 1
ATOM 4871 C C . GLY A 1 650 ? 18.058 -8.731 4.156 1.00 90.00 650 GLY A C 1
ATOM 4872 O O . GLY A 1 650 ? 18.375 -7.548 4.093 1.00 90.00 650 GLY A O 1
ATOM 4873 N N . ALA A 1 651 ? 17.671 -9.280 5.307 1.00 92.19 651 ALA A N 1
ATOM 4874 C CA . ALA A 1 651 ? 17.578 -8.540 6.566 1.00 92.19 651 ALA A CA 1
ATOM 4875 C C . ALA A 1 651 ? 17.772 -9.485 7.751 1.00 92.19 651 ALA A C 1
ATOM 4877 O O . ALA A 1 651 ? 17.179 -10.566 7.777 1.00 92.19 651 ALA A O 1
ATOM 4878 N N . ASN A 1 652 ? 18.555 -9.092 8.754 1.00 94.38 652 ASN A N 1
ATOM 4879 C CA . ASN A 1 652 ? 18.746 -9.914 9.948 1.00 94.38 652 ASN A CA 1
ATOM 4880 C C . ASN A 1 652 ? 18.940 -9.060 11.200 1.00 94.38 652 ASN A C 1
ATOM 4882 O O . ASN A 1 652 ? 19.922 -8.332 11.326 1.00 94.38 652 ASN A O 1
ATOM 4886 N N . GLY A 1 653 ? 18.028 -9.192 12.160 1.00 94.31 653 GLY A N 1
ATOM 4887 C CA . GLY A 1 653 ? 18.174 -8.519 13.441 1.00 94.31 653 GLY A CA 1
ATOM 4888 C C . GLY A 1 653 ? 16.987 -8.696 14.371 1.00 94.31 653 GLY A C 1
ATOM 4889 O O . GLY A 1 653 ? 15.957 -9.279 14.028 1.00 94.31 653 GLY A O 1
ATOM 4890 N N . SER A 1 654 ? 17.144 -8.195 15.591 1.00 95.69 654 SER A N 1
ATOM 4891 C CA . SER A 1 654 ? 16.123 -8.263 16.630 1.00 95.69 654 SER A CA 1
ATOM 4892 C C . SER A 1 654 ? 16.184 -7.045 17.530 1.00 95.69 654 SER A C 1
ATOM 4894 O O . SER A 1 654 ? 17.265 -6.493 17.732 1.00 95.69 654 SER A O 1
ATOM 4896 N N . LYS A 1 655 ? 15.049 -6.682 18.124 1.00 94.75 655 LYS A N 1
ATOM 4897 C CA . LYS A 1 655 ? 14.977 -5.637 19.141 1.00 94.75 655 LYS A CA 1
ATOM 4898 C C . LYS A 1 655 ? 14.017 -5.986 20.271 1.00 94.75 655 LYS A C 1
ATOM 4900 O O . LYS A 1 655 ? 13.034 -6.702 20.065 1.00 94.75 655 LYS A O 1
ATOM 4905 N N . ILE A 1 656 ? 14.280 -5.441 21.457 1.00 97.06 656 ILE A N 1
ATOM 4906 C CA . ILE A 1 656 ? 13.360 -5.486 22.599 1.00 97.06 656 ILE A CA 1
ATOM 4907 C C . ILE A 1 656 ? 12.813 -4.096 22.949 1.00 97.06 656 ILE A C 1
ATOM 4909 O O . ILE A 1 656 ? 13.560 -3.138 23.141 1.00 97.06 656 ILE A O 1
ATOM 4913 N N . THR A 1 657 ? 11.498 -4.005 23.133 1.00 96.31 657 THR A N 1
ATOM 4914 C CA . THR A 1 657 ? 10.811 -2.805 23.624 1.00 96.31 657 THR A CA 1
ATOM 4915 C C . THR A 1 657 ? 10.128 -3.124 24.954 1.00 96.31 657 THR A C 1
ATOM 4917 O O . THR A 1 657 ? 9.482 -4.162 25.108 1.00 96.31 657 THR A O 1
ATOM 4920 N N . LYS A 1 658 ? 10.293 -2.250 25.950 1.00 97.69 658 LYS A N 1
ATOM 4921 C CA . LYS A 1 658 ? 9.681 -2.378 27.281 1.00 97.69 658 LYS A CA 1
ATOM 4922 C C . LYS A 1 658 ? 8.871 -1.135 27.586 1.00 97.69 658 LYS A C 1
ATOM 4924 O O . LYS A 1 658 ? 9.389 -0.027 27.468 1.00 97.69 658 LYS A O 1
ATOM 4929 N N . GLU A 1 659 ? 7.641 -1.315 28.032 1.00 96.00 659 GLU A N 1
ATOM 4930 C CA . GLU A 1 659 ? 6.712 -0.215 28.251 1.00 96.00 659 GLU A CA 1
ATOM 4931 C C . GLU A 1 659 ? 5.990 -0.347 29.588 1.00 96.00 659 GLU A C 1
ATOM 4933 O O . GLU A 1 659 ? 5.695 -1.448 30.055 1.00 96.00 659 GLU A O 1
ATOM 4938 N N . ALA A 1 660 ? 5.681 0.797 30.187 1.00 97.44 660 ALA A N 1
ATOM 4939 C CA . ALA A 1 660 ? 4.745 0.915 31.294 1.00 97.44 660 ALA A CA 1
ATOM 4940 C C . ALA A 1 660 ? 3.765 2.038 30.973 1.00 97.44 660 ALA A C 1
ATOM 4942 O O . ALA A 1 660 ? 4.175 3.096 30.495 1.00 97.44 660 ALA A O 1
ATOM 4943 N N . PHE A 1 661 ? 2.483 1.818 31.226 1.00 95.94 661 PHE A N 1
ATOM 4944 C CA . PHE A 1 661 ? 1.432 2.766 30.877 1.00 95.94 661 PHE A CA 1
ATOM 4945 C C . PHE A 1 661 ? 0.368 2.837 31.965 1.00 95.94 661 PHE A C 1
ATOM 4947 O O . PHE A 1 661 ? 0.188 1.896 32.739 1.00 95.94 661 PHE A O 1
ATOM 4954 N N . ALA A 1 662 ? -0.323 3.967 32.030 1.00 96.19 662 ALA A N 1
ATOM 4955 C CA . ALA A 1 662 ? -1.448 4.194 32.918 1.00 96.19 662 ALA A CA 1
ATOM 4956 C C . ALA A 1 662 ? -2.480 5.104 32.252 1.00 96.19 662 ALA A C 1
ATOM 4958 O O . ALA A 1 662 ? -2.130 5.987 31.473 1.00 96.19 662 ALA A O 1
ATOM 4959 N N . GLU A 1 663 ? -3.740 4.890 32.596 1.00 93.75 663 GLU A N 1
ATOM 4960 C CA . GLU A 1 663 ? -4.895 5.628 32.105 1.00 93.75 663 GLU A CA 1
ATOM 4961 C C . GLU A 1 663 ? -5.840 5.890 33.279 1.00 93.75 663 GLU A C 1
ATOM 4963 O O . GLU A 1 663 ? -6.072 5.013 34.105 1.00 93.75 663 GLU A O 1
ATOM 4968 N N . MET A 1 664 ? -6.368 7.101 33.395 1.00 94.75 664 MET A N 1
ATOM 4969 C CA . MET A 1 664 ? -7.263 7.503 34.471 1.00 94.75 664 MET A CA 1
ATOM 4970 C C . MET A 1 664 ? -8.473 8.210 33.888 1.00 94.75 664 MET A C 1
ATOM 4972 O O . MET A 1 664 ? -8.327 9.163 33.128 1.00 94.75 664 MET A O 1
ATOM 4976 N N . PHE A 1 665 ? -9.657 7.793 34.314 1.00 93.75 665 PHE A N 1
ATOM 4977 C CA . PHE A 1 665 ? -10.911 8.455 34.000 1.00 93.75 665 PHE A CA 1
ATOM 4978 C C . PHE A 1 665 ? -11.439 9.200 35.226 1.00 93.75 665 PHE A C 1
ATOM 4980 O O . PHE A 1 665 ? -11.507 8.642 36.320 1.00 93.75 665 PHE A O 1
ATOM 4987 N N . ILE A 1 666 ? -11.834 10.457 35.039 1.00 94.88 666 ILE A N 1
ATOM 4988 C CA . ILE A 1 666 ? -12.254 11.371 36.098 1.00 94.88 666 ILE A CA 1
ATOM 4989 C C . ILE A 1 666 ? -13.561 12.064 35.679 1.00 94.88 666 ILE A C 1
ATOM 4991 O O . ILE A 1 666 ? -13.532 12.978 34.847 1.00 94.88 666 ILE A O 1
ATOM 4995 N N . PRO A 1 667 ? -14.712 11.711 36.271 1.00 93.06 667 PRO A N 1
ATOM 4996 C CA . PRO A 1 667 ? -15.925 12.502 36.130 1.00 93.06 667 PRO A CA 1
ATOM 4997 C C . PRO A 1 667 ? -15.805 13.762 36.998 1.00 93.06 667 PRO A C 1
ATOM 4999 O O . PRO A 1 667 ? -15.610 13.696 38.211 1.00 93.06 667 PRO A O 1
ATOM 5002 N N . LEU A 1 668 ? -15.884 14.938 36.376 1.00 93.50 668 LEU A N 1
ATOM 5003 C CA . LEU A 1 668 ? -15.695 16.230 37.044 1.00 93.50 668 LEU A CA 1
ATOM 5004 C C . LEU A 1 668 ? -17.025 16.856 37.471 1.00 93.50 668 LEU A C 1
ATOM 5006 O O . LEU A 1 668 ? -17.123 17.434 38.556 1.00 93.50 668 LEU A O 1
ATOM 5010 N N . VAL A 1 669 ? -18.049 16.769 36.617 1.00 91.88 669 VAL A N 1
ATOM 5011 C CA . VAL A 1 669 ? -19.384 17.331 36.873 1.00 91.88 669 VAL A CA 1
ATOM 5012 C C . VAL A 1 669 ? -20.453 16.412 36.293 1.00 91.88 669 VAL A C 1
ATOM 5014 O O . VAL A 1 669 ? -20.344 15.995 35.143 1.00 91.88 669 VAL A O 1
ATOM 5017 N N . ALA A 1 670 ? -21.508 16.170 37.070 1.00 91.19 670 ALA A N 1
ATOM 5018 C CA . ALA A 1 670 ? -22.716 15.483 36.627 1.00 91.19 670 ALA A CA 1
ATOM 5019 C C . ALA A 1 670 ? -23.970 16.264 37.052 1.00 91.19 670 ALA A C 1
ATOM 5021 O O . ALA A 1 670 ? -24.000 16.871 38.133 1.00 91.19 670 ALA A O 1
ATOM 5022 N N . ASP A 1 671 ? -24.988 16.260 36.190 1.00 89.88 671 ASP A N 1
ATOM 5023 C CA . ASP A 1 671 ? -26.351 16.743 36.451 1.00 89.88 671 ASP A CA 1
ATOM 5024 C C . ASP A 1 671 ? -26.449 18.163 37.036 1.00 89.88 671 ASP A C 1
ATOM 5026 O O . ASP A 1 671 ? -27.230 18.452 37.952 1.00 89.88 671 ASP A O 1
ATOM 5030 N N . LYS A 1 672 ? -25.655 19.099 36.501 1.00 90.44 672 LYS A N 1
ATOM 5031 C CA . LYS A 1 672 ? -25.779 20.533 36.799 1.00 90.44 672 LYS A CA 1
ATOM 5032 C C . LYS A 1 672 ? -26.434 21.275 35.641 1.00 90.44 672 LYS A C 1
ATOM 5034 O O . LYS A 1 672 ? -26.373 20.874 34.482 1.00 90.44 672 LYS A O 1
ATOM 5039 N N . THR A 1 673 ? -27.058 22.409 35.950 1.00 89.44 673 THR A N 1
ATOM 5040 C CA . THR A 1 673 ? -27.626 23.297 34.930 1.00 89.44 673 THR A CA 1
ATOM 5041 C C . THR A 1 673 ? -26.539 23.701 33.925 1.00 89.44 673 THR A C 1
ATOM 5043 O O . THR A 1 673 ? -25.519 24.252 34.332 1.00 89.44 673 THR A O 1
ATOM 5046 N N . PHE A 1 674 ? -26.767 23.435 32.632 1.00 89.31 674 PHE A N 1
ATOM 5047 C CA . PHE A 1 674 ? -25.821 23.635 31.514 1.00 89.31 674 PHE A CA 1
ATOM 5048 C C . PHE A 1 674 ? -24.550 22.764 31.526 1.00 89.31 674 PHE A C 1
ATOM 5050 O O . PHE A 1 674 ? -23.649 22.995 30.720 1.00 89.31 674 PHE A O 1
ATOM 5057 N N . VAL A 1 675 ? -24.453 21.772 32.416 1.00 92.19 675 VAL A N 1
ATOM 5058 C CA . VAL A 1 675 ? -23.355 20.794 32.461 1.00 92.19 675 VAL A CA 1
ATOM 5059 C C . VAL A 1 675 ? -23.937 19.452 32.909 1.00 92.19 675 VAL A C 1
ATOM 5061 O O . VAL A 1 675 ? -23.928 19.124 34.097 1.00 92.19 675 VAL A O 1
ATOM 5064 N N . LYS A 1 676 ? -24.491 18.692 31.958 1.00 91.50 676 LYS A N 1
ATOM 5065 C CA . LYS A 1 676 ? -25.005 17.340 32.212 1.00 91.50 676 LYS A CA 1
ATOM 5066 C C . LYS A 1 676 ? -23.880 16.368 32.514 1.00 91.50 676 LYS A C 1
ATOM 5068 O O . LYS A 1 676 ? -23.966 15.650 33.502 1.00 91.50 676 LYS A O 1
ATOM 5073 N N . ARG A 1 677 ? -22.811 16.408 31.717 1.00 92.31 677 ARG A N 1
ATOM 5074 C CA . ARG A 1 677 ? -21.594 15.619 31.936 1.00 92.31 677 ARG A CA 1
ATOM 5075 C C . ARG A 1 677 ? -20.360 16.446 31.605 1.00 92.31 677 ARG A C 1
ATOM 5077 O O . ARG A 1 677 ? -20.343 17.154 30.600 1.00 92.31 677 ARG A O 1
ATOM 5084 N N . LEU A 1 678 ? -19.341 16.357 32.449 1.00 93.75 678 LEU A N 1
ATOM 5085 C CA . LEU A 1 678 ? -17.985 16.803 32.153 1.00 93.75 678 LEU A CA 1
ATOM 5086 C C . LEU A 1 678 ? -17.023 15.718 32.624 1.00 93.75 678 LEU A C 1
ATOM 5088 O O . LEU A 1 678 ? -16.871 15.532 33.832 1.00 93.75 678 LEU A O 1
ATOM 5092 N N . ASN A 1 679 ? -16.378 15.038 31.684 1.00 93.12 679 ASN A N 1
ATOM 5093 C CA . ASN A 1 679 ? -15.441 13.954 31.956 1.00 93.12 679 ASN A CA 1
ATOM 5094 C C . ASN A 1 679 ? -14.046 14.313 31.451 1.00 93.12 679 ASN A C 1
ATOM 5096 O O . ASN A 1 679 ? -13.901 15.019 30.451 1.00 93.12 679 ASN A O 1
ATOM 5100 N N . LEU A 1 680 ? -13.029 13.804 32.140 1.00 94.00 680 LEU A N 1
ATOM 5101 C CA . LEU A 1 680 ? -11.628 13.927 31.767 1.00 94.00 680 LEU A CA 1
ATOM 5102 C C . LEU A 1 680 ? -10.979 12.543 31.783 1.00 94.00 680 LEU A C 1
ATOM 5104 O O . LEU A 1 680 ? -11.081 11.823 32.771 1.00 94.00 680 LEU A O 1
ATOM 5108 N N . GLU A 1 681 ? -10.277 12.195 30.717 1.00 93.44 681 GLU A N 1
ATOM 5109 C CA . GLU A 1 681 ? -9.454 10.994 30.617 1.00 93.44 681 GLU A CA 1
ATOM 5110 C C . GLU A 1 681 ? -7.998 11.412 30.418 1.00 93.44 681 GLU A C 1
ATOM 5112 O O . GLU A 1 681 ? -7.696 12.270 29.589 1.00 93.44 681 GLU A O 1
ATOM 5117 N N . LEU A 1 682 ? -7.096 10.839 31.206 1.00 95.25 682 LEU A N 1
ATOM 5118 C CA . LEU A 1 682 ? -5.668 11.129 31.175 1.00 95.25 682 LEU A CA 1
ATOM 5119 C C . LEU A 1 682 ? -4.907 9.827 30.984 1.00 95.25 682 LEU A C 1
ATOM 5121 O O . LEU A 1 682 ? -5.067 8.903 31.772 1.00 95.25 682 LEU A O 1
ATOM 5125 N N . SER A 1 683 ? -4.038 9.772 29.985 1.00 95.12 683 SER A N 1
ATOM 5126 C CA . SER A 1 683 ? -3.198 8.613 29.694 1.00 95.12 683 SER A CA 1
ATOM 5127 C C . SER A 1 683 ? -1.730 9.004 29.640 1.00 95.12 683 SER A C 1
ATOM 5129 O O . SER A 1 683 ? -1.386 10.108 29.218 1.00 95.12 683 SER A O 1
ATOM 5131 N N . GLY A 1 684 ? -0.853 8.084 30.028 1.00 96.12 684 GLY A N 1
ATOM 5132 C CA . GLY A 1 684 ? 0.591 8.241 29.922 1.00 96.12 684 GLY A CA 1
ATOM 5133 C C . GLY A 1 684 ? 1.297 6.905 29.729 1.00 96.12 684 GLY A C 1
ATOM 5134 O O . GLY A 1 684 ? 0.923 5.909 30.345 1.00 96.12 684 GLY A O 1
ATOM 5135 N N . ARG A 1 685 ? 2.350 6.889 28.910 1.00 96.38 685 ARG A N 1
ATOM 5136 C CA . ARG A 1 685 ? 3.200 5.720 28.654 1.00 96.38 685 ARG A CA 1
ATOM 5137 C C . ARG A 1 685 ? 4.672 6.120 28.675 1.00 96.38 685 ARG A C 1
ATOM 5139 O O . ARG A 1 685 ? 5.066 7.122 28.086 1.00 96.38 685 ARG A O 1
ATOM 5146 N N . VAL A 1 686 ? 5.488 5.306 29.339 1.00 97.31 686 VAL A N 1
ATOM 5147 C CA . VAL A 1 686 ? 6.952 5.343 29.267 1.00 97.31 686 VAL A CA 1
ATOM 5148 C C . VAL A 1 686 ? 7.408 4.160 28.423 1.00 97.31 686 VAL A C 1
ATOM 5150 O O . VAL A 1 686 ? 7.127 3.015 28.779 1.00 97.31 686 VAL A O 1
ATOM 5153 N N . THR A 1 687 ? 8.148 4.431 27.352 1.00 96.62 687 THR A N 1
ATOM 5154 C CA . THR A 1 687 ? 8.664 3.416 26.426 1.00 96.62 687 THR A CA 1
ATOM 5155 C C . THR A 1 687 ? 10.186 3.424 26.451 1.00 96.62 687 THR A C 1
ATOM 5157 O O . THR A 1 687 ? 10.819 4.459 26.248 1.00 96.62 687 THR A O 1
ATOM 5160 N N . LYS A 1 688 ? 10.787 2.260 26.703 1.00 96.50 688 LYS A N 1
ATOM 5161 C CA . LYS A 1 688 ? 12.220 2.015 26.547 1.00 96.50 688 LYS A CA 1
ATOM 5162 C C . LYS A 1 688 ? 12.437 1.016 25.418 1.00 96.50 688 LYS A C 1
ATOM 5164 O O . LYS A 1 688 ? 12.285 -0.190 25.618 1.00 96.50 688 LYS A O 1
ATOM 5169 N N . ASP A 1 689 ? 12.820 1.532 24.260 1.00 95.25 689 ASP A N 1
ATOM 5170 C CA . ASP A 1 689 ? 13.362 0.724 23.172 1.00 95.25 689 ASP A CA 1
ATOM 5171 C C . ASP A 1 689 ? 14.856 0.431 23.414 1.00 95.25 689 ASP A C 1
ATOM 5173 O O . ASP A 1 689 ? 15.546 1.160 24.144 1.00 95.25 689 ASP A O 1
ATOM 5177 N N . GLU A 1 690 ? 15.341 -0.675 22.860 1.00 94.44 690 GLU A N 1
ATOM 5178 C CA . GLU A 1 690 ? 16.731 -1.114 22.955 1.00 94.44 690 GLU A CA 1
ATOM 5179 C C . GLU A 1 690 ? 17.708 -0.083 22.383 1.00 94.44 690 GLU A C 1
ATOM 5181 O O . GLU A 1 690 ? 18.700 0.233 23.047 1.00 94.44 690 GLU A O 1
ATOM 5186 N N . PHE A 1 691 ? 17.394 0.486 21.215 1.00 92.75 691 PHE A N 1
ATOM 5187 C CA . PHE A 1 691 ? 18.305 1.363 20.472 1.00 92.75 691 PHE A CA 1
ATOM 5188 C C . PHE A 1 691 ? 18.055 2.852 20.728 1.00 92.75 691 PHE A C 1
ATOM 5190 O O . PHE A 1 691 ? 18.994 3.644 20.679 1.00 92.75 691 PHE A O 1
ATOM 5197 N N . TYR A 1 692 ? 16.825 3.232 21.084 1.00 93.00 692 TYR A N 1
ATOM 5198 C CA . TYR A 1 692 ? 16.426 4.641 21.196 1.00 93.00 692 TYR A CA 1
ATOM 5199 C C . TYR A 1 692 ? 16.363 5.151 22.646 1.00 93.00 692 TYR A C 1
ATOM 5201 O O . TYR A 1 692 ? 16.303 4.365 23.611 1.00 93.00 692 TYR A O 1
ATOM 5209 N N . PRO A 1 693 ? 16.389 6.483 22.842 1.00 92.25 693 PRO A N 1
ATOM 5210 C CA . PRO A 1 693 ? 16.139 7.099 24.139 1.00 92.25 693 PRO A CA 1
ATOM 5211 C C . PRO A 1 693 ? 14.798 6.671 24.746 1.00 92.25 693 PRO A C 1
ATOM 5213 O O . PRO A 1 693 ? 13.864 6.268 24.055 1.00 92.25 693 PRO A O 1
ATOM 5216 N N . THR A 1 694 ? 14.698 6.755 26.074 1.00 94.94 694 THR A N 1
ATOM 5217 C CA . THR A 1 694 ? 13.413 6.550 26.752 1.00 94.94 694 THR A CA 1
ATOM 5218 C C . THR A 1 694 ? 12.454 7.669 26.361 1.00 94.94 694 THR A C 1
ATOM 5220 O O . THR A 1 694 ? 12.763 8.838 26.594 1.00 94.94 694 THR A O 1
ATOM 5223 N N . ALA A 1 695 ? 11.282 7.309 25.850 1.00 93.69 695 ALA A N 1
ATOM 5224 C CA . ALA A 1 695 ? 10.237 8.250 25.470 1.00 93.69 695 ALA A CA 1
ATOM 5225 C C . ALA A 1 695 ? 9.096 8.267 26.494 1.00 93.69 695 ALA A C 1
ATOM 5227 O O . ALA A 1 695 ? 8.790 7.252 27.127 1.00 93.69 695 ALA A O 1
ATOM 5228 N N . PHE A 1 696 ? 8.454 9.426 26.640 1.00 95.50 696 PHE A N 1
ATOM 5229 C CA . PHE A 1 696 ? 7.222 9.588 27.407 1.00 95.50 696 PHE A CA 1
ATOM 5230 C C . PHE A 1 696 ? 6.134 10.155 26.497 1.00 95.50 696 PHE A C 1
ATOM 5232 O O . PHE A 1 696 ? 6.282 11.255 25.968 1.00 95.50 696 PHE A O 1
ATOM 5239 N N . THR A 1 697 ? 5.046 9.409 26.331 1.00 95.88 697 THR A N 1
ATOM 5240 C CA . THR A 1 697 ? 3.856 9.835 25.584 1.00 95.88 697 THR A CA 1
ATOM 5241 C C . THR A 1 697 ? 2.693 10.047 26.535 1.00 95.88 697 THR A C 1
ATOM 5243 O O . THR A 1 697 ? 2.587 9.367 27.557 1.00 95.88 697 THR A O 1
ATOM 5246 N N . TYR A 1 698 ? 1.823 11.002 26.226 1.00 95.69 698 TYR A N 1
ATOM 5247 C CA . TYR A 1 698 ? 0.660 11.315 27.051 1.00 95.69 698 TYR A CA 1
ATOM 5248 C C . TYR A 1 698 ? -0.534 11.712 26.192 1.00 95.69 698 TYR A C 1
ATOM 5250 O O . TYR A 1 698 ? -0.374 12.165 25.066 1.00 95.69 698 TYR A O 1
ATOM 5258 N N . SER A 1 699 ? -1.737 11.560 26.732 1.00 94.62 699 SER A N 1
ATOM 5259 C CA . SER A 1 699 ? -2.968 12.029 26.101 1.00 94.62 699 SER A CA 1
ATOM 5260 C C . SER A 1 699 ? -3.929 12.546 27.163 1.00 94.62 699 SER A C 1
ATOM 5262 O O . SER A 1 699 ? -4.001 12.000 28.264 1.00 94.62 699 SER A O 1
ATOM 5264 N N . ALA A 1 700 ? -4.642 13.618 26.843 1.00 95.19 700 ALA A N 1
ATOM 5265 C CA . ALA A 1 700 ? -5.723 14.167 27.638 1.00 95.19 700 ALA A CA 1
ATOM 5266 C C . ALA A 1 700 ? -6.965 14.291 26.757 1.00 95.19 700 ALA A C 1
ATOM 5268 O O . ALA A 1 700 ? -6.918 14.905 25.689 1.00 95.19 700 ALA A O 1
ATOM 5269 N N . LYS A 1 701 ? -8.080 13.728 27.215 1.00 93.94 701 LYS A N 1
ATOM 5270 C CA . LYS A 1 701 ? -9.354 13.747 26.501 1.00 93.94 701 LYS A CA 1
ATOM 5271 C C . LYS A 1 701 ? -10.436 14.328 27.391 1.00 93.94 701 LYS A C 1
ATOM 5273 O O . LYS A 1 701 ? -10.524 13.981 28.565 1.00 93.94 701 LYS A O 1
ATOM 5278 N N . ALA A 1 702 ? -11.257 15.209 26.842 1.00 93.88 702 ALA A N 1
ATOM 5279 C CA . ALA A 1 702 ? -12.353 15.835 27.561 1.00 93.88 702 ALA A CA 1
ATOM 5280 C C . ALA A 1 702 ? -13.674 15.615 26.826 1.00 93.88 702 ALA A C 1
ATOM 5282 O O . ALA A 1 702 ? -13.761 15.777 25.608 1.00 93.88 702 ALA A O 1
ATOM 5283 N N . GLU A 1 703 ? -14.709 15.301 27.595 1.00 93.25 703 GLU A N 1
ATOM 5284 C CA . GLU A 1 703 ? -16.089 15.215 27.128 1.00 93.25 703 GLU A CA 1
ATOM 5285 C C . GLU A 1 703 ? -16.919 16.248 27.883 1.00 93.25 703 GLU A C 1
ATOM 5287 O O . GLU A 1 703 ? -16.919 16.257 29.113 1.00 93.25 703 GLU A O 1
ATOM 5292 N N . TYR A 1 704 ? -17.651 17.097 27.167 1.00 94.62 704 TYR A N 1
ATOM 5293 C CA . TYR A 1 704 ? -18.558 18.073 27.756 1.00 94.62 704 TYR A CA 1
ATOM 5294 C C . TYR A 1 704 ? -19.935 17.996 27.104 1.00 94.62 704 TYR A C 1
ATOM 5296 O O . TYR A 1 704 ? -20.106 18.352 25.941 1.00 94.62 704 TYR A O 1
ATOM 5304 N N . SER A 1 705 ? -20.935 17.595 27.881 1.00 94.62 705 SER A N 1
ATOM 5305 C CA . SER A 1 705 ? -22.334 17.576 27.462 1.00 94.62 705 SER A CA 1
ATOM 5306 C C . SER A 1 705 ? -23.107 18.683 28.191 1.00 94.62 705 SER A C 1
ATOM 5308 O O . SER A 1 705 ? -23.420 18.521 29.376 1.00 94.62 705 SER A O 1
ATOM 5310 N N . PRO A 1 706 ? -23.411 19.835 27.559 1.00 93.88 706 PRO A N 1
ATOM 5311 C CA . PRO A 1 706 ? -24.257 20.864 28.172 1.00 93.88 706 PRO A CA 1
ATOM 5312 C C . PRO A 1 706 ? -25.706 20.403 28.390 1.00 93.88 706 PRO A C 1
ATOM 5314 O O . PRO A 1 706 ? -26.360 20.845 29.338 1.00 93.88 706 PRO A O 1
ATOM 5317 N N . PHE A 1 707 ? -26.192 19.527 27.512 1.00 90.75 707 PHE A N 1
ATOM 5318 C CA . PHE A 1 707 ? -27.503 18.879 27.516 1.00 90.75 707 PHE A CA 1
ATOM 5319 C C . PHE A 1 707 ? -27.344 17.465 26.943 1.00 90.75 707 PHE A C 1
ATOM 5321 O O . PHE A 1 707 ? -26.345 17.190 26.287 1.00 90.75 707 PHE A O 1
ATOM 5328 N N . ASP A 1 708 ? -28.308 16.579 27.187 1.00 86.94 708 ASP A N 1
ATOM 5329 C CA . ASP A 1 708 ? -28.188 15.155 26.825 1.00 86.94 708 ASP A CA 1
ATOM 5330 C C . ASP A 1 708 ? -28.075 14.944 25.302 1.00 86.94 708 ASP A C 1
ATOM 5332 O O . ASP A 1 708 ? -27.394 14.038 24.848 1.00 86.94 708 ASP A O 1
ATOM 5336 N N . SER A 1 709 ? -28.661 15.853 24.518 1.00 89.44 709 SER A N 1
ATOM 5337 C CA . SER A 1 709 ? -28.675 15.823 23.054 1.00 89.44 709 SER A CA 1
ATOM 5338 C C . SER A 1 709 ? -27.402 16.358 22.384 1.00 89.44 709 SER A C 1
ATOM 5340 O O . SER A 1 709 ? -27.317 16.357 21.161 1.00 89.44 709 SER A O 1
ATOM 5342 N N . LEU A 1 710 ? -26.449 16.935 23.127 1.00 92.31 710 LEU A N 1
ATOM 5343 C CA . LEU A 1 710 ? -25.238 17.532 22.552 1.00 92.31 710 LEU A CA 1
ATOM 5344 C C . LEU A 1 710 ? -24.024 17.226 23.417 1.00 92.31 710 LEU A C 1
ATOM 5346 O O . LEU A 1 710 ? -23.968 17.623 24.579 1.00 92.31 710 LEU A O 1
ATOM 5350 N N . THR A 1 711 ? -23.005 16.644 22.800 1.00 92.44 711 THR A N 1
ATOM 5351 C CA . THR A 1 711 ? -21.723 16.347 23.429 1.00 92.44 711 THR A CA 1
ATOM 5352 C C . THR A 1 711 ? -20.596 16.954 22.613 1.00 92.44 711 THR A C 1
ATOM 5354 O O . THR A 1 711 ? -20.461 16.675 21.428 1.00 92.44 711 THR A O 1
ATOM 5357 N N . PHE A 1 712 ? -19.751 17.753 23.253 1.00 94.31 712 PHE A N 1
ATOM 5358 C CA . PHE A 1 712 ? -18.459 18.172 22.724 1.00 94.31 712 PHE A CA 1
ATOM 5359 C C . PHE A 1 712 ? -17.379 17.200 23.189 1.00 94.31 712 PHE A C 1
ATOM 5361 O O . PHE A 1 712 ? -17.366 16.794 24.352 1.00 94.31 712 PHE A O 1
ATOM 5368 N N . LYS A 1 713 ? -16.462 16.854 22.290 1.00 91.88 713 LYS A N 1
ATOM 5369 C CA . LYS A 1 713 ? -15.312 15.992 22.569 1.00 91.88 713 LYS A CA 1
ATOM 5370 C C . LYS A 1 713 ? -14.044 16.687 22.100 1.00 91.88 713 LYS A C 1
ATOM 5372 O O . LYS A 1 713 ? -14.056 17.376 21.081 1.00 91.88 713 LYS A O 1
ATOM 5377 N N . GLY A 1 714 ? -12.956 16.510 22.830 1.00 93.19 714 GLY A N 1
ATOM 5378 C CA . GLY A 1 714 ? -11.649 16.969 22.388 1.00 93.19 714 GLY A CA 1
ATOM 5379 C C . GLY A 1 714 ? -10.539 16.111 22.957 1.00 93.19 714 GLY A C 1
ATOM 5380 O O . GLY A 1 714 ? -10.634 15.651 24.095 1.00 93.19 714 GLY A O 1
ATOM 5381 N N . THR A 1 715 ? -9.494 15.902 22.166 1.00 94.00 715 THR A N 1
ATOM 5382 C CA . THR A 1 715 ? -8.318 15.125 22.559 1.00 94.00 715 THR A CA 1
ATOM 5383 C C . THR A 1 715 ? -7.054 15.901 22.219 1.00 94.00 715 THR A C 1
ATOM 5385 O O . THR A 1 715 ? -7.001 16.615 21.221 1.00 94.00 715 THR A O 1
ATOM 5388 N N . ALA A 1 716 ? -6.041 15.805 23.072 1.00 95.19 716 ALA A N 1
ATOM 5389 C CA . ALA A 1 716 ? -4.719 16.362 22.830 1.00 95.19 716 ALA A CA 1
ATOM 5390 C C . ALA A 1 716 ? -3.679 15.391 23.381 1.00 95.19 716 ALA A C 1
ATOM 5392 O O . ALA A 1 716 ? -3.770 14.986 24.542 1.00 95.19 716 ALA A O 1
ATOM 5393 N N . GLY A 1 717 ? -2.688 15.019 22.581 1.00 94.75 717 GLY A N 1
ATOM 5394 C CA . GLY A 1 717 ? -1.695 14.052 23.024 1.00 94.75 717 GLY A CA 1
ATOM 5395 C C . GLY A 1 717 ? -0.477 13.954 22.129 1.00 94.75 717 GLY A C 1
ATOM 5396 O O . GLY A 1 717 ? -0.417 14.555 21.056 1.00 94.75 717 GLY A O 1
ATOM 5397 N N . THR A 1 718 ? 0.493 13.179 22.599 1.00 95.31 718 THR A N 1
ATOM 5398 C CA . THR A 1 718 ? 1.722 12.866 21.885 1.00 95.31 718 THR A CA 1
ATOM 5399 C C . THR A 1 718 ? 1.811 11.386 21.540 1.00 95.31 718 THR A C 1
ATOM 5401 O O . THR A 1 718 ? 1.318 10.525 22.276 1.00 95.31 718 THR A O 1
ATOM 5404 N N . SER A 1 719 ? 2.493 11.093 20.437 1.00 92.94 719 SER A N 1
ATOM 5405 C CA . SER A 1 719 ? 2.744 9.735 19.960 1.00 92.94 719 SER A CA 1
ATOM 5406 C C . SER A 1 719 ? 4.229 9.496 19.695 1.00 92.94 719 SER A C 1
ATOM 5408 O O . SER A 1 719 ? 5.015 10.438 19.602 1.00 92.94 719 SER A O 1
ATOM 5410 N N . TYR A 1 720 ? 4.614 8.221 19.629 1.00 91.88 720 TYR A N 1
ATOM 5411 C CA . TYR A 1 720 ? 6.004 7.779 19.515 1.00 91.88 720 TYR A CA 1
ATOM 5412 C C . TYR A 1 720 ? 6.096 6.555 18.608 1.00 91.88 720 TYR A C 1
ATOM 5414 O O . TYR A 1 720 ? 5.319 5.607 18.770 1.00 91.88 720 TYR A O 1
ATOM 5422 N N . ARG A 1 721 ? 7.091 6.532 17.718 1.00 92.94 721 ARG A N 1
ATOM 5423 C CA . ARG A 1 721 ? 7.466 5.339 16.956 1.00 92.94 721 ARG A CA 1
ATOM 5424 C C . ARG A 1 721 ? 8.981 5.184 16.906 1.00 92.94 721 ARG A C 1
ATOM 5426 O O . ARG A 1 721 ? 9.692 6.022 16.364 1.00 92.94 721 ARG A O 1
ATOM 5433 N N . ALA A 1 722 ? 9.470 4.074 17.448 1.00 92.81 722 ALA A N 1
ATOM 5434 C CA . ALA A 1 722 ? 10.835 3.628 17.200 1.00 92.81 722 ALA A CA 1
ATOM 5435 C C . ALA A 1 722 ? 10.918 2.985 15.803 1.00 92.81 722 ALA A C 1
ATOM 5437 O O . ALA A 1 722 ? 10.024 2.187 15.492 1.00 92.81 722 ALA A O 1
ATOM 5438 N N . PRO A 1 723 ? 11.990 3.222 15.025 1.00 93.38 723 PRO A N 1
ATOM 5439 C CA . PRO A 1 723 ? 12.281 2.465 13.811 1.00 93.38 723 PRO A CA 1
ATOM 5440 C C . PRO A 1 723 ? 12.046 0.956 13.968 1.00 93.38 723 PRO A C 1
ATOM 5442 O O . PRO A 1 723 ? 12.411 0.348 14.983 1.00 93.38 723 PRO A O 1
ATOM 5445 N N . ASN A 1 724 ? 11.371 0.346 12.999 1.00 90.69 724 ASN A N 1
ATOM 5446 C CA . ASN A 1 724 ? 11.036 -1.074 12.984 1.00 90.69 724 ASN A CA 1
ATOM 5447 C C . ASN A 1 724 ? 12.261 -1.938 12.607 1.00 90.69 724 ASN A C 1
ATOM 5449 O O . ASN A 1 724 ? 13.353 -1.442 12.335 1.00 90.69 724 ASN A O 1
ATOM 5453 N N . VAL A 1 725 ? 12.105 -3.265 12.637 1.00 91.75 725 VAL A N 1
ATOM 5454 C CA . VAL A 1 725 ? 13.223 -4.187 12.365 1.00 91.75 725 VAL A CA 1
ATOM 5455 C C . VAL A 1 725 ? 13.723 -4.132 10.914 1.00 91.75 725 VAL A C 1
ATOM 5457 O O . VAL A 1 725 ? 14.900 -4.394 10.698 1.00 91.75 725 VAL A O 1
ATOM 5460 N N . ARG A 1 726 ? 12.884 -3.748 9.939 1.00 89.69 726 ARG A N 1
ATOM 5461 C CA . ARG A 1 726 ? 13.315 -3.481 8.555 1.00 89.69 726 ARG A CA 1
ATOM 5462 C C . ARG A 1 726 ? 14.173 -2.216 8.506 1.00 89.69 726 ARG A C 1
ATOM 5464 O O . ARG A 1 726 ? 15.290 -2.257 8.011 1.00 89.69 726 ARG A O 1
ATOM 5471 N N . GLU A 1 727 ? 13.686 -1.122 9.081 1.00 91.88 727 GLU A N 1
ATOM 5472 C CA . GLU A 1 727 ? 14.367 0.180 9.092 1.00 91.88 727 GLU A CA 1
ATOM 5473 C C . GLU A 1 727 ? 15.748 0.117 9.768 1.00 91.88 727 GLU A C 1
ATOM 5475 O O . GLU A 1 727 ? 16.662 0.815 9.342 1.00 91.88 727 GLU A O 1
ATOM 5480 N N . ASN A 1 728 ? 15.935 -0.765 10.758 1.00 92.44 728 ASN A N 1
ATOM 5481 C CA . ASN A 1 728 ? 17.211 -0.926 11.468 1.00 92.44 728 ASN A CA 1
ATOM 5482 C C . ASN A 1 728 ? 18.153 -1.988 10.893 1.00 92.44 728 ASN A C 1
ATOM 5484 O O . ASN A 1 728 ? 19.366 -1.849 11.036 1.00 92.44 728 ASN A O 1
ATOM 5488 N N . PHE A 1 729 ? 17.617 -3.073 10.323 1.00 93.12 729 PHE A N 1
ATOM 5489 C CA . PHE A 1 729 ? 18.387 -4.297 10.054 1.00 93.12 729 PHE A CA 1
ATOM 5490 C C . PHE A 1 729 ? 18.253 -4.836 8.627 1.00 93.12 729 PHE A C 1
ATOM 5492 O O . PHE A 1 729 ? 18.647 -5.976 8.367 1.00 93.12 729 PHE A O 1
ATOM 5499 N N . LEU A 1 730 ? 17.682 -4.055 7.707 1.00 91.25 730 LEU A N 1
ATOM 5500 C CA . LEU A 1 730 ? 17.782 -4.341 6.279 1.00 91.25 730 LEU A CA 1
ATOM 5501 C C . LEU A 1 730 ? 19.263 -4.288 5.875 1.00 91.25 730 LEU A C 1
ATOM 5503 O O . LEU A 1 730 ? 19.937 -3.285 6.115 1.00 91.25 730 LEU A O 1
ATOM 5507 N N . ASN A 1 731 ? 19.780 -5.371 5.301 1.00 90.75 731 ASN A N 1
ATOM 5508 C CA . ASN A 1 731 ? 21.138 -5.392 4.767 1.00 90.75 731 ASN A CA 1
ATOM 5509 C C . ASN A 1 731 ? 21.185 -4.622 3.441 1.00 90.75 731 ASN A C 1
ATOM 5511 O O . ASN A 1 731 ? 20.167 -4.113 2.968 1.00 90.75 731 ASN A O 1
ATOM 5515 N N . GLN A 1 732 ? 22.371 -4.489 2.848 1.00 83.88 732 GLN A N 1
ATOM 5516 C CA . GLN A 1 732 ? 22.503 -3.690 1.640 1.00 83.88 732 GLN A CA 1
ATOM 5517 C C . GLN A 1 732 ? 21.759 -4.353 0.472 1.00 83.88 732 GLN A C 1
ATOM 5519 O O . GLN A 1 732 ? 21.965 -5.520 0.142 1.00 83.88 732 GLN A O 1
ATOM 5524 N N . GLN A 1 733 ? 20.895 -3.569 -0.159 1.00 82.88 733 GLN A N 1
ATOM 5525 C CA . GLN A 1 733 ? 20.238 -3.884 -1.417 1.00 82.88 733 GLN A CA 1
ATOM 5526 C C . GLN A 1 733 ? 20.654 -2.826 -2.426 1.00 82.88 733 GLN A C 1
ATOM 5528 O O . GLN A 1 733 ? 20.598 -1.634 -2.122 1.00 82.88 733 GLN A O 1
ATOM 5533 N N . THR A 1 734 ? 21.078 -3.224 -3.620 1.00 81.12 734 THR A N 1
ATOM 5534 C CA . THR A 1 734 ? 21.423 -2.258 -4.670 1.00 81.12 734 THR A CA 1
ATOM 5535 C C . THR A 1 734 ? 20.484 -2.363 -5.869 1.00 81.12 734 THR A C 1
ATOM 5537 O O . THR A 1 734 ? 19.689 -3.292 -6.009 1.00 81.12 734 THR A O 1
ATOM 5540 N N . GLY A 1 735 ? 20.483 -1.318 -6.686 1.00 78.25 735 GLY A N 1
ATOM 5541 C CA . GLY A 1 735 ? 19.578 -1.090 -7.805 1.00 78.25 735 GLY A CA 1
ATOM 5542 C C . GLY A 1 735 ? 20.246 -0.203 -8.854 1.00 78.25 735 GLY A C 1
ATOM 5543 O O . GLY A 1 735 ? 21.261 0.420 -8.563 1.00 78.25 735 GLY A O 1
ATOM 5544 N N . PHE A 1 736 ? 19.651 -0.065 -10.041 1.00 73.31 736 PHE A N 1
ATOM 5545 C CA . PHE A 1 736 ? 19.957 1.038 -10.960 1.00 73.31 736 PHE A CA 1
ATOM 5546 C C . PHE A 1 736 ? 18.692 1.872 -11.149 1.00 73.31 736 PHE A C 1
ATOM 5548 O O . PHE A 1 736 ? 17.594 1.329 -11.286 1.00 73.31 736 PHE A O 1
ATOM 5555 N N . GLY A 1 737 ? 18.847 3.190 -11.177 1.00 74.44 737 GLY A N 1
ATOM 5556 C CA . GLY A 1 737 ? 17.805 4.114 -11.611 1.00 74.44 737 GLY A CA 1
ATOM 5557 C C . GLY A 1 737 ? 18.333 5.025 -12.708 1.00 74.44 737 GLY A C 1
ATOM 5558 O O . GLY A 1 737 ? 19.515 5.361 -12.716 1.00 74.44 737 GLY A O 1
ATOM 5559 N N . ASN A 1 738 ? 17.459 5.417 -13.633 1.00 77.62 738 ASN A N 1
ATOM 5560 C CA . ASN A 1 738 ? 17.765 6.494 -14.566 1.00 77.62 738 ASN A CA 1
ATOM 5561 C C . ASN A 1 738 ? 17.390 7.811 -13.897 1.00 77.62 738 ASN A C 1
ATOM 5563 O O . ASN A 1 738 ? 16.216 8.026 -13.592 1.00 77.62 738 ASN A O 1
ATOM 5567 N N . PHE A 1 739 ? 18.378 8.666 -13.662 1.00 82.38 739 PHE A N 1
ATOM 5568 C CA . PHE A 1 739 ? 18.168 9.960 -13.022 1.00 82.38 739 PHE A CA 1
ATOM 5569 C C . PHE A 1 739 ? 18.649 11.089 -13.924 1.00 82.38 739 PHE A C 1
ATOM 5571 O O . PHE A 1 739 ? 19.629 10.936 -14.659 1.00 82.38 739 PHE A O 1
ATOM 5578 N N . SER A 1 740 ? 17.951 12.219 -13.847 1.00 85.19 740 SER A N 1
ATOM 5579 C CA . SER A 1 740 ? 18.338 13.459 -14.507 1.00 85.19 740 SER A CA 1
ATOM 5580 C C . SER A 1 740 ? 19.370 14.171 -13.644 1.00 85.19 740 SER A C 1
ATOM 5582 O O . SER A 1 740 ? 19.082 14.533 -12.499 1.00 85.19 740 SER A O 1
ATOM 5584 N N . ASP A 1 741 ? 20.571 14.368 -14.183 1.00 87.44 741 ASP A N 1
ATOM 5585 C CA . ASP A 1 741 ? 21.636 15.100 -13.502 1.00 87.44 741 ASP A CA 1
ATOM 5586 C C . ASP A 1 741 ? 21.602 16.577 -13.945 1.00 87.44 741 ASP A C 1
ATOM 5588 O O . ASP A 1 741 ? 21.916 16.887 -15.097 1.00 87.44 741 ASP A O 1
ATOM 5592 N N . PRO A 1 742 ? 21.242 17.518 -13.052 1.00 86.75 742 PRO A N 1
ATOM 5593 C CA . PRO A 1 742 ? 21.050 18.926 -13.404 1.00 86.75 742 PRO A CA 1
ATOM 5594 C C . PRO A 1 742 ? 22.342 19.636 -13.841 1.00 86.75 742 PRO A C 1
ATOM 5596 O O . PRO A 1 742 ? 22.295 20.758 -14.356 1.00 86.75 742 PRO A O 1
ATOM 5599 N N . CYS A 1 743 ? 23.504 18.998 -13.673 1.00 87.81 743 CYS A N 1
ATOM 5600 C CA . CYS A 1 743 ? 24.771 19.522 -14.165 1.00 87.81 743 CYS A CA 1
ATOM 5601 C C . CYS A 1 743 ? 24.978 19.345 -15.673 1.00 87.81 743 CYS A C 1
ATOM 5603 O O . CYS A 1 743 ? 25.853 20.010 -16.231 1.00 87.81 743 CYS A O 1
ATOM 5605 N N . PHE A 1 744 ? 24.159 18.537 -16.350 1.00 85.31 744 PHE A N 1
ATOM 5606 C CA . PHE A 1 744 ? 24.176 18.420 -17.808 1.00 85.31 744 PHE A CA 1
ATOM 5607 C C . PHE A 1 744 ? 23.597 19.668 -18.478 1.00 85.31 744 PHE A C 1
ATOM 5609 O O . PHE A 1 744 ? 22.575 20.202 -18.045 1.00 85.31 744 PHE A O 1
ATOM 5616 N N . ALA A 1 745 ? 24.259 20.145 -19.535 1.00 76.62 745 ALA A N 1
ATOM 5617 C CA . ALA A 1 745 ? 23.732 21.234 -20.353 1.00 76.62 745 ALA A CA 1
ATOM 5618 C C . ALA A 1 745 ? 22.460 20.773 -21.095 1.00 76.62 745 ALA A C 1
ATOM 5620 O O . ALA A 1 745 ? 22.520 19.741 -21.765 1.00 76.62 745 ALA A O 1
ATOM 5621 N N . PRO A 1 746 ? 21.333 21.511 -21.013 1.00 70.81 746 PRO A N 1
ATOM 5622 C CA . PRO A 1 746 ? 20.128 21.184 -21.771 1.00 70.81 746 PRO A CA 1
ATOM 5623 C C . PRO A 1 746 ? 20.404 21.189 -23.277 1.00 70.81 746 PRO A C 1
ATOM 5625 O O . PRO A 1 746 ? 21.112 22.073 -23.761 1.00 70.81 746 PRO A O 1
ATOM 5628 N N . ASP A 1 747 ? 19.790 20.275 -24.030 1.00 64.75 747 ASP A N 1
ATOM 5629 C CA . ASP A 1 747 ? 20.018 20.158 -25.480 1.00 64.75 747 ASP A CA 1
ATOM 5630 C C . ASP A 1 747 ? 19.702 21.462 -26.233 1.00 64.75 747 ASP A C 1
ATOM 5632 O O . ASP A 1 747 ? 20.449 21.863 -27.121 1.00 64.75 747 ASP A O 1
ATOM 5636 N N . LEU A 1 748 ? 18.657 22.191 -25.820 1.00 60.28 748 LEU A N 1
ATOM 5637 C CA . LEU A 1 748 ? 18.286 23.499 -26.386 1.00 60.28 748 LEU A CA 1
ATOM 5638 C C . LEU A 1 748 ? 19.329 24.595 -26.132 1.00 60.28 748 LEU A C 1
ATOM 5640 O O . LEU A 1 748 ? 19.382 25.589 -26.860 1.00 60.28 748 LEU A O 1
ATOM 5644 N N . ALA A 1 749 ? 20.156 24.425 -25.101 1.00 64.81 749 ALA A N 1
ATOM 5645 C CA . ALA A 1 749 ? 21.237 25.340 -24.804 1.00 64.81 749 ALA A CA 1
ATOM 5646 C C . ALA A 1 749 ? 22.454 25.056 -25.690 1.00 64.81 749 ALA A C 1
ATOM 5648 O O . ALA A 1 749 ? 23.269 25.951 -25.845 1.00 64.81 749 ALA A O 1
ATOM 5649 N N . VAL A 1 750 ? 22.599 23.882 -26.310 1.00 64.38 750 VAL A N 1
ATOM 5650 C CA . VAL A 1 750 ? 23.783 23.512 -27.102 1.00 64.38 750 VAL A CA 1
ATOM 5651 C C . VAL A 1 750 ? 23.555 23.801 -28.590 1.00 64.38 750 VAL A C 1
ATOM 5653 O O . VAL A 1 750 ? 22.608 23.317 -29.199 1.00 64.38 750 VAL A O 1
ATOM 5656 N N . ASP A 1 751 ? 24.448 24.571 -29.216 1.00 63.00 751 ASP A N 1
ATOM 5657 C CA . ASP A 1 751 ? 24.440 24.775 -30.665 1.00 63.00 751 ASP A CA 1
ATOM 5658 C C . ASP A 1 751 ? 24.746 23.435 -31.370 1.00 63.00 751 ASP A C 1
ATOM 5660 O O . ASP A 1 751 ? 25.841 22.889 -31.196 1.00 63.00 751 ASP A O 1
ATOM 5664 N N . PRO A 1 752 ? 23.825 22.903 -32.193 1.00 53.94 752 PRO A N 1
ATOM 5665 C CA . PRO A 1 752 ? 23.944 21.557 -32.757 1.00 53.94 752 PRO A CA 1
ATOM 5666 C C . PRO A 1 752 ? 25.044 21.425 -33.824 1.00 53.94 752 PRO A C 1
ATOM 5668 O O . PRO A 1 752 ? 25.364 20.316 -34.244 1.00 53.94 752 PRO A O 1
ATOM 5671 N N . ILE A 1 753 ? 25.628 22.536 -34.288 1.00 54.31 753 ILE A N 1
ATOM 5672 C CA . ILE A 1 753 ? 26.681 22.561 -35.313 1.00 54.31 753 ILE A CA 1
ATOM 5673 C C . ILE A 1 753 ? 28.063 22.718 -34.669 1.00 54.31 753 ILE A C 1
ATOM 5675 O O . ILE A 1 753 ? 29.044 22.139 -35.137 1.00 54.31 753 ILE A O 1
ATOM 5679 N N . THR A 1 754 ? 28.162 23.527 -33.617 1.00 62.06 754 THR A N 1
ATOM 5680 C CA . THR A 1 754 ? 29.432 23.897 -32.977 1.00 62.06 754 THR A CA 1
ATOM 5681 C C . THR A 1 754 ? 29.660 23.217 -31.629 1.00 62.06 754 THR A C 1
ATOM 5683 O O . THR A 1 754 ? 30.789 23.237 -31.139 1.00 62.06 754 THR A O 1
ATOM 5686 N N . GLY A 1 755 ? 28.624 22.616 -31.034 1.00 59.28 755 GLY A N 1
ATOM 5687 C CA . GLY A 1 755 ? 28.660 21.998 -29.705 1.00 59.28 755 GLY A CA 1
ATOM 5688 C C . GLY A 1 755 ? 28.813 23.002 -28.558 1.00 59.28 755 GLY A C 1
ATOM 5689 O O . GLY A 1 755 ? 29.104 22.605 -27.433 1.00 59.28 755 GLY A O 1
ATOM 5690 N N . ALA A 1 756 ? 28.677 24.303 -28.834 1.00 64.38 756 ALA A N 1
ATOM 5691 C CA . ALA A 1 756 ? 28.850 25.360 -27.846 1.00 64.38 756 ALA A CA 1
ATOM 5692 C C . ALA A 1 756 ? 27.537 25.649 -27.112 1.00 64.38 756 ALA A C 1
ATOM 5694 O O . ALA A 1 756 ? 26.500 25.808 -27.751 1.00 64.38 756 ALA A O 1
ATOM 5695 N N . VAL A 1 757 ? 27.588 25.803 -25.788 1.00 63.25 757 VAL A N 1
ATOM 5696 C CA . VAL A 1 757 ? 26.431 26.281 -25.021 1.00 63.25 757 VAL A CA 1
ATOM 5697 C C . VAL A 1 757 ? 26.154 27.755 -25.351 1.00 63.25 757 VAL A C 1
ATOM 5699 O O . VAL A 1 757 ? 26.997 28.638 -25.184 1.00 63.25 757 VAL A O 1
ATOM 5702 N N . THR A 1 758 ? 24.966 28.000 -25.883 1.00 63.78 758 THR A N 1
ATOM 5703 C CA . THR A 1 758 ? 24.342 29.278 -26.215 1.00 63.78 758 THR A CA 1
ATOM 5704 C C . THR A 1 758 ? 23.648 29.886 -24.990 1.00 63.78 758 THR A C 1
ATOM 5706 O O . THR A 1 758 ? 23.510 29.258 -23.946 1.00 63.78 758 THR A O 1
ATOM 5709 N N . GLY A 1 759 ? 23.186 31.134 -25.097 1.00 60.47 759 GLY A N 1
ATOM 5710 C CA . GLY A 1 759 ? 22.533 31.853 -23.993 1.00 60.47 759 GLY A CA 1
ATOM 5711 C C . GLY A 1 759 ? 21.106 31.402 -23.645 1.00 60.47 759 GLY A C 1
ATOM 5712 O O . GLY A 1 759 ? 20.395 32.178 -23.014 1.00 60.47 759 GLY A O 1
ATOM 5713 N N . ILE A 1 760 ? 20.673 30.217 -24.083 1.00 61.78 760 ILE A N 1
ATOM 5714 C CA . ILE A 1 760 ? 19.331 29.649 -23.851 1.00 61.78 760 ILE A CA 1
ATOM 5715 C C . ILE A 1 760 ? 19.432 28.509 -22.820 1.00 61.78 760 ILE A C 1
ATOM 5717 O O . ILE A 1 760 ? 18.931 27.409 -23.019 1.00 61.78 760 ILE A O 1
ATOM 5721 N N . ASP A 1 761 ? 20.150 28.752 -21.723 1.00 70.25 761 ASP A N 1
ATOM 5722 C CA . ASP A 1 761 ? 20.234 27.826 -20.590 1.00 70.25 761 ASP A CA 1
ATOM 5723 C C . ASP A 1 761 ? 19.127 28.180 -19.585 1.00 70.25 761 ASP A C 1
ATOM 5725 O O . ASP A 1 761 ? 19.147 29.257 -18.988 1.00 70.25 761 ASP A O 1
ATOM 5729 N N . GLY A 1 762 ? 18.120 27.310 -19.457 1.00 70.88 762 GLY A N 1
ATOM 5730 C CA . GLY A 1 762 ? 16.964 27.507 -18.571 1.00 70.88 762 GLY A CA 1
ATOM 5731 C C . GLY A 1 762 ? 17.242 27.215 -17.092 1.00 70.88 762 GLY A C 1
ATOM 5732 O O . GLY A 1 762 ? 16.370 27.430 -16.253 1.00 70.88 762 GLY A O 1
ATOM 5733 N N . ARG A 1 763 ? 18.440 26.722 -16.748 1.00 83.31 763 ARG A N 1
ATOM 5734 C CA . ARG A 1 763 ? 18.805 26.391 -15.365 1.00 83.31 763 ARG A CA 1
ATOM 5735 C C . ARG A 1 763 ? 19.082 27.649 -14.545 1.00 83.31 763 ARG A C 1
ATOM 5737 O O . ARG A 1 763 ? 19.590 28.655 -15.040 1.00 83.31 763 ARG A O 1
ATOM 5744 N N . THR A 1 764 ? 18.797 27.582 -13.246 1.00 85.31 764 THR A N 1
ATOM 5745 C CA . THR A 1 764 ? 19.075 28.699 -12.336 1.00 85.31 764 THR A CA 1
ATOM 5746 C C . THR A 1 764 ? 20.580 28.881 -12.118 1.00 85.31 764 THR A C 1
ATOM 5748 O O . THR A 1 764 ? 21.347 27.916 -12.124 1.00 85.31 764 THR A O 1
ATOM 5751 N N . GLN A 1 765 ? 21.018 30.115 -11.837 1.00 86.56 765 GLN A N 1
ATOM 5752 C CA . GLN A 1 765 ? 22.422 30.384 -11.495 1.00 86.56 765 GLN A CA 1
ATOM 5753 C C . GLN A 1 765 ? 22.886 29.565 -10.277 1.00 86.56 765 GLN A C 1
ATOM 5755 O O . GLN A 1 765 ? 24.032 29.131 -10.230 1.00 86.56 765 GLN A O 1
ATOM 5760 N N . GLN A 1 766 ? 21.983 29.302 -9.327 1.00 89.06 766 GLN A N 1
ATOM 5761 C CA . GLN A 1 766 ? 22.247 28.461 -8.159 1.00 89.06 766 GLN A CA 1
ATOM 5762 C C . GLN A 1 766 ? 22.658 27.039 -8.558 1.00 89.06 766 GLN A C 1
ATOM 5764 O O . GLN A 1 766 ? 23.664 26.528 -8.067 1.00 89.06 766 GLN A O 1
ATOM 5769 N N . THR A 1 767 ? 21.912 26.419 -9.473 1.00 89.62 767 THR A N 1
ATOM 5770 C CA . THR A 1 767 ? 22.224 25.081 -9.985 1.00 89.62 767 THR A CA 1
ATOM 5771 C C . THR A 1 767 ? 23.592 25.049 -10.660 1.00 89.62 767 THR A C 1
ATOM 5773 O O . THR A 1 767 ? 24.401 24.166 -10.376 1.00 89.62 767 THR A O 1
ATOM 5776 N N . LEU A 1 768 ? 23.893 26.050 -11.494 1.00 89.69 768 LEU A N 1
ATOM 5777 C CA . LEU A 1 768 ? 25.188 26.163 -12.169 1.00 89.69 768 LEU A CA 1
ATOM 5778 C C . LEU A 1 768 ? 26.346 26.298 -11.167 1.00 89.69 768 LEU A C 1
ATOM 5780 O O . LEU A 1 768 ? 27.354 25.599 -11.291 1.00 89.69 768 LEU A O 1
ATOM 5784 N N . ASP A 1 769 ? 26.190 27.144 -10.148 1.00 91.44 769 ASP A N 1
ATOM 5785 C CA . ASP A 1 769 ? 27.201 27.361 -9.110 1.00 91.44 769 ASP A CA 1
ATOM 5786 C C . ASP A 1 769 ? 27.462 26.079 -8.294 1.00 91.44 769 ASP A C 1
ATOM 5788 O O . ASP A 1 769 ? 28.616 25.746 -8.009 1.00 91.44 769 ASP A O 1
ATOM 5792 N N . ASN A 1 770 ? 26.412 25.316 -7.973 1.00 93.19 770 ASN A N 1
ATOM 5793 C CA . ASN A 1 770 ? 26.518 24.022 -7.292 1.00 93.19 770 ASN A CA 1
ATOM 5794 C C . ASN A 1 770 ? 27.281 22.982 -8.127 1.00 93.19 770 ASN A C 1
ATOM 5796 O O . ASN A 1 770 ? 28.132 22.264 -7.598 1.00 93.19 770 ASN A O 1
ATOM 5800 N N . CYS A 1 771 ? 27.023 22.922 -9.433 1.00 92.06 771 CYS A N 1
ATOM 5801 C CA . CYS A 1 771 ? 27.739 22.030 -10.346 1.00 92.06 771 CYS A CA 1
ATOM 5802 C C . CYS A 1 771 ? 29.231 22.373 -10.432 1.00 92.06 771 CYS A C 1
ATOM 5804 O O . CYS A 1 771 ? 30.087 21.493 -10.312 1.00 92.06 771 CYS A O 1
ATOM 5806 N N . ILE A 1 772 ? 29.560 23.664 -10.522 1.00 92.50 772 ILE A N 1
ATOM 5807 C CA . ILE A 1 772 ? 30.951 24.135 -10.488 1.00 92.50 772 ILE A CA 1
ATOM 5808 C C . ILE A 1 772 ? 31.614 23.777 -9.151 1.00 92.50 772 ILE A C 1
ATOM 5810 O O . ILE A 1 772 ? 32.779 23.373 -9.126 1.00 92.50 772 ILE A O 1
ATOM 5814 N N . ALA A 1 773 ? 30.882 23.871 -8.037 1.00 91.56 773 ALA A N 1
ATOM 5815 C CA . ALA A 1 773 ? 31.395 23.548 -6.708 1.00 91.56 773 ALA A CA 1
ATOM 5816 C C . ALA A 1 773 ? 31.761 22.060 -6.534 1.00 91.56 773 ALA A C 1
ATOM 5818 O O . ALA A 1 773 ? 32.700 21.760 -5.794 1.00 91.56 773 ALA A O 1
ATOM 5819 N N . VAL A 1 774 ? 31.104 21.138 -7.251 1.00 90.12 774 VAL A N 1
ATOM 5820 C CA . VAL A 1 774 ? 31.503 19.714 -7.315 1.00 90.12 774 VAL A CA 1
ATOM 5821 C C . VAL A 1 774 ? 32.559 19.417 -8.392 1.00 90.12 774 VAL A C 1
ATOM 5823 O O . VAL A 1 774 ? 32.906 18.259 -8.614 1.00 90.12 774 VAL A O 1
ATOM 5826 N N . GLY A 1 775 ? 33.109 20.448 -9.042 1.00 88.69 775 GLY A N 1
ATOM 5827 C CA . GLY A 1 775 ? 34.167 20.314 -10.046 1.00 88.69 775 GLY A CA 1
ATOM 5828 C C . GLY A 1 775 ? 33.674 19.958 -11.449 1.00 88.69 775 GLY A C 1
ATOM 5829 O O . GLY A 1 775 ? 34.483 19.543 -12.278 1.00 88.69 775 GLY A O 1
ATOM 5830 N N . ILE A 1 776 ? 32.378 20.123 -11.720 1.00 89.56 776 ILE A N 1
ATOM 5831 C CA . ILE A 1 776 ? 31.773 19.906 -13.034 1.00 89.56 776 ILE A CA 1
ATOM 5832 C C . ILE A 1 776 ? 31.626 21.252 -13.740 1.00 89.56 776 ILE A C 1
ATOM 5834 O O . ILE A 1 776 ? 31.120 22.204 -13.157 1.00 89.56 776 ILE A O 1
ATOM 5838 N N . ASP A 1 777 ? 32.059 21.344 -14.997 1.00 87.00 777 ASP A N 1
ATOM 5839 C CA . ASP A 1 777 ? 31.766 22.504 -15.843 1.00 87.00 777 ASP A CA 1
ATOM 5840 C C . ASP A 1 777 ? 30.409 22.292 -16.538 1.00 87.00 777 ASP A C 1
ATOM 5842 O O . ASP A 1 777 ? 30.343 21.549 -17.522 1.00 87.00 777 ASP A O 1
ATOM 5846 N N . PRO A 1 778 ? 29.322 22.938 -16.071 1.00 81.75 778 PRO A N 1
ATOM 5847 C CA . PRO A 1 778 ? 27.975 22.694 -16.581 1.00 81.75 778 PRO A CA 1
ATOM 5848 C C . PRO A 1 778 ? 27.760 23.211 -18.012 1.00 81.75 778 PRO A C 1
ATOM 5850 O O . PRO A 1 778 ? 26.667 23.040 -18.551 1.00 81.75 778 PRO A O 1
ATOM 5853 N N . THR A 1 779 ? 28.764 23.859 -18.620 1.00 76.69 779 THR A N 1
ATOM 5854 C CA . THR A 1 779 ? 28.726 24.341 -20.011 1.00 76.69 779 THR A CA 1
ATOM 5855 C C . THR A 1 779 ? 29.389 23.389 -21.006 1.00 76.69 779 THR A C 1
ATOM 5857 O O . THR A 1 779 ? 29.229 23.547 -22.214 1.00 76.69 779 THR A O 1
ATOM 5860 N N . THR A 1 780 ? 30.149 22.404 -20.525 1.00 75.25 780 THR A N 1
ATOM 5861 C CA . THR A 1 780 ? 30.868 21.445 -21.381 1.00 75.25 780 THR A CA 1
ATOM 5862 C C . THR A 1 780 ? 30.637 19.991 -20.980 1.00 75.25 780 THR A C 1
ATOM 5864 O O . THR A 1 780 ? 30.973 19.080 -21.738 1.00 75.25 780 THR A O 1
ATOM 5867 N N . PHE A 1 781 ? 30.047 19.752 -19.809 1.00 77.69 781 PHE A N 1
ATOM 5868 C CA . PHE A 1 781 ? 29.764 18.422 -19.302 1.00 77.69 781 PHE A CA 1
ATOM 5869 C C . PHE A 1 781 ? 28.573 17.774 -20.019 1.00 77.69 781 PHE A C 1
ATOM 5871 O O . PHE A 1 781 ? 27.471 18.323 -20.047 1.00 77.69 781 PHE A O 1
ATOM 5878 N N . GLY A 1 782 ? 28.807 16.580 -20.573 1.00 63.66 782 GLY A N 1
ATOM 5879 C CA . GLY A 1 782 ? 27.730 15.670 -20.954 1.00 63.66 782 GLY A CA 1
ATOM 5880 C C . GLY A 1 782 ? 26.936 16.017 -22.216 1.00 63.66 782 GLY A C 1
ATOM 5881 O O . GLY A 1 782 ? 25.794 15.584 -22.325 1.00 63.66 782 GLY A O 1
ATOM 5882 N N . LEU A 1 783 ? 27.521 16.773 -23.154 1.00 60.16 783 LEU A N 1
ATOM 5883 C CA . LEU A 1 783 ? 26.889 17.182 -24.419 1.00 60.16 783 LEU A CA 1
ATOM 5884 C C . LEU A 1 783 ? 26.144 16.004 -25.101 1.00 60.16 783 LEU A C 1
ATOM 5886 O O . LEU A 1 783 ? 26.780 15.157 -25.733 1.00 60.16 783 LEU A O 1
ATOM 5890 N N . GLY A 1 784 ? 24.810 15.962 -24.957 1.00 50.38 784 GLY A N 1
ATOM 5891 C CA . GLY A 1 784 ? 23.897 15.014 -25.613 1.00 50.38 784 GLY A CA 1
ATOM 5892 C C . GLY A 1 784 ? 23.313 13.852 -24.783 1.00 50.38 784 GLY A C 1
ATOM 5893 O O . GLY A 1 784 ? 22.641 13.007 -25.370 1.00 50.38 784 GLY A O 1
ATOM 5894 N N . LEU A 1 785 ? 23.542 13.743 -23.464 1.00 49.28 785 LEU A N 1
ATOM 5895 C CA . LEU A 1 785 ? 22.927 12.689 -22.624 1.00 49.28 785 LEU A CA 1
ATOM 5896 C C . LEU A 1 785 ? 22.424 13.236 -21.278 1.00 49.28 785 LEU A C 1
ATOM 5898 O O . LEU A 1 785 ? 23.184 13.282 -20.330 1.00 49.28 785 LEU A O 1
ATOM 5902 N N . VAL A 1 786 ? 21.145 13.594 -21.142 1.00 53.09 786 VAL A N 1
ATOM 5903 C CA . VAL A 1 786 ? 20.609 14.216 -19.903 1.00 53.09 786 VAL A CA 1
ATOM 5904 C C . VAL A 1 786 ? 20.281 13.246 -18.755 1.00 53.09 786 VAL A C 1
ATOM 5906 O O . VAL A 1 786 ? 20.125 13.676 -17.613 1.00 53.09 786 VAL A O 1
ATOM 5909 N N . ALA A 1 787 ? 20.197 11.940 -19.025 1.00 58.69 787 ALA A N 1
ATOM 5910 C CA . ALA A 1 787 ? 19.884 10.921 -18.023 1.00 58.69 787 ALA A CA 1
ATOM 5911 C C . ALA A 1 787 ? 20.929 9.803 -18.024 1.00 58.69 787 ALA A C 1
ATOM 5913 O O . ALA A 1 787 ? 21.317 9.295 -19.078 1.00 58.69 787 ALA A O 1
ATOM 5914 N N . THR A 1 788 ? 21.361 9.395 -16.830 1.00 62.84 788 THR A N 1
ATOM 5915 C CA . THR A 1 788 ? 22.332 8.307 -16.652 1.00 62.84 788 THR A CA 1
ATOM 5916 C C . THR A 1 788 ? 21.756 7.218 -15.754 1.00 62.84 788 THR A C 1
ATOM 5918 O O . THR A 1 788 ? 21.005 7.502 -14.822 1.00 62.84 788 THR A O 1
ATOM 5921 N N . SER A 1 789 ? 22.089 5.962 -16.061 1.00 76.81 789 SER A N 1
ATOM 5922 C CA . SER A 1 789 ? 21.793 4.817 -15.198 1.00 76.81 789 SER A CA 1
ATOM 5923 C C . SER A 1 789 ? 22.807 4.799 -14.057 1.00 76.81 789 SER A C 1
ATOM 5925 O O . SER A 1 789 ? 23.992 4.575 -14.297 1.00 76.81 789 SER A O 1
ATOM 5927 N N . VAL A 1 790 ? 22.347 5.020 -12.829 1.00 81.25 790 VAL A N 1
ATOM 5928 C CA . VAL A 1 790 ? 23.186 5.183 -11.632 1.00 81.25 790 VAL A CA 1
ATOM 5929 C C . VAL A 1 790 ? 22.861 4.107 -10.612 1.00 81.25 790 VAL A C 1
ATOM 5931 O O . VAL A 1 790 ? 21.686 3.779 -10.424 1.00 81.25 790 VAL A O 1
ATOM 5934 N N . GLU A 1 791 ? 23.884 3.569 -9.940 1.00 83.88 791 GLU A N 1
ATOM 5935 C CA . GLU A 1 791 ? 23.683 2.623 -8.841 1.00 83.88 791 GLU A CA 1
ATOM 5936 C C . GLU A 1 791 ? 22.990 3.317 -7.667 1.00 83.88 791 GLU A C 1
ATOM 5938 O O . GLU A 1 791 ? 23.394 4.398 -7.249 1.00 83.88 791 GLU A O 1
ATOM 5943 N N . ILE A 1 792 ? 21.949 2.705 -7.117 1.00 85.00 792 ILE A N 1
ATOM 5944 C CA . ILE A 1 792 ? 21.295 3.172 -5.899 1.00 85.00 792 ILE A CA 1
ATOM 5945 C C . ILE A 1 792 ? 21.326 2.069 -4.849 1.00 85.00 792 ILE A C 1
ATOM 5947 O O . ILE A 1 792 ? 20.836 0.969 -5.087 1.00 85.00 792 ILE A O 1
ATOM 5951 N N . GLY A 1 793 ? 21.911 2.363 -3.691 1.00 87.44 793 GLY A N 1
ATOM 5952 C CA . GLY A 1 793 ? 21.923 1.478 -2.531 1.00 87.44 793 GLY A CA 1
ATOM 5953 C C . GLY A 1 793 ? 20.824 1.840 -1.539 1.00 87.44 793 GLY A C 1
ATOM 5954 O O . GLY A 1 793 ? 20.565 3.016 -1.297 1.00 87.44 793 GLY A O 1
ATOM 5955 N N . ARG A 1 794 ? 20.187 0.829 -0.954 1.00 86.88 794 ARG A N 1
ATOM 5956 C CA . ARG A 1 794 ? 19.178 0.922 0.105 1.00 86.88 794 ARG A CA 1
ATOM 5957 C C . ARG A 1 794 ? 19.575 -0.032 1.225 1.00 86.88 794 ARG A C 1
ATOM 5959 O O . ARG A 1 794 ? 20.111 -1.107 0.975 1.00 86.88 794 ARG A O 1
ATOM 5966 N N . GLY A 1 795 ? 19.356 0.376 2.465 1.00 87.81 795 GLY A N 1
ATOM 5967 C CA . GLY A 1 795 ? 19.750 -0.401 3.632 1.00 87.81 795 GLY A CA 1
ATOM 5968 C C . GLY A 1 795 ? 19.199 0.206 4.911 1.00 87.81 795 GLY A C 1
ATOM 5969 O O . GLY A 1 795 ? 18.773 1.365 4.934 1.00 87.81 795 GLY A O 1
ATOM 5970 N N . GLY A 1 796 ? 19.189 -0.611 5.958 1.00 88.94 796 GLY A N 1
ATOM 5971 C CA . GLY A 1 796 ? 18.814 -0.217 7.303 1.00 88.94 796 GLY A CA 1
ATOM 5972 C C . GLY A 1 796 ? 19.812 0.778 7.887 1.00 88.94 796 GLY A C 1
ATOM 5973 O O . GLY A 1 796 ? 20.986 0.800 7.516 1.00 88.94 796 GLY A O 1
ATOM 5974 N N . ALA A 1 797 ? 19.341 1.598 8.817 1.00 89.88 797 ALA A N 1
ATOM 5975 C CA . ALA A 1 797 ? 20.126 2.646 9.447 1.00 89.88 797 ALA A CA 1
ATOM 5976 C C . ALA A 1 797 ? 19.978 2.571 10.971 1.00 89.88 797 ALA A C 1
ATOM 5978 O O . ALA A 1 797 ? 18.885 2.660 11.524 1.00 89.88 797 ALA A O 1
ATOM 5979 N N . THR A 1 798 ? 21.098 2.406 11.677 1.00 84.00 798 THR A N 1
ATOM 5980 C CA . THR A 1 798 ? 21.114 2.344 13.151 1.00 84.00 798 THR A CA 1
ATOM 5981 C C . THR A 1 798 ? 21.251 3.714 13.814 1.00 84.00 798 THR A C 1
ATOM 5983 O O . THR A 1 798 ? 21.196 3.813 15.037 1.00 84.00 798 THR A O 1
ATOM 5986 N N . ASP A 1 799 ? 21.492 4.760 13.026 1.00 88.12 799 ASP A N 1
ATOM 5987 C CA . ASP A 1 799 ? 21.645 6.155 13.449 1.00 88.12 799 ASP A CA 1
ATOM 5988 C C . ASP A 1 799 ? 20.373 6.993 13.242 1.00 88.12 799 ASP A C 1
ATOM 5990 O O . ASP A 1 799 ? 20.393 8.206 13.459 1.00 88.12 799 ASP A O 1
ATOM 5994 N N . LEU A 1 800 ? 19.260 6.348 12.877 1.00 92.00 800 LEU A N 1
ATOM 5995 C CA . LEU A 1 800 ? 17.941 6.971 12.874 1.00 92.00 800 LEU A CA 1
ATOM 5996 C C . LEU A 1 800 ? 17.583 7.515 14.266 1.00 92.00 800 LEU A C 1
ATOM 5998 O O . LEU A 1 800 ? 18.092 7.076 15.297 1.00 92.00 800 LEU A O 1
ATOM 6002 N N . SER A 1 801 ? 16.654 8.459 14.290 1.00 93.12 801 SER A N 1
ATOM 6003 C CA . SER A 1 801 ? 15.947 8.928 15.481 1.00 93.12 801 SER A CA 1
ATOM 6004 C C . SER A 1 801 ? 14.517 8.395 15.489 1.00 93.12 801 SER A C 1
ATOM 6006 O O . SER A 1 801 ? 13.980 8.010 14.448 1.00 93.12 801 SER A O 1
ATOM 6008 N N . GLU A 1 802 ? 13.890 8.363 16.662 1.00 93.06 802 GLU A N 1
ATOM 6009 C CA . GLU A 1 802 ? 12.464 8.070 16.769 1.00 93.06 802 GLU A CA 1
ATOM 6010 C C . GLU A 1 802 ? 11.597 9.122 16.057 1.00 93.06 802 GLU A C 1
ATOM 6012 O O . GLU A 1 802 ? 11.928 10.309 16.046 1.00 93.06 802 GLU A O 1
ATOM 6017 N N . GLU A 1 803 ? 10.441 8.699 15.542 1.00 94.19 803 GLU A N 1
ATOM 6018 C CA . GLU A 1 803 ? 9.379 9.628 15.151 1.00 94.19 803 GLU A CA 1
ATOM 6019 C C . GLU A 1 803 ? 8.598 10.044 16.401 1.00 94.19 803 GLU A C 1
ATOM 6021 O O . GLU A 1 803 ? 8.201 9.202 17.221 1.00 94.19 803 GLU A O 1
ATOM 6026 N N . GLN A 1 804 ? 8.339 11.343 16.532 1.00 93.56 804 GLN A N 1
ATOM 6027 C CA . GLN A 1 804 ? 7.484 11.900 17.579 1.00 93.56 804 GLN A CA 1
ATOM 6028 C C . GLN A 1 804 ? 6.323 12.634 16.928 1.00 93.56 804 GLN A C 1
ATOM 6030 O O . GLN A 1 804 ? 6.479 13.219 15.868 1.00 93.56 804 GLN A O 1
ATOM 6035 N N . SER A 1 805 ? 5.147 12.608 17.544 1.00 94.50 805 SER A N 1
ATOM 6036 C CA . SER A 1 805 ? 3.991 13.307 16.987 1.00 94.50 805 SER A CA 1
ATOM 6037 C C . SER A 1 805 ? 3.192 14.029 18.055 1.00 94.50 805 SER A C 1
ATOM 6039 O O . SER A 1 805 ? 3.146 13.596 19.207 1.00 94.50 805 SER A O 1
ATOM 6041 N N . GLN A 1 806 ? 2.560 15.127 17.654 1.00 95.19 806 GLN A N 1
ATOM 6042 C CA . GLN A 1 806 ? 1.541 15.847 18.403 1.00 95.19 806 GLN A CA 1
ATOM 6043 C C . GLN A 1 806 ? 0.224 15.744 17.636 1.00 95.19 806 GLN A C 1
ATOM 6045 O O . GLN A 1 806 ? 0.183 15.960 16.426 1.00 95.19 806 GLN A O 1
ATOM 6050 N N . SER A 1 807 ? -0.854 15.412 18.342 1.00 94.44 807 SER A N 1
ATOM 6051 C CA . SER A 1 807 ? -2.188 15.307 17.753 1.00 94.44 807 SER A CA 1
ATOM 6052 C C . SER A 1 807 ? -3.216 16.058 18.586 1.00 94.44 807 SER A C 1
ATOM 6054 O O . SER A 1 807 ? -3.156 16.075 19.821 1.00 94.44 807 SER A O 1
ATOM 6056 N N . PHE A 1 808 ? -4.166 16.681 17.897 1.00 94.88 808 PHE A N 1
ATOM 6057 C CA . PHE A 1 808 ? -5.285 17.390 18.495 1.00 94.88 808 PHE A CA 1
ATOM 6058 C C . PHE A 1 808 ? -6.571 17.075 17.738 1.00 94.88 808 PHE A C 1
ATOM 6060 O O . PHE A 1 808 ? -6.600 17.128 16.509 1.00 94.88 808 PHE A O 1
ATOM 6067 N N . THR A 1 809 ? -7.651 16.802 18.467 1.00 95.19 809 THR A N 1
ATOM 6068 C CA . THR A 1 809 ? -8.995 16.696 17.897 1.00 95.19 809 THR A CA 1
ATOM 6069 C C . THR A 1 809 ? -9.987 17.548 18.677 1.00 95.19 809 THR A C 1
ATOM 6071 O O . THR A 1 809 ? -9.878 17.709 19.894 1.00 95.19 809 THR A O 1
ATOM 6074 N N . ALA A 1 810 ? -10.973 18.098 17.976 1.00 95.50 810 ALA A N 1
ATOM 6075 C CA . ALA A 1 810 ? -12.091 18.816 18.572 1.00 95.50 810 ALA A CA 1
ATOM 6076 C C . ALA A 1 810 ? -13.349 18.585 17.740 1.00 95.50 810 ALA A C 1
ATOM 6078 O O . ALA A 1 810 ? -13.364 18.824 16.534 1.00 95.50 810 ALA A O 1
ATOM 6079 N N . GLY A 1 811 ? -14.422 18.139 18.378 1.00 94.00 811 GLY A N 1
ATOM 6080 C CA . GLY A 1 811 ? -15.645 17.787 17.679 1.00 94.00 811 GLY A CA 1
ATOM 6081 C C . GLY A 1 811 ? -16.887 17.853 18.544 1.00 94.00 811 GLY A C 1
ATOM 6082 O O . GLY A 1 811 ? -16.838 18.134 19.744 1.00 94.00 811 GLY A O 1
ATOM 6083 N N . PHE A 1 812 ? -18.020 17.587 17.912 1.00 93.00 812 PHE A N 1
ATOM 6084 C CA . PHE A 1 812 ? -19.293 17.427 18.593 1.00 93.00 812 PHE A CA 1
ATOM 6085 C C . PHE A 1 812 ? -20.068 16.238 18.031 1.00 93.00 812 PHE A C 1
ATOM 6087 O O . PHE A 1 812 ? -19.884 15.849 16.878 1.00 93.00 812 PHE A O 1
ATOM 6094 N N . ALA A 1 813 ? -20.961 15.705 18.853 1.00 91.56 813 ALA A N 1
ATOM 6095 C CA . ALA A 1 813 ? -22.024 14.794 18.476 1.00 91.56 813 ALA A CA 1
ATOM 6096 C C . ALA A 1 813 ? -23.345 15.388 18.965 1.00 91.56 813 ALA A C 1
ATOM 6098 O O . ALA A 1 813 ? -23.450 15.841 20.105 1.00 91.56 813 ALA A O 1
ATOM 6099 N N . PHE A 1 814 ? -24.328 15.432 18.083 1.00 91.31 814 PHE A N 1
ATOM 6100 C CA . PHE A 1 814 ? -25.659 15.941 18.332 1.00 91.31 814 PHE A CA 1
ATOM 6101 C C . PHE A 1 814 ? -26.670 14.858 17.980 1.00 91.31 814 PHE A C 1
ATOM 6103 O O . PHE A 1 814 ? -26.696 14.388 16.845 1.00 91.31 814 PHE A O 1
ATOM 6110 N N . GLU A 1 815 ? -27.507 14.504 18.938 1.00 91.19 815 GLU A N 1
ATOM 6111 C CA . GLU A 1 815 ? -28.600 13.555 18.780 1.00 91.19 815 GLU A CA 1
ATOM 6112 C C . GLU A 1 815 ? -29.909 14.321 18.919 1.00 91.19 815 GLU A C 1
ATOM 6114 O O . GLU A 1 815 ? -30.077 15.100 19.855 1.00 91.19 815 GLU A O 1
ATOM 6119 N N . GLN A 1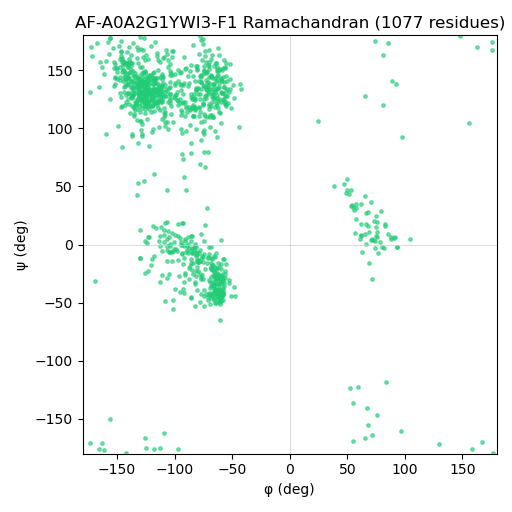 816 ? -30.823 14.187 17.963 1.00 90.50 816 GLN A N 1
ATOM 6120 C CA . GLN A 1 816 ? -32.062 14.957 18.011 1.00 90.50 816 GLN A CA 1
ATOM 6121 C C . GLN A 1 816 ? -32.993 14.436 19.136 1.00 90.50 816 GLN A C 1
ATOM 6123 O O . GLN A 1 816 ? -33.214 13.232 19.205 1.00 90.50 816 GLN A O 1
ATOM 6128 N N . PRO A 1 817 ? -33.579 15.306 19.985 1.00 88.62 817 PRO A N 1
ATOM 6129 C CA . PRO A 1 817 ? -34.458 14.872 21.080 1.00 88.62 817 PRO A CA 1
ATOM 6130 C C . PRO A 1 817 ? -35.958 15.187 20.897 1.00 88.62 817 PRO A C 1
ATOM 6132 O O . PRO A 1 817 ? -36.705 15.128 21.870 1.00 88.62 817 PRO A O 1
ATOM 6135 N N . TRP A 1 818 ? -36.415 15.660 19.732 1.00 87.00 818 TRP A N 1
ATOM 6136 C CA . TRP A 1 818 ? -37.775 16.212 19.562 1.00 87.00 818 TRP A CA 1
ATOM 6137 C C . TRP A 1 818 ? -38.719 15.365 18.697 1.00 87.00 818 TRP A C 1
ATOM 6139 O O . TRP A 1 818 ? -39.890 15.731 18.570 1.00 87.00 818 TRP A O 1
ATOM 6149 N N . ILE A 1 819 ? -38.245 14.277 18.083 1.00 87.38 819 ILE A N 1
ATOM 6150 C CA . ILE A 1 819 ? -39.075 13.315 17.338 1.00 87.38 819 ILE A CA 1
ATOM 6151 C C . ILE A 1 819 ? -38.778 11.906 17.849 1.00 87.38 819 ILE A C 1
ATOM 6153 O O . ILE A 1 819 ? -37.764 11.342 17.468 1.00 87.38 819 ILE A O 1
ATOM 6157 N N . ASP A 1 820 ? -39.654 11.329 18.663 1.00 84.38 820 ASP A N 1
ATOM 6158 C CA . ASP A 1 820 ? -39.380 10.033 19.308 1.00 84.38 820 ASP A CA 1
ATOM 6159 C C . ASP A 1 820 ? -39.178 8.881 18.295 1.00 84.38 820 ASP A C 1
ATOM 6161 O O . ASP A 1 820 ? -38.333 8.019 18.499 1.00 84.38 820 ASP A O 1
ATOM 6165 N N . ASP A 1 821 ? -39.883 8.903 17.155 1.00 85.06 821 ASP A N 1
ATOM 6166 C CA . ASP A 1 821 ? -39.806 7.848 16.123 1.00 85.06 821 ASP A CA 1
ATOM 6167 C C . ASP A 1 821 ? -38.606 7.985 15.159 1.00 85.06 821 ASP A C 1
ATOM 6169 O O . ASP A 1 821 ? -38.459 7.198 14.218 1.00 85.06 821 ASP A O 1
ATOM 6173 N N . VAL A 1 822 ? -37.780 9.023 15.322 1.00 90.56 822 VAL A N 1
ATOM 6174 C CA . VAL A 1 822 ? -36.597 9.275 14.490 1.00 90.56 822 VAL A CA 1
ATOM 6175 C C . VAL A 1 822 ? -35.367 9.217 15.384 1.00 90.56 822 VAL A C 1
ATOM 6177 O O . VAL A 1 822 ? -35.313 9.861 16.411 1.00 90.56 822 VAL A O 1
ATOM 6180 N N . ASP A 1 823 ? -34.322 8.530 14.968 1.00 90.81 823 ASP A N 1
ATOM 6181 C CA . ASP A 1 823 ? -32.989 8.670 15.547 1.00 90.81 823 ASP A CA 1
ATOM 6182 C C . ASP A 1 823 ? -32.127 9.373 14.497 1.00 90.81 823 ASP A C 1
ATOM 6184 O O . ASP A 1 823 ? -31.870 8.836 13.419 1.00 90.81 823 ASP A O 1
ATOM 6188 N N . LEU A 1 824 ? -31.760 10.629 14.764 1.00 91.50 824 LEU A N 1
ATOM 6189 C CA . LEU A 1 824 ? -30.850 11.404 13.925 1.00 91.50 824 LEU A CA 1
ATOM 6190 C C . LEU A 1 824 ? -29.652 11.812 14.770 1.00 91.50 824 LEU A C 1
ATOM 6192 O O . LEU A 1 824 ? -29.768 12.671 15.646 1.00 91.50 824 LEU A O 1
ATOM 6196 N N . THR A 1 825 ? -28.497 11.272 14.408 1.00 90.81 825 THR A N 1
ATOM 6197 C CA . THR A 1 825 ? -27.206 11.630 14.983 1.00 90.81 825 THR A CA 1
ATOM 6198 C C . THR A 1 825 ? -26.364 12.371 13.947 1.00 90.81 825 THR A C 1
ATOM 6200 O O . THR A 1 825 ? -26.155 11.897 12.829 1.00 90.81 825 THR A O 1
ATOM 6203 N N . LEU A 1 826 ? -25.855 13.542 14.321 1.00 92.00 826 LEU A N 1
ATOM 6204 C CA . LEU A 1 826 ? -24.957 14.381 13.533 1.00 92.00 826 LEU A CA 1
ATOM 6205 C C . LEU A 1 826 ? -23.663 14.586 14.311 1.00 92.00 826 LEU A C 1
ATOM 6207 O O . LEU A 1 826 ? -23.697 15.021 15.456 1.00 92.00 826 LEU A O 1
ATOM 6211 N N . GLY A 1 827 ? -22.518 14.338 13.695 1.00 91.88 827 GLY A N 1
ATOM 6212 C CA . GLY A 1 827 ? -21.226 14.589 14.313 1.00 91.88 827 GLY A CA 1
ATOM 6213 C C . GLY A 1 827 ? -20.227 15.180 13.339 1.00 91.88 827 GLY A C 1
ATOM 6214 O O . GLY A 1 827 ? -20.244 14.867 12.147 1.00 91.88 827 GLY A O 1
ATOM 6215 N N . ALA A 1 828 ? -19.347 16.027 13.860 1.00 93.81 828 ALA A N 1
ATOM 6216 C CA . ALA A 1 828 ? -18.190 16.511 13.126 1.00 93.81 828 ALA A CA 1
ATOM 6217 C C . ALA A 1 828 ? -16.979 16.625 14.052 1.00 93.81 828 ALA A C 1
ATOM 6219 O O . ALA A 1 828 ? -17.111 17.119 15.173 1.00 93.81 828 ALA A O 1
ATOM 6220 N N . THR A 1 829 ? -15.814 16.212 13.563 1.00 94.62 829 THR A N 1
ATOM 6221 C CA . THR A 1 829 ? -14.551 16.230 14.307 1.00 94.62 829 THR A CA 1
ATOM 6222 C C . THR A 1 829 ? -13.465 16.846 13.446 1.00 94.62 829 THR A C 1
ATOM 6224 O O . THR A 1 829 ? -13.113 16.297 12.408 1.00 94.62 829 THR A O 1
ATOM 6227 N N . TYR A 1 830 ? -12.924 17.974 13.890 1.00 96.75 830 TYR A N 1
ATOM 6228 C CA . TYR A 1 830 ? -11.666 18.514 13.396 1.00 96.75 830 TYR A CA 1
ATOM 6229 C C . TYR A 1 830 ? -10.500 17.730 13.998 1.00 96.75 830 TYR A C 1
ATOM 6231 O O . TYR A 1 830 ? -10.531 17.404 15.188 1.00 96.75 830 TYR A O 1
ATOM 6239 N N . TRP A 1 831 ? -9.475 17.462 13.200 1.00 95.44 831 TRP A N 1
ATOM 6240 C CA . TRP A 1 831 ? -8.264 16.766 13.617 1.00 95.44 831 TRP A CA 1
ATOM 6241 C C . TRP A 1 831 ? -7.034 17.401 12.966 1.00 95.44 831 TRP A C 1
ATOM 6243 O O . TRP A 1 831 ? -7.089 17.843 11.821 1.00 95.44 831 TRP A O 1
ATOM 6253 N N . ASN A 1 832 ? -5.927 17.431 13.704 1.00 96.25 832 ASN A N 1
ATOM 6254 C CA . ASN A 1 832 ? -4.612 17.868 13.244 1.00 96.25 832 ASN A CA 1
ATOM 6255 C C . ASN A 1 832 ? -3.554 16.932 13.846 1.00 96.25 832 ASN A C 1
ATOM 6257 O O . ASN A 1 832 ? -3.590 16.640 15.046 1.00 96.25 832 ASN A O 1
ATOM 6261 N N . ILE A 1 833 ? -2.656 16.430 13.002 1.00 95.69 833 ILE A N 1
ATOM 6262 C CA . ILE A 1 833 ? -1.558 15.533 13.359 1.00 95.69 833 ILE A CA 1
ATOM 6263 C C . ILE A 1 833 ? -0.288 16.114 12.755 1.00 95.69 833 ILE A C 1
ATOM 6265 O O . ILE A 1 833 ? -0.210 16.329 11.548 1.00 95.69 833 ILE A O 1
ATOM 6269 N N . ASN A 1 834 ? 0.712 16.332 13.596 1.00 95.31 834 ASN A N 1
ATOM 6270 C CA . ASN A 1 834 ? 2.034 16.782 13.202 1.00 95.31 834 ASN A CA 1
ATOM 6271 C C . ASN A 1 834 ? 3.054 15.735 13.675 1.00 95.31 834 ASN A C 1
ATOM 6273 O O . ASN A 1 834 ? 2.962 15.262 14.813 1.00 95.31 834 ASN A O 1
ATOM 6277 N N . ILE A 1 835 ? 3.959 15.317 12.794 1.00 94.69 835 ILE A N 1
ATOM 6278 C CA . ILE A 1 835 ? 4.971 14.290 13.044 1.00 94.69 835 ILE A CA 1
ATOM 6279 C C . ILE A 1 835 ? 6.346 14.886 12.764 1.00 94.69 835 ILE A C 1
ATOM 6281 O O . ILE A 1 835 ? 6.619 15.309 11.645 1.00 94.69 835 ILE A O 1
ATOM 6285 N N . ASP A 1 836 ? 7.216 14.851 13.762 1.00 92.94 836 ASP A N 1
ATOM 6286 C CA . ASP A 1 836 ? 8.618 15.235 13.678 1.00 92.94 836 ASP A CA 1
ATOM 6287 C C . ASP A 1 836 ? 9.511 14.004 13.462 1.00 92.94 836 ASP A C 1
ATOM 6289 O O . ASP A 1 836 ? 9.218 12.903 13.946 1.00 92.94 836 ASP A O 1
ATOM 6293 N N . ASN A 1 837 ? 10.642 14.212 12.784 1.00 91.19 837 ASN A N 1
ATOM 6294 C CA . ASN A 1 837 ? 11.647 13.196 12.459 1.00 91.19 837 ASN A CA 1
ATOM 6295 C C . ASN A 1 837 ? 11.092 12.007 11.660 1.00 91.19 837 ASN A C 1
ATOM 6297 O O . ASN A 1 837 ? 11.551 10.878 11.838 1.00 91.19 837 ASN A O 1
ATOM 6301 N N . THR A 1 838 ? 10.120 12.246 10.777 1.00 90.69 838 THR A N 1
ATOM 6302 C CA . THR A 1 838 ? 9.534 11.219 9.903 1.00 90.69 838 THR A CA 1
ATOM 6303 C C . THR A 1 838 ? 10.588 10.377 9.194 1.00 90.69 838 THR A C 1
ATOM 6305 O O . THR A 1 838 ? 11.460 10.901 8.515 1.00 90.69 838 THR A O 1
ATOM 6308 N N . ILE A 1 839 ? 10.518 9.062 9.326 1.00 90.06 839 ILE A N 1
ATOM 6309 C CA . ILE A 1 839 ? 11.438 8.139 8.671 1.00 90.06 839 ILE A CA 1
ATOM 6310 C C . ILE A 1 839 ? 10.930 7.891 7.257 1.00 90.06 839 ILE A C 1
ATOM 6312 O O . ILE A 1 839 ? 9.771 7.517 7.064 1.00 90.06 839 ILE A O 1
ATOM 6316 N N . ILE A 1 840 ? 11.799 8.107 6.275 1.00 86.25 840 ILE A N 1
ATOM 6317 C CA . ILE A 1 840 ? 11.501 7.883 4.863 1.00 86.25 840 ILE A CA 1
ATOM 6318 C C . ILE A 1 840 ? 12.623 7.108 4.187 1.00 86.25 840 ILE A C 1
ATOM 6320 O O . ILE A 1 840 ? 13.767 7.101 4.644 1.00 86.25 840 ILE A O 1
ATOM 6324 N N . GLU A 1 841 ? 12.285 6.515 3.049 1.00 84.94 841 GLU A N 1
ATOM 6325 C CA . GLU A 1 841 ? 13.239 5.960 2.102 1.00 84.94 841 GLU A CA 1
ATOM 6326 C C . GLU A 1 841 ? 13.314 6.906 0.886 1.00 84.94 841 GLU A C 1
ATOM 6328 O O . GLU A 1 841 ? 12.404 6.910 0.052 1.00 84.94 841 GLU A O 1
ATOM 6333 N N . PRO A 1 842 ? 14.324 7.788 0.796 1.00 83.12 842 PRO A N 1
ATOM 6334 C CA . PRO A 1 842 ? 14.330 8.858 -0.192 1.00 83.12 842 PRO A CA 1
ATOM 6335 C C . PRO A 1 842 ? 14.480 8.312 -1.621 1.00 83.12 842 PRO A C 1
ATOM 6337 O O . PRO A 1 842 ? 15.178 7.328 -1.888 1.00 83.12 842 PRO A O 1
ATOM 6340 N N . GLY A 1 843 ? 13.812 8.970 -2.570 1.00 83.94 843 GLY A N 1
ATOM 6341 C CA . GLY A 1 843 ? 13.995 8.709 -3.998 1.00 83.94 843 GLY A CA 1
ATOM 6342 C C . GLY A 1 843 ? 15.337 9.251 -4.502 1.00 83.94 843 GLY A C 1
ATOM 6343 O O . GLY A 1 843 ? 15.801 10.292 -4.042 1.00 83.94 843 GLY A O 1
ATOM 6344 N N . GLY A 1 844 ? 15.955 8.586 -5.484 1.00 86.25 844 GLY A N 1
ATOM 6345 C CA . GLY A 1 844 ? 17.244 9.032 -6.032 1.00 86.25 844 GLY A CA 1
ATOM 6346 C C . GLY A 1 844 ? 17.184 10.423 -6.676 1.00 86.25 844 GLY A C 1
ATOM 6347 O O . GLY A 1 844 ? 18.046 11.256 -6.407 1.00 86.25 844 GLY A O 1
ATOM 6348 N N . GLN A 1 845 ? 16.124 10.718 -7.442 1.00 86.12 845 GLN A N 1
ATOM 6349 C CA . GLN A 1 845 ? 15.937 12.047 -8.042 1.00 86.12 845 GLN A CA 1
ATOM 6350 C C . GLN A 1 845 ? 15.711 13.134 -6.983 1.00 86.12 845 GLN A C 1
ATOM 6352 O O . GLN A 1 845 ? 16.244 14.230 -7.122 1.00 86.12 845 GLN A O 1
ATOM 6357 N N . PHE A 1 846 ? 14.987 12.819 -5.903 1.00 84.75 846 PHE A N 1
ATOM 6358 C CA . PHE A 1 846 ? 14.808 13.729 -4.770 1.00 84.75 846 PHE A CA 1
ATOM 6359 C C . PHE A 1 846 ? 16.164 14.128 -4.169 1.00 84.75 846 PHE A C 1
ATOM 6361 O O . PHE A 1 846 ? 16.439 15.313 -4.021 1.00 84.75 846 PHE A O 1
ATOM 6368 N N . LEU A 1 847 ? 17.056 13.162 -3.916 1.00 88.00 847 LEU A N 1
ATOM 6369 C CA . LEU A 1 847 ? 18.395 13.445 -3.379 1.00 88.00 847 LEU A CA 1
ATOM 6370 C C . LEU A 1 847 ? 19.216 14.353 -4.310 1.00 88.00 847 LEU A C 1
ATOM 6372 O O . LEU A 1 847 ? 19.905 15.260 -3.839 1.00 88.00 847 LEU A O 1
ATOM 6376 N N . ILE A 1 848 ? 19.135 14.126 -5.626 1.00 89.75 848 ILE A N 1
ATOM 6377 C CA . ILE A 1 848 ? 19.816 14.946 -6.638 1.00 89.75 848 ILE A CA 1
ATOM 6378 C C . ILE A 1 848 ? 19.264 16.375 -6.644 1.00 89.75 848 ILE A C 1
ATOM 6380 O O . ILE A 1 848 ? 20.046 17.327 -6.566 1.00 89.75 848 ILE A O 1
ATOM 6384 N N . ASN A 1 849 ? 17.941 16.531 -6.705 1.00 88.12 849 ASN A N 1
ATOM 6385 C CA . ASN A 1 849 ? 17.287 17.839 -6.739 1.00 88.12 849 ASN A CA 1
ATOM 6386 C C . ASN A 1 849 ? 17.578 18.628 -5.459 1.00 88.12 849 ASN A C 1
ATOM 6388 O O . ASN A 1 849 ? 17.982 19.788 -5.536 1.00 88.12 849 ASN A O 1
ATOM 6392 N N . GLU A 1 850 ? 17.500 17.981 -4.297 1.00 84.94 850 GLU A N 1
ATOM 6393 C CA . GLU A 1 850 ? 17.844 18.603 -3.020 1.00 84.94 850 GLU A CA 1
ATOM 6394 C C . GLU A 1 850 ? 19.292 19.092 -2.968 1.00 84.94 850 GLU A C 1
ATOM 6396 O O . GLU A 1 850 ? 19.576 20.155 -2.414 1.00 84.94 850 GLU A O 1
ATOM 6401 N N . CYS A 1 851 ? 20.229 18.334 -3.541 1.00 88.38 851 CYS A N 1
ATOM 6402 C CA . CYS A 1 851 ? 21.634 18.720 -3.522 1.00 88.38 851 CYS A CA 1
ATOM 6403 C C . CYS A 1 851 ? 21.961 19.860 -4.497 1.00 88.38 851 CYS A C 1
ATOM 6405 O O . CYS A 1 851 ? 22.704 20.780 -4.146 1.00 88.38 851 CYS A O 1
ATOM 6407 N N . PHE A 1 852 ? 21.442 19.793 -5.726 1.00 90.25 852 PHE A N 1
ATOM 6408 C CA . PHE A 1 852 ? 21.896 20.657 -6.817 1.00 90.25 852 PHE A CA 1
ATOM 6409 C C . PHE A 1 852 ? 20.912 21.766 -7.192 1.00 90.25 852 PHE A C 1
ATOM 6411 O O . PHE A 1 852 ? 21.360 22.816 -7.654 1.00 90.25 852 PHE A O 1
ATOM 6418 N N . ILE A 1 853 ? 19.605 21.571 -7.004 1.00 86.69 853 ILE A N 1
ATOM 6419 C CA . ILE A 1 853 ? 18.561 22.508 -7.444 1.00 86.69 853 ILE A CA 1
ATOM 6420 C C . ILE A 1 853 ? 18.057 23.337 -6.268 1.00 86.69 853 ILE A C 1
ATOM 6422 O O . ILE A 1 853 ? 18.152 24.562 -6.313 1.00 86.69 853 ILE A O 1
ATOM 6426 N N . ASN A 1 854 ? 17.597 22.689 -5.198 1.00 82.25 854 ASN A N 1
ATOM 6427 C CA . ASN A 1 854 ? 16.779 23.354 -4.182 1.00 82.25 854 ASN A CA 1
ATOM 6428 C C . ASN A 1 854 ? 17.603 24.161 -3.167 1.00 82.25 854 ASN A C 1
ATOM 6430 O O . ASN A 1 854 ? 17.089 25.113 -2.581 1.00 82.25 854 ASN A O 1
ATOM 6434 N N . GLN A 1 855 ? 18.894 23.846 -2.992 1.00 81.56 855 GLN A N 1
ATOM 6435 C CA . GLN A 1 855 ? 19.742 24.482 -1.977 1.00 81.56 855 GLN A CA 1
ATOM 6436 C C . GLN A 1 855 ? 21.028 25.093 -2.559 1.00 81.56 855 GLN A C 1
ATOM 6438 O O . GLN A 1 855 ? 21.754 24.417 -3.291 1.00 81.56 855 GLN A O 1
ATOM 6443 N N . PRO A 1 856 ? 21.389 26.346 -2.222 1.00 85.56 856 PRO A N 1
ATOM 6444 C CA . PRO A 1 856 ? 22.620 26.967 -2.703 1.00 85.56 856 PRO A CA 1
ATOM 6445 C C . PRO A 1 856 ? 23.882 26.429 -2.014 1.00 85.56 856 PRO A C 1
ATOM 6447 O O . PRO A 1 856 ? 23.865 26.056 -0.841 1.00 85.56 856 PRO A O 1
ATOM 6450 N N . ASN A 1 857 ? 25.022 26.503 -2.702 1.00 85.88 857 ASN A N 1
ATOM 6451 C CA . ASN A 1 857 ? 26.362 26.183 -2.185 1.00 85.88 857 ASN A CA 1
ATOM 6452 C C . ASN A 1 857 ? 26.523 24.749 -1.640 1.00 85.88 857 ASN A C 1
ATOM 6454 O O . ASN A 1 857 ? 27.298 24.546 -0.702 1.00 85.88 857 ASN A O 1
ATOM 6458 N N . LEU A 1 858 ? 25.793 23.771 -2.190 1.00 87.44 858 LEU A N 1
ATOM 6459 C CA . LEU A 1 858 ? 25.806 22.365 -1.744 1.00 87.44 858 LEU A CA 1
ATOM 6460 C C . LEU A 1 858 ? 25.537 22.199 -0.237 1.00 87.44 858 LEU A C 1
ATOM 6462 O O . LEU A 1 858 ? 26.095 21.332 0.435 1.00 87.44 858 LEU A O 1
ATOM 6466 N N . SER A 1 859 ? 24.706 23.079 0.313 1.00 84.06 859 SER A N 1
ATOM 6467 C CA . SER A 1 859 ? 24.388 23.139 1.742 1.00 84.06 859 SER A CA 1
ATOM 6468 C C . SER A 1 859 ? 23.373 22.083 2.187 1.00 84.06 859 SER A C 1
ATOM 6470 O O . SER A 1 859 ? 23.141 21.921 3.387 1.00 84.06 859 SER A O 1
ATOM 6472 N N . SER A 1 860 ? 22.787 21.353 1.237 1.00 83.06 860 SER A N 1
ATOM 6473 C CA . SER A 1 860 ? 21.906 20.230 1.518 1.00 83.06 860 SER A CA 1
ATOM 6474 C C . SER A 1 860 ? 22.668 19.095 2.212 1.00 83.06 860 SER A C 1
ATOM 6476 O O . SER A 1 860 ? 23.724 18.674 1.723 1.00 83.06 860 SER A O 1
ATOM 6478 N N . PRO A 1 861 ? 22.147 18.530 3.319 1.00 78.88 861 PRO A N 1
ATOM 6479 C CA . PRO A 1 861 ? 22.781 17.384 3.972 1.00 78.88 861 PRO A CA 1
ATOM 6480 C C . PRO A 1 861 ? 22.827 16.139 3.064 1.00 78.88 861 PRO A C 1
ATOM 6482 O O . PRO A 1 861 ? 23.670 15.257 3.260 1.00 78.88 861 PRO A O 1
ATOM 6485 N N . PHE A 1 862 ? 21.975 16.083 2.034 1.00 85.56 862 PHE A N 1
ATOM 6486 C CA . PHE A 1 862 ? 21.873 14.953 1.108 1.00 85.56 862 PHE A CA 1
ATOM 6487 C C . PHE A 1 862 ? 22.980 14.908 0.058 1.00 85.56 862 PHE A C 1
ATOM 6489 O O . PHE A 1 862 ? 23.203 13.851 -0.523 1.00 85.56 862 PHE A O 1
ATOM 6496 N N . CYS A 1 863 ? 23.745 15.987 -0.134 1.00 89.25 863 CYS A N 1
ATOM 6497 C CA . CYS A 1 863 ? 24.871 15.982 -1.072 1.00 89.25 863 CYS A CA 1
ATOM 6498 C C . CYS A 1 863 ? 25.920 14.908 -0.747 1.00 89.25 863 CYS A C 1
ATOM 6500 O O . CYS A 1 863 ? 26.568 14.382 -1.647 1.00 89.25 863 CYS A O 1
ATOM 6502 N N . SER A 1 864 ? 26.065 14.541 0.531 1.00 90.19 864 SER A N 1
ATOM 6503 C CA . SER A 1 864 ? 26.979 13.477 0.971 1.00 90.19 864 SER A CA 1
ATOM 6504 C C . SER A 1 864 ? 26.564 12.067 0.527 1.00 90.19 864 SER A C 1
ATOM 6506 O O . SER A 1 864 ? 27.392 11.159 0.544 1.00 90.19 864 SER A O 1
ATOM 6508 N N . ARG A 1 865 ? 25.307 11.887 0.103 1.00 90.56 865 ARG A N 1
ATOM 6509 C CA . ARG A 1 865 ? 24.740 10.616 -0.368 1.00 90.56 865 ARG A CA 1
ATOM 6510 C C . ARG A 1 865 ? 24.922 10.396 -1.869 1.00 90.56 865 ARG A C 1
ATOM 6512 O O . ARG A 1 865 ? 24.507 9.362 -2.378 1.00 90.56 865 ARG A O 1
ATOM 6519 N N . ILE A 1 866 ? 25.532 11.346 -2.579 1.00 93.38 866 ILE A N 1
ATOM 6520 C CA . ILE A 1 866 ? 25.751 11.287 -4.026 1.00 93.38 866 ILE A CA 1
ATOM 6521 C C . ILE A 1 866 ? 27.248 11.146 -4.291 1.00 93.38 866 ILE A C 1
ATOM 6523 O O . ILE A 1 866 ? 28.048 11.991 -3.892 1.00 93.38 866 ILE A O 1
ATOM 6527 N N . THR A 1 867 ? 27.633 10.090 -5.003 1.00 94.06 867 THR A N 1
ATOM 6528 C CA . THR A 1 867 ? 29.024 9.836 -5.395 1.00 94.06 867 THR A CA 1
ATOM 6529 C C . THR A 1 867 ? 29.185 9.972 -6.902 1.00 94.06 867 THR A C 1
ATOM 6531 O O . THR A 1 867 ? 28.445 9.355 -7.671 1.00 94.06 867 THR A O 1
ATOM 6534 N N . ARG A 1 868 ? 30.191 10.738 -7.338 1.00 90.31 868 ARG A N 1
ATOM 6535 C CA . ARG A 1 868 ? 30.571 10.878 -8.752 1.00 90.31 868 ARG A CA 1
ATOM 6536 C C . ARG A 1 868 ? 31.842 10.085 -9.076 1.00 90.31 868 ARG A C 1
ATOM 6538 O O . ARG A 1 868 ? 32.724 9.959 -8.226 1.00 90.31 868 ARG A O 1
ATOM 6545 N N . ASP A 1 869 ? 31.925 9.549 -10.291 1.00 85.06 869 ASP A N 1
ATOM 6546 C CA . ASP A 1 869 ? 33.105 8.844 -10.794 1.00 85.06 869 ASP A CA 1
ATOM 6547 C C . ASP A 1 869 ? 34.224 9.808 -11.240 1.00 85.06 869 ASP A C 1
ATOM 6549 O O . ASP A 1 869 ? 34.101 11.033 -11.185 1.00 85.06 869 ASP A O 1
ATOM 6553 N N . GLY A 1 870 ? 35.349 9.251 -11.703 1.00 81.12 870 GLY A N 1
ATOM 6554 C CA . GLY A 1 870 ? 36.490 10.034 -12.193 1.00 81.12 870 GLY A CA 1
ATOM 6555 C C . GLY A 1 870 ? 36.233 10.813 -13.490 1.00 81.12 870 GLY A C 1
ATOM 6556 O O . GLY A 1 870 ? 37.050 11.659 -13.851 1.00 81.12 870 GLY A O 1
ATOM 6557 N N . SER A 1 871 ? 35.128 10.535 -14.184 1.00 80.00 871 SER A N 1
ATOM 6558 C CA . SER A 1 871 ? 34.657 11.277 -15.355 1.00 80.00 871 SER A CA 1
ATOM 6559 C C . SER A 1 871 ? 33.649 12.366 -14.986 1.00 80.00 871 SER A C 1
ATOM 6561 O O . SER A 1 871 ? 33.315 13.176 -15.843 1.00 80.00 871 SER A O 1
ATOM 6563 N N . GLY A 1 872 ? 33.213 12.421 -13.725 1.00 81.88 872 GLY A N 1
ATOM 6564 C CA . GLY A 1 872 ? 32.261 13.393 -13.210 1.00 81.88 872 GLY A CA 1
ATOM 6565 C C . GLY A 1 872 ? 30.805 12.931 -13.241 1.00 81.88 872 GLY A C 1
ATOM 6566 O O . GLY A 1 872 ? 29.954 13.667 -12.753 1.00 81.88 872 GLY A O 1
ATOM 6567 N N . ASN A 1 873 ? 30.489 11.738 -13.756 1.00 85.06 873 ASN A N 1
ATOM 6568 C CA . ASN A 1 873 ? 29.115 11.222 -13.773 1.00 85.06 873 ASN A CA 1
ATOM 6569 C C . ASN A 1 873 ? 28.703 10.760 -12.380 1.00 85.06 873 ASN A C 1
ATOM 6571 O O . ASN A 1 873 ? 29.541 10.282 -11.616 1.00 85.06 873 ASN A O 1
ATOM 6575 N N . ILE A 1 874 ? 27.415 10.848 -12.050 1.00 88.75 874 ILE A N 1
ATOM 6576 C CA . ILE A 1 874 ? 26.909 10.209 -10.833 1.00 88.75 874 ILE A CA 1
ATOM 6577 C C . ILE A 1 874 ? 27.043 8.691 -11.006 1.00 88.75 874 ILE A C 1
ATOM 6579 O O . ILE A 1 874 ? 26.598 8.124 -11.997 1.00 88.75 874 ILE A O 1
ATOM 6583 N N . SER A 1 875 ? 27.698 8.048 -10.044 1.00 88.56 875 SER A N 1
ATOM 6584 C CA . SER A 1 875 ? 28.004 6.612 -10.068 1.00 88.56 875 SER A CA 1
ATOM 6585 C C . SER A 1 875 ? 27.251 5.833 -9.000 1.00 88.56 875 SER A C 1
ATOM 6587 O O . SER A 1 875 ? 26.877 4.692 -9.246 1.00 88.56 875 SER A O 1
ATOM 6589 N N . PHE A 1 876 ? 26.986 6.459 -7.849 1.00 89.75 876 PHE A N 1
ATOM 6590 C CA . PHE A 1 876 ? 26.271 5.837 -6.743 1.00 89.75 876 PHE A CA 1
ATOM 6591 C C . PHE A 1 876 ? 25.429 6.857 -5.968 1.00 89.75 876 PHE A C 1
ATOM 6593 O O . PHE A 1 876 ? 25.866 7.991 -5.743 1.00 89.75 876 PHE A O 1
ATOM 6600 N N . ILE A 1 877 ? 24.243 6.435 -5.535 1.00 91.44 877 ILE A N 1
ATOM 6601 C CA . ILE A 1 877 ? 23.323 7.179 -4.675 1.00 91.44 877 ILE A CA 1
ATOM 6602 C C . ILE A 1 877 ? 22.965 6.313 -3.462 1.00 91.44 877 ILE A C 1
ATOM 6604 O O . ILE A 1 877 ? 22.520 5.178 -3.609 1.00 91.44 877 ILE A O 1
ATOM 6608 N N . ASP A 1 878 ? 23.106 6.858 -2.258 1.00 90.69 878 ASP A N 1
ATOM 6609 C CA . ASP A 1 878 ? 22.635 6.226 -1.021 1.00 90.69 878 ASP A CA 1
ATOM 6610 C C . ASP A 1 878 ? 21.190 6.651 -0.710 1.00 90.69 878 ASP A C 1
ATOM 6612 O O . ASP A 1 878 ? 20.939 7.716 -0.133 1.00 90.69 878 ASP A O 1
ATOM 6616 N N . GLY A 1 879 ? 20.246 5.789 -1.087 1.00 88.56 879 GLY A N 1
ATOM 6617 C CA . GLY A 1 879 ? 18.815 5.906 -0.819 1.00 88.56 879 GLY A CA 1
ATOM 6618 C C . GLY A 1 879 ? 18.344 5.182 0.446 1.00 88.56 879 GLY A C 1
ATOM 6619 O O . GLY A 1 879 ? 17.154 4.892 0.544 1.00 88.56 879 GLY A O 1
ATOM 6620 N N . GLY A 1 880 ? 19.239 4.842 1.383 1.00 88.62 880 GLY A N 1
ATOM 6621 C CA . GLY A 1 880 ? 18.872 4.234 2.666 1.00 88.62 880 GLY A CA 1
ATOM 6622 C C . GLY A 1 880 ? 17.992 5.131 3.548 1.00 88.62 880 GLY A C 1
ATOM 6623 O O . GLY A 1 880 ? 17.819 6.322 3.279 1.00 88.62 880 GLY A O 1
ATOM 6624 N N . PHE A 1 881 ? 17.432 4.556 4.618 1.00 89.62 881 PHE A N 1
ATOM 6625 C CA . PHE A 1 881 ? 16.498 5.266 5.498 1.00 89.62 881 PHE A CA 1
ATOM 6626 C C . PHE A 1 881 ? 17.112 6.525 6.127 1.00 89.62 881 PHE A C 1
ATOM 6628 O O . PHE A 1 881 ? 18.265 6.525 6.564 1.00 89.62 881 PHE A O 1
ATOM 6635 N N . ILE A 1 882 ? 16.310 7.589 6.219 1.00 88.44 882 ILE A N 1
ATOM 6636 C CA . ILE A 1 882 ? 16.661 8.849 6.892 1.00 88.44 882 ILE A CA 1
ATOM 6637 C C . ILE A 1 882 ? 15.486 9.387 7.703 1.00 88.44 882 ILE A C 1
ATOM 6639 O O . ILE A 1 882 ? 14.331 9.124 7.374 1.00 88.44 882 ILE A O 1
ATOM 6643 N N . ASN A 1 883 ? 15.776 10.220 8.703 1.00 88.00 883 ASN A N 1
ATOM 6644 C CA . ASN A 1 883 ? 14.777 11.112 9.286 1.00 88.00 883 ASN A CA 1
ATOM 6645 C C . ASN A 1 883 ? 14.650 12.382 8.428 1.00 88.00 883 ASN A C 1
ATOM 6647 O O . ASN A 1 883 ? 15.602 13.149 8.276 1.00 88.00 883 ASN A O 1
ATOM 6651 N N . ARG A 1 884 ? 13.461 12.609 7.879 1.00 81.88 884 ARG A N 1
ATOM 6652 C CA . ARG A 1 884 ? 12.973 13.881 7.346 1.00 81.88 884 ARG A CA 1
ATOM 6653 C C . ARG A 1 884 ? 12.333 14.694 8.475 1.00 81.88 884 ARG A C 1
ATOM 6655 O O . ARG A 1 884 ? 11.774 14.127 9.406 1.00 81.88 884 ARG A O 1
ATOM 6662 N N . ASP A 1 885 ? 12.409 16.016 8.367 1.00 84.50 885 ASP A N 1
ATOM 6663 C CA . ASP A 1 885 ? 12.087 16.962 9.439 1.00 84.50 885 ASP A CA 1
ATOM 6664 C C . ASP A 1 885 ? 10.633 16.868 9.930 1.00 84.50 885 ASP A C 1
ATOM 6666 O O . ASP A 1 885 ? 10.420 16.447 11.064 1.00 84.50 885 ASP A O 1
ATOM 6670 N N . ASN A 1 886 ? 9.633 17.182 9.095 1.00 90.12 886 ASN A N 1
ATOM 6671 C CA . ASN A 1 886 ? 8.244 17.222 9.556 1.00 90.12 886 ASN A CA 1
ATOM 6672 C C . ASN A 1 886 ? 7.215 16.762 8.507 1.00 90.12 886 ASN A C 1
ATOM 6674 O O . ASN A 1 886 ? 7.393 16.936 7.302 1.00 90.12 886 ASN A O 1
ATOM 6678 N N . GLU A 1 887 ? 6.105 16.204 8.980 1.00 92.50 887 GLU A N 1
ATOM 6679 C CA . GLU A 1 887 ? 4.937 15.830 8.187 1.00 92.50 887 GLU A CA 1
ATOM 6680 C C . GLU A 1 887 ? 3.655 16.219 8.929 1.00 92.50 887 GLU A C 1
ATOM 6682 O O . GLU A 1 887 ? 3.496 15.913 10.110 1.00 92.50 887 GLU A O 1
ATOM 6687 N N . THR A 1 888 ? 2.734 16.902 8.249 1.00 94.12 888 THR A N 1
ATOM 6688 C CA . THR A 1 888 ? 1.486 17.401 8.847 1.00 94.12 888 THR A CA 1
ATOM 6689 C C . THR A 1 888 ? 0.275 16.928 8.048 1.00 94.12 888 THR A C 1
ATOM 6691 O O . THR A 1 888 ? 0.297 16.933 6.816 1.00 94.12 888 THR A O 1
ATOM 6694 N N . ALA A 1 889 ? -0.790 16.537 8.749 1.00 95.06 889 ALA A N 1
ATOM 6695 C CA . ALA A 1 889 ? -2.097 16.233 8.179 1.00 95.06 889 ALA A CA 1
ATOM 6696 C C . ALA A 1 889 ? -3.216 16.862 9.024 1.00 95.06 889 ALA A C 1
ATOM 6698 O O . ALA A 1 889 ? -3.244 16.720 10.248 1.00 95.06 889 ALA A O 1
ATOM 6699 N N . GLU A 1 890 ? -4.167 17.523 8.368 1.00 96.62 890 GLU A N 1
ATOM 6700 C CA . GLU A 1 890 ? -5.291 18.211 9.007 1.00 96.62 890 GLU A CA 1
ATOM 6701 C C . GLU A 1 890 ? -6.586 17.996 8.230 1.00 96.62 890 GLU A C 1
ATOM 6703 O O . GLU A 1 890 ? -6.599 18.025 6.996 1.00 96.62 890 GLU A O 1
ATOM 6708 N N . GLY A 1 891 ? -7.707 17.858 8.936 1.00 96.88 891 GLY A N 1
ATOM 6709 C CA . GLY A 1 891 ? -9.000 17.743 8.283 1.00 96.88 891 GLY A CA 1
ATOM 6710 C C . GLY A 1 891 ? -10.205 17.753 9.210 1.00 96.88 891 GLY A C 1
ATOM 6711 O O . GLY A 1 891 ? -10.125 18.039 10.404 1.00 96.88 891 GLY A O 1
ATOM 6712 N N . VAL A 1 892 ? -11.362 17.457 8.617 1.00 96.56 892 VAL A N 1
ATOM 6713 C CA . VAL A 1 892 ? -12.648 17.345 9.312 1.00 96.56 892 VAL A CA 1
ATOM 6714 C C . VAL A 1 892 ? -13.355 16.072 8.877 1.00 96.56 892 VAL A C 1
ATOM 6716 O O . VAL A 1 892 ? -13.622 15.889 7.692 1.00 96.56 892 VAL A O 1
ATOM 6719 N N . ASP A 1 893 ? -13.723 15.231 9.837 1.00 94.81 893 ASP A N 1
ATOM 6720 C CA . ASP A 1 893 ? -14.625 14.104 9.612 1.00 94.81 893 ASP A CA 1
ATOM 6721 C C . ASP A 1 893 ? -16.056 14.506 9.944 1.00 94.81 893 ASP A C 1
ATOM 6723 O O . ASP A 1 893 ? -16.304 15.152 10.960 1.00 94.81 893 ASP A O 1
ATOM 6727 N N . VAL A 1 894 ? -17.003 14.106 9.105 1.00 93.94 894 VAL A N 1
ATOM 6728 C CA . VAL A 1 894 ? -18.436 14.356 9.251 1.00 93.94 894 VAL A CA 1
ATOM 6729 C C . VAL A 1 894 ? -19.162 13.022 9.209 1.00 93.94 894 VAL A C 1
ATOM 6731 O O . VAL A 1 894 ? -18.981 12.234 8.283 1.00 93.94 894 VAL A O 1
ATOM 6734 N N . ASN A 1 895 ? -20.014 12.788 10.201 1.00 91.88 895 ASN A N 1
ATOM 6735 C CA . ASN A 1 895 ? -20.799 11.572 10.332 1.00 91.88 895 ASN A CA 1
ATOM 6736 C C . ASN A 1 895 ? -22.267 11.947 10.533 1.00 91.88 895 ASN A C 1
ATOM 6738 O O . ASN A 1 895 ? -22.606 12.735 11.412 1.00 91.88 895 ASN A O 1
ATOM 6742 N N . VAL A 1 896 ? -23.146 11.375 9.722 1.00 93.00 896 VAL A N 1
ATOM 6743 C CA . VAL A 1 896 ? -24.596 11.539 9.819 1.00 93.00 896 VAL A CA 1
ATOM 6744 C C . VAL A 1 896 ? -25.211 10.156 9.857 1.00 93.00 896 VAL A C 1
ATOM 6746 O O . VAL A 1 896 ? -24.905 9.324 9.006 1.00 93.00 896 VAL A O 1
ATOM 6749 N N . ARG A 1 897 ? -26.089 9.908 10.821 1.00 92.25 897 ARG A N 1
ATOM 6750 C CA . ARG A 1 897 ? -26.878 8.682 10.919 1.00 92.25 897 ARG A CA 1
ATOM 6751 C C . ARG A 1 897 ? -28.327 9.051 11.123 1.00 92.25 897 ARG A C 1
ATOM 6753 O O . ARG A 1 897 ? -28.632 9.944 11.898 1.00 92.25 897 ARG A O 1
ATOM 6760 N N . TYR A 1 898 ? -29.190 8.364 10.405 1.00 93.81 898 TYR A N 1
ATOM 6761 C CA . TYR A 1 898 ? -30.624 8.530 10.456 1.00 93.81 898 TYR A CA 1
ATOM 6762 C C . TYR A 1 898 ? -31.265 7.148 10.498 1.00 93.81 898 TYR A C 1
ATOM 6764 O O . TYR A 1 898 ? -30.954 6.292 9.667 1.00 93.81 898 TYR A O 1
ATOM 6772 N N . ARG A 1 899 ? -32.176 6.940 11.438 1.00 94.19 899 ARG A N 1
ATOM 6773 C CA . ARG A 1 899 ? -33.055 5.783 11.538 1.00 94.19 899 ARG A CA 1
ATOM 6774 C C . ARG A 1 899 ? -34.468 6.295 11.782 1.00 94.19 899 ARG A C 1
ATOM 6776 O O . ARG A 1 899 ? -34.671 7.235 12.537 1.00 94.19 899 ARG A O 1
ATOM 6783 N N . GLN A 1 900 ? -35.446 5.692 11.130 1.00 93.88 900 GLN A N 1
ATOM 6784 C CA . GLN A 1 900 ? -36.852 5.948 11.410 1.00 93.88 900 GLN A CA 1
ATOM 6785 C C . GLN A 1 900 ? -37.642 4.662 11.224 1.00 93.88 900 GLN A C 1
ATOM 6787 O O . GLN A 1 900 ? -37.412 3.924 10.263 1.00 93.88 900 GLN A O 1
ATOM 6792 N N . GLU A 1 901 ? -38.610 4.427 12.100 1.00 91.56 901 GLU A N 1
ATOM 6793 C CA . GLU A 1 901 ? -39.595 3.365 11.928 1.00 91.56 901 GLU A CA 1
ATOM 6794 C C . GLU A 1 901 ? -40.925 3.966 11.478 1.00 91.56 901 GLU A C 1
ATOM 6796 O O . GLU A 1 901 ? -41.458 4.901 12.071 1.00 91.56 901 GLU A O 1
ATOM 6801 N N . VAL A 1 902 ? -41.442 3.476 10.351 1.00 91.00 902 VAL A N 1
ATOM 6802 C CA . VAL A 1 902 ? -42.692 3.957 9.759 1.00 91.00 902 VAL A CA 1
ATOM 6803 C C . VAL A 1 902 ? -43.624 2.779 9.569 1.00 91.00 902 VAL A C 1
ATOM 6805 O O . VAL A 1 902 ? -43.265 1.791 8.940 1.00 91.00 902 VAL A O 1
ATOM 6808 N N . THR A 1 903 ? -44.857 2.894 10.052 1.00 88.62 903 THR A N 1
ATOM 6809 C CA . THR A 1 903 ? -45.879 1.875 9.795 1.00 88.62 903 THR A CA 1
ATOM 6810 C C . THR A 1 903 ? -46.650 2.210 8.520 1.00 88.62 903 THR A C 1
ATOM 6812 O O . THR A 1 903 ? -47.319 3.241 8.439 1.00 88.62 903 THR A O 1
ATOM 6815 N N . VAL A 1 904 ? -46.602 1.325 7.522 1.00 85.50 904 VAL A N 1
ATOM 6816 C CA . VAL A 1 904 ? -47.365 1.443 6.270 1.00 85.50 904 VAL A CA 1
ATOM 6817 C C . VAL A 1 904 ? -48.189 0.169 6.080 1.00 85.50 904 VAL A C 1
ATOM 6819 O O . VAL A 1 904 ? -47.642 -0.927 6.045 1.00 85.50 904 VAL A O 1
ATOM 6822 N N . PHE A 1 905 ? -49.517 0.300 5.967 1.00 86.38 905 PHE A N 1
ATOM 6823 C CA . PHE A 1 905 ? -50.458 -0.835 5.901 1.00 86.38 905 PHE A CA 1
ATOM 6824 C C . PHE A 1 905 ? -50.306 -1.840 7.061 1.00 86.38 905 PHE A C 1
ATOM 6826 O O . PHE A 1 905 ? -50.245 -3.044 6.826 1.00 86.38 905 PHE A O 1
ATOM 6833 N N . GLU A 1 906 ? -50.226 -1.340 8.302 1.00 86.25 906 GLU A N 1
ATOM 6834 C CA . GLU A 1 906 ? -50.066 -2.154 9.528 1.00 86.25 906 GLU A CA 1
ATOM 6835 C C . GLU A 1 906 ? -48.764 -2.974 9.577 1.00 86.25 906 GLU A C 1
ATOM 6837 O O . GLU A 1 906 ? -48.644 -3.910 10.362 1.00 86.25 906 GLU A O 1
ATOM 6842 N N . ARG A 1 907 ? -47.772 -2.628 8.747 1.00 85.88 907 ARG A N 1
ATOM 6843 C CA . ARG A 1 907 ? -46.455 -3.269 8.742 1.00 85.88 907 ARG A CA 1
ATOM 6844 C C . ARG A 1 907 ? -45.353 -2.248 9.017 1.00 85.88 907 ARG A C 1
ATOM 6846 O O . ARG A 1 907 ? -45.370 -1.187 8.381 1.00 85.88 907 ARG A O 1
ATOM 6853 N N . PRO A 1 908 ? -44.406 -2.549 9.920 1.00 89.75 908 PRO A N 1
ATOM 6854 C CA . PRO A 1 908 ? -43.270 -1.677 10.172 1.00 89.75 908 PRO A CA 1
ATOM 6855 C C . PRO A 1 908 ? -42.303 -1.692 8.980 1.00 89.75 908 PRO A C 1
ATOM 6857 O O . PRO A 1 908 ? -42.045 -2.729 8.365 1.00 89.75 908 PRO A O 1
ATOM 6860 N N . ILE A 1 909 ? -41.782 -0.516 8.647 1.00 93.44 909 ILE A N 1
ATOM 6861 C CA . ILE A 1 909 ? -40.695 -0.291 7.698 1.00 93.44 909 ILE A CA 1
ATOM 6862 C C . ILE A 1 909 ? -39.605 0.459 8.449 1.00 93.44 909 ILE A C 1
ATOM 6864 O O . ILE A 1 909 ? -39.842 1.566 8.934 1.00 93.44 909 ILE A O 1
ATOM 6868 N N . THR A 1 910 ? -38.401 -0.102 8.491 1.00 94.69 910 THR A N 1
ATOM 6869 C CA . THR A 1 910 ? -37.235 0.582 9.056 1.00 94.69 910 THR A CA 1
ATOM 6870 C C . THR A 1 910 ? -36.471 1.274 7.936 1.00 94.69 910 THR A C 1
ATOM 6872 O O . THR A 1 910 ? -35.910 0.625 7.049 1.00 94.69 910 THR A O 1
ATOM 6875 N N . LEU A 1 911 ? -36.424 2.599 7.983 1.00 95.50 911 LEU A N 1
ATOM 6876 C CA . LEU A 1 911 ? -35.583 3.427 7.128 1.00 95.50 911 LEU A CA 1
ATOM 6877 C C . LEU A 1 911 ? -34.271 3.686 7.859 1.00 95.50 911 LEU A C 1
ATOM 6879 O O . LEU A 1 911 ? -34.285 4.111 9.011 1.00 95.50 911 LEU A O 1
ATOM 6883 N N . ARG A 1 912 ? -33.136 3.446 7.205 1.00 95.62 912 ARG A N 1
ATOM 6884 C CA . ARG A 1 912 ? -31.814 3.823 7.720 1.00 95.62 912 ARG A CA 1
ATOM 6885 C C . ARG A 1 912 ? -31.052 4.587 6.649 1.00 95.62 912 ARG A C 1
ATOM 6887 O O . ARG A 1 912 ? -31.093 4.217 5.480 1.00 95.62 912 ARG A O 1
ATOM 6894 N N . ALA A 1 913 ? -30.337 5.630 7.031 1.00 95.38 913 ALA A N 1
ATOM 6895 C CA . ALA A 1 913 ? -29.385 6.303 6.165 1.00 95.38 913 ALA A CA 1
ATOM 6896 C C . ALA A 1 913 ? -28.143 6.695 6.963 1.00 95.38 913 ALA A C 1
ATOM 6898 O O . ALA A 1 913 ? -28.244 7.139 8.103 1.00 95.38 913 ALA A O 1
ATOM 6899 N N . SER A 1 914 ? -26.970 6.549 6.364 1.00 94.12 914 SER A N 1
ATOM 6900 C CA . SER A 1 914 ? -25.711 6.989 6.952 1.00 94.12 914 SER A CA 1
ATOM 6901 C C . SER A 1 914 ? -24.859 7.697 5.916 1.00 94.12 914 SER A C 1
ATOM 6903 O O . SER A 1 914 ? -24.770 7.237 4.778 1.00 94.12 914 SER A O 1
ATOM 6905 N N . ILE A 1 915 ? -24.208 8.785 6.312 1.00 94.94 915 ILE A N 1
ATOM 6906 C CA . ILE A 1 915 ? -23.196 9.475 5.515 1.00 94.94 915 ILE A CA 1
ATOM 6907 C C . ILE A 1 915 ? -21.949 9.608 6.377 1.00 94.94 915 ILE A C 1
ATOM 6909 O O . ILE A 1 915 ? -22.009 10.205 7.448 1.00 94.94 915 ILE A O 1
ATOM 6913 N N . ASN A 1 916 ? -20.831 9.089 5.887 1.00 93.94 916 ASN A N 1
ATOM 6914 C CA . ASN A 1 916 ? -19.505 9.385 6.415 1.00 93.94 916 ASN A CA 1
ATOM 6915 C C . ASN A 1 916 ? -18.774 10.214 5.359 1.00 93.94 916 ASN A C 1
ATOM 6917 O O . ASN A 1 916 ? -18.880 9.917 4.167 1.00 93.94 916 ASN A O 1
ATOM 6921 N N . ALA A 1 917 ? -18.070 11.262 5.766 1.00 95.81 917 ALA A N 1
ATOM 6922 C CA . ALA A 1 917 ? -17.274 12.083 4.868 1.00 95.81 917 ALA A CA 1
ATOM 6923 C C . ALA A 1 917 ? -16.039 12.627 5.579 1.00 95.81 917 ALA A C 1
ATOM 6925 O O . ALA A 1 917 ? -16.113 13.001 6.744 1.00 95.81 917 ALA A O 1
ATOM 6926 N N . THR A 1 918 ? -14.930 12.733 4.859 1.00 95.94 918 THR A N 1
ATOM 6927 C CA . THR A 1 918 ? -13.691 13.337 5.348 1.00 95.94 918 THR A CA 1
ATOM 6928 C C . THR A 1 918 ? -13.293 14.454 4.398 1.00 95.94 918 THR A C 1
ATOM 6930 O O . THR A 1 918 ? -13.237 14.259 3.181 1.00 95.94 918 THR A O 1
ATOM 6933 N N . ARG A 1 919 ? -13.037 15.637 4.961 1.00 96.69 919 ARG A N 1
ATOM 6934 C CA . ARG A 1 919 ? -12.424 16.768 4.271 1.00 96.69 919 ARG A CA 1
ATOM 6935 C C . ARG A 1 919 ? -10.966 16.874 4.679 1.00 96.69 919 ARG A C 1
ATOM 6937 O O . ARG A 1 919 ? -10.699 17.136 5.849 1.00 96.69 919 ARG A O 1
ATOM 6944 N N . LEU A 1 920 ? -10.053 16.755 3.726 1.00 96.69 920 LEU A N 1
ATOM 6945 C CA . LEU A 1 920 ? -8.644 17.068 3.932 1.00 96.69 920 LEU A CA 1
ATOM 6946 C C . LEU A 1 920 ? -8.446 18.586 3.789 1.00 96.69 920 LEU A C 1
ATOM 6948 O O . LEU A 1 920 ? -8.897 19.189 2.811 1.00 96.69 920 LEU A O 1
ATOM 6952 N N . ILE A 1 921 ? -7.847 19.212 4.799 1.00 96.88 921 ILE A N 1
ATOM 6953 C CA . ILE A 1 921 ? -7.553 20.652 4.841 1.00 96.88 921 ILE A CA 1
ATOM 6954 C C . ILE A 1 921 ? -6.084 20.889 4.513 1.00 96.88 921 ILE A C 1
ATOM 6956 O O . ILE A 1 921 ? -5.790 21.730 3.668 1.00 96.88 921 ILE A O 1
ATOM 6960 N N . GLU A 1 922 ? -5.191 20.130 5.142 1.00 95.12 922 GLU A N 1
ATOM 6961 C CA . GLU A 1 922 ? -3.748 20.245 4.959 1.00 95.12 922 GLU A CA 1
ATOM 6962 C C . GLU A 1 922 ? -3.129 18.855 4.866 1.00 95.12 922 GLU A C 1
ATOM 6964 O O . GLU A 1 922 ? -3.521 17.934 5.589 1.00 95.12 922 GLU A O 1
ATOM 6969 N N . ARG A 1 923 ? -2.147 18.713 3.979 1.00 94.38 923 ARG A N 1
ATOM 6970 C CA . ARG A 1 923 ? -1.267 17.555 3.931 1.00 94.38 923 ARG A CA 1
ATOM 6971 C C . ARG A 1 923 ? 0.080 18.017 3.413 1.00 94.38 923 ARG A C 1
ATOM 6973 O O . ARG A 1 923 ? 0.218 18.221 2.215 1.00 94.38 923 ARG A O 1
ATOM 6980 N N . ASN A 1 924 ? 1.038 18.182 4.316 1.00 92.69 924 ASN A N 1
ATOM 6981 C CA . ASN A 1 924 ? 2.317 18.805 4.006 1.00 92.69 924 ASN A CA 1
ATOM 6982 C C . ASN A 1 924 ? 3.490 17.936 4.449 1.00 92.69 924 ASN A C 1
ATOM 6984 O O . ASN A 1 924 ? 3.384 17.186 5.425 1.00 92.69 924 ASN A O 1
ATOM 6988 N N . THR A 1 925 ? 4.622 18.073 3.767 1.00 88.94 925 THR A N 1
ATOM 6989 C CA . THR A 1 925 ? 5.926 17.642 4.284 1.00 88.94 925 THR A CA 1
ATOM 6990 C C . THR A 1 925 ? 6.868 18.823 4.293 1.00 88.94 925 THR A C 1
ATOM 6992 O O . THR A 1 925 ? 6.961 19.535 3.300 1.00 88.94 925 THR A O 1
ATOM 6995 N N . VAL A 1 926 ? 7.564 19.022 5.406 1.00 84.88 926 VAL A N 1
ATOM 6996 C CA . VAL A 1 926 ? 8.514 20.115 5.575 1.00 84.88 926 VAL A CA 1
ATOM 6997 C C . VAL A 1 926 ? 9.904 19.543 5.777 1.00 84.88 926 VAL A C 1
ATOM 6999 O O . VAL A 1 926 ? 10.096 18.517 6.435 1.00 84.88 926 VAL A O 1
ATOM 7002 N N . GLN A 1 927 ? 10.880 20.235 5.212 1.00 77.06 927 GLN A N 1
ATOM 7003 C CA . GLN A 1 927 ? 12.289 19.959 5.379 1.00 77.06 927 GLN A CA 1
ATOM 7004 C C . GLN A 1 927 ? 13.032 21.236 5.759 1.00 77.06 927 GLN A C 1
ATOM 7006 O O . GLN A 1 927 ? 13.264 22.111 4.925 1.00 77.06 927 GLN A O 1
ATOM 7011 N N . SER A 1 928 ? 13.441 21.338 7.024 1.00 70.25 928 SER A N 1
ATOM 7012 C CA . SER A 1 928 ? 14.268 22.447 7.501 1.00 70.25 928 SER A CA 1
ATOM 7013 C C . SER A 1 928 ? 15.753 22.101 7.464 1.00 70.25 928 SER A C 1
ATOM 7015 O O . SER A 1 928 ? 16.189 21.071 7.979 1.00 70.25 928 SER A O 1
ATOM 7017 N N . ILE A 1 929 ? 16.560 23.017 6.925 1.00 63.84 929 ILE A N 1
ATOM 7018 C CA . ILE A 1 929 ? 18.025 22.957 6.991 1.00 63.84 929 ILE A CA 1
ATOM 7019 C C . ILE A 1 929 ? 18.521 24.159 7.812 1.00 63.84 929 ILE A C 1
ATOM 7021 O O . ILE A 1 929 ? 18.110 25.293 7.543 1.00 63.84 929 ILE A O 1
ATOM 7025 N N . PRO A 1 930 ? 19.403 23.967 8.816 1.00 56.66 930 PRO A N 1
ATOM 7026 C CA . PRO A 1 930 ? 19.888 25.064 9.649 1.00 56.66 930 PRO A CA 1
ATOM 7027 C C . PRO A 1 930 ? 20.486 26.221 8.837 1.00 56.66 930 PRO A C 1
ATOM 7029 O O . PRO A 1 930 ? 21.460 26.051 8.108 1.00 56.66 930 PRO A O 1
ATOM 7032 N N . GLY A 1 931 ? 19.927 27.421 9.017 1.00 58.12 931 GLY A N 1
ATOM 7033 C CA . GLY A 1 931 ? 20.373 28.637 8.327 1.00 58.12 931 GLY A CA 1
ATOM 7034 C C . GLY A 1 931 ? 19.715 28.887 6.967 1.00 58.12 931 GLY A C 1
ATOM 7035 O O . GLY A 1 931 ? 20.120 29.833 6.293 1.00 58.12 931 GLY A O 1
ATOM 7036 N N . GLN A 1 932 ? 18.713 28.087 6.585 1.00 62.56 932 GLN A N 1
ATOM 7037 C CA . GLN A 1 932 ? 18.012 28.180 5.301 1.00 62.56 932 GLN A CA 1
ATOM 7038 C C . GLN A 1 932 ? 16.489 28.223 5.470 1.00 62.56 932 GLN A C 1
ATOM 7040 O O . GLN A 1 932 ? 15.963 28.001 6.563 1.00 62.56 932 GLN A O 1
ATOM 7045 N N . THR A 1 933 ? 15.789 28.555 4.384 1.00 68.44 933 THR A N 1
ATOM 7046 C CA . THR A 1 933 ? 14.325 28.481 4.315 1.00 68.44 933 THR A CA 1
ATOM 7047 C C . THR A 1 933 ? 13.908 27.014 4.273 1.00 68.44 933 THR A C 1
ATOM 7049 O O . THR A 1 933 ? 14.490 26.238 3.519 1.00 68.44 933 THR A O 1
ATOM 7052 N N . ALA A 1 934 ? 12.923 26.635 5.085 1.00 74.31 934 ALA A N 1
ATOM 7053 C CA . ALA A 1 934 ? 12.370 25.289 5.044 1.00 74.31 934 ALA A CA 1
ATOM 7054 C C . ALA A 1 934 ? 11.626 25.063 3.721 1.00 74.31 934 ALA A C 1
ATOM 7056 O O . ALA A 1 934 ? 10.839 25.916 3.307 1.00 74.31 934 ALA A O 1
ATOM 7057 N N . LEU A 1 935 ? 11.877 23.926 3.076 1.00 75.62 935 LEU A N 1
ATOM 7058 C CA . LEU A 1 935 ? 11.116 23.485 1.910 1.00 75.62 935 LEU A CA 1
ATOM 7059 C C . LEU A 1 935 ? 9.814 22.861 2.397 1.00 75.62 935 LEU A C 1
ATOM 7061 O O . LEU A 1 935 ? 9.830 22.121 3.379 1.00 75.62 935 LEU A O 1
ATOM 7065 N N . THR A 1 936 ? 8.692 23.205 1.774 1.00 84.06 936 THR A N 1
ATOM 7066 C CA . THR A 1 936 ? 7.368 22.688 2.134 1.00 84.06 936 THR A CA 1
ATOM 7067 C C . THR A 1 936 ? 6.682 22.202 0.875 1.00 84.06 936 THR A C 1
ATOM 7069 O O . THR A 1 936 ? 6.410 23.014 0.002 1.00 84.06 936 THR A O 1
ATOM 7072 N N . GLU A 1 937 ? 6.368 20.913 0.842 1.00 84.25 937 GLU A N 1
ATOM 7073 C CA . GLU A 1 937 ? 5.559 20.284 -0.204 1.00 84.25 937 GLU A CA 1
ATOM 7074 C C . GLU A 1 937 ? 4.124 20.122 0.293 1.00 84.25 937 GLU A C 1
ATOM 7076 O O . GLU A 1 937 ? 3.920 19.735 1.453 1.00 84.25 937 GLU A O 1
ATOM 7081 N N . THR A 1 938 ? 3.138 20.391 -0.564 1.00 89.88 938 THR A N 1
ATOM 7082 C CA . THR A 1 938 ? 1.708 20.351 -0.232 1.00 89.88 938 THR A CA 1
ATOM 7083 C C . THR A 1 938 ? 0.958 19.400 -1.152 1.00 89.88 938 THR A C 1
ATOM 7085 O O . THR A 1 938 ? 0.896 19.632 -2.340 1.00 89.88 938 THR A O 1
ATOM 7088 N N . PHE A 1 939 ? 0.269 18.408 -0.584 1.00 90.69 939 PHE A N 1
ATOM 7089 C CA . PHE A 1 939 ? -0.393 17.342 -1.348 1.00 90.69 939 PHE A CA 1
ATOM 7090 C C . PHE A 1 939 ? -1.926 17.460 -1.408 1.00 90.69 939 PHE A C 1
ATOM 7092 O O . PHE A 1 939 ? -2.612 16.645 -2.023 1.00 90.69 939 PHE A O 1
ATOM 7099 N N . VAL A 1 940 ? -2.539 18.419 -0.705 1.00 93.69 940 VAL A N 1
ATOM 7100 C CA . VAL A 1 940 ? -4.007 18.470 -0.574 1.00 93.69 940 VAL A CA 1
ATOM 7101 C C . VAL A 1 940 ? -4.703 18.845 -1.892 1.00 93.69 940 VAL A C 1
ATOM 7103 O O . VAL A 1 940 ? -4.646 19.975 -2.371 1.00 93.69 940 VAL A O 1
ATOM 7106 N N . GLY A 1 941 ? -5.500 17.919 -2.425 1.00 91.19 941 GLY A N 1
ATOM 7107 C CA . GLY A 1 941 ? -6.116 18.041 -3.747 1.00 91.19 941 GLY A CA 1
ATOM 7108 C C . GLY A 1 941 ? -5.290 17.431 -4.873 1.00 91.19 941 GLY A C 1
ATOM 7109 O O . GLY A 1 941 ? -5.699 17.560 -6.024 1.00 91.19 941 GLY A O 1
ATOM 7110 N N . GLU A 1 942 ? -4.190 16.756 -4.553 1.00 89.81 942 GLU A N 1
ATOM 7111 C CA . GLU A 1 942 ? -3.365 16.032 -5.513 1.00 89.81 942 GLU A CA 1
ATOM 7112 C C . GLU A 1 942 ? -3.706 14.538 -5.560 1.00 89.81 942 GLU A C 1
ATOM 7114 O O . GLU A 1 942 ? -4.653 14.063 -4.914 1.00 89.81 942 GLU A O 1
ATOM 7119 N N . GLN A 1 943 ? -2.947 13.771 -6.348 1.00 81.62 943 GLN A N 1
ATOM 7120 C CA . GLN A 1 943 ? -3.132 12.330 -6.470 1.00 81.62 943 GLN A CA 1
ATOM 7121 C C . GLN A 1 943 ? -3.138 11.621 -5.116 1.00 81.62 943 GLN A C 1
ATOM 7123 O O . GLN A 1 943 ? -2.256 11.806 -4.293 1.00 81.62 943 GLN A O 1
ATOM 7128 N N . ALA A 1 944 ? -4.145 10.763 -4.918 1.00 83.75 944 ALA A N 1
ATOM 7129 C CA . ALA A 1 944 ? -4.402 10.021 -3.685 1.00 83.75 944 ALA A CA 1
ATOM 7130 C C . ALA A 1 944 ? -4.795 10.876 -2.456 1.00 83.75 944 ALA A C 1
ATOM 7132 O O . ALA A 1 944 ? -5.128 10.319 -1.407 1.00 83.75 944 ALA A O 1
ATOM 7133 N N . PHE A 1 945 ? -4.879 12.204 -2.594 1.00 91.31 945 PHE A N 1
ATOM 7134 C CA . PHE A 1 945 ? -5.247 13.139 -1.526 1.00 91.31 945 PHE A CA 1
ATOM 7135 C C . PHE A 1 945 ? -6.417 14.065 -1.920 1.00 91.31 945 PHE A C 1
ATOM 7137 O O . PHE A 1 945 ? -6.306 15.291 -1.817 1.00 91.31 945 PHE A O 1
ATOM 7144 N N . PRO A 1 946 ? -7.579 13.530 -2.351 1.00 92.00 946 PRO A N 1
ATOM 7145 C CA . PRO A 1 946 ? -8.732 14.360 -2.688 1.00 92.00 946 PRO A CA 1
ATOM 7146 C C . PRO A 1 946 ? -9.198 15.185 -1.484 1.00 92.00 946 PRO A C 1
ATOM 7148 O O . PRO A 1 946 ? -9.256 14.704 -0.350 1.00 92.00 946 PRO A O 1
ATOM 7151 N N . LYS A 1 947 ? -9.610 16.432 -1.743 1.00 94.75 947 LYS A N 1
ATOM 7152 C CA . LYS A 1 947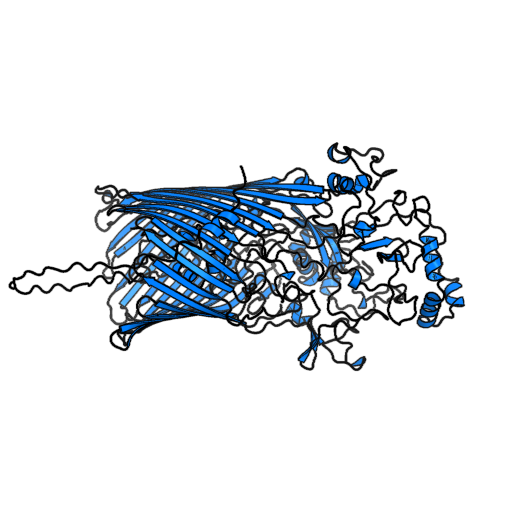 ? -10.085 17.356 -0.696 1.00 94.75 947 LYS A CA 1
ATOM 7153 C C . LYS A 1 947 ? -11.305 16.823 0.042 1.00 94.75 947 LYS A C 1
ATOM 7155 O O . LYS A 1 947 ? -11.459 17.107 1.225 1.00 94.75 947 LYS A O 1
ATOM 7160 N N . TRP A 1 948 ? -12.161 16.068 -0.644 1.00 95.50 948 TRP A N 1
ATOM 7161 C CA . TRP A 1 948 ? -13.305 15.389 -0.051 1.00 95.50 948 TRP A CA 1
ATOM 7162 C C . TRP A 1 948 ? -13.380 13.930 -0.480 1.00 95.50 948 TRP A C 1
ATOM 7164 O O . TRP A 1 948 ? -13.269 13.601 -1.661 1.00 95.50 948 TRP A O 1
ATOM 7174 N N . GLN A 1 949 ? -13.685 13.077 0.491 1.00 95.25 949 GLN A N 1
ATOM 7175 C CA . GLN A 1 949 ? -14.137 11.708 0.275 1.00 95.25 949 GLN A CA 1
ATOM 7176 C C . GLN A 1 949 ? -15.433 11.499 1.048 1.00 95.25 949 GLN A C 1
ATOM 7178 O O . GLN A 1 949 ? -15.539 11.934 2.195 1.00 95.25 949 GLN A O 1
ATOM 7183 N N . ALA A 1 950 ? -16.429 10.853 0.443 1.00 96.00 950 ALA A N 1
ATOM 7184 C CA . ALA A 1 950 ? -17.692 10.575 1.121 1.00 96.00 950 ALA A CA 1
ATOM 7185 C C . ALA A 1 950 ? -18.294 9.225 0.730 1.00 96.00 950 ALA A C 1
ATOM 7187 O O . ALA A 1 950 ? -18.168 8.757 -0.403 1.00 96.00 950 ALA A O 1
ATOM 7188 N N . GLN A 1 951 ? -19.009 8.623 1.674 1.00 94.81 951 GLN A N 1
ATOM 7189 C CA . GLN A 1 951 ? -19.779 7.406 1.487 1.00 94.81 951 GLN A CA 1
ATOM 7190 C C . GLN A 1 951 ? -21.166 7.588 2.103 1.00 94.81 951 GLN A C 1
ATOM 7192 O O . GLN A 1 951 ? -21.298 7.859 3.294 1.00 94.81 951 GLN A O 1
ATOM 7197 N N . GLY A 1 952 ? -22.199 7.426 1.281 1.00 95.81 952 GLY A N 1
ATOM 7198 C CA . GLY A 1 952 ? -23.598 7.419 1.691 1.00 95.81 952 GLY A CA 1
ATOM 7199 C C . GLY A 1 952 ? -24.206 6.031 1.521 1.00 95.81 952 GLY A C 1
ATOM 7200 O O . GLY A 1 952 ? -24.021 5.405 0.479 1.00 95.81 952 GLY A O 1
ATOM 7201 N N . ILE A 1 953 ? -24.952 5.555 2.514 1.00 96.00 953 ILE A N 1
ATOM 7202 C CA . ILE A 1 953 ? -25.706 4.299 2.456 1.00 96.00 953 ILE A CA 1
ATOM 7203 C C . ILE A 1 953 ? -27.140 4.590 2.883 1.00 96.00 953 ILE A C 1
ATOM 7205 O O . ILE A 1 953 ? -27.357 5.174 3.938 1.00 96.00 953 ILE A O 1
ATOM 7209 N N . ALA A 1 954 ? -28.117 4.172 2.086 1.00 97.25 954 ALA A N 1
ATOM 7210 C CA . ALA A 1 954 ? -29.532 4.185 2.435 1.00 97.25 954 ALA A CA 1
ATOM 7211 C C . ALA A 1 954 ? -30.058 2.747 2.443 1.00 97.25 954 ALA A C 1
ATOM 7213 O O . ALA A 1 954 ? -29.822 1.999 1.497 1.00 97.25 954 ALA A O 1
ATOM 7214 N N . ARG A 1 955 ? -30.773 2.355 3.497 1.00 96.25 955 ARG A N 1
ATOM 7215 C CA . ARG A 1 955 ? -31.395 1.040 3.650 1.00 96.25 955 ARG A CA 1
ATOM 7216 C C . ARG A 1 955 ? -32.874 1.174 3.960 1.00 96.25 955 ARG A C 1
ATOM 7218 O O . ARG A 1 955 ? -33.290 2.040 4.726 1.00 96.25 955 ARG A O 1
ATOM 7225 N N . ILE A 1 956 ? -33.652 0.267 3.392 1.00 96.06 956 ILE A N 1
ATOM 7226 C CA . ILE A 1 956 ? -35.071 0.099 3.690 1.00 96.06 956 ILE A CA 1
ATOM 7227 C C . ILE A 1 956 ? -35.263 -1.361 4.065 1.00 96.06 956 ILE A C 1
ATOM 7229 O O . ILE A 1 956 ? -34.985 -2.238 3.250 1.00 96.06 956 ILE A O 1
ATOM 7233 N N . THR A 1 957 ? -35.728 -1.614 5.282 1.00 95.12 957 THR A N 1
ATOM 7234 C CA . THR A 1 957 ? -36.089 -2.960 5.738 1.00 95.12 957 THR A CA 1
ATOM 7235 C C . THR A 1 957 ? -37.600 -3.063 5.832 1.00 95.12 957 THR A C 1
ATOM 7237 O O . THR A 1 957 ? -38.245 -2.204 6.431 1.00 95.12 957 THR A O 1
ATOM 7240 N N . TYR A 1 958 ? -38.156 -4.088 5.204 1.00 92.75 958 TYR A N 1
ATOM 7241 C CA . TYR A 1 958 ? -39.576 -4.394 5.181 1.00 92.75 958 TYR A CA 1
ATOM 7242 C C . TYR A 1 958 ? -39.752 -5.902 5.327 1.00 92.75 958 TYR A C 1
ATOM 7244 O O . TYR A 1 958 ? -39.404 -6.647 4.407 1.00 92.75 958 TYR A O 1
ATOM 7252 N N . ASP A 1 959 ? -40.327 -6.327 6.456 1.00 91.25 959 ASP A N 1
ATOM 7253 C CA . ASP A 1 959 ? -40.465 -7.750 6.795 1.00 91.25 959 ASP A CA 1
ATOM 7254 C C . ASP A 1 959 ? -39.078 -8.434 6.739 1.00 91.25 959 ASP A C 1
ATOM 7256 O O . ASP A 1 959 ? -38.079 -7.847 7.155 1.00 91.25 959 ASP A O 1
ATOM 7260 N N . ASP A 1 960 ? -38.992 -9.623 6.152 1.00 93.62 960 ASP A N 1
ATOM 7261 C CA . ASP A 1 960 ? -37.746 -10.366 5.940 1.00 93.62 960 ASP A CA 1
ATOM 7262 C C . ASP A 1 960 ? -36.778 -9.730 4.906 1.00 93.62 960 ASP A C 1
ATOM 7264 O O . ASP A 1 960 ? -35.713 -10.288 4.644 1.00 93.62 960 ASP A O 1
ATOM 7268 N N . PHE A 1 961 ? -37.121 -8.611 4.250 1.00 94.69 961 PHE A N 1
ATOM 7269 C CA . PHE A 1 961 ? -36.320 -8.031 3.162 1.00 94.69 961 PHE A CA 1
ATOM 7270 C C . PHE A 1 961 ? -35.615 -6.736 3.559 1.00 94.69 961 PHE A C 1
ATOM 7272 O O . PHE A 1 961 ? -36.224 -5.815 4.096 1.00 94.69 961 PHE A O 1
ATOM 7279 N N . THR A 1 962 ? -34.354 -6.596 3.161 1.00 95.62 962 THR A N 1
ATOM 7280 C CA . THR A 1 962 ? -33.616 -5.333 3.206 1.00 95.62 962 THR A CA 1
ATOM 7281 C C . THR A 1 962 ? -33.156 -4.933 1.812 1.00 95.62 962 THR A C 1
ATOM 7283 O O . THR A 1 962 ? -32.428 -5.674 1.164 1.00 95.62 962 THR A O 1
ATOM 7286 N N . PHE A 1 963 ? -33.520 -3.736 1.369 1.00 97.00 963 PHE A N 1
ATOM 7287 C CA . PHE A 1 963 ? -32.909 -3.069 0.222 1.00 97.00 963 PHE A CA 1
ATOM 7288 C C . PHE A 1 963 ? -31.819 -2.111 0.703 1.00 97.00 963 PHE A C 1
ATOM 7290 O O . PHE A 1 963 ? -32.037 -1.386 1.675 1.00 97.00 963 PHE A O 1
ATOM 7297 N N . ALA A 1 964 ? -30.680 -2.069 0.017 1.00 96.69 964 ALA A N 1
ATOM 7298 C CA . ALA A 1 964 ? -29.601 -1.125 0.281 1.00 96.69 964 ALA A CA 1
ATOM 7299 C C . ALA A 1 964 ? -29.168 -0.406 -1.003 1.00 96.69 964 ALA A C 1
ATOM 7301 O O . ALA A 1 964 ? -29.062 -1.017 -2.064 1.00 96.69 964 ALA A O 1
ATOM 7302 N N . TRP A 1 965 ? -28.876 0.888 -0.888 1.00 97.50 965 TRP A N 1
ATOM 7303 C CA . TRP A 1 965 ? -28.249 1.715 -1.914 1.00 97.50 965 TRP A CA 1
ATOM 7304 C C . TRP A 1 965 ? -27.014 2.393 -1.329 1.00 97.50 965 TRP A C 1
ATOM 7306 O O . TRP A 1 965 ? -27.118 3.120 -0.343 1.00 97.50 965 TRP A O 1
ATOM 7316 N N . GLN A 1 966 ? -25.856 2.190 -1.948 1.00 96.62 966 GLN A N 1
ATOM 7317 C CA . GLN A 1 966 ? -24.596 2.821 -1.572 1.00 96.62 966 GLN A CA 1
ATOM 7318 C C . GLN A 1 966 ? -24.168 3.816 -2.650 1.00 96.62 966 GLN A C 1
ATOM 7320 O O . GLN A 1 966 ? -24.338 3.581 -3.843 1.00 96.62 966 GLN A O 1
ATOM 7325 N N . THR A 1 967 ? -23.591 4.938 -2.235 1.00 97.31 967 THR A N 1
ATOM 7326 C CA . THR A 1 967 ? -22.926 5.909 -3.105 1.00 97.31 967 THR A CA 1
ATOM 7327 C C . THR A 1 967 ? -21.577 6.267 -2.509 1.00 97.31 967 THR A C 1
ATOM 7329 O O . THR A 1 967 ? -21.497 6.614 -1.333 1.00 97.31 967 THR A O 1
ATOM 7332 N N . ARG A 1 968 ? -20.525 6.200 -3.320 1.00 95.44 968 ARG A N 1
ATOM 7333 C CA . ARG A 1 968 ? -19.173 6.624 -2.961 1.00 95.44 968 ARG A CA 1
ATOM 7334 C C . ARG A 1 968 ? -18.761 7.797 -3.838 1.00 95.44 968 ARG A C 1
ATOM 7336 O O . ARG A 1 968 ? -19.059 7.796 -5.032 1.00 95.44 968 ARG A O 1
ATOM 7343 N N . PHE A 1 969 ? -18.107 8.777 -3.232 1.00 95.75 969 PHE A N 1
ATOM 7344 C CA . PHE A 1 969 ? -17.702 10.030 -3.850 1.00 95.75 969 PHE A CA 1
ATOM 7345 C C . PHE A 1 969 ? -16.228 10.317 -3.565 1.00 95.75 969 PHE A C 1
ATOM 7347 O O . PHE A 1 969 ? -15.808 10.261 -2.407 1.00 95.75 969 PHE A O 1
ATOM 7354 N N . LEU A 1 970 ? -15.490 10.669 -4.616 1.00 94.19 970 LEU A N 1
ATOM 7355 C CA . LEU A 1 970 ? -14.149 11.247 -4.553 1.00 94.19 970 LEU A CA 1
ATOM 7356 C C . LEU A 1 970 ? -14.180 12.613 -5.249 1.00 94.19 970 LEU A C 1
ATOM 7358 O O . LEU A 1 970 ? -14.741 12.737 -6.344 1.00 94.19 970 LEU A O 1
ATOM 7362 N N . ASP A 1 971 ? -13.615 13.637 -4.608 1.00 95.44 971 ASP A N 1
ATOM 7363 C CA . ASP A 1 971 ? -13.493 14.966 -5.214 1.00 95.44 971 ASP A CA 1
ATOM 7364 C C . ASP A 1 971 ? -12.469 14.980 -6.355 1.00 95.44 971 ASP A C 1
ATOM 7366 O O . ASP A 1 971 ? -11.689 14.044 -6.521 1.00 95.44 971 ASP A O 1
ATOM 7370 N N . SER A 1 972 ? -12.476 16.057 -7.138 1.00 92.75 972 SER A N 1
ATOM 7371 C CA . SER A 1 972 ? -11.482 16.258 -8.190 1.00 92.75 972 SER A CA 1
ATOM 7372 C C . SER A 1 972 ? -10.072 16.389 -7.615 1.00 92.75 972 SER A C 1
ATOM 7374 O O . SER A 1 972 ? -9.897 17.023 -6.567 1.00 92.75 972 SER A O 1
ATOM 7376 N N . ILE A 1 973 ? -9.084 15.876 -8.344 1.00 90.81 973 ILE A N 1
ATOM 7377 C CA . ILE A 1 973 ? -7.659 16.028 -8.027 1.00 90.81 973 ILE A CA 1
ATOM 7378 C C . ILE A 1 973 ? -6.900 16.665 -9.194 1.00 90.81 973 ILE A C 1
ATOM 7380 O O . ILE A 1 973 ? -7.372 16.633 -10.332 1.00 90.81 973 ILE A O 1
ATOM 7384 N N . THR A 1 974 ? -5.733 17.229 -8.907 1.00 88.62 974 THR A N 1
ATOM 7385 C CA . THR A 1 974 ? -4.799 17.791 -9.891 1.00 88.62 974 THR A CA 1
ATOM 7386 C C . THR A 1 974 ? -3.410 17.165 -9.745 1.00 88.62 974 THR A C 1
ATOM 7388 O O . THR A 1 974 ? -3.130 16.531 -8.729 1.00 88.62 974 THR A O 1
ATOM 7391 N N . ALA A 1 975 ? -2.555 17.295 -10.756 1.00 84.06 975 ALA A N 1
ATOM 7392 C CA . ALA A 1 975 ? -1.131 17.011 -10.620 1.00 84.06 975 ALA A CA 1
ATOM 7393 C C . ALA A 1 975 ? -0.454 18.034 -9.695 1.00 84.06 975 ALA A C 1
ATOM 7395 O O . ALA A 1 975 ? -1.014 19.107 -9.449 1.00 84.06 975 ALA A O 1
ATOM 7396 N N . ASP A 1 976 ? 0.735 17.661 -9.235 1.00 80.88 976 ASP A N 1
ATOM 7397 C CA . ASP A 1 976 ? 1.648 18.454 -8.408 1.00 80.88 976 ASP A CA 1
ATOM 7398 C C . ASP A 1 976 ? 1.926 19.846 -9.013 1.00 80.88 976 ASP A C 1
ATOM 7400 O O . ASP A 1 976 ? 2.015 19.987 -10.238 1.00 80.88 976 ASP A O 1
ATOM 7404 N N . GLU A 1 977 ? 2.038 20.877 -8.169 1.00 74.75 977 GLU A N 1
ATOM 7405 C CA . GLU A 1 977 ? 2.285 22.263 -8.592 1.00 74.75 977 GLU A CA 1
ATOM 7406 C C . GLU A 1 977 ? 3.576 22.408 -9.413 1.00 74.75 977 GLU A C 1
ATOM 7408 O O . GLU A 1 977 ? 3.547 23.084 -10.441 1.00 74.75 977 GLU A O 1
ATOM 7413 N N . ASP A 1 978 ? 4.654 21.699 -9.068 1.00 68.62 978 ASP A N 1
ATOM 7414 C CA . ASP A 1 978 ? 5.917 21.731 -9.821 1.00 68.62 978 ASP A CA 1
ATOM 7415 C C . ASP A 1 978 ? 5.743 21.177 -11.241 1.00 68.62 978 ASP A C 1
ATOM 7417 O O . ASP A 1 978 ? 6.368 21.637 -12.205 1.00 68.62 978 ASP A O 1
ATOM 7421 N N . ILE A 1 979 ? 4.870 20.179 -11.398 1.00 71.12 979 ILE A N 1
ATOM 7422 C CA . ILE A 1 979 ? 4.520 19.638 -12.713 1.00 71.12 979 ILE A CA 1
ATOM 7423 C C . ILE A 1 979 ? 3.702 20.675 -13.485 1.00 71.12 979 ILE A C 1
ATOM 7425 O O . ILE A 1 979 ? 3.970 20.909 -14.662 1.00 71.12 979 ILE A O 1
ATOM 7429 N N . LEU A 1 980 ? 2.741 21.333 -12.831 1.00 76.69 980 LEU A N 1
ATOM 7430 C CA . LEU A 1 980 ? 1.904 22.366 -13.448 1.00 76.69 980 LEU A CA 1
ATOM 7431 C C . LEU A 1 980 ? 2.694 23.615 -13.863 1.00 76.69 980 LEU A C 1
ATOM 7433 O O . LEU A 1 980 ? 2.365 24.214 -14.885 1.00 76.69 980 LEU A O 1
ATOM 7437 N N . GLU A 1 981 ? 3.719 24.019 -13.109 1.00 71.06 981 GLU A N 1
ATOM 7438 C CA . GLU A 1 981 ? 4.579 25.154 -13.473 1.00 71.06 981 GLU A CA 1
ATOM 7439 C C . GLU A 1 981 ? 5.356 24.899 -14.772 1.00 71.06 981 GLU A C 1
ATOM 7441 O O . GLU A 1 981 ? 5.599 25.831 -15.544 1.00 71.06 981 GLU A O 1
ATOM 7446 N N . ASN A 1 982 ? 5.712 23.637 -15.028 1.00 68.00 982 ASN A N 1
ATOM 7447 C CA . ASN A 1 982 ? 6.443 23.220 -16.222 1.00 68.00 982 ASN A CA 1
ATOM 7448 C C . ASN A 1 982 ? 5.521 22.780 -17.378 1.00 68.00 982 ASN A C 1
ATOM 7450 O O . ASN A 1 982 ? 5.963 22.748 -18.525 1.00 68.00 982 ASN A O 1
ATOM 7454 N N . ASP A 1 983 ? 4.247 22.484 -17.109 1.00 77.62 983 ASP A N 1
ATOM 7455 C CA . ASP A 1 983 ? 3.246 22.078 -18.103 1.00 77.62 983 ASP A CA 1
ATOM 7456 C C . ASP A 1 983 ? 2.452 23.280 -18.642 1.00 77.62 983 ASP A C 1
ATOM 7458 O O . ASP A 1 983 ? 1.285 23.520 -18.315 1.00 77.62 983 ASP A O 1
ATOM 7462 N N . VAL A 1 984 ? 3.117 24.074 -19.481 1.00 83.31 984 VAL A N 1
ATOM 7463 C CA . VAL A 1 984 ? 2.513 25.222 -20.165 1.00 83.31 984 VAL A CA 1
ATOM 7464 C C . VAL A 1 984 ? 1.934 24.825 -21.520 1.00 83.31 984 VAL A C 1
ATOM 7466 O O . VAL A 1 984 ? 2.454 23.946 -22.200 1.00 83.31 984 VAL A O 1
ATOM 7469 N N . PHE A 1 985 ? 0.890 25.535 -21.960 1.00 89.50 985 PHE A N 1
ATOM 7470 C CA . PHE A 1 985 ? 0.415 25.424 -23.339 1.00 89.50 985 PHE A CA 1
ATOM 7471 C C . PHE A 1 985 ? 1.556 25.705 -24.317 1.00 89.50 985 PHE A C 1
ATOM 7473 O O . PHE A 1 985 ? 2.092 26.815 -24.344 1.00 89.50 985 PHE A O 1
ATOM 7480 N N . GLY A 1 986 ? 1.873 24.713 -25.141 1.00 88.56 986 GLY A N 1
ATOM 7481 C CA . GLY A 1 986 ? 2.865 24.823 -26.195 1.00 88.56 986 GLY A CA 1
ATOM 7482 C C . GLY A 1 986 ? 2.621 23.814 -27.310 1.00 88.56 986 GLY A C 1
ATOM 7483 O O . GLY A 1 986 ? 1.482 23.466 -27.626 1.00 88.56 986 GLY A O 1
ATOM 7484 N N . SER A 1 987 ? 3.696 23.396 -27.963 1.00 87.00 987 SER A N 1
ATOM 7485 C CA . SER A 1 987 ? 3.666 22.662 -29.221 1.00 87.00 987 SER A CA 1
ATOM 7486 C C . SER A 1 987 ? 4.804 21.648 -29.339 1.00 87.00 987 SER A C 1
ATOM 7488 O O . SER A 1 987 ? 5.752 21.614 -28.553 1.00 87.00 987 SER A O 1
ATOM 7490 N N . THR A 1 988 ? 4.775 20.870 -30.415 1.00 80.69 988 THR A N 1
ATOM 7491 C CA . THR A 1 988 ? 5.894 20.002 -30.798 1.00 80.69 988 THR A CA 1
ATOM 7492 C C . THR A 1 988 ? 7.167 20.777 -31.153 1.00 80.69 988 THR A C 1
ATOM 7494 O O . THR A 1 988 ? 8.250 20.200 -31.153 1.00 80.69 988 THR A O 1
ATOM 7497 N N . ALA A 1 989 ? 7.070 22.066 -31.508 1.00 74.81 989 ALA A N 1
ATOM 7498 C CA . ALA A 1 989 ? 8.213 22.864 -31.964 1.00 74.81 989 ALA A CA 1
ATOM 7499 C C . ALA A 1 989 ? 9.057 23.436 -30.812 1.00 74.81 989 ALA A C 1
ATOM 7501 O O . ALA A 1 989 ? 10.267 23.596 -30.961 1.00 74.81 989 ALA A O 1
ATOM 7502 N N . ASP A 1 990 ? 8.426 23.758 -29.686 1.00 74.31 990 ASP A N 1
ATOM 7503 C CA . ASP A 1 990 ? 9.063 24.193 -28.438 1.00 74.31 990 ASP A CA 1
ATOM 7504 C C . ASP A 1 990 ? 9.224 23.047 -27.425 1.00 74.31 990 ASP A C 1
ATOM 7506 O O . ASP A 1 990 ? 9.904 23.229 -26.420 1.00 74.31 990 ASP A O 1
ATOM 7510 N N . GLY A 1 991 ? 8.679 21.860 -27.725 1.00 74.94 991 GLY A N 1
ATOM 7511 C CA . GLY A 1 991 ? 8.879 20.625 -26.960 1.00 74.94 991 GLY A CA 1
ATOM 7512 C C . GLY A 1 991 ? 7.937 20.452 -25.769 1.00 74.94 991 GLY A C 1
ATOM 7513 O O . GLY A 1 991 ? 8.142 19.539 -24.976 1.00 74.94 991 GLY A O 1
ATOM 7514 N N . ASN A 1 992 ? 6.925 21.314 -25.652 1.00 78.94 992 ASN A N 1
ATOM 7515 C CA . ASN A 1 992 ? 5.973 21.330 -24.537 1.00 78.94 992 ASN A CA 1
ATOM 7516 C C . ASN A 1 992 ? 4.713 20.490 -24.801 1.00 78.94 992 ASN A C 1
ATOM 7518 O O . ASN A 1 992 ? 3.924 20.279 -23.886 1.00 78.94 992 ASN A O 1
ATOM 7522 N N . ALA A 1 993 ? 4.501 20.046 -26.042 1.00 87.06 993 ALA A N 1
ATOM 7523 C CA . ALA A 1 993 ? 3.387 19.179 -26.402 1.00 87.06 993 ALA A CA 1
ATOM 7524 C C . ALA A 1 993 ? 3.771 18.185 -27.503 1.00 87.06 993 ALA A C 1
ATOM 7526 O O . ALA A 1 993 ? 4.671 18.433 -28.310 1.00 87.06 993 ALA A O 1
ATOM 7527 N N . GLN A 1 994 ? 3.041 17.076 -27.570 1.00 86.94 994 GLN A N 1
ATOM 7528 C CA . GLN A 1 994 ? 3.272 15.978 -28.505 1.00 86.94 994 GLN A CA 1
ATOM 7529 C C . GLN A 1 994 ? 2.165 15.888 -29.563 1.00 86.94 994 GLN A C 1
ATOM 7531 O O . GLN A 1 994 ? 2.406 15.416 -30.675 1.00 86.94 994 GLN A O 1
ATOM 7536 N N . THR A 1 995 ? 0.959 16.366 -29.256 1.00 90.44 995 THR A N 1
ATOM 7537 C CA . THR A 1 995 ? -0.242 16.205 -30.095 1.00 90.44 995 THR A CA 1
ATOM 7538 C C . THR A 1 995 ? -0.665 17.483 -30.823 1.00 90.44 995 THR A C 1
ATOM 7540 O O . THR A 1 995 ? -1.623 17.463 -31.604 1.00 90.44 995 THR A O 1
ATOM 7543 N N . CYS A 1 996 ? 0.046 18.598 -30.613 1.00 90.69 996 CYS A N 1
ATOM 7544 C CA . CYS A 1 996 ? -0.246 19.872 -31.273 1.00 90.69 996 CYS A CA 1
ATOM 7545 C C . CYS A 1 996 ? 0.986 20.511 -31.906 1.00 90.69 996 CYS A C 1
ATOM 7547 O O . CYS A 1 996 ? 2.035 20.652 -31.283 1.00 90.69 996 CYS A O 1
ATOM 7549 N N . SER A 1 997 ? 0.841 20.963 -33.152 1.00 87.88 997 SER A N 1
ATOM 7550 C CA . SER A 1 997 ? 1.938 21.578 -33.918 1.00 87.88 997 SER A CA 1
ATOM 7551 C C . SER A 1 997 ? 2.178 23.051 -33.575 1.00 87.88 997 SER A C 1
ATOM 7553 O O . SER A 1 997 ? 3.160 23.641 -34.030 1.00 87.88 997 SER A O 1
ATOM 7555 N N . GLY A 1 998 ? 1.284 23.655 -32.790 1.00 88.44 998 GLY A N 1
ATOM 7556 C CA . GLY A 1 998 ? 1.367 25.043 -32.358 1.00 88.44 998 GLY A CA 1
ATOM 7557 C C . GLY A 1 998 ? 0.885 26.061 -33.387 1.00 88.44 998 GLY A C 1
ATOM 7558 O O . GLY A 1 998 ? 0.793 25.813 -34.597 1.00 88.44 998 GLY A O 1
ATOM 7559 N N . VAL A 1 999 ? 0.629 27.275 -32.900 1.00 86.44 999 VAL A N 1
ATOM 7560 C CA . VAL A 1 999 ? 0.069 28.375 -33.712 1.00 86.44 999 VAL A CA 1
ATOM 7561 C C . VAL A 1 999 ? 0.961 28.751 -34.899 1.00 86.44 999 VAL A C 1
ATOM 7563 O 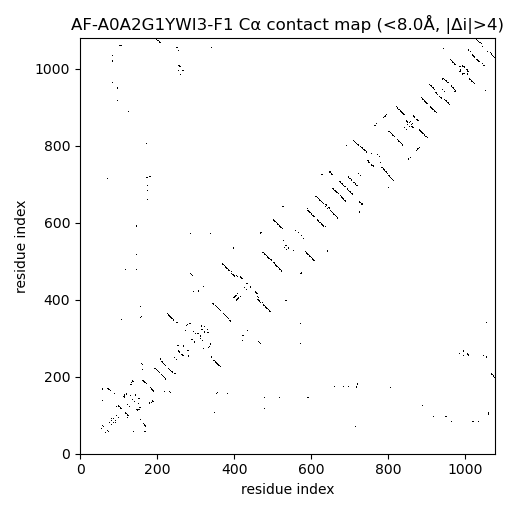O . VAL A 1 999 ? 0.465 29.091 -35.977 1.00 86.44 999 VAL A O 1
ATOM 7566 N N . ALA A 1 1000 ? 2.285 28.660 -34.743 1.00 83.38 1000 ALA A N 1
ATOM 7567 C CA . ALA A 1 1000 ? 3.242 28.975 -35.806 1.00 83.38 1000 ALA A CA 1
ATOM 7568 C C . ALA A 1 1000 ? 3.124 28.037 -37.024 1.00 83.38 1000 ALA A C 1
ATOM 7570 O O . ALA A 1 1000 ? 3.402 28.460 -38.149 1.00 83.38 1000 ALA A O 1
ATOM 7571 N N . ALA A 1 1001 ? 2.673 26.798 -36.810 1.00 82.25 1001 ALA A N 1
ATOM 7572 C CA . ALA A 1 1001 ? 2.409 25.814 -37.856 1.00 82.25 1001 ALA A CA 1
ATOM 7573 C C . ALA A 1 1001 ? 0.957 25.861 -38.380 1.00 82.25 1001 ALA A C 1
ATOM 7575 O O . ALA A 1 1001 ? 0.596 25.082 -39.261 1.00 82.25 1001 ALA A O 1
ATOM 7576 N N . GLY A 1 1002 ? 0.132 26.794 -37.887 1.00 87.31 1002 GLY A N 1
ATOM 7577 C CA . GLY A 1 1002 ? -1.283 26.915 -38.248 1.00 87.31 1002 GLY A CA 1
ATOM 7578 C C . GLY A 1 1002 ? -2.221 25.981 -37.476 1.00 87.31 1002 GLY A C 1
ATOM 7579 O O . GLY A 1 1002 ? -3.343 25.770 -37.933 1.00 87.31 1002 GLY A O 1
ATOM 7580 N N . ASP A 1 1003 ? -1.770 25.438 -36.344 1.00 90.69 1003 ASP A N 1
ATOM 7581 C CA . ASP A 1 1003 ? -2.552 24.626 -35.403 1.00 90.69 1003 ASP A CA 1
ATOM 7582 C C . ASP A 1 1003 ? -2.812 25.419 -34.098 1.00 90.69 1003 ASP A C 1
ATOM 7584 O O . ASP A 1 1003 ? -2.709 26.648 -34.082 1.00 90.69 1003 ASP A O 1
ATOM 7588 N N . VAL A 1 1004 ? -3.178 24.741 -33.012 1.00 92.44 1004 VAL A N 1
ATOM 7589 C CA . VAL A 1 1004 ? -3.327 25.285 -31.654 1.00 92.44 1004 VAL A CA 1
ATOM 7590 C C . VAL A 1 1004 ? -2.193 24.818 -30.744 1.00 92.44 1004 VAL A C 1
ATOM 7592 O O . VAL A 1 1004 ? -1.458 23.898 -31.092 1.00 92.44 1004 VAL A O 1
ATOM 7595 N N . ASP A 1 1005 ? -2.070 25.440 -29.575 1.00 93.06 1005 ASP A N 1
ATOM 7596 C CA . ASP A 1 1005 ? -1.204 24.946 -28.501 1.00 93.06 1005 ASP A CA 1
ATOM 7597 C C . ASP A 1 1005 ? -2.000 23.992 -27.586 1.00 93.06 1005 ASP A C 1
ATOM 7599 O O . ASP A 1 1005 ? -3.225 24.138 -27.445 1.00 93.06 1005 ASP A O 1
ATOM 7603 N N . CYS A 1 1006 ? -1.324 23.035 -26.953 1.00 93.62 1006 CYS A N 1
ATOM 7604 C CA . CYS A 1 1006 ? -1.889 22.152 -25.929 1.00 93.62 1006 CYS A CA 1
ATOM 7605 C C . CYS A 1 1006 ? -0.922 21.907 -24.768 1.00 93.62 1006 CYS A C 1
ATOM 7607 O O . CYS A 1 1006 ? 0.229 22.329 -24.818 1.00 93.62 1006 CYS A O 1
ATOM 7609 N N . HIS A 1 1007 ? -1.436 21.290 -23.707 1.00 91.62 1007 HIS A N 1
ATOM 7610 C CA . HIS A 1 1007 ? -0.682 20.850 -22.532 1.00 91.62 1007 HIS A CA 1
ATOM 7611 C C . HIS A 1 1007 ? -1.316 19.580 -21.946 1.00 91.62 1007 HIS A C 1
ATOM 7613 O O . HIS A 1 1007 ? -2.416 19.198 -22.361 1.00 91.62 1007 HIS A O 1
ATOM 7619 N N . ASN A 1 1008 ? -0.663 18.924 -20.991 1.00 90.81 1008 ASN A N 1
ATOM 7620 C CA . ASN A 1 1008 ? -1.117 17.638 -20.467 1.00 90.81 1008 ASN A CA 1
ATOM 7621 C C . ASN A 1 1008 ? -2.428 17.731 -19.659 1.00 90.81 1008 ASN A C 1
ATOM 7623 O O . ASN A 1 1008 ? -2.704 18.680 -18.922 1.00 90.81 1008 ASN A O 1
ATOM 7627 N N . VAL A 1 1009 ? -3.259 16.687 -19.745 1.00 89.88 1009 VAL A N 1
ATOM 7628 C CA . VAL A 1 1009 ? -4.437 16.531 -18.882 1.00 89.88 1009 VAL A CA 1
ATOM 7629 C C . VAL A 1 1009 ? -3.987 16.123 -17.484 1.00 89.88 1009 VAL A C 1
ATOM 7631 O O . VAL A 1 1009 ? -3.822 14.942 -17.168 1.00 89.88 1009 VAL A O 1
ATOM 7634 N N . ASN A 1 1010 ? -3.859 17.136 -16.632 1.00 87.56 1010 ASN A N 1
ATOM 7635 C CA . ASN A 1 1010 ? -3.373 17.008 -15.259 1.00 87.56 1010 ASN A CA 1
ATOM 7636 C C . ASN A 1 1010 ? -4.482 17.038 -14.208 1.00 87.56 1010 ASN A C 1
ATOM 7638 O O . ASN A 1 1010 ? -4.199 17.152 -13.022 1.00 87.56 1010 ASN A O 1
ATOM 7642 N N . THR A 1 1011 ? -5.752 16.976 -14.610 1.00 87.25 1011 THR A N 1
ATOM 7643 C CA . THR A 1 1011 ? -6.884 17.033 -13.678 1.00 87.25 1011 THR A CA 1
ATOM 7644 C C . THR A 1 1011 ? -7.792 15.829 -13.845 1.00 87.25 1011 THR A C 1
ATOM 7646 O O . THR A 1 1011 ? -8.069 15.377 -14.954 1.00 87.25 1011 THR A O 1
ATOM 7649 N N . ILE A 1 1012 ? -8.268 15.311 -12.716 1.00 89.00 1012 ILE A N 1
ATOM 7650 C CA . ILE A 1 1012 ? -9.294 14.276 -12.663 1.00 89.00 1012 ILE A CA 1
ATOM 7651 C C . ILE A 1 1012 ? -10.562 14.890 -12.099 1.00 89.00 1012 ILE A C 1
ATOM 7653 O O . ILE A 1 1012 ? -10.566 15.437 -10.996 1.00 89.00 1012 ILE A O 1
ATOM 7657 N N . ASP A 1 1013 ? -11.655 14.743 -12.838 1.00 90.25 1013 ASP A N 1
ATOM 7658 C CA . ASP A 1 1013 ? -12.975 15.155 -12.387 1.00 90.25 1013 ASP A CA 1
ATOM 7659 C C . ASP A 1 1013 ? -13.499 14.299 -11.228 1.00 90.25 1013 ASP A C 1
ATOM 7661 O O . ASP A 1 1013 ? -13.128 13.144 -11.019 1.00 90.25 1013 ASP A O 1
ATOM 7665 N N . ARG A 1 1014 ? -14.465 14.870 -10.509 1.00 94.56 1014 ARG A N 1
ATOM 7666 C CA . ARG A 1 1014 ? -15.210 14.198 -9.440 1.00 94.56 1014 ARG A CA 1
ATOM 7667 C C . ARG A 1 1014 ? -15.738 12.830 -9.870 1.00 94.56 1014 ARG A C 1
ATOM 7669 O O . ARG A 1 1014 ? -16.356 12.688 -10.928 1.00 94.56 1014 ARG A O 1
ATOM 7676 N N . TYR A 1 1015 ? -15.607 11.851 -8.984 1.00 94.88 1015 TYR A N 1
ATOM 7677 C CA . TYR A 1 1015 ? -15.931 10.460 -9.271 1.00 94.88 1015 TYR A CA 1
ATOM 7678 C C . TYR A 1 1015 ? -17.032 9.932 -8.348 1.00 94.88 1015 TYR A C 1
ATOM 7680 O O . TYR A 1 1015 ? -16.920 10.004 -7.124 1.00 94.88 1015 TYR A O 1
ATOM 7688 N N . PHE A 1 1016 ? -18.100 9.390 -8.943 1.00 96.00 1016 PHE A N 1
ATOM 7689 C CA . PHE A 1 1016 ? -19.244 8.809 -8.237 1.00 96.00 1016 PHE A CA 1
ATOM 7690 C C . PHE A 1 1016 ? -19.466 7.365 -8.673 1.00 96.00 1016 PHE A C 1
ATOM 7692 O O . PHE A 1 1016 ? -19.596 7.085 -9.865 1.00 96.00 1016 PHE A O 1
ATOM 7699 N N . VAL A 1 1017 ? -19.580 6.465 -7.698 1.00 96.62 1017 VAL A N 1
ATOM 7700 C CA . VAL A 1 1017 ? -19.921 5.055 -7.927 1.00 96.62 1017 VAL A CA 1
ATOM 7701 C C . VAL A 1 1017 ? -21.087 4.671 -7.038 1.00 96.62 1017 VAL A C 1
ATOM 7703 O O . VAL A 1 1017 ? -21.136 5.040 -5.863 1.00 96.62 1017 VAL A O 1
ATOM 7706 N N . HIS A 1 1018 ? -22.026 3.919 -7.603 1.00 97.38 1018 HIS A N 1
ATOM 7707 C CA . HIS A 1 1018 ? -23.247 3.510 -6.925 1.00 97.38 1018 HIS A CA 1
ATOM 7708 C C . HIS A 1 1018 ? -23.368 1.989 -6.885 1.00 97.38 1018 HIS A C 1
ATOM 7710 O O . HIS A 1 1018 ? -23.034 1.310 -7.856 1.00 97.38 1018 HIS A O 1
ATOM 7716 N N . GLY A 1 1019 ? -23.868 1.464 -5.773 1.00 97.31 1019 GLY A N 1
ATOM 7717 C CA . GLY A 1 1019 ? -24.163 0.048 -5.589 1.00 97.31 1019 GLY A CA 1
ATOM 7718 C C . GLY A 1 1019 ? -25.570 -0.148 -5.045 1.00 97.31 1019 GLY A C 1
ATOM 7719 O O . GLY A 1 1019 ? -26.103 0.729 -4.366 1.00 97.31 1019 GLY A O 1
ATOM 7720 N N . ALA A 1 1020 ? -26.171 -1.292 -5.344 1.00 98.00 1020 ALA A N 1
ATOM 7721 C CA . ALA A 1 1020 ? -27.488 -1.656 -4.845 1.00 98.00 1020 ALA A CA 1
ATOM 7722 C C . ALA A 1 1020 ? -27.539 -3.139 -4.485 1.00 98.00 1020 ALA A C 1
ATOM 7724 O O . ALA A 1 1020 ? -26.964 -3.965 -5.195 1.00 98.00 1020 ALA A O 1
ATOM 7725 N N . SER A 1 1021 ? -28.260 -3.489 -3.426 1.00 97.94 1021 SER A N 1
ATOM 7726 C CA . SER A 1 1021 ? -28.479 -4.884 -3.051 1.00 97.94 1021 SER A CA 1
ATOM 7727 C C . SER A 1 1021 ? -29.835 -5.117 -2.406 1.00 97.94 1021 SER A C 1
ATOM 7729 O O . SER A 1 1021 ? -30.498 -4.195 -1.924 1.00 97.94 1021 SER A O 1
ATOM 7731 N N . VAL A 1 1022 ? -30.257 -6.377 -2.438 1.00 97.62 1022 VAL A N 1
ATOM 7732 C CA . VAL A 1 1022 ? -31.416 -6.895 -1.722 1.00 97.62 1022 VAL A CA 1
ATOM 7733 C C . VAL A 1 1022 ? -30.959 -8.102 -0.920 1.00 97.62 1022 VAL A C 1
ATOM 7735 O O . VAL A 1 1022 ? -30.360 -9.017 -1.480 1.00 97.62 1022 VAL A O 1
ATOM 7738 N N . ALA A 1 1023 ? -31.265 -8.109 0.370 1.00 95.81 1023 ALA A N 1
ATOM 7739 C CA . ALA A 1 1023 ? -31.057 -9.231 1.268 1.00 95.81 1023 ALA A CA 1
ATOM 7740 C C . ALA A 1 1023 ? -32.401 -9.731 1.798 1.00 95.81 1023 ALA A C 1
ATOM 7742 O O . ALA A 1 1023 ? -33.307 -8.941 2.053 1.00 95.81 1023 ALA A O 1
ATOM 7743 N N . TYR A 1 1024 ? -32.519 -11.040 1.956 1.00 95.56 1024 TYR A N 1
ATOM 7744 C CA . TYR A 1 1024 ? -33.647 -11.740 2.546 1.00 95.56 1024 TYR A CA 1
ATOM 7745 C C . TYR A 1 1024 ? -33.151 -12.519 3.761 1.00 95.56 1024 TYR A C 1
ATOM 7747 O O . TYR A 1 1024 ? -32.229 -13.321 3.625 1.00 95.56 1024 TYR A O 1
ATOM 7755 N N . ARG A 1 1025 ? -33.747 -12.293 4.930 1.00 94.38 1025 ARG A N 1
ATOM 7756 C CA . ARG A 1 1025 ? -33.392 -12.951 6.191 1.00 94.38 1025 ARG A CA 1
ATOM 7757 C C . ARG A 1 1025 ? -34.647 -13.541 6.818 1.00 94.38 1025 ARG A C 1
ATOM 7759 O O . ARG A 1 1025 ? -35.561 -12.795 7.144 1.00 94.38 1025 ARG A O 1
ATOM 7766 N N . LYS A 1 1026 ? -34.692 -14.863 6.978 1.00 93.62 1026 LYS A N 1
ATOM 7767 C CA . LYS A 1 1026 ? -35.793 -15.565 7.649 1.00 93.62 1026 LYS A CA 1
ATOM 7768 C C . LYS A 1 1026 ? -35.299 -16.861 8.275 1.00 93.62 1026 LYS A C 1
ATOM 7770 O O . LYS A 1 1026 ? -34.581 -17.623 7.624 1.00 93.62 1026 LYS A O 1
ATOM 7775 N N . ASP A 1 1027 ? -35.758 -17.141 9.492 1.00 91.38 1027 ASP A N 1
ATOM 7776 C CA . ASP A 1 1027 ? -35.370 -18.320 10.267 1.00 91.38 1027 ASP A CA 1
ATOM 7777 C C . ASP A 1 1027 ? -33.832 -18.404 10.341 1.00 91.38 1027 ASP A C 1
ATOM 7779 O O . ASP A 1 1027 ? -33.191 -17.430 10.726 1.00 91.38 1027 ASP A O 1
ATOM 7783 N N . ASP A 1 1028 ? -33.221 -19.512 9.914 1.00 92.12 1028 ASP A N 1
ATOM 7784 C CA . ASP A 1 1028 ? -31.758 -19.641 9.879 1.00 92.12 1028 ASP A CA 1
ATOM 7785 C C . ASP A 1 1028 ? -31.133 -19.353 8.496 1.00 92.12 1028 ASP A C 1
ATOM 7787 O O . ASP A 1 1028 ? -30.015 -19.789 8.227 1.00 92.12 1028 ASP A O 1
ATOM 7791 N N . TRP A 1 1029 ? -31.845 -18.689 7.579 1.00 93.50 1029 TRP A N 1
ATOM 7792 C CA . TRP A 1 1029 ? -31.327 -18.319 6.256 1.00 93.50 1029 TRP A CA 1
ATOM 7793 C C . TRP A 1 1029 ? -31.130 -16.809 6.113 1.00 93.50 1029 TRP A C 1
ATOM 7795 O O . TRP A 1 1029 ? -32.032 -16.025 6.399 1.00 93.50 1029 TRP A O 1
ATOM 7805 N N . SER A 1 1030 ? -29.986 -16.421 5.546 1.00 94.38 1030 SER A N 1
ATOM 7806 C CA . SER A 1 1030 ? -29.743 -15.093 4.977 1.00 94.38 1030 SER A CA 1
ATOM 7807 C C . SER A 1 1030 ? -29.284 -15.256 3.532 1.00 94.38 1030 SER A C 1
ATOM 7809 O O . SER A 1 1030 ? -28.360 -16.018 3.267 1.00 94.38 1030 SER A O 1
ATOM 7811 N N . ILE A 1 1031 ? -29.943 -14.608 2.576 1.00 95.81 1031 ILE A N 1
ATOM 7812 C CA . ILE A 1 1031 ? -29.585 -14.657 1.154 1.00 95.81 1031 ILE A CA 1
ATOM 7813 C C . ILE A 1 1031 ? -29.625 -13.241 0.604 1.00 95.81 1031 ILE A C 1
ATOM 7815 O O . ILE A 1 1031 ? -30.670 -12.595 0.636 1.00 95.81 1031 ILE A O 1
ATOM 7819 N N . GLY A 1 1032 ? -28.516 -12.773 0.051 1.00 96.06 1032 GLY A N 1
ATOM 7820 C CA . GLY A 1 1032 ? -28.406 -11.460 -0.561 1.00 96.06 1032 GLY A CA 1
ATOM 7821 C C . GLY A 1 1032 ? -27.889 -11.524 -1.986 1.00 96.06 1032 GLY A C 1
ATOM 7822 O O . GLY A 1 1032 ? -27.117 -12.404 -2.356 1.00 96.06 1032 GLY A O 1
ATOM 7823 N N . ALA A 1 1033 ? -28.317 -10.571 -2.801 1.00 97.81 1033 ALA A N 1
ATOM 7824 C CA . ALA A 1 1033 ? -27.781 -10.352 -4.132 1.00 97.81 1033 ALA A CA 1
ATOM 7825 C C . ALA A 1 1033 ? -27.725 -8.858 -4.435 1.00 97.81 1033 ALA A C 1
ATOM 7827 O O . ALA A 1 1033 ? -28.570 -8.082 -3.982 1.00 97.81 1033 ALA A O 1
ATOM 7828 N N . GLY A 1 1034 ? -26.747 -8.446 -5.230 1.00 97.88 1034 GLY A N 1
ATOM 7829 C CA . GLY A 1 1034 ? -26.591 -7.045 -5.576 1.00 97.88 1034 GLY A CA 1
ATOM 7830 C C . GLY A 1 1034 ? -25.650 -6.795 -6.736 1.00 97.88 1034 GLY A C 1
ATOM 7831 O O . GLY A 1 1034 ? -25.147 -7.711 -7.388 1.00 97.88 1034 GLY A O 1
ATOM 7832 N N . VAL A 1 1035 ? -25.447 -5.510 -6.995 1.00 98.19 1035 VAL A N 1
ATOM 7833 C CA . VAL A 1 1035 ? -24.565 -4.987 -8.028 1.00 98.19 1035 VAL A CA 1
ATOM 7834 C C . VAL A 1 1035 ? -23.768 -3.813 -7.466 1.00 98.19 1035 VAL A C 1
ATOM 7836 O O . VAL A 1 1035 ? -24.334 -2.860 -6.928 1.00 98.19 1035 VAL A O 1
ATOM 7839 N N . ARG A 1 1036 ? -22.444 -3.876 -7.589 1.00 96.12 1036 ARG A N 1
ATOM 7840 C CA . ARG A 1 1036 ? -21.527 -2.753 -7.356 1.00 96.12 1036 ARG A CA 1
ATOM 7841 C C . ARG A 1 1036 ? -21.248 -2.066 -8.687 1.00 96.12 1036 ARG A C 1
ATOM 7843 O O . ARG A 1 1036 ? -21.262 -2.722 -9.727 1.00 96.12 1036 ARG A O 1
ATOM 7850 N N . ASN A 1 1037 ? -21.015 -0.757 -8.642 1.00 95.81 1037 ASN A N 1
ATOM 7851 C CA . ASN A 1 1037 ? -20.834 0.081 -9.827 1.00 95.81 1037 ASN A CA 1
ATOM 7852 C C . ASN A 1 1037 ? -21.955 -0.131 -10.863 1.00 95.81 1037 ASN A C 1
ATOM 7854 O O . ASN A 1 1037 ? -21.729 -0.484 -12.017 1.00 95.81 1037 ASN A O 1
ATOM 7858 N N . ILE A 1 1038 ? -23.206 0.060 -10.434 1.00 96.88 1038 ILE A N 1
ATOM 7859 C CA . ILE A 1 1038 ? -24.403 -0.231 -11.240 1.00 96.88 1038 ILE A CA 1
ATOM 7860 C C . ILE A 1 1038 ? -24.412 0.498 -12.595 1.00 96.88 1038 ILE A C 1
ATOM 7862 O O . ILE A 1 1038 ? -24.952 -0.019 -13.570 1.00 96.88 1038 ILE A O 1
ATOM 7866 N N . PHE A 1 1039 ? -23.772 1.664 -12.693 1.00 96.38 1039 PHE A N 1
ATOM 7867 C CA . PHE A 1 1039 ? -23.673 2.435 -13.935 1.00 96.38 1039 PHE A CA 1
ATOM 7868 C C . PHE A 1 1039 ? -22.434 2.116 -14.778 1.00 96.38 1039 PHE A C 1
ATOM 7870 O O . PHE A 1 1039 ? -22.247 2.771 -15.796 1.00 96.38 1039 PHE A O 1
ATOM 7877 N N . ASP A 1 1040 ? -21.633 1.123 -14.382 1.00 95.62 1040 ASP A N 1
ATOM 7878 C CA . ASP A 1 1040 ? -20.393 0.720 -15.057 1.00 95.62 1040 ASP A CA 1
ATOM 7879 C C . ASP A 1 1040 ? -19.465 1.914 -15.345 1.00 95.62 1040 ASP A C 1
ATOM 7881 O O . ASP A 1 1040 ? -18.988 2.150 -16.454 1.00 95.62 1040 ASP A O 1
ATOM 7885 N N . LYS A 1 1041 ? -19.276 2.760 -14.328 1.00 95.38 1041 LYS A N 1
ATOM 7886 C CA . LYS A 1 1041 ? -18.458 3.961 -14.442 1.00 95.38 1041 LYS A CA 1
ATOM 7887 C C . LYS A 1 1041 ? -16.982 3.558 -14.445 1.00 95.38 1041 LYS A C 1
ATOM 7889 O O . LYS A 1 1041 ? -16.440 3.220 -13.393 1.00 95.38 1041 LYS A O 1
ATOM 7894 N N . ALA A 1 1042 ? -16.348 3.636 -15.613 1.00 93.88 1042 ALA A N 1
ATOM 7895 C CA . ALA A 1 1042 ? -14.908 3.447 -15.774 1.00 93.88 1042 ALA A CA 1
ATOM 7896 C C . ALA A 1 1042 ? -14.104 4.459 -14.933 1.00 93.88 1042 ALA A C 1
ATOM 7898 O O . ALA A 1 1042 ? -14.593 5.578 -14.711 1.00 93.88 1042 ALA A O 1
ATOM 7899 N N . PRO A 1 1043 ? -12.890 4.098 -14.479 1.00 92.50 1043 PRO A N 1
ATOM 7900 C CA . PRO A 1 1043 ? -11.988 5.049 -13.845 1.00 92.50 1043 PRO A CA 1
ATOM 7901 C C . PRO A 1 1043 ? -11.679 6.221 -14.798 1.00 92.50 1043 PRO A C 1
ATOM 7903 O O . PRO A 1 1043 ? -11.758 6.073 -16.022 1.00 92.50 1043 PRO A O 1
ATOM 7906 N N . PRO A 1 1044 ? -11.377 7.410 -14.256 1.00 90.56 1044 PRO A N 1
ATOM 7907 C CA . PRO A 1 1044 ? -11.007 8.565 -15.069 1.00 90.56 1044 PRO A CA 1
ATOM 7908 C C . PRO A 1 1044 ? -9.691 8.322 -15.821 1.00 90.56 1044 PRO A C 1
ATOM 7910 O O . PRO A 1 1044 ? -8.877 7.507 -15.394 1.00 90.56 1044 PRO A O 1
ATOM 7913 N N . ARG A 1 1045 ? -9.482 9.044 -16.931 1.00 88.69 1045 ARG A N 1
ATOM 7914 C CA . ARG A 1 1045 ? -8.230 9.009 -17.703 1.00 88.69 1045 ARG A CA 1
ATOM 7915 C C . ARG A 1 1045 ? -7.342 10.205 -17.364 1.00 88.69 1045 ARG A C 1
ATOM 7917 O O . ARG A 1 1045 ? -7.866 11.287 -17.121 1.00 88.69 1045 ARG A O 1
ATOM 7924 N N . ILE A 1 1046 ? -6.030 9.998 -17.393 1.00 87.31 1046 ILE A N 1
ATOM 7925 C CA . ILE A 1 1046 ? -4.988 10.994 -17.096 1.00 87.31 1046 ILE A CA 1
ATOM 7926 C C . ILE A 1 1046 ? -3.795 10.847 -18.033 1.00 87.31 1046 ILE A C 1
ATOM 7928 O O . ILE A 1 1046 ? -3.534 9.744 -18.523 1.00 87.31 1046 ILE A O 1
ATOM 7932 N N . ASP A 1 1047 ? -3.026 11.918 -18.238 1.00 88.81 1047 ASP A N 1
ATOM 7933 C CA . ASP A 1 1047 ? -1.673 11.749 -18.761 1.00 88.81 1047 ASP A CA 1
ATOM 7934 C C . ASP A 1 1047 ? -0.761 11.164 -17.669 1.00 88.81 1047 ASP A C 1
ATOM 7936 O O . ASP A 1 1047 ? -0.715 11.647 -16.537 1.00 88.81 1047 ASP A O 1
ATOM 7940 N N . THR A 1 1048 ? -0.046 10.085 -17.990 1.00 84.75 1048 THR A N 1
ATOM 7941 C CA . THR A 1 1048 ? 0.823 9.408 -17.017 1.00 84.75 1048 THR A CA 1
ATOM 7942 C C . THR A 1 1048 ? 2.187 10.074 -16.832 1.00 84.75 1048 THR A C 1
ATOM 7944 O O . THR A 1 1048 ? 3.005 9.540 -16.087 1.00 84.75 1048 THR A O 1
ATOM 7947 N N . ALA A 1 1049 ? 2.490 11.152 -17.562 1.00 76.12 1049 ALA A N 1
ATOM 7948 C CA . ALA A 1 1049 ? 3.674 11.972 -17.322 1.00 76.12 1049 ALA A CA 1
ATOM 7949 C C . ALA A 1 1049 ? 3.543 12.745 -16.001 1.00 76.12 1049 ALA A C 1
ATOM 7951 O O . ALA A 1 1049 ? 4.534 12.924 -15.300 1.00 76.12 1049 ALA A O 1
ATOM 7952 N N . SER A 1 1050 ? 2.313 13.120 -15.644 1.00 65.75 1050 SER A N 1
ATOM 7953 C CA . SER A 1 1050 ? 2.028 14.029 -14.530 1.00 65.75 1050 SER A CA 1
ATOM 7954 C C . SER A 1 1050 ? 1.476 13.335 -13.287 1.00 65.75 1050 SER A C 1
ATOM 7956 O O . SER A 1 1050 ? 1.567 13.854 -12.180 1.00 65.75 1050 SER A O 1
ATOM 7958 N N . ILE A 1 1051 ? 0.844 12.173 -13.461 1.00 73.31 1051 ILE A N 1
ATOM 7959 C CA . ILE A 1 1051 ? 0.130 11.453 -12.402 1.00 73.31 1051 ILE A CA 1
ATOM 7960 C C . ILE A 1 1051 ? 0.399 9.953 -12.575 1.00 73.31 1051 ILE A C 1
ATOM 7962 O O . ILE A 1 1051 ? 0.373 9.422 -13.688 1.00 73.31 1051 ILE A O 1
ATOM 7966 N N . PHE A 1 1052 ? 0.648 9.227 -11.482 1.00 76.06 1052 PHE A N 1
ATOM 7967 C CA . PHE A 1 1052 ? 0.914 7.792 -11.537 1.00 76.06 1052 PHE A CA 1
ATOM 7968 C C . PHE A 1 1052 ? -0.295 7.030 -12.091 1.00 76.06 1052 PHE A C 1
ATOM 7970 O O . PHE A 1 1052 ? -1.369 6.981 -11.485 1.00 76.06 1052 PHE A O 1
ATOM 7977 N N . GLY A 1 1053 ? -0.097 6.370 -13.227 1.00 80.81 1053 GLY A N 1
ATOM 7978 C CA . GLY A 1 1053 ? -1.111 5.544 -13.865 1.00 80.81 1053 GLY A CA 1
ATOM 7979 C C . GLY A 1 1053 ? -0.512 4.480 -14.777 1.00 80.81 1053 GLY A C 1
ATOM 7980 O O . GLY A 1 1053 ? 0.708 4.361 -14.939 1.00 80.81 1053 GLY A O 1
ATOM 7981 N N . ARG A 1 1054 ? -1.386 3.664 -15.359 1.00 84.69 1054 ARG A N 1
ATOM 7982 C CA . ARG A 1 1054 ? -1.071 2.647 -16.368 1.00 84.69 1054 ARG A CA 1
ATOM 7983 C C . ARG A 1 1054 ? -2.112 2.728 -17.469 1.00 84.69 1054 ARG A C 1
ATOM 7985 O O . ARG A 1 1054 ? -3.296 2.739 -17.159 1.00 84.69 1054 ARG A O 1
ATOM 7992 N N . ASN A 1 1055 ? -1.677 2.822 -18.725 1.00 88.56 1055 ASN A N 1
ATOM 7993 C CA . ASN A 1 1055 ? -2.554 3.010 -19.889 1.00 88.56 1055 ASN A CA 1
ATOM 7994 C C . ASN A 1 1055 ? -3.595 4.123 -19.644 1.00 88.56 1055 ASN A C 1
ATOM 7996 O O . ASN A 1 1055 ? -4.801 3.904 -19.719 1.00 88.56 1055 ASN A O 1
ATOM 8000 N N . ASN A 1 1056 ? -3.106 5.299 -19.228 1.00 89.56 1056 ASN A N 1
ATOM 8001 C CA . ASN A 1 1056 ? -3.896 6.458 -18.789 1.00 89.56 1056 ASN A CA 1
ATOM 8002 C C . ASN A 1 1056 ? -4.879 6.224 -17.619 1.00 89.56 1056 ASN A C 1
ATOM 8004 O O . ASN A 1 1056 ? -5.668 7.115 -17.331 1.00 89.56 1056 ASN A O 1
ATOM 8008 N N . THR A 1 1057 ? -4.854 5.081 -16.927 1.00 89.56 1057 THR A N 1
ATOM 8009 C CA . THR A 1 1057 ? -5.724 4.781 -15.776 1.00 89.56 1057 THR A CA 1
ATOM 8010 C C . THR A 1 1057 ? -4.973 4.972 -14.448 1.00 89.56 1057 THR A C 1
ATOM 8012 O O . THR A 1 1057 ? -3.909 4.370 -14.272 1.00 89.56 1057 THR A O 1
ATOM 8015 N N . PRO A 1 1058 ? -5.490 5.757 -13.483 1.00 86.00 1058 PRO A N 1
ATOM 8016 C CA . PRO A 1 1058 ? -4.870 5.932 -12.170 1.00 86.00 1058 PRO A CA 1
ATOM 8017 C C . PRO A 1 1058 ? -5.005 4.671 -11.305 1.00 86.00 1058 PRO A C 1
ATOM 8019 O O . PRO A 1 1058 ? -6.073 4.059 -11.243 1.00 86.00 1058 PRO A O 1
ATOM 8022 N N . LEU A 1 1059 ? -3.941 4.316 -10.581 1.00 80.12 1059 LEU A N 1
ATOM 8023 C CA . LEU A 1 1059 ? -3.903 3.169 -9.661 1.00 80.12 1059 LEU A CA 1
ATOM 8024 C C . LEU A 1 1059 ? -3.725 3.626 -8.199 1.00 80.12 1059 LEU A C 1
ATOM 8026 O O . LEU A 1 1059 ? -3.308 4.757 -7.947 1.00 80.12 1059 LEU A O 1
ATOM 8030 N N . GLY A 1 1060 ? -4.098 2.778 -7.229 1.00 75.00 1060 GLY A N 1
ATOM 8031 C CA . GLY A 1 1060 ? -3.902 3.013 -5.783 1.00 75.00 1060 GLY A CA 1
ATOM 8032 C C . GLY A 1 1060 ? -4.609 4.231 -5.174 1.00 75.00 1060 GLY A C 1
ATOM 8033 O O . GLY A 1 1060 ? -4.364 4.577 -4.023 1.00 75.00 1060 GLY A O 1
ATOM 8034 N N . SER A 1 1061 ? -5.481 4.894 -5.938 1.00 76.00 1061 SER A N 1
ATOM 8035 C CA . SER A 1 1061 ? -6.132 6.166 -5.574 1.00 76.00 1061 SER A CA 1
ATOM 8036 C C . SER A 1 1061 ? -7.624 5.997 -5.241 1.00 76.00 1061 SER A C 1
ATOM 8038 O O . SER A 1 1061 ? -8.406 6.941 -5.321 1.00 76.00 1061 SER A O 1
ATOM 8040 N N . GLY A 1 1062 ? -8.051 4.765 -4.941 1.00 82.00 1062 GLY A N 1
ATOM 8041 C CA . GLY A 1 1062 ? -9.429 4.441 -4.576 1.00 82.00 1062 GLY A CA 1
ATOM 8042 C C . GLY A 1 1062 ? -10.439 4.417 -5.733 1.00 82.00 1062 GLY A C 1
ATOM 8043 O O . GLY A 1 1062 ? -11.629 4.281 -5.466 1.00 82.00 1062 GLY A O 1
ATOM 8044 N N . TYR A 1 1063 ? -10.050 4.542 -7.004 1.00 89.50 1063 TYR A N 1
ATOM 8045 C CA . TYR A 1 1063 ? -10.985 4.406 -8.138 1.00 89.50 1063 TYR A CA 1
ATOM 8046 C C . TYR A 1 1063 ? -11.454 2.952 -8.333 1.00 89.50 1063 TYR A C 1
ATOM 8048 O O . TYR A 1 1063 ? -10.778 2.013 -7.921 1.00 89.50 1063 TYR A O 1
ATOM 8056 N N . ASP A 1 1064 ? -12.640 2.747 -8.919 1.00 91.38 1064 ASP A N 1
ATOM 8057 C CA . ASP A 1 1064 ? -13.146 1.395 -9.191 1.00 91.38 1064 ASP A CA 1
ATOM 8058 C C . ASP A 1 1064 ? -12.469 0.815 -10.443 1.00 91.38 1064 ASP A C 1
ATOM 8060 O O . ASP A 1 1064 ? -12.598 1.366 -11.535 1.00 91.38 1064 ASP A O 1
ATOM 8064 N N . LEU A 1 1065 ? -11.741 -0.291 -10.271 1.00 91.50 1065 LEU A N 1
ATOM 8065 C CA . LEU A 1 1065 ? -11.000 -0.982 -11.338 1.00 91.50 1065 LEU A CA 1
ATOM 8066 C C . LEU A 1 1065 ? -11.660 -2.305 -11.771 1.00 91.50 1065 LEU A C 1
ATOM 8068 O O . LEU A 1 1065 ? -11.106 -3.052 -12.578 1.00 91.50 1065 LEU A O 1
ATOM 8072 N N . ASN A 1 1066 ? -12.833 -2.631 -11.225 1.00 90.81 1066 ASN A N 1
ATOM 8073 C CA . ASN A 1 1066 ? -13.557 -3.855 -11.568 1.00 90.81 1066 ASN A CA 1
ATOM 8074 C C . ASN A 1 1066 ? -14.732 -3.608 -12.519 1.00 90.81 1066 ASN A C 1
ATOM 8076 O O . ASN A 1 1066 ? -15.233 -4.568 -13.102 1.00 90.81 1066 ASN A O 1
ATOM 8080 N N . GLY A 1 1067 ? -15.152 -2.352 -12.699 1.00 93.44 1067 GLY A N 1
ATOM 8081 C CA . GLY A 1 1067 ? -16.361 -2.029 -13.451 1.00 93.44 1067 GLY A CA 1
ATOM 8082 C C . GLY A 1 1067 ? -17.603 -2.519 -12.709 1.00 93.44 1067 GLY A C 1
ATOM 8083 O O . GLY A 1 1067 ? -17.597 -2.677 -11.484 1.00 93.44 1067 GLY A O 1
ATOM 8084 N N . ARG A 1 1068 ? -18.696 -2.768 -13.432 1.00 96.62 1068 ARG A N 1
ATOM 8085 C CA . ARG A 1 1068 ? -19.903 -3.363 -12.844 1.00 96.62 1068 ARG A CA 1
ATOM 8086 C C . ARG A 1 1068 ? -19.622 -4.778 -12.327 1.00 96.62 1068 ARG A C 1
ATOM 8088 O O . ARG A 1 1068 ? -19.150 -5.633 -13.069 1.00 96.62 1068 ARG A O 1
ATOM 8095 N N . VAL A 1 1069 ? -19.981 -5.057 -11.071 1.00 97.06 1069 VAL A N 1
ATOM 8096 C CA . VAL A 1 1069 ? -19.814 -6.386 -10.449 1.00 97.06 1069 VAL A CA 1
ATOM 8097 C C . VAL A 1 1069 ? -21.125 -6.859 -9.846 1.00 97.06 1069 VAL A C 1
ATOM 8099 O O . VAL A 1 1069 ? -21.669 -6.198 -8.963 1.00 97.06 1069 VAL A O 1
ATOM 8102 N N . PHE A 1 1070 ? -21.603 -8.027 -10.263 1.00 98.06 1070 PHE A N 1
ATOM 8103 C CA . PHE A 1 1070 ? -22.735 -8.708 -9.639 1.00 98.06 1070 PHE A CA 1
ATOM 8104 C C . PHE A 1 1070 ? -22.245 -9.608 -8.513 1.00 98.06 1070 PHE A C 1
ATOM 8106 O O . PHE A 1 1070 ? -21.182 -10.213 -8.624 1.00 98.06 1070 PHE A O 1
ATOM 8113 N N . PHE A 1 1071 ? -23.017 -9.737 -7.441 1.00 97.56 1071 PHE A N 1
ATOM 8114 C CA . PHE A 1 1071 ? -22.666 -10.632 -6.345 1.00 97.56 1071 PHE A CA 1
ATOM 8115 C C . PHE A 1 1071 ? -23.889 -11.306 -5.738 1.00 97.56 1071 PHE A C 1
ATOM 8117 O O . PHE A 1 1071 ? -25.005 -10.783 -5.794 1.00 97.56 1071 PHE A O 1
ATOM 8124 N N . VAL A 1 1072 ? -23.648 -12.465 -5.131 1.00 97.62 1072 VAL A N 1
ATOM 8125 C CA . VAL A 1 1072 ? -24.600 -13.209 -4.308 1.00 97.62 1072 VAL A CA 1
ATOM 8126 C C . VAL A 1 1072 ? -23.893 -13.644 -3.031 1.00 97.62 1072 VAL A C 1
ATOM 8128 O O . VAL A 1 1072 ? -22.741 -14.073 -3.067 1.00 97.62 1072 VAL A O 1
ATOM 8131 N N . ASN A 1 1073 ? -24.591 -13.558 -1.907 1.00 95.50 1073 ASN A N 1
ATOM 8132 C CA . ASN A 1 1073 ? -24.181 -14.114 -0.630 1.00 95.50 1073 ASN A CA 1
ATOM 8133 C C . ASN A 1 1073 ? -25.309 -14.995 -0.070 1.00 95.50 1073 ASN A C 1
ATOM 8135 O O . ASN A 1 1073 ? -26.490 -14.766 -0.330 1.00 95.50 1073 ASN A O 1
ATOM 8139 N N . ALA A 1 1074 ? -24.942 -16.050 0.647 1.00 95.06 1074 ALA A N 1
ATOM 8140 C CA . ALA A 1 1074 ? -25.883 -16.932 1.314 1.00 95.06 1074 ALA A CA 1
ATOM 8141 C C . ALA A 1 1074 ? -25.265 -17.470 2.602 1.00 95.06 1074 ALA A C 1
ATOM 8143 O O . ALA A 1 1074 ? -24.162 -18.008 2.581 1.00 95.06 1074 ALA A O 1
ATOM 8144 N N . THR A 1 1075 ? -26.004 -17.378 3.697 1.00 94.25 1075 THR A N 1
ATOM 8145 C CA . THR A 1 1075 ? -25.648 -17.912 5.006 1.00 94.25 1075 THR A CA 1
ATOM 8146 C C . THR A 1 1075 ? -26.758 -18.833 5.489 1.00 94.25 1075 THR A C 1
ATOM 8148 O O . THR A 1 1075 ? -27.944 -18.516 5.359 1.00 94.25 1075 THR A O 1
ATOM 8151 N N . LYS A 1 1076 ? -26.369 -19.981 6.045 1.00 94.94 1076 LYS A N 1
ATOM 8152 C CA . LYS A 1 1076 ? -27.258 -20.915 6.732 1.00 94.94 1076 LYS A CA 1
ATOM 8153 C C . LYS A 1 1076 ? -26.689 -21.238 8.106 1.00 94.94 1076 LYS A C 1
ATOM 8155 O O . LYS A 1 1076 ? -25.594 -21.793 8.201 1.00 94.94 1076 LYS A O 1
ATOM 8160 N N . SER A 1 1077 ? -27.458 -20.937 9.142 1.00 93.62 1077 SER A N 1
ATOM 8161 C CA . SER A 1 1077 ? -27.160 -21.340 10.515 1.00 93.62 1077 SER A CA 1
ATOM 8162 C C . SER A 1 1077 ? -27.908 -22.641 10.856 1.00 93.62 1077 SER A C 1
ATOM 8164 O O . SER A 1 1077 ? -28.981 -22.938 10.327 1.00 93.62 1077 SER A O 1
ATOM 8166 N N . PHE A 1 1078 ? -27.313 -23.469 11.702 1.00 90.94 1078 PHE A N 1
ATOM 8167 C CA . PHE A 1 1078 ? -27.824 -24.756 12.157 1.00 90.94 1078 PHE A CA 1
ATOM 8168 C C . PHE A 1 1078 ? -27.751 -24.743 13.682 1.00 90.94 1078 PHE A C 1
ATOM 8170 O O . PHE A 1 1078 ? -26.674 -24.937 14.253 1.00 90.94 1078 PHE A O 1
ATOM 8177 N N . ARG A 1 1079 ? -28.894 -24.451 14.305 1.00 80.88 1079 ARG A N 1
ATOM 8178 C CA . ARG A 1 1079 ? -29.073 -24.413 15.758 1.00 80.88 1079 ARG A CA 1
ATOM 8179 C C . ARG A 1 1079 ? -29.493 -25.775 16.303 1.00 80.88 1079 ARG A C 1
ATOM 8181 O O . ARG A 1 1079 ? -30.237 -26.494 15.592 1.00 80.88 1079 ARG A O 1
#

Foldseek 3Di:
DDDDPCVVVVVVPPPPPDDDDDDDDDDDDDDYDDDDDDDDDDDDPPPPVPCPQPADFADQAPPTDGPVPRLFDKDKFFLVVCVLQVNQFQLSSQCQFQQFFAFWDAQLDQDPDDQLHHHFGFTDGLRQDRLLEFEAEQLHGDFFHHALLRTRHNGRRQDPSLFFRIKMWGQFQCCLGNNFSCFRTYIYGYGDFPFAAKKKWWKWWDFPFDFFIKIKIKIKGKDDDPFKIKIKIKMKMKTTWDFLCRFPLRLFFAFFWWAFPVGDTFQWFDDPQFAADTDSHDQDDFAQWKQDPPQGIWHFCLPQDEPWLLTRTYHQDDPSHGDDPPPPRHHPDHRVQGGLTSVRRRFTSRWIKIKMKIKMKMWGFDDDPKRKIKIKIKMKMKMKTKGQQPPQDKDWDKFALLEQQDQCAVNHDNHDPVLVRQQVSLLPQVRLCRVCVVVVHHSVCSNVVVPDPSRPPRPHGGIMIHIFGEPQAQRIKIKMKIKIKMKIKIKIFDQVQDDDQWDRKIKIKMKMKMKMKMKMKGKHFFPLLLCQLSQPCHPYRLDDHVPDDDDCLNNPLRDNFNPPDSQRNNGSYGHTPDVSNVVSGMDMKMKIKMKIKMKIKMKMKTFDHADPQGTKMKMKMKMKMKIWMDMQIDPCQQQQRGRQGHHFRHWGDMWMKIKIKMKMKDWDDDDDQQFNTKIKMKMKMWMDIPQADIDIKIKIKIWTDRDPQKIKIKMKIKHKHDDDRSQATGAKGKHKDKEFQLLAFDQVQADPPPRFGHPPGPADPQLCQLCVLLVRRSGNPDRPDRIDTAMEMEGHDSPAHMKMKIKMKIKMWGWDDPDPQKTKIKMKMKMKMKIFQDKDQDDQNRLNCQQRPPDGPSLRPSSVQWDADPSGHTHYGYRYIGGAGMWMWIWMKIKIWMWGWDQDPNWTKIKIKIKIKIFTDWTWGWHDGPPDDIDIFTCDQAFSHARMKMKMKIWIDTPQKIKIKIKIKGAKHFFGPVVVVLFDFDAVVVPNDRRWHPVVVVTTTITWFGMDHMDMWMKIKMWGDDDQKIKMKIKTRPVQDDATFGNCVGAPDRSRHHRSNPDDSSGIMIMMMMMGRDD

Mean predicted aligned error: 10.85 Å

Radius of gyration: 34.08 Å; Cα contacts (8 Å, |Δi|>4): 2931; chains: 1; bounding box: 101×68×107 Å

Sequence (1079 aa):
MKSIDLKTLLLGGSLLAGTFAYSTMGYAQETPVNENEAVEVTAADEEDENNVYDNIVVTGSRLSRDAFTSVSPLQVIDAELSRDLGLIEASQILQTATVAAGTQIDTTFGGFVLDNGPGAETVDLRGLGANRNLILLNGRRVAPAGIEGAPSSPDLSLLPSGLIQKYDIVLDGASAIYGSDAIAGVVNAVLKTDVEGFEISGSYSVPEQSNGQQFALDATYGINSDRGFVMVGASYRKTEEVKYRDRDFLNNCNTNLEVTTEGEIRTVDISSTIGQRPDECKVQGLAGRILAPLFGSIYNRGDGTGNLIIPGFSESSQFGIGFDQDQDGVTDVTFQDFAINGRDLDRSLFPENERYNLAAFGEYTFDGDSNLTPFFEVVYSKRETFSANSGDFQLFPIVPANNPFNPCNPAAANGVDCGLAYDAMLNDPVFASAVAANFGLTPAQFRDFGIVDLFAGPIGAQSVQPVVSVEGDRTRVSADIEQIRGVFGFKADLPQINFGSFQNWSGEAYVSISRSTGNASRPGIRGDRLNFALGVGSSAPCVAAPGAQLSASVTDGCVPVNLFADSLYSGVVGDFATQAERDYLFDSRDFKTKVDQTIWNVFLQGDVAETSAGTVSLGFGGEVRVDSIDSIPDDIANDGLFFGFFSDEGANGSKITKEAFAEMFIPLVADKTFVKRLNLELSGRVTKDEFYPTAFTYSAKAEYSPFDSLTFKGTAGTSYRAPNVRENFLNQQTGFGNFSDPCFAPDLAVDPITGAVTGIDGRTQQTLDNCIAVGIDPTTFGLGLVATSVEIGRGGATDLSEEQSQSFTAGFAFEQPWIDDVDLTLGATYWNINIDNTIIEPGGQFLINECFINQPNLSSPFCSRITRDGSGNISFIDGGFINRDNETAEGVDVNVRYRQEVTVFERPITLRASINATRLIERNTVQSIPGQTALTETFVGEQAFPKWQAQGIARITYDDFTFAWQTRFLDSITADEDILENDVFGSTADGNAQTCSGVAAGDVDCHNVNTIDRYFVHGASVAYRKDDWSIGAGVRNIFDKAPPRIDTASIFGRNNTPLGSGYDLNGRVFFVNATKSFR

Secondary structure (DSSP, 8-state):
-PPP-THHHHTTGGGSSS------------------------------TT-TTTT-B-BTBSS--BGGG--S-EEEEEHHHHHHTT--SHHHHHHTSTTB-S----TT---SS-TT-TT-----BTTS-GGGEEEEETTEEPPP--STT---S--GGGS-GGGEEEEEEE-S--HHHH-TT-SSEEEEEEEP----EEEEEEEEEEESSSS--EEEEEEEEEEEETTEEEEEEEEEEEE--EEGGGSTTTSS--B--EEETTS-EE-S---SSTTPPP-SB----B-SEEEETTTEEEEE-SSS--SSSSTTEEE-EETTEE--SS-SSS-S--GGGGB-TTT-TTSEEE-EEEEEEEEEEEEEPPSSTT--EEEEEEEEEEEEEEEE----PEE-PPBPTT-TT-TT-TTSTT---HHHHHHHHHT-HHHHHHHHHHTT--HHHHHT-TTS--------S--BEEEEEETTSS-EEEEEEEEEEEEEEEEEE-GGG-BTTBEEEEEEEEEEEEEEEEEEEEEEEBHHHHHHHHTTTSSSTT-PPTT----HHHHTT-----TT-GGGTSSSEE--SSHHHHHHHEEEEEEEEEEEEEEEEEEEEEEEEEETTEEEEEEEEEEEEEEEEEEEE-HHHHTT-BTT---B--EEEEEEEEEEEEEEEEEEEEEETTEEEEEEEEEEEEEEESSSPPEEEEEEEEEEEEETTEEEEEEEEEEEE---HHHHHB--EEEEEEEE-TTSPPGGGB-TTT-PBPS---S-HHHHHHHHHTT--TTTTTTT--EEEEEEEE---TT---EEEEEEEEEEEEE--S-TTEEEEEEEEEEEEEEEEEEE---HHHHHHIIIIISGGG--GGGGGEEE-TTS-EEEEE---EEEEEEEEEEEEEEEEEEEEEEETTEEEEEEEEEEEEEEEEEEEEE--TTSPPEEEE-TTBTT--SEEEEEEEEEEETTEEEEEEEEEE--EE--HHHHHH--SB-TTTTS-SS---GGGTS--EEE--EE--EEEEEEEEEEEETTEEEEEEEESTT--PPPP--TTTS-EETTEE-SSS--SS-SEEEEEEEEEE-

Nearest PDB structures (foldseek):
  5mzs-assembly1_A  TM=7.234E-01  e=3.679E-30  Pseudomonas aeruginosa PAO1
  6r1f-assembly1_A  TM=7.113E-01  e=1.139E-30  Pseudomonas aeruginosa PAO1
  6i2j-assembly1_A  TM=7.138E-01  e=4.511E-30  Pseudomonas aeruginosa PAO1
  5out-assembly1_A  TM=7.097E-01  e=1.020E-29  Pseudomonas aeruginosa PAO1
  6z2n-assembly1_AAA  TM=7.186E-01  e=1.304E-28  Pseudomonas aeruginosa PAO1